Protein AF-A0A9P1AQP6-F1 (afdb_monomer_lite)

Radius of gyration: 39.9 Å; chains: 1; bounding box: 94×83×127 Å

Sequence (1035 aa):
MPPRVSFLLKLSQRRLSVNTASTSTASYIDFSFSNEILKSSSPHIDRYCHEFIESLNAELQNVHFIQKKIDKIRGDLRRCFTNNEIRLVPIGGAANLLLNKKSDLDLVFLPSNSEKQWRIFMKRFNYDFAFRKSYMENVRDQIIAKRVGYCEDPFFTARVPLVRFHSGRRLQVDIQFGNIGPIRSSLFVRTCVEFDERVGLLVHWLTRRFDNAGILNSLAGKFSRYHVNVLVIHFLQAIPYPVLPDIIQLSPWLSTRNDWNNAVKVLSRQGSLYVPHSNDAPNEQSVGALAVQLIDYYSQFDFQKQAVDTRGRIRHRTDNDPGHFEIIDEYFDVSTCRVRDAPLLLTELFVSLKKTPPESVRGMTKLDKEAFSQAVDFPVIEIEARDTGIVNRRVRLEPFLIGHKLKPLKNLIDSEKEGKKYLVFHPDKVKEEETKKKVLEMLARELGTEKTFDWKTLSKELTFDNWDTKSIFKAVLPEGLEYSSYTQTGHIIHCNFADEALPFRFIIAEVLLNKVNNCKTVVQKGNIITNVYRNLDLELLAGVEDYETEVKESGLRFKMDFSKVYWNSRLSHEHDRVSAIFNEQSVVYDACCGIGPFALPSLIKRKPRRVMANDLNPESVKWLKTNVKLNKIKEERVEVFNMDAKLFIKDKVAEDVRRLMKEEGTSGASEEEQTNKKKTEVHVVMNLPAYAVNFLPAFRGVLRQFRKEIEDIPEEKRWKWNVYCYLFAKSHVDVPDTWYEEEARRMCDQKTQWDRSLVVKCHNVRTVSSRKEMFCAQLELPYDFLLAEPLPEEPENVEIEPEETDEPSSKRIKRNERRIAEKLSNKYNEKRVHEIGPDLACLEWLMECGATSVRMSDGQTVTRQREMRDYIPHAMAEKDATADRPALQTGDISYEKQWPNAPYTWIVDVDASDSAIANEGFTYLRDVRRIEKLKLNFCDYFGDEGIKFLAQGRPAQTLTDMEIVLNPCLTDGAVYWLQKLRALRRAHFYFLPYVAHRQGFVRQLKIALPRCNVTFPEVDAIGFGYEEQTKTKRK

Structure (mmCIF, N/CA/C/O backbone):
data_AF-A0A9P1AQP6-F1
#
_entry.id   AF-A0A9P1AQP6-F1
#
loop_
_atom_site.group_PDB
_atom_site.id
_atom_site.type_symbol
_atom_site.label_atom_id
_atom_site.label_alt_id
_atom_site.label_comp_id
_atom_site.label_asym_id
_atom_site.label_entity_id
_atom_site.label_seq_id
_atom_site.pdbx_PDB_ins_code
_atom_site.Cartn_x
_atom_site.Cartn_y
_atom_site.Cartn_z
_atom_site.occupancy
_atom_site.B_iso_or_equiv
_atom_site.auth_seq_id
_atom_site.auth_comp_id
_atom_site.auth_asym_id
_atom_site.auth_atom_id
_atom_site.pdbx_PDB_model_num
ATOM 1 N N . MET A 1 1 ? -6.863 34.461 31.183 1.00 23.62 1 MET A N 1
ATOM 2 C CA . MET A 1 1 ? -6.806 34.758 29.734 1.00 23.62 1 MET A CA 1
ATOM 3 C C . MET A 1 1 ? -7.259 33.510 28.990 1.00 23.62 1 MET A C 1
ATOM 5 O O . MET A 1 1 ? -6.859 32.441 29.432 1.00 23.62 1 MET A O 1
ATOM 9 N N . PRO A 1 2 ? -8.105 33.591 27.948 1.00 28.33 2 PRO A N 1
ATOM 10 C CA . PRO A 1 2 ? -8.434 32.413 27.148 1.00 28.33 2 PRO A CA 1
ATOM 11 C C . PRO A 1 2 ? -7.198 31.968 26.337 1.00 28.33 2 PRO A C 1
ATOM 13 O O . PRO A 1 2 ? -6.394 32.835 25.968 1.00 28.33 2 PRO A O 1
ATOM 16 N N . PRO A 1 3 ? -7.019 30.663 26.052 1.00 33.97 3 PRO A N 1
ATOM 17 C CA . PRO A 1 3 ? -5.972 30.205 25.147 1.00 33.97 3 PRO A CA 1
ATOM 18 C C . PRO A 1 3 ? -6.192 30.862 23.784 1.00 33.97 3 PRO A C 1
ATOM 20 O O . PRO A 1 3 ? -7.315 30.949 23.283 1.00 33.97 3 PRO A O 1
ATOM 23 N N . ARG A 1 4 ? -5.120 31.415 23.218 1.00 34.84 4 ARG A N 1
ATOM 24 C CA . ARG A 1 4 ? -5.147 32.176 21.969 1.00 34.84 4 ARG A CA 1
ATOM 25 C C . ARG A 1 4 ? -5.713 31.307 20.842 1.00 34.84 4 ARG A C 1
ATOM 27 O O . ARG A 1 4 ? -5.062 30.370 20.397 1.00 34.84 4 ARG A O 1
ATOM 34 N N . VAL A 1 5 ? -6.861 31.714 20.304 1.00 35.38 5 VAL A N 1
ATOM 35 C CA . VAL A 1 5 ? -7.473 31.197 19.063 1.00 35.38 5 VAL A CA 1
ATOM 36 C C . VAL A 1 5 ? -6.471 31.160 17.888 1.00 35.38 5 VAL A C 1
ATOM 38 O O . VAL A 1 5 ? -6.605 30.338 16.989 1.00 35.38 5 VAL A O 1
ATOM 41 N N . SER A 1 6 ? -5.403 31.973 17.915 1.00 35.50 6 SER A N 1
ATOM 42 C CA . SER A 1 6 ? -4.345 31.965 16.891 1.00 35.50 6 SER A CA 1
ATOM 43 C C . SER A 1 6 ? -3.269 30.876 17.046 1.00 35.50 6 SER A C 1
ATOM 45 O O . SER A 1 6 ? -2.467 30.698 16.132 1.00 35.50 6 SER A O 1
ATOM 47 N N . PHE A 1 7 ? -3.223 30.141 18.164 1.00 38.00 7 PHE A N 1
ATOM 48 C CA . PHE A 1 7 ? -2.239 29.071 18.396 1.00 38.00 7 PHE A CA 1
ATOM 49 C C . PHE A 1 7 ? -2.723 27.708 17.866 1.00 38.00 7 PHE A C 1
ATOM 51 O O . PHE A 1 7 ? -1.957 26.998 17.222 1.00 38.00 7 PHE A O 1
ATOM 58 N N . LEU A 1 8 ? -4.023 27.414 17.995 1.00 37.34 8 LEU A N 1
ATOM 59 C CA . LEU A 1 8 ? -4.674 26.205 17.459 1.00 37.34 8 LEU A CA 1
ATOM 60 C C . LEU A 1 8 ? -4.628 26.130 15.918 1.00 37.34 8 LEU A C 1
ATOM 62 O O . LEU A 1 8 ? -4.484 25.053 15.346 1.00 37.34 8 LEU A O 1
ATOM 66 N N . LEU A 1 9 ? -4.649 27.282 15.240 1.00 38.47 9 LEU A N 1
ATOM 67 C CA . LEU A 1 9 ? -4.421 27.384 13.792 1.00 38.47 9 LEU A CA 1
ATOM 68 C C . LEU A 1 9 ? -2.973 27.047 13.395 1.00 38.47 9 LEU A C 1
ATOM 70 O O . LEU A 1 9 ? -2.759 26.435 12.351 1.00 38.47 9 LEU A O 1
ATOM 74 N N . LYS A 1 10 ? -1.978 27.371 14.236 1.00 37.06 10 LYS A N 1
ATOM 75 C CA . LYS A 1 10 ? -0.558 27.073 13.965 1.00 37.06 10 LYS A CA 1
ATOM 76 C C . LYS A 1 10 ? -0.221 25.584 14.088 1.00 37.06 10 LYS A C 1
ATOM 78 O O . LYS A 1 10 ? 0.714 25.133 13.435 1.00 37.06 10 LYS A O 1
ATOM 83 N N . LEU A 1 11 ? -0.969 24.823 14.888 1.00 39.84 11 LEU A N 1
ATOM 84 C CA . LEU A 1 11 ? -0.791 23.371 15.036 1.00 39.84 11 LEU A CA 1
ATOM 85 C C . LEU A 1 11 ? -1.348 22.577 13.852 1.00 39.84 11 LEU A C 1
ATOM 87 O O . LEU A 1 11 ? -0.778 21.556 13.490 1.00 39.84 11 LEU A O 1
ATOM 91 N N . SER A 1 12 ? -2.386 23.089 13.183 1.00 40.00 12 SER A N 1
ATOM 92 C CA . SER A 1 12 ? -2.916 22.495 11.943 1.00 40.00 12 SER A CA 1
ATOM 93 C C . SER A 1 12 ? -1.968 22.599 10.733 1.00 40.00 12 SER A C 1
ATOM 95 O O . SER A 1 12 ? -2.259 22.051 9.675 1.00 40.00 12 SER A O 1
ATOM 97 N N . GLN A 1 13 ? -0.845 23.319 10.870 1.00 37.12 13 GLN A N 1
ATOM 98 C CA . GLN A 1 13 ? 0.040 23.709 9.765 1.00 37.12 13 GLN A CA 1
ATOM 99 C C . GLN A 1 13 ? 1.467 23.135 9.854 1.00 37.12 13 GLN A C 1
ATOM 101 O O . GLN A 1 13 ? 2.291 23.443 8.990 1.00 37.12 13 GLN A O 1
ATOM 106 N N . ARG A 1 14 ? 1.803 22.326 10.870 1.00 37.12 14 ARG A N 1
ATOM 107 C CA . ARG A 1 14 ? 3.167 21.784 11.028 1.00 37.12 14 ARG A CA 1
ATOM 108 C C . ARG A 1 14 ? 3.380 20.521 10.191 1.00 37.12 14 ARG A C 1
ATOM 110 O O . ARG A 1 14 ? 2.512 19.657 10.122 1.00 37.12 14 ARG A O 1
ATOM 117 N N . ARG A 1 15 ? 4.531 20.447 9.511 1.00 33.59 15 ARG A N 1
ATOM 118 C CA . ARG A 1 15 ? 4.907 19.333 8.628 1.00 33.59 15 ARG A CA 1
ATOM 119 C C . ARG A 1 15 ? 5.589 18.220 9.417 1.00 33.59 15 ARG A C 1
ATOM 121 O O . ARG A 1 15 ? 6.429 18.489 10.261 1.00 33.59 15 ARG A O 1
ATOM 128 N N . LEU A 1 16 ? 5.242 16.991 9.048 1.00 32.66 16 LEU A N 1
ATOM 129 C CA . LEU A 1 16 ? 5.784 15.734 9.557 1.00 32.66 16 LEU A CA 1
ATOM 130 C C . LEU A 1 16 ? 7.320 15.713 9.509 1.00 32.66 16 LEU A C 1
ATOM 132 O O . LEU A 1 16 ? 7.903 15.857 8.434 1.00 32.66 16 LEU A O 1
ATOM 136 N N . SER A 1 17 ? 7.958 15.436 10.644 1.00 33.97 17 SER A N 1
ATOM 137 C CA . SER A 1 17 ? 9.300 14.856 10.677 1.00 33.97 17 SER A CA 1
ATOM 138 C C . SER A 1 17 ? 9.280 13.610 11.562 1.00 33.97 17 SER A C 1
ATOM 140 O O . SER A 1 17 ? 8.626 13.579 12.603 1.00 33.97 17 SER A O 1
ATOM 142 N N . VAL A 1 18 ? 9.921 12.547 11.084 1.00 32.25 18 VAL A N 1
ATOM 143 C CA . VAL A 1 18 ? 10.036 11.253 11.764 1.00 32.25 18 VAL A CA 1
ATOM 144 C C . VAL A 1 18 ? 11.485 11.145 12.206 1.00 32.25 18 VAL A C 1
ATOM 146 O O . VAL A 1 18 ? 12.352 11.256 11.347 1.00 32.25 18 VAL A O 1
ATOM 149 N N . ASN A 1 19 ? 11.759 10.939 13.496 1.00 35.91 19 ASN A N 1
ATOM 150 C CA . ASN A 1 19 ? 13.092 10.557 13.963 1.00 35.91 19 ASN A CA 1
ATOM 151 C C . ASN A 1 19 ? 13.046 9.665 15.214 1.00 35.91 19 ASN A C 1
ATOM 153 O O . ASN A 1 19 ? 12.097 9.706 15.986 1.00 35.91 19 ASN A O 1
ATOM 157 N N . THR A 1 20 ? 14.094 8.842 15.297 1.00 32.94 20 THR A N 1
ATOM 158 C CA . THR A 1 20 ? 14.432 7.633 16.084 1.00 32.94 20 THR A CA 1
ATOM 159 C C . THR A 1 20 ? 13.632 7.252 17.341 1.00 32.94 20 THR A C 1
ATOM 161 O O . THR A 1 20 ? 13.375 8.065 18.220 1.00 32.94 20 THR A O 1
ATOM 164 N N . ALA A 1 21 ? 13.304 5.953 17.417 1.00 35.22 21 ALA A N 1
ATOM 165 C CA . ALA A 1 21 ? 12.447 5.296 18.407 1.00 35.22 21 ALA A CA 1
ATOM 166 C C . ALA A 1 21 ? 13.033 5.252 19.831 1.00 35.22 21 ALA A C 1
ATOM 168 O O . ALA A 1 21 ? 14.213 4.950 20.010 1.00 35.22 21 ALA A O 1
ATOM 169 N N . SER A 1 22 ? 12.178 5.464 20.838 1.00 42.66 22 SER A N 1
ATOM 170 C CA . SER A 1 22 ? 12.464 5.109 22.232 1.00 42.66 22 SER A CA 1
ATOM 171 C C . SER A 1 22 ? 11.893 3.722 22.565 1.00 42.66 22 SER A C 1
ATOM 173 O O . SER A 1 22 ? 11.041 3.182 21.855 1.00 42.66 22 SER A O 1
ATOM 175 N N . THR A 1 23 ? 12.399 3.109 23.636 1.00 46.03 23 THR A N 1
ATOM 176 C CA . THR A 1 23 ? 12.020 1.777 24.134 1.00 46.03 23 THR A CA 1
ATOM 177 C C . THR A 1 23 ? 10.576 1.754 24.658 1.00 46.03 23 THR A C 1
ATOM 179 O O . THR A 1 23 ? 10.342 1.831 25.865 1.00 46.03 23 THR A O 1
ATOM 182 N N . SER A 1 24 ? 9.597 1.672 23.755 1.00 54.69 24 SER A N 1
ATOM 183 C CA . SER A 1 24 ? 8.179 1.497 24.091 1.00 54.69 24 SER A CA 1
ATOM 184 C C . SER A 1 24 ? 7.902 0.079 24.608 1.00 54.69 24 SER A C 1
ATOM 186 O O . SER A 1 24 ? 8.339 -0.910 24.023 1.00 54.69 24 SER A O 1
ATOM 188 N N . THR A 1 25 ? 7.125 -0.026 25.693 1.00 55.41 25 THR A N 1
ATOM 189 C CA . THR A 1 25 ? 6.633 -1.312 26.238 1.00 55.41 25 THR A CA 1
ATOM 190 C C . THR A 1 25 ? 5.486 -1.922 25.420 1.00 55.41 25 THR A C 1
ATOM 192 O O . THR A 1 25 ? 5.030 -3.021 25.723 1.00 55.41 25 THR A O 1
ATOM 195 N N . ALA A 1 26 ? 5.041 -1.232 24.366 1.00 57.91 26 ALA A N 1
ATOM 196 C CA . ALA A 1 26 ? 3.993 -1.651 23.442 1.00 57.91 26 ALA A CA 1
ATOM 197 C C . ALA A 1 26 ? 4.554 -2.003 22.052 1.00 57.91 26 ALA A C 1
ATOM 199 O O . ALA A 1 26 ? 3.886 -1.810 21.041 1.00 57.91 26 ALA A O 1
ATOM 200 N N . SER A 1 27 ? 5.790 -2.509 21.987 1.00 58.16 27 SER A N 1
ATOM 201 C CA . SER A 1 27 ? 6.488 -2.823 20.730 1.00 58.16 27 SER A CA 1
ATOM 202 C C . SER A 1 27 ? 5.781 -3.859 19.844 1.00 58.16 27 SER A C 1
ATOM 204 O O . SER A 1 27 ? 6.091 -3.941 18.660 1.00 58.16 27 SER A O 1
ATOM 206 N N . TYR A 1 28 ? 4.841 -4.631 20.400 1.00 67.12 28 TYR A N 1
ATOM 207 C CA . TYR A 1 28 ? 4.033 -5.612 19.671 1.00 67.12 28 TYR A CA 1
ATOM 208 C C . TYR A 1 28 ? 2.798 -5.008 18.978 1.00 67.12 28 TYR A C 1
ATOM 210 O O . TYR A 1 28 ? 2.161 -5.695 18.187 1.00 67.12 28 TYR A O 1
ATOM 218 N N . ILE A 1 29 ? 2.432 -3.758 19.284 1.00 71.69 29 ILE A N 1
ATOM 219 C CA . ILE A 1 29 ? 1.275 -3.096 18.674 1.00 71.69 29 ILE A CA 1
ATOM 220 C C . ILE A 1 29 ? 1.640 -2.658 17.257 1.00 71.69 29 ILE A C 1
ATOM 222 O O . ILE A 1 29 ? 2.538 -1.833 17.064 1.00 71.69 29 ILE A O 1
ATOM 226 N N . ASP A 1 30 ? 0.903 -3.163 16.268 1.00 67.94 30 ASP A N 1
ATOM 227 C CA . ASP A 1 30 ? 1.081 -2.768 14.878 1.00 67.94 30 ASP A CA 1
ATOM 228 C C . ASP A 1 30 ? 0.264 -1.506 14.554 1.00 67.94 30 ASP A C 1
ATOM 230 O O . ASP A 1 30 ? -0.967 -1.487 14.615 1.00 67.94 30 ASP A O 1
ATOM 234 N N . PHE A 1 31 ? 0.961 -0.433 14.179 1.00 69.88 31 PHE A N 1
ATOM 235 C CA . PHE A 1 31 ? 0.359 0.831 13.745 1.00 69.88 31 PHE A CA 1
ATOM 236 C C . PHE A 1 31 ? 0.230 0.941 12.214 1.00 69.88 31 PHE A C 1
ATOM 238 O O . PHE A 1 31 ? -0.020 2.029 11.695 1.00 69.88 31 PHE A O 1
ATOM 245 N N . SER A 1 32 ? 0.421 -0.141 11.453 1.00 55.44 32 SER A N 1
ATOM 246 C CA . SER A 1 32 ? 0.319 -0.161 9.984 1.00 55.44 32 SER A CA 1
ATOM 247 C C . SER A 1 32 ? -0.996 0.442 9.472 1.00 55.44 32 SER A C 1
ATOM 249 O O . SER A 1 32 ? -0.980 1.320 8.604 1.00 55.44 32 SER A O 1
ATOM 251 N N . PHE A 1 33 ? -2.128 0.059 10.070 1.00 58.97 33 PHE A N 1
ATOM 252 C CA . PHE A 1 33 ? -3.463 0.525 9.695 1.00 58.97 33 PHE A CA 1
ATOM 253 C C . PHE A 1 33 ? -3.612 2.044 9.842 1.00 58.97 33 PHE A C 1
ATOM 255 O O . PHE A 1 33 ? -3.989 2.732 8.888 1.00 58.97 33 PHE A O 1
ATOM 262 N N . SER A 1 34 ? -3.293 2.583 11.016 1.00 61.94 34 SER A N 1
ATOM 263 C CA . SER A 1 34 ? -3.324 4.018 11.292 1.00 61.94 34 SER A CA 1
ATOM 264 C C . SER A 1 34 ? -2.321 4.768 10.424 1.00 61.94 34 SER A C 1
ATOM 266 O O . SER A 1 34 ? -2.687 5.781 9.833 1.00 61.94 34 SER A O 1
ATOM 268 N N . ASN A 1 35 ? -1.103 4.256 10.246 1.00 63.34 35 ASN A N 1
ATOM 269 C CA . ASN A 1 35 ? -0.095 4.864 9.376 1.00 63.34 35 ASN A CA 1
ATOM 270 C C . ASN A 1 35 ? -0.576 4.976 7.921 1.00 63.34 35 ASN A C 1
ATOM 272 O O . ASN A 1 35 ? -0.353 5.996 7.267 1.00 63.34 35 ASN A O 1
ATOM 276 N N . GLU A 1 36 ? -1.268 3.967 7.402 1.00 50.19 36 GLU A N 1
ATOM 277 C CA . GLU A 1 36 ? -1.778 3.972 6.033 1.00 50.19 36 GLU A CA 1
ATOM 278 C C . GLU A 1 36 ? -3.011 4.875 5.857 1.00 50.19 36 GLU A C 1
ATOM 280 O O . GLU A 1 36 ? -3.143 5.598 4.861 1.00 50.19 36 GLU A O 1
ATOM 285 N N . ILE A 1 37 ? -3.902 4.897 6.850 1.00 54.62 37 ILE A N 1
ATOM 286 C CA . ILE A 1 37 ? -5.019 5.846 6.904 1.00 54.62 37 ILE A CA 1
ATOM 287 C C . ILE A 1 37 ? -4.498 7.282 6.955 1.00 54.62 37 ILE A C 1
ATOM 289 O O . ILE A 1 37 ? -5.018 8.151 6.256 1.00 54.62 37 ILE A O 1
ATOM 293 N N . LEU A 1 38 ? -3.442 7.538 7.725 1.00 58.00 38 LEU A N 1
ATOM 294 C CA . LEU A 1 38 ? -2.838 8.862 7.814 1.00 58.00 38 LEU A CA 1
ATOM 295 C C . LEU A 1 38 ? -2.156 9.260 6.505 1.00 58.00 38 LEU A C 1
ATOM 297 O O . LEU A 1 38 ? -2.356 10.384 6.049 1.00 58.00 38 LEU A O 1
ATOM 301 N N . LYS A 1 39 ? -1.461 8.336 5.831 1.00 52.72 39 LYS A N 1
ATOM 302 C CA . LYS A 1 39 ? -0.887 8.583 4.495 1.00 52.72 39 LYS A CA 1
ATOM 303 C C . LYS A 1 39 ? -1.950 8.922 3.446 1.00 52.72 39 LYS A C 1
ATOM 305 O O . LYS A 1 39 ? -1.749 9.826 2.643 1.00 52.72 39 LYS A O 1
ATOM 310 N N . SER A 1 40 ? -3.076 8.208 3.443 1.00 44.34 40 SER A N 1
ATOM 311 C CA . SER A 1 40 ? -4.113 8.338 2.405 1.00 44.34 40 SER A CA 1
ATOM 312 C C . SER A 1 40 ? -5.166 9.414 2.694 1.00 44.34 40 SER A C 1
ATOM 314 O O . SER A 1 40 ? -5.781 9.941 1.769 1.00 44.34 40 SER A O 1
ATOM 316 N N . SER A 1 41 ? -5.402 9.738 3.968 1.00 51.25 41 SER A N 1
ATOM 317 C CA . SER A 1 41 ? -6.560 10.524 4.411 1.00 51.25 41 SER A CA 1
ATOM 318 C C . SER A 1 41 ? -6.226 11.651 5.394 1.00 51.25 41 SER A C 1
ATOM 320 O O . SER A 1 41 ? -7.162 12.268 5.906 1.00 51.25 41 SER A O 1
ATOM 322 N N . SER A 1 42 ? -4.945 11.974 5.638 1.00 49.81 42 SER A N 1
ATOM 323 C CA . SER A 1 42 ? -4.535 13.054 6.563 1.00 49.81 42 SER A CA 1
ATOM 324 C C . SER A 1 42 ? -5.314 14.363 6.361 1.00 49.81 42 SER A C 1
ATOM 326 O O . SER A 1 42 ? -5.920 14.810 7.331 1.00 49.81 42 SER A O 1
ATOM 328 N N . PRO A 1 43 ? -5.488 14.913 5.138 1.00 49.59 43 PRO A N 1
ATOM 329 C CA . PRO A 1 43 ? -6.238 16.162 4.958 1.00 49.59 43 PRO A CA 1
ATOM 330 C C . PRO A 1 43 ? -7.701 16.099 5.425 1.00 49.59 43 PRO A C 1
ATOM 332 O O . PRO A 1 43 ? -8.276 17.102 5.846 1.00 49.59 43 PRO A O 1
ATOM 335 N N . HIS A 1 44 ? -8.329 14.923 5.341 1.00 48.69 44 HIS A N 1
ATOM 336 C CA . HIS A 1 44 ? -9.704 14.711 5.794 1.00 48.69 44 HIS A CA 1
ATOM 337 C C . HIS A 1 44 ? -9.774 14.507 7.309 1.00 48.69 44 HIS A C 1
ATOM 339 O O . HIS A 1 44 ? -10.709 14.985 7.948 1.00 48.69 44 HIS A O 1
ATOM 345 N N . ILE A 1 45 ? -8.782 13.820 7.876 1.00 53.56 45 ILE A N 1
ATOM 346 C CA . ILE A 1 45 ? -8.645 13.601 9.319 1.00 53.56 45 ILE A CA 1
ATOM 347 C C . ILE A 1 45 ? -8.391 14.931 10.022 1.00 53.56 45 ILE A C 1
ATOM 349 O O . ILE A 1 45 ? -9.084 15.257 10.981 1.00 53.56 45 ILE A O 1
ATOM 353 N N . ASP A 1 46 ? -7.481 15.743 9.491 1.00 55.22 46 ASP A N 1
ATOM 354 C CA . ASP A 1 46 ? -7.168 17.057 10.039 1.00 55.22 46 ASP A CA 1
ATOM 355 C C . ASP A 1 46 ? -8.369 18.008 9.917 1.00 55.22 46 ASP A C 1
ATOM 357 O O . ASP A 1 46 ? -8.657 18.750 10.855 1.00 55.22 46 ASP A O 1
ATOM 361 N N . ARG A 1 47 ? -9.156 17.917 8.832 1.00 61.62 47 ARG A N 1
ATOM 362 C CA . ARG A 1 47 ? -10.435 18.641 8.709 1.00 61.62 47 ARG A CA 1
ATOM 363 C C . ARG A 1 47 ? -11.448 18.211 9.771 1.00 61.62 47 ARG A C 1
ATOM 365 O O . ARG A 1 47 ? -12.015 19.069 10.437 1.00 61.62 47 ARG A O 1
ATOM 372 N N . TYR A 1 48 ? -11.654 16.908 9.965 1.00 57.09 48 TYR A N 1
ATOM 373 C CA . TYR A 1 48 ? -12.555 16.400 11.005 1.00 57.09 48 TYR A CA 1
ATOM 374 C C . TYR A 1 48 ? -12.106 16.842 12.402 1.00 57.09 48 TYR A C 1
ATOM 376 O O . TYR A 1 48 ? -12.923 17.224 13.238 1.00 57.09 48 TYR A O 1
ATOM 384 N N . CYS A 1 49 ? -10.800 16.825 12.663 1.00 58.34 49 CYS A N 1
ATOM 385 C CA . CYS A 1 49 ? -10.245 17.316 13.916 1.00 58.34 49 CYS A CA 1
ATOM 386 C C . CYS A 1 49 ? -10.439 18.811 14.087 1.00 58.34 49 CYS A C 1
ATOM 388 O O . CYS A 1 49 ? -10.758 19.247 15.190 1.00 58.34 49 CYS A O 1
ATOM 390 N N . HIS A 1 50 ? -10.315 19.585 13.014 1.00 59.44 50 HIS A N 1
ATOM 391 C CA . HIS A 1 50 ? -10.618 21.002 13.056 1.00 59.44 50 HIS A CA 1
ATOM 392 C C . HIS A 1 50 ? -12.092 21.247 13.408 1.00 59.44 50 HIS A C 1
ATOM 394 O O . HIS A 1 50 ? -12.362 22.004 14.337 1.00 59.44 50 HIS A O 1
ATOM 400 N N . GLU A 1 51 ? -13.025 20.541 12.765 1.00 63.03 51 GLU A N 1
ATOM 401 C CA . GLU A 1 51 ? -14.464 20.612 13.060 1.00 63.03 51 GLU A CA 1
ATOM 402 C C . GLU A 1 51 ? -14.788 20.156 14.494 1.00 63.03 51 GLU A C 1
ATOM 404 O O . GLU A 1 51 ? -15.611 20.765 15.180 1.00 63.03 51 GLU A O 1
ATOM 409 N N . PHE A 1 52 ? -14.122 19.105 14.984 1.00 65.19 52 PHE A N 1
ATOM 410 C CA . PHE A 1 52 ? -14.239 18.658 16.371 1.00 65.19 52 PHE A CA 1
ATOM 411 C C . PHE A 1 52 ? -13.762 19.737 17.345 1.00 65.19 52 PHE A C 1
ATOM 413 O O . PHE A 1 52 ? -14.464 20.024 18.312 1.00 65.19 52 PHE A O 1
ATOM 420 N N . ILE A 1 53 ? -12.610 20.360 17.082 1.00 63.41 53 ILE A N 1
ATOM 421 C CA . ILE A 1 53 ? -12.069 21.450 17.901 1.00 63.41 53 ILE A CA 1
ATOM 422 C C . ILE A 1 53 ? -13.007 22.658 17.866 1.00 63.41 53 ILE A C 1
ATOM 424 O O . ILE A 1 53 ? -13.250 23.257 18.906 1.00 63.41 53 ILE A O 1
ATOM 428 N N . GLU A 1 54 ? -13.583 23.009 16.716 1.00 65.88 54 GLU A N 1
ATOM 429 C CA . GLU A 1 54 ? -14.580 24.081 16.616 1.00 65.88 54 GLU A CA 1
ATOM 430 C C . GLU A 1 54 ? -15.848 23.765 17.416 1.00 65.88 54 GLU A C 1
ATOM 432 O O . GLU A 1 54 ? -16.327 24.608 18.177 1.00 65.88 54 GLU A O 1
ATOM 437 N N . SER A 1 55 ? -16.364 22.538 17.304 1.00 65.44 55 SER A N 1
ATOM 438 C CA . SER A 1 55 ? -17.518 22.075 18.081 1.00 65.44 55 SER A CA 1
ATOM 439 C C . SER A 1 55 ? -17.224 22.084 19.577 1.00 65.44 55 SER A C 1
ATOM 441 O O . SER A 1 55 ? -18.058 22.524 20.367 1.00 65.44 55 SER A O 1
ATOM 443 N N . LEU A 1 56 ? -16.042 21.613 19.974 1.00 67.44 56 LEU A N 1
ATOM 444 C CA . LEU A 1 56 ? -15.605 21.614 21.360 1.00 67.44 56 LEU A CA 1
ATOM 445 C C . LEU A 1 56 ? -15.448 23.051 21.859 1.00 67.44 56 LEU A C 1
ATOM 447 O O . LEU A 1 56 ? -15.955 23.376 22.922 1.00 67.44 56 LEU A O 1
ATOM 451 N N . ASN A 1 57 ? -14.845 23.943 21.075 1.00 64.81 57 ASN A N 1
ATOM 452 C CA . ASN A 1 57 ? -14.734 25.360 21.411 1.00 64.81 57 ASN A CA 1
ATOM 453 C C . ASN A 1 57 ? -16.111 25.997 21.621 1.00 64.81 57 ASN A C 1
ATOM 455 O O . ASN A 1 57 ? -16.288 26.729 22.591 1.00 64.81 57 ASN A O 1
ATOM 459 N N . ALA A 1 58 ? -17.101 25.686 20.779 1.00 67.19 58 ALA A N 1
ATOM 460 C CA . ALA A 1 58 ? -18.475 26.147 20.966 1.00 67.19 58 ALA A CA 1
ATOM 461 C C . ALA A 1 58 ? -19.102 25.610 22.269 1.00 67.19 58 ALA A C 1
ATOM 463 O O . ALA A 1 58 ? -19.769 26.353 22.988 1.00 67.19 58 ALA A O 1
ATOM 464 N N . GLU A 1 59 ? -18.848 24.350 22.633 1.00 62.94 59 GLU A N 1
ATOM 465 C CA . GLU A 1 59 ? -19.276 23.794 23.925 1.00 62.94 59 GLU A CA 1
ATOM 466 C C . GLU A 1 59 ? -18.540 24.432 25.117 1.00 62.94 59 GLU A C 1
ATOM 468 O O . GLU A 1 59 ? -19.143 24.671 26.169 1.00 62.94 59 GLU A O 1
ATOM 473 N N . LEU A 1 60 ? -17.256 24.754 24.943 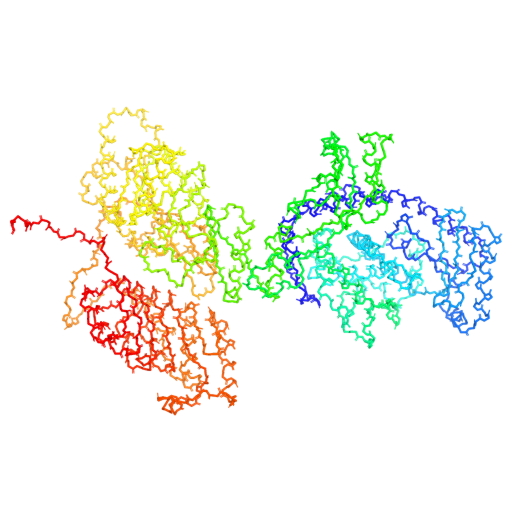1.00 64.62 60 LEU A N 1
ATOM 474 C CA . LEU A 1 60 ? -16.385 25.338 25.959 1.00 64.62 60 LEU A CA 1
ATOM 475 C C . LEU A 1 60 ? -16.594 26.853 26.142 1.00 64.62 60 LEU A C 1
ATOM 477 O O . LEU A 1 60 ? -16.182 27.390 27.171 1.00 64.62 60 LEU A O 1
ATOM 481 N N . GLN A 1 61 ? -17.295 27.552 25.236 1.00 64.94 61 GLN A N 1
ATOM 482 C CA . GLN A 1 61 ? -17.628 28.983 25.386 1.00 64.94 61 GLN A CA 1
ATOM 483 C C . GLN A 1 61 ? -18.368 29.292 26.705 1.00 64.94 61 GLN A C 1
ATOM 485 O O . GLN A 1 61 ? -18.261 30.397 27.238 1.00 64.94 61 GLN A O 1
ATOM 490 N N . ASN A 1 62 ? -19.050 28.301 27.291 1.00 65.62 62 ASN A N 1
ATOM 491 C CA . ASN A 1 62 ? -19.750 28.425 28.573 1.00 65.62 62 ASN A CA 1
ATOM 492 C C . ASN A 1 62 ? -18.900 28.067 29.809 1.00 65.62 62 ASN A C 1
ATOM 494 O O . ASN A 1 62 ? -19.352 28.279 30.938 1.00 65.62 62 ASN A O 1
ATOM 498 N N . VAL A 1 63 ? -17.670 27.566 29.647 1.00 72.69 63 VAL A N 1
ATOM 499 C CA . VAL A 1 63 ? -16.814 27.119 30.766 1.00 72.69 63 VAL A CA 1
ATOM 500 C C . VAL A 1 63 ? -16.487 28.257 31.723 1.00 72.69 63 VAL A C 1
ATOM 502 O O . VAL A 1 63 ? -16.526 28.057 32.933 1.00 72.69 63 VAL A O 1
ATOM 505 N N . HIS A 1 64 ? -16.280 29.480 31.223 1.00 71.06 64 HIS A N 1
ATOM 506 C CA . HIS A 1 64 ? -16.058 30.655 32.079 1.00 71.06 64 HIS A CA 1
ATOM 507 C C . HIS A 1 64 ? -17.238 30.930 33.020 1.00 71.06 64 HIS A C 1
ATOM 509 O O . HIS A 1 64 ? -17.062 31.329 34.172 1.00 71.06 64 HIS A O 1
ATOM 515 N N . PHE A 1 65 ? -18.464 30.695 32.552 1.00 76.50 65 PHE A N 1
ATOM 516 C CA . PHE A 1 65 ? -19.661 30.870 33.368 1.00 76.50 65 PHE A CA 1
ATOM 517 C C . PHE A 1 65 ? -19.784 29.772 34.428 1.00 76.50 65 PHE A C 1
ATOM 519 O O . PHE A 1 65 ? -20.108 30.066 35.580 1.00 76.50 65 PHE A O 1
ATOM 526 N N . ILE A 1 66 ? -19.472 28.524 34.068 1.00 79.69 66 ILE A N 1
ATOM 527 C CA . ILE A 1 66 ? -19.459 27.394 35.008 1.00 79.69 66 ILE A CA 1
ATOM 528 C C . ILE A 1 66 ? -18.364 27.598 36.057 1.00 79.69 66 ILE A C 1
ATOM 530 O O . ILE A 1 66 ? -18.630 27.451 37.246 1.00 79.69 66 ILE A O 1
ATOM 534 N N . GLN A 1 67 ? -17.181 28.056 35.655 1.00 80.31 67 GLN A N 1
ATOM 535 C CA . GLN A 1 67 ? -16.088 28.353 36.572 1.00 80.31 67 GLN A CA 1
ATOM 536 C C . GLN A 1 67 ? -16.475 29.440 37.585 1.00 80.31 67 GLN A C 1
ATOM 538 O O . GLN A 1 67 ? -16.333 29.246 38.792 1.00 80.31 67 GLN A O 1
ATOM 543 N N . LYS A 1 68 ? -17.102 30.532 37.123 1.00 82.81 68 LYS A N 1
ATOM 544 C CA . LYS A 1 68 ? -17.665 31.562 38.013 1.00 82.81 68 LYS A CA 1
ATOM 545 C C . LYS A 1 68 ? -18.724 31.008 38.968 1.00 82.81 68 LYS A C 1
ATOM 547 O O . LYS A 1 68 ? -18.827 31.481 40.101 1.00 82.81 68 LYS A O 1
ATOM 552 N N . LYS A 1 69 ? -19.551 30.052 38.529 1.00 86.06 69 LYS A N 1
ATOM 553 C CA . LYS A 1 69 ? -20.510 29.377 39.418 1.00 86.06 69 LYS A CA 1
ATOM 554 C C . LYS A 1 69 ? -19.787 28.552 40.475 1.00 86.06 69 LYS A C 1
ATOM 556 O O . LYS A 1 69 ? -20.139 28.686 41.642 1.00 86.06 69 LYS A O 1
ATOM 561 N N . ILE A 1 70 ? -18.785 27.764 40.086 1.00 87.25 70 ILE A N 1
ATOM 562 C CA . ILE A 1 70 ? -17.970 26.944 40.992 1.00 87.25 70 ILE A CA 1
ATOM 563 C C . ILE A 1 70 ? -17.327 27.820 42.068 1.00 87.25 70 ILE A C 1
ATOM 565 O O . ILE A 1 70 ? -17.457 27.518 43.252 1.00 87.25 70 ILE A O 1
ATOM 569 N N . ASP A 1 71 ? -16.712 28.943 41.695 1.00 84.50 71 ASP A N 1
ATOM 570 C CA . ASP A 1 71 ? -16.058 29.834 42.660 1.00 84.50 71 ASP A CA 1
ATOM 571 C C . ASP A 1 71 ? -17.055 30.435 43.659 1.00 84.50 71 ASP A C 1
ATOM 573 O O . ASP A 1 71 ? -16.788 30.484 44.862 1.00 84.50 71 ASP A O 1
ATOM 577 N N . LYS A 1 72 ? -18.250 30.813 43.186 1.00 87.62 72 LYS A N 1
ATOM 578 C CA . LYS A 1 72 ? -19.340 31.279 44.055 1.00 87.62 72 LYS A CA 1
ATOM 579 C C . LYS A 1 72 ? -19.852 30.173 44.985 1.00 87.62 72 LYS A C 1
ATOM 581 O O . LYS A 1 72 ? -20.048 30.436 46.166 1.00 87.62 72 LYS A O 1
ATOM 586 N N . ILE A 1 73 ? -20.037 28.947 44.488 1.00 89.19 73 ILE A N 1
ATOM 587 C CA . ILE A 1 73 ? -20.471 27.793 45.299 1.00 89.19 73 ILE A CA 1
ATOM 588 C C . ILE A 1 73 ? -19.431 27.478 46.378 1.00 89.19 73 ILE A C 1
ATOM 590 O O . ILE A 1 73 ? -19.787 27.286 47.536 1.00 89.19 73 ILE A O 1
ATOM 594 N N . ARG A 1 74 ? -18.138 27.493 46.034 1.00 87.06 74 ARG A N 1
ATOM 595 C CA . ARG A 1 74 ? -17.047 27.305 47.002 1.00 87.06 74 ARG A CA 1
ATOM 596 C C . ARG A 1 74 ? -17.039 28.404 48.066 1.00 87.06 74 ARG A C 1
ATOM 598 O O . ARG A 1 74 ? -16.809 28.106 49.236 1.00 87.06 74 ARG A O 1
ATOM 605 N N . GLY A 1 75 ? -17.311 29.653 47.684 1.00 86.25 75 GLY A N 1
ATOM 606 C CA . GLY A 1 75 ? -17.486 30.764 48.624 1.00 86.25 75 GLY A CA 1
ATOM 607 C C . GLY A 1 75 ? -18.672 30.566 49.575 1.00 86.25 75 GLY A C 1
ATOM 608 O O . GLY A 1 75 ? -18.544 30.805 50.773 1.00 86.25 75 GLY A O 1
ATOM 609 N N . ASP A 1 76 ? -19.802 30.075 49.068 1.00 88.44 76 ASP A N 1
ATOM 610 C CA . ASP A 1 76 ? -20.996 29.783 49.869 1.00 88.44 76 ASP A CA 1
ATOM 611 C C . ASP A 1 76 ? -20.761 28.626 50.846 1.00 88.44 76 ASP A C 1
ATOM 613 O O . ASP A 1 76 ? -21.071 28.744 52.031 1.00 88.44 76 ASP A O 1
ATOM 617 N N . LEU A 1 77 ? -20.127 27.547 50.386 1.00 88.94 77 LEU A N 1
ATOM 618 C CA . LEU A 1 77 ? -19.800 26.400 51.228 1.00 88.94 77 LEU A CA 1
ATOM 619 C C . LEU A 1 77 ? -18.806 26.750 52.339 1.00 88.94 77 LEU A C 1
ATOM 621 O O . LEU A 1 77 ? -18.964 26.286 53.462 1.00 88.94 77 LEU A O 1
ATOM 625 N N . ARG A 1 78 ? -17.825 27.625 52.080 1.00 84.81 78 ARG A N 1
ATOM 626 C CA . ARG A 1 78 ? -16.914 28.113 53.132 1.00 84.81 78 ARG A CA 1
ATOM 627 C C . ARG A 1 78 ? -17.648 28.812 54.278 1.00 84.81 78 ARG A C 1
ATOM 629 O O . ARG A 1 78 ? -17.163 28.777 55.397 1.00 84.81 78 ARG A O 1
ATOM 636 N N . ARG A 1 79 ? -18.816 29.413 54.023 1.00 86.44 79 ARG A N 1
ATOM 637 C CA . ARG A 1 79 ? -19.645 30.069 55.052 1.00 86.44 79 ARG A CA 1
ATOM 638 C C . ARG A 1 79 ? -20.507 29.092 55.861 1.00 86.44 79 ARG A C 1
ATOM 640 O O . ARG A 1 79 ? -21.132 29.515 56.833 1.00 86.44 79 ARG A O 1
ATOM 647 N N . CYS A 1 80 ? -20.571 27.820 55.461 1.00 87.75 80 CYS A N 1
ATOM 648 C CA . CYS A 1 80 ? -21.286 26.779 56.204 1.00 87.75 80 CYS A CA 1
ATOM 649 C C . CYS A 1 80 ? -20.518 26.333 57.442 1.00 87.75 80 CYS A C 1
ATOM 651 O O . CYS A 1 80 ? -21.134 26.049 58.463 1.00 87.75 80 CYS A O 1
ATOM 653 N N . PHE A 1 81 ? -19.190 26.340 57.366 1.00 85.75 81 PHE A N 1
ATOM 654 C CA . PHE A 1 81 ? -18.325 25.766 58.383 1.00 85.75 81 PHE A CA 1
ATOM 655 C C . PHE A 1 81 ? -17.614 26.871 59.171 1.00 85.75 81 PHE A C 1
ATOM 657 O O . PHE A 1 81 ? -16.970 27.738 58.589 1.00 85.75 81 PHE A O 1
ATOM 664 N N . THR A 1 82 ? -17.723 26.846 60.500 1.00 74.56 82 THR A N 1
ATOM 665 C CA . THR A 1 82 ? -17.060 27.814 61.397 1.00 74.56 82 THR A CA 1
ATOM 666 C C . THR A 1 82 ? -15.612 27.442 61.717 1.00 74.56 82 THR A C 1
ATOM 668 O O . THR A 1 82 ? -14.840 28.292 62.156 1.00 74.56 82 THR A O 1
ATOM 671 N N . ASN A 1 83 ? -15.225 26.182 61.494 1.00 80.25 83 ASN A N 1
ATOM 672 C CA . ASN A 1 83 ? -13.859 25.718 61.700 1.00 80.25 83 ASN A CA 1
ATOM 673 C C . ASN A 1 83 ? -12.974 26.078 60.492 1.00 80.25 83 ASN A C 1
ATOM 675 O O . ASN A 1 83 ? -13.120 25.515 59.406 1.00 80.25 83 ASN A O 1
ATOM 679 N N . ASN A 1 84 ? -12.013 26.974 60.719 1.00 73.75 84 ASN A N 1
ATOM 680 C CA . ASN A 1 84 ? -11.060 27.455 59.714 1.00 73.75 84 ASN A CA 1
ATOM 681 C C . ASN A 1 84 ? -10.039 26.396 59.254 1.00 73.75 84 ASN A C 1
ATOM 683 O O . ASN A 1 84 ? -9.323 26.620 58.277 1.00 73.75 84 ASN A O 1
ATOM 687 N N . GLU A 1 85 ? -9.951 25.249 59.931 1.00 81.12 85 GLU A N 1
ATOM 688 C CA . GLU A 1 85 ? -9.118 24.126 59.492 1.00 81.12 85 GLU A CA 1
ATOM 689 C C . GLU A 1 85 ? -9.759 23.308 58.366 1.00 81.12 85 GLU A C 1
ATOM 691 O O . GLU A 1 85 ? -9.049 22.580 57.670 1.00 81.12 85 GLU A O 1
ATOM 696 N N . ILE A 1 86 ? -11.072 23.451 58.146 1.00 86.62 86 ILE A N 1
ATOM 697 C CA . ILE A 1 86 ? -11.784 22.719 57.100 1.00 86.62 86 ILE A CA 1
ATOM 698 C C . ILE A 1 86 ? -11.379 23.240 55.720 1.00 86.62 86 ILE A C 1
ATOM 700 O O . ILE A 1 86 ? -11.460 24.437 55.427 1.00 86.62 86 ILE A O 1
ATOM 704 N N . ARG A 1 87 ? -11.007 22.324 54.820 1.00 88.25 87 ARG A N 1
ATOM 705 C CA . ARG A 1 87 ? -10.742 22.634 53.410 1.00 88.25 87 ARG A CA 1
ATOM 706 C C . ARG A 1 87 ? -11.686 21.876 52.490 1.00 88.25 87 ARG A C 1
ATOM 708 O O . ARG A 1 87 ? -11.882 20.677 52.630 1.00 88.25 87 ARG A O 1
ATOM 715 N N . LEU A 1 88 ? -12.211 22.597 51.503 1.00 89.81 88 LEU A N 1
ATOM 716 C CA . LEU A 1 88 ? -12.996 22.055 50.397 1.00 89.81 88 LEU A CA 1
ATOM 717 C C . LEU A 1 88 ? -12.155 22.127 49.126 1.00 89.81 88 LEU A C 1
ATOM 719 O O . LEU A 1 88 ? -11.959 23.208 48.550 1.00 89.81 88 LEU A O 1
ATOM 723 N N . VAL A 1 89 ? -11.617 20.979 48.735 1.00 91.06 89 VAL A N 1
ATOM 724 C CA . VAL A 1 89 ? -10.645 20.866 47.646 1.00 91.06 89 VAL A CA 1
ATOM 725 C C . VAL A 1 89 ? -11.367 20.395 46.390 1.00 91.06 89 VAL A C 1
ATOM 727 O O . VAL A 1 89 ? -11.952 19.316 46.434 1.00 91.06 89 VAL A O 1
ATOM 730 N N . PRO A 1 90 ? -11.361 21.167 45.288 1.00 91.44 90 PRO A N 1
ATOM 731 C CA . PRO A 1 90 ? -11.930 20.693 44.036 1.00 91.44 90 PRO A CA 1
ATOM 732 C C . PRO A 1 90 ? -11.104 19.534 43.484 1.00 91.44 90 PRO A C 1
ATOM 734 O O . PRO A 1 90 ? -9.873 19.566 43.528 1.00 91.44 90 PRO A O 1
ATOM 737 N N . ILE A 1 91 ? -11.798 18.533 42.952 1.00 91.50 91 ILE A N 1
ATOM 738 C CA . ILE A 1 91 ? -11.227 17.383 42.245 1.00 91.50 91 ILE A CA 1
ATOM 739 C C . ILE A 1 91 ? -11.957 17.196 40.903 1.00 91.50 91 ILE A C 1
ATOM 741 O O . ILE A 1 91 ? -12.897 17.928 40.586 1.00 91.50 91 ILE A O 1
ATOM 745 N N . GLY A 1 92 ? -11.496 16.259 40.074 1.00 87.56 92 GLY A N 1
ATOM 746 C CA . GLY A 1 92 ? -12.131 15.965 38.787 1.00 87.56 92 GLY A CA 1
ATOM 747 C C . GLY A 1 92 ? -12.057 17.131 37.794 1.00 87.56 92 GLY A C 1
ATOM 748 O O . GLY A 1 92 ? -11.087 17.892 37.787 1.00 87.56 92 GLY A O 1
ATOM 749 N N . GLY A 1 93 ? -13.090 17.277 36.953 1.00 84.06 93 GLY A N 1
ATOM 750 C CA . GLY A 1 93 ? -13.134 18.243 35.840 1.00 84.06 93 GLY A CA 1
ATOM 751 C C . GLY A 1 93 ? -12.861 19.697 36.245 1.00 84.06 93 GLY A C 1
ATOM 752 O O . GLY A 1 93 ? -12.222 20.446 35.509 1.00 84.06 93 GLY A O 1
ATOM 753 N N . ALA A 1 94 ? -13.305 20.088 37.443 1.00 82.75 94 ALA A N 1
ATOM 754 C CA . ALA A 1 94 ? -13.101 21.428 37.998 1.00 82.75 94 ALA A CA 1
ATOM 755 C C . ALA A 1 94 ? -11.657 21.699 38.449 1.00 82.75 94 ALA A C 1
ATOM 757 O O . ALA A 1 94 ? -11.273 22.855 38.630 1.00 82.75 94 ALA A O 1
ATOM 758 N N . ALA A 1 95 ? -10.867 20.646 38.653 1.00 85.00 95 ALA A N 1
ATOM 759 C CA . ALA A 1 95 ? -9.502 20.722 39.151 1.00 85.00 95 ALA A CA 1
ATOM 760 C C . ALA A 1 95 ? -8.453 20.436 38.073 1.00 85.00 95 ALA A C 1
ATOM 762 O O . ALA A 1 95 ? -7.334 20.923 38.191 1.00 85.00 95 ALA A O 1
ATOM 763 N N . ASN A 1 96 ? -8.799 19.669 37.037 1.00 84.69 96 ASN A N 1
ATOM 764 C CA . ASN A 1 96 ? -7.852 19.157 36.044 1.00 84.69 96 ASN A CA 1
ATOM 765 C C . ASN A 1 96 ? -7.968 19.785 34.645 1.00 84.69 96 ASN A C 1
ATOM 767 O O . ASN A 1 96 ? -7.387 19.259 33.703 1.00 84.69 96 ASN A O 1
ATOM 771 N N . LEU A 1 97 ? -8.686 20.908 34.520 1.00 81.88 97 LEU A N 1
ATOM 772 C CA . LEU A 1 97 ? -8.884 21.670 33.275 1.00 81.88 97 LEU A CA 1
ATOM 773 C C . LEU A 1 97 ? -9.724 20.962 32.194 1.00 81.88 97 LEU A C 1
ATOM 775 O O . LEU A 1 97 ? -9.757 21.410 31.051 1.00 81.88 97 LEU A O 1
ATOM 779 N N . LEU A 1 98 ? -10.460 19.905 32.550 1.00 84.94 98 LEU A N 1
ATOM 780 C CA . LEU A 1 98 ? -11.320 19.140 31.633 1.00 84.94 98 LEU A CA 1
ATOM 781 C C . LEU A 1 98 ? -12.818 19.412 31.873 1.00 84.94 98 LEU A C 1
ATOM 783 O O . LEU A 1 98 ? -13.667 18.524 31.760 1.00 84.94 98 LEU A O 1
ATOM 787 N N . LEU A 1 99 ? -13.152 20.637 32.286 1.00 80.81 99 LEU A N 1
ATOM 788 C CA . LEU A 1 99 ? -14.523 21.048 32.584 1.00 80.81 99 LEU A CA 1
ATOM 789 C C . LEU A 1 99 ? -15.345 21.221 31.295 1.00 80.81 99 LEU A C 1
ATOM 791 O O . LEU A 1 99 ? -14.889 21.852 30.347 1.00 80.81 99 LEU A O 1
ATOM 795 N N . ASN A 1 100 ? -16.594 20.750 31.294 1.00 76.00 100 ASN A N 1
ATOM 796 C CA . ASN A 1 100 ? -17.548 20.966 30.207 1.00 76.00 100 ASN A CA 1
ATOM 797 C C . ASN A 1 100 ? -18.953 21.304 30.744 1.00 76.00 100 ASN A C 1
ATOM 799 O O . ASN A 1 100 ? -19.179 21.363 31.954 1.00 76.00 100 ASN A O 1
ATOM 803 N N . LYS A 1 101 ? -19.918 21.530 29.840 1.00 71.31 101 LYS A N 1
ATOM 804 C CA . LYS A 1 101 ? -21.295 21.937 30.186 1.00 71.31 101 LYS A CA 1
ATOM 805 C C . LYS A 1 101 ? -22.084 20.930 31.033 1.00 71.31 101 LYS A C 1
ATOM 807 O O . LYS A 1 101 ? -23.024 21.335 31.707 1.00 71.31 101 LYS A O 1
ATOM 812 N N . LYS A 1 102 ? -21.712 19.647 30.989 1.00 72.75 102 LYS A N 1
ATOM 813 C CA . LYS A 1 102 ? -22.317 18.539 31.745 1.00 72.75 102 LYS A CA 1
ATOM 814 C C . LYS A 1 102 ? -21.439 18.119 32.938 1.00 72.75 102 LYS A C 1
ATOM 816 O O . LYS A 1 102 ? -21.504 16.968 33.363 1.00 72.75 102 LYS A O 1
ATOM 821 N N . SER A 1 103 ? -20.502 18.957 33.383 1.00 77.62 103 SER A N 1
ATOM 822 C CA . SER A 1 103 ? -19.635 18.623 34.516 1.00 77.62 103 SER A CA 1
ATOM 823 C C . SER A 1 103 ? -20.280 19.005 35.840 1.00 77.62 103 SER A C 1
ATOM 825 O O . SER A 1 103 ? -20.701 20.148 36.014 1.00 77.62 103 SER A O 1
ATOM 827 N N . ASP A 1 104 ? -20.260 18.062 36.774 1.00 86.38 104 ASP A N 1
ATOM 828 C CA . ASP A 1 104 ? -20.592 18.293 38.177 1.00 86.38 104 ASP A CA 1
ATOM 829 C C . ASP A 1 104 ? -19.386 18.904 38.912 1.00 86.38 104 ASP A C 1
ATOM 831 O O . ASP A 1 104 ? -18.270 18.971 38.379 1.00 86.38 104 ASP A O 1
ATOM 835 N N . LEU A 1 105 ? -19.612 19.397 40.132 1.00 90.19 105 LEU A N 1
ATOM 836 C CA . LEU A 1 105 ? -18.545 19.869 41.011 1.00 90.19 105 LEU A CA 1
ATOM 837 C C . LEU A 1 105 ? -18.234 18.823 42.081 1.00 90.19 105 LEU A C 1
ATOM 839 O O . LEU A 1 105 ? -18.937 18.719 43.082 1.00 90.19 105 LEU A O 1
ATOM 843 N N . ASP A 1 106 ? -17.121 18.126 41.905 1.00 91.19 106 ASP A N 1
ATOM 844 C CA . ASP A 1 106 ? -16.598 17.201 42.902 1.00 91.19 106 ASP A CA 1
ATOM 845 C C . ASP A 1 106 ? -15.668 17.921 43.891 1.00 91.19 106 ASP A C 1
ATOM 847 O O . ASP A 1 106 ? -14.746 18.653 43.507 1.00 91.19 106 ASP A O 1
ATOM 851 N N . LEU A 1 107 ? -15.893 17.699 45.185 1.00 93.62 107 LEU A N 1
ATOM 852 C CA . LEU A 1 107 ? -15.109 18.264 46.277 1.00 93.62 107 LEU A CA 1
ATOM 853 C C . LEU A 1 107 ? -14.654 17.170 47.243 1.00 93.62 107 LEU A C 1
ATOM 855 O O . LEU A 1 107 ? -15.382 16.224 47.533 1.00 93.62 107 LEU A O 1
ATOM 859 N N . VAL A 1 108 ? -13.477 17.361 47.834 1.00 93.50 108 VAL A N 1
ATOM 860 C CA . VAL A 1 108 ? -13.054 16.630 49.031 1.00 93.50 108 VAL A CA 1
ATOM 861 C C . VAL A 1 108 ? -13.109 17.562 50.232 1.00 93.50 108 VAL A C 1
ATOM 863 O O . VAL A 1 108 ? -12.461 18.612 50.253 1.00 93.50 108 VAL A O 1
ATOM 866 N N . PHE A 1 109 ? -13.880 17.158 51.235 1.00 92.94 109 PHE A N 1
ATOM 867 C CA . PHE A 1 109 ? -13.935 17.752 52.559 1.00 92.94 109 PHE A CA 1
ATOM 868 C C . PHE A 1 109 ? -12.794 17.206 53.412 1.00 92.94 109 PHE A C 1
ATOM 870 O O . PHE A 1 109 ? -12.748 16.018 53.737 1.00 92.94 109 PHE A O 1
ATOM 877 N N . LEU A 1 110 ? -11.873 18.083 53.794 1.00 91.38 110 LEU A N 1
ATOM 878 C CA . LEU A 1 110 ? -10.777 17.775 54.701 1.00 91.38 110 LEU A CA 1
ATOM 879 C C . LEU A 1 110 ? -11.047 18.457 56.044 1.00 91.38 110 LEU A C 1
ATOM 881 O O . LEU A 1 110 ? -11.109 19.684 56.071 1.00 91.38 110 LEU A O 1
ATOM 885 N N . PRO A 1 111 ? -11.208 17.701 57.145 1.00 87.06 111 PRO A N 1
ATOM 886 C CA . PRO A 1 111 ? -11.590 18.265 58.441 1.00 87.06 111 PRO A CA 1
ATOM 887 C C . PRO A 1 111 ? -10.441 18.971 59.171 1.00 87.06 111 PRO A C 1
ATOM 889 O O . PRO A 1 111 ? -10.699 19.730 60.099 1.00 87.06 111 PRO A O 1
ATOM 892 N N . SER A 1 112 ? -9.191 18.695 58.789 1.00 84.75 112 SER A N 1
ATOM 893 C CA . SER A 1 112 ? -7.992 19.295 59.373 1.00 84.75 112 SER A CA 1
ATOM 894 C C . SER A 1 112 ? -6.846 19.328 58.359 1.00 84.75 112 SER A C 1
ATOM 896 O O . SER A 1 112 ? -6.788 18.514 57.434 1.00 84.75 112 SER A O 1
ATOM 898 N N . ASN A 1 113 ? -5.911 20.254 58.574 1.00 81.00 113 ASN A N 1
ATOM 899 C CA . ASN A 1 113 ? -4.658 20.381 57.825 1.00 81.00 113 ASN A CA 1
ATOM 900 C C . ASN A 1 113 ? -3.526 19.512 58.399 1.00 81.00 113 ASN A C 1
ATOM 902 O O . ASN A 1 113 ? -2.490 19.349 57.755 1.00 81.00 113 ASN A O 1
ATOM 906 N N . SER A 1 114 ? -3.706 18.976 59.611 1.00 85.88 114 SER A N 1
ATOM 907 C CA . SER A 1 114 ? -2.742 18.098 60.269 1.00 85.88 114 SER A CA 1
ATOM 908 C C . SER A 1 114 ? -2.939 16.661 59.803 1.00 85.88 114 SER A C 1
ATOM 910 O O . SER A 1 114 ? -3.996 16.070 60.022 1.00 85.88 114 SER A O 1
ATOM 912 N N . GLU A 1 115 ? -1.900 16.056 59.228 1.00 84.56 115 GLU A N 1
ATOM 913 C CA . GLU A 1 115 ? -1.929 14.651 58.808 1.00 84.56 115 GLU A CA 1
ATOM 914 C C . GLU A 1 115 ? -2.277 13.705 59.969 1.00 84.56 115 GLU A C 1
ATOM 916 O O . GLU A 1 115 ? -3.060 12.769 59.804 1.00 84.56 115 GLU A O 1
ATOM 921 N N . LYS A 1 116 ? -1.767 13.985 61.176 1.00 87.19 116 LYS A N 1
ATOM 922 C CA . LYS A 1 116 ? -2.084 13.212 62.385 1.00 87.19 116 LYS A CA 1
ATOM 923 C C . LYS A 1 116 ? -3.581 13.258 62.699 1.00 87.19 116 LYS A C 1
ATOM 925 O O . LYS A 1 116 ? -4.186 12.215 62.937 1.00 87.19 116 LYS A O 1
ATOM 930 N N . GLN A 1 117 ? -4.182 14.448 62.687 1.00 88.25 117 GLN A N 1
ATOM 931 C CA . GLN A 1 117 ? -5.613 14.608 62.964 1.00 88.25 117 GLN A CA 1
ATOM 932 C C . GLN A 1 117 ? -6.477 14.035 61.838 1.00 88.25 117 GLN A C 1
ATOM 934 O O . GLN A 1 117 ? -7.476 13.378 62.121 1.00 88.25 117 GLN A O 1
ATOM 939 N N . TRP A 1 118 ? -6.067 14.203 60.579 1.00 90.12 118 TRP A N 1
ATOM 940 C CA . TRP A 1 118 ? -6.724 13.583 59.430 1.00 90.12 118 TRP A CA 1
ATOM 941 C C . TRP A 1 118 ? -6.727 12.051 59.537 1.00 90.12 118 TRP A C 1
ATOM 943 O O . TRP A 1 118 ? -7.779 11.441 59.372 1.00 90.12 118 TRP A O 1
ATOM 953 N N . ARG A 1 119 ? -5.604 11.415 59.905 1.00 89.25 119 ARG A N 1
ATOM 954 C CA . ARG A 1 119 ? -5.539 9.954 60.115 1.00 89.25 119 ARG A CA 1
ATOM 955 C C . ARG A 1 119 ? -6.469 9.486 61.231 1.00 89.25 119 ARG A C 1
ATOM 957 O O . ARG A 1 119 ? -7.140 8.468 61.076 1.00 89.25 119 ARG A O 1
ATOM 964 N N . ILE A 1 120 ? -6.517 10.219 62.347 1.00 91.62 120 ILE A N 1
ATOM 965 C CA . ILE A 1 120 ? -7.427 9.921 63.464 1.00 91.62 120 ILE A CA 1
ATOM 966 C C . ILE A 1 120 ? -8.881 10.027 62.996 1.00 91.62 120 ILE A C 1
ATOM 968 O O . ILE A 1 120 ? -9.669 9.112 63.239 1.00 91.62 120 ILE A O 1
ATOM 972 N N . PHE A 1 121 ? -9.216 11.105 62.282 1.00 92.44 121 PHE A N 1
ATOM 973 C CA . PHE A 1 121 ? -10.537 11.295 61.700 1.00 92.44 121 PHE A CA 1
ATOM 974 C C . PHE A 1 121 ? -10.888 10.157 60.747 1.00 92.44 121 PHE A C 1
ATOM 976 O O . PHE A 1 121 ? -11.925 9.540 60.937 1.00 92.44 121 PHE A O 1
ATOM 983 N N . MET A 1 122 ? -10.031 9.828 59.778 1.00 92.62 122 MET A N 1
ATOM 984 C CA . MET A 1 122 ? -10.320 8.797 58.778 1.00 92.62 122 MET A CA 1
ATOM 985 C C . MET A 1 122 ? -10.432 7.406 59.385 1.00 92.62 122 MET A C 1
ATOM 987 O O . MET A 1 122 ? -11.298 6.637 58.977 1.00 92.62 122 MET A O 1
ATOM 991 N N . LYS A 1 123 ? -9.623 7.087 60.403 1.00 92.19 123 LYS A N 1
ATOM 992 C CA . LYS A 1 123 ? -9.780 5.839 61.157 1.00 92.19 123 LYS A CA 1
ATOM 993 C C . LYS A 1 123 ? -11.168 5.780 61.795 1.00 92.19 123 LYS A C 1
ATOM 995 O O . LYS A 1 123 ? -11.869 4.788 61.638 1.00 92.19 123 LYS A O 1
ATOM 1000 N N . ARG A 1 124 ? -11.600 6.848 62.466 1.00 94.06 124 ARG A N 1
ATOM 1001 C CA . ARG A 1 124 ? -12.938 6.886 63.063 1.00 94.06 124 ARG A CA 1
ATOM 1002 C C . ARG A 1 124 ? -14.037 6.874 61.994 1.00 94.06 124 ARG A C 1
ATOM 1004 O O . ARG A 1 124 ? -14.942 6.066 62.071 1.00 94.06 124 ARG A O 1
ATOM 1011 N N . PHE A 1 125 ? -13.930 7.694 60.958 1.00 93.19 125 PHE A N 1
ATOM 1012 C CA . PHE A 1 125 ? -14.918 7.826 59.886 1.00 93.19 125 PHE A CA 1
ATOM 1013 C C . PHE A 1 125 ? -15.122 6.524 59.092 1.00 93.19 125 PHE A C 1
ATOM 1015 O O . PHE A 1 125 ? -16.246 6.180 58.726 1.00 93.19 125 PHE A O 1
ATOM 1022 N N . ASN A 1 126 ? -14.058 5.756 58.852 1.00 90.00 126 ASN A N 1
ATOM 1023 C CA . ASN A 1 126 ? -14.162 4.496 58.118 1.00 90.00 126 ASN A CA 1
ATOM 1024 C C . ASN A 1 126 ? -14.734 3.358 58.980 1.00 90.00 126 ASN A C 1
ATOM 1026 O O . ASN A 1 126 ? -15.545 2.580 58.476 1.00 90.00 126 ASN A O 1
ATOM 1030 N N . TYR A 1 127 ? -14.356 3.277 60.263 1.00 90.94 127 TYR A N 1
ATOM 1031 C CA . TYR A 1 127 ? -14.664 2.123 61.123 1.00 90.94 127 TYR A CA 1
ATOM 1032 C C . TYR A 1 127 ? -15.812 2.339 62.131 1.00 90.94 127 TYR A C 1
ATOM 1034 O O . TYR A 1 127 ? -16.375 1.361 62.610 1.00 90.94 127 TYR A O 1
ATOM 1042 N N . ASP A 1 128 ? -16.199 3.579 62.438 1.00 94.19 128 ASP A N 1
ATOM 1043 C CA . ASP A 1 128 ? -17.318 3.919 63.331 1.00 94.19 128 ASP A CA 1
ATOM 1044 C C . ASP A 1 128 ? -18.511 4.428 62.501 1.00 94.19 128 ASP A C 1
ATOM 1046 O O . ASP A 1 128 ? -18.557 5.581 62.060 1.00 94.19 128 ASP A O 1
ATOM 1050 N N . PHE A 1 129 ? -19.479 3.537 62.257 1.00 92.12 129 PHE A N 1
ATOM 1051 C CA . PHE A 1 129 ? -20.668 3.827 61.448 1.00 92.12 129 PHE A CA 1
ATOM 1052 C C . PHE A 1 129 ? -21.532 4.943 62.048 1.00 92.12 129 PHE A C 1
ATOM 1054 O O . PHE A 1 129 ? -22.012 5.807 61.311 1.00 92.12 129 PHE A O 1
ATOM 1061 N N . ALA A 1 130 ? -21.720 4.942 63.372 1.00 92.38 130 ALA A N 1
ATOM 1062 C CA . ALA A 1 130 ? -22.544 5.934 64.056 1.00 92.38 130 ALA A CA 1
ATOM 1063 C C . ALA A 1 130 ? -21.917 7.327 63.942 1.00 92.38 130 ALA A C 1
ATOM 1065 O O . ALA A 1 130 ? -22.603 8.290 63.593 1.00 92.38 130 ALA A O 1
ATOM 1066 N N . PHE A 1 131 ? -20.597 7.418 64.144 1.00 94.81 131 PHE A N 1
ATOM 1067 C CA . PHE A 1 131 ? -19.855 8.653 63.917 1.00 94.81 131 PHE A CA 1
ATOM 1068 C C . PHE A 1 131 ? -19.940 9.106 62.459 1.00 94.81 131 PHE A C 1
ATOM 1070 O O . PHE A 1 131 ? -20.253 10.268 62.216 1.00 94.81 131 PHE A O 1
ATOM 1077 N N . ARG A 1 132 ? -19.708 8.212 61.487 1.00 94.38 132 ARG A N 1
ATOM 1078 C CA . ARG A 1 132 ? -19.790 8.548 60.057 1.00 94.38 132 ARG A CA 1
ATOM 1079 C C . ARG A 1 132 ? -21.151 9.126 59.687 1.00 94.38 132 ARG A C 1
ATOM 1081 O O . ARG A 1 132 ? -21.209 10.204 59.098 1.00 94.38 132 ARG A O 1
ATOM 1088 N N . LYS A 1 133 ? -22.228 8.424 60.051 1.00 93.44 133 LYS A N 1
ATOM 1089 C CA . LYS A 1 133 ? -23.605 8.842 59.773 1.00 93.44 133 LYS A CA 1
ATOM 1090 C C . LYS A 1 133 ? -23.887 10.219 60.377 1.00 93.44 133 LYS A C 1
ATOM 1092 O O . LYS A 1 133 ? -24.212 11.143 59.639 1.00 93.44 133 LYS A O 1
ATOM 1097 N N . SER A 1 134 ? -23.659 10.374 61.683 1.00 94.31 134 SER A N 1
ATOM 1098 C CA . SER A 1 134 ? -23.911 11.635 62.389 1.00 94.31 134 SER A CA 1
ATOM 1099 C C . SER A 1 134 ? -23.073 12.795 61.837 1.00 94.31 134 SER A C 1
ATOM 1101 O O . SER A 1 134 ? -23.572 13.910 61.686 1.00 94.31 134 SER A O 1
ATOM 1103 N N . TYR A 1 135 ? -21.810 12.547 61.478 1.00 93.50 135 TYR A N 1
ATOM 1104 C CA . TYR A 1 135 ? -20.931 13.571 60.914 1.00 93.50 135 TYR A CA 1
ATOM 1105 C C . TYR A 1 135 ? -21.409 14.044 59.535 1.00 93.50 135 TYR A C 1
ATOM 1107 O O . TYR A 1 135 ? -21.445 15.246 59.272 1.00 93.50 135 TYR A O 1
ATOM 1115 N N . MET A 1 136 ? -21.802 13.115 58.658 1.00 94.19 136 MET A N 1
ATOM 1116 C CA . MET A 1 136 ? -22.320 13.440 57.324 1.00 94.19 136 MET A CA 1
ATOM 1117 C C . MET A 1 136 ? -23.676 14.158 57.390 1.00 94.19 136 MET A C 1
ATOM 1119 O O . MET A 1 136 ? -23.881 15.123 56.655 1.00 94.19 136 MET A O 1
ATOM 1123 N N . GLU A 1 137 ? -24.571 13.738 58.290 1.00 94.62 137 GLU A N 1
ATOM 1124 C CA . GLU A 1 137 ? -25.850 14.416 58.551 1.00 94.62 137 GLU A CA 1
ATOM 1125 C C . GLU A 1 137 ? -25.626 15.846 59.056 1.00 94.62 137 GLU A C 1
ATOM 1127 O O . GLU A 1 137 ? -26.220 16.780 58.528 1.00 94.62 137 GLU A O 1
ATOM 1132 N N . ASN A 1 138 ? -24.682 16.055 59.979 1.00 92.62 138 ASN A N 1
ATOM 1133 C CA . ASN A 1 138 ? -24.336 17.394 60.458 1.00 92.62 138 ASN A CA 1
ATOM 1134 C C . ASN A 1 138 ? -23.823 18.298 59.318 1.00 92.62 138 ASN A C 1
ATOM 1136 O O . ASN A 1 138 ? -24.236 19.450 59.188 1.00 92.62 138 ASN A O 1
ATOM 1140 N N . VAL A 1 139 ? -22.965 17.775 58.435 1.00 91.50 139 VAL A N 1
ATOM 1141 C CA . VAL A 1 139 ? -22.499 18.532 57.261 1.00 91.50 139 VAL A CA 1
ATOM 1142 C C . VAL A 1 139 ? -23.654 18.878 56.318 1.00 91.50 139 VAL A C 1
ATOM 1144 O O . VAL A 1 139 ? -23.739 20.022 55.868 1.00 91.50 139 VAL A O 1
ATOM 1147 N N . ARG A 1 140 ? -24.576 17.941 56.059 1.00 93.50 140 ARG A N 1
ATOM 1148 C CA . ARG A 1 140 ? -25.804 18.201 55.289 1.00 93.50 140 ARG A CA 1
ATOM 1149 C C . ARG A 1 140 ? -26.627 19.321 55.930 1.00 93.50 140 ARG A C 1
ATOM 1151 O O . ARG A 1 140 ? -27.006 20.268 55.241 1.00 93.50 140 ARG A O 1
ATOM 1158 N N . ASP A 1 141 ? -26.868 19.235 57.232 1.00 92.69 141 ASP A N 1
ATOM 1159 C CA . ASP A 1 141 ? -27.720 20.172 57.964 1.00 92.69 141 ASP A CA 1
ATOM 1160 C C . ASP A 1 141 ? -27.122 21.586 57.977 1.00 92.69 141 ASP A C 1
ATOM 1162 O O . ASP A 1 141 ? -27.848 22.565 57.802 1.00 92.69 141 ASP A O 1
ATOM 1166 N N . GLN A 1 142 ? -25.793 21.716 58.067 1.00 91.44 142 GLN A N 1
ATOM 1167 C CA . GLN A 1 142 ? -25.105 23.006 57.934 1.00 91.44 142 GLN A CA 1
ATOM 1168 C C . GLN A 1 142 ? -25.281 23.629 56.539 1.00 91.44 142 GLN A C 1
ATOM 1170 O O . GLN A 1 142 ? -25.506 24.839 56.424 1.00 91.44 142 GLN A O 1
ATOM 1175 N N . ILE A 1 143 ? -25.218 22.819 55.476 1.00 91.12 143 ILE A N 1
ATOM 1176 C CA . ILE A 1 143 ? -25.429 23.274 54.090 1.00 91.12 143 ILE A CA 1
ATOM 1177 C C . ILE A 1 143 ? -26.880 23.749 53.894 1.00 91.12 143 ILE A C 1
ATOM 1179 O O . ILE A 1 143 ? -27.106 24.815 53.305 1.00 91.12 143 ILE A O 1
ATOM 1183 N N . ILE A 1 144 ? -27.854 23.006 54.437 1.00 89.50 144 ILE A N 1
ATOM 1184 C CA . ILE A 1 144 ? -29.284 23.361 54.414 1.00 89.50 144 ILE A CA 1
ATOM 1185 C C . ILE A 1 144 ? -29.528 24.656 55.198 1.00 89.50 144 ILE A C 1
ATOM 1187 O O . ILE A 1 144 ? -30.159 25.582 54.682 1.00 89.50 144 ILE A O 1
ATOM 1191 N N . ALA A 1 145 ? -28.977 24.772 56.410 1.00 90.44 145 ALA A N 1
ATOM 1192 C CA . ALA A 1 145 ? -29.156 25.935 57.281 1.00 90.44 145 ALA A CA 1
ATOM 1193 C C . ALA A 1 145 ? -28.663 27.242 56.635 1.00 90.44 145 ALA A C 1
ATOM 1195 O O . ALA A 1 145 ? -29.259 28.303 56.829 1.00 90.44 145 ALA A O 1
ATOM 1196 N N . LYS A 1 146 ? -27.597 27.180 55.825 1.00 89.19 146 LYS A N 1
ATOM 1197 C CA . LYS A 1 146 ? -27.080 28.330 55.062 1.00 89.19 146 LYS A CA 1
ATOM 1198 C C . LYS A 1 146 ? -27.723 28.517 53.685 1.00 89.19 146 LYS A C 1
ATOM 1200 O O . LYS A 1 146 ? -27.319 29.426 52.962 1.00 89.19 146 LYS A O 1
ATOM 1205 N N . ARG A 1 147 ? -28.731 27.710 53.332 1.00 87.19 147 ARG A N 1
ATOM 1206 C CA . ARG A 1 147 ? -29.491 27.790 52.071 1.00 87.19 147 ARG A CA 1
ATOM 1207 C C . ARG A 1 147 ? -28.601 27.728 50.820 1.00 87.19 147 ARG A C 1
ATOM 1209 O O . ARG A 1 147 ? -28.857 28.420 49.836 1.00 87.19 147 ARG A O 1
ATOM 1216 N N . VAL A 1 148 ? -27.540 26.916 50.847 1.00 86.62 148 VAL A N 1
ATOM 1217 C CA . VAL A 1 148 ? -26.602 26.796 49.710 1.00 86.62 148 VAL A CA 1
ATOM 1218 C C . VAL A 1 148 ? -27.206 25.993 48.550 1.00 86.62 148 VAL A C 1
ATOM 1220 O O . VAL A 1 148 ? -26.893 26.247 47.381 1.00 86.62 148 VAL A O 1
ATOM 1223 N N . GLY A 1 149 ? -28.103 25.052 48.848 1.00 86.94 149 GLY A N 1
ATOM 1224 C CA . GLY A 1 149 ? -28.790 24.231 47.856 1.00 86.94 149 GLY A CA 1
ATOM 1225 C C . GLY A 1 149 ? -29.740 23.210 48.477 1.00 86.94 149 GLY A C 1
ATOM 1226 O O . GLY A 1 149 ? -29.908 23.173 49.695 1.00 86.94 149 GLY A O 1
ATOM 1227 N N . TYR A 1 150 ? -30.352 22.396 47.619 1.00 89.62 150 TYR A N 1
ATOM 1228 C CA . TYR A 1 150 ? -31.175 21.253 48.010 1.00 89.62 150 TYR A CA 1
ATOM 1229 C C . TYR A 1 150 ? -30.287 20.015 48.166 1.00 89.62 150 TYR A C 1
ATOM 1231 O O . TYR A 1 150 ? -29.708 19.557 47.179 1.00 89.62 150 TYR A O 1
ATOM 1239 N N . CYS A 1 151 ? -30.152 19.512 49.394 1.00 90.56 151 CYS A N 1
ATOM 1240 C CA . CYS A 1 151 ? -29.360 18.321 49.698 1.00 90.56 151 CYS A CA 1
ATOM 1241 C C . CYS A 1 151 ? -30.187 17.042 49.588 1.00 90.56 151 CYS A C 1
ATOM 1243 O O . CYS A 1 151 ? -31.312 16.989 50.077 1.00 90.56 151 CYS A O 1
ATOM 1245 N N . GLU A 1 152 ? -29.577 16.012 49.010 1.00 90.50 152 GLU A N 1
ATOM 1246 C CA . GLU A 1 152 ? -30.046 14.632 49.115 1.00 90.50 152 GLU A CA 1
ATOM 1247 C C . GLU A 1 152 ? -29.641 14.042 50.476 1.00 90.50 152 GLU A C 1
ATOM 1249 O O . GLU A 1 152 ? -28.825 14.617 51.211 1.00 90.50 152 GLU A O 1
ATOM 1254 N N . ASP A 1 153 ? -30.195 12.877 50.814 1.00 89.00 153 ASP A N 1
ATOM 1255 C CA . ASP A 1 153 ? -29.735 12.142 51.986 1.00 89.00 153 ASP A CA 1
ATOM 1256 C C . ASP A 1 153 ? -28.288 11.655 51.797 1.00 89.00 153 ASP A C 1
ATOM 1258 O O . ASP A 1 153 ? -27.912 11.230 50.700 1.00 89.00 153 ASP A O 1
ATOM 1262 N N . PRO A 1 154 ? -27.435 11.712 52.841 1.00 90.25 154 PRO A N 1
ATOM 1263 C CA . PRO A 1 154 ? -26.033 11.353 52.689 1.00 90.25 154 PRO A CA 1
ATOM 1264 C C . PRO A 1 154 ? -25.859 9.867 52.350 1.00 90.25 154 PRO A C 1
ATOM 1266 O O . PRO A 1 154 ? -26.448 8.996 52.988 1.00 90.25 154 PRO A O 1
ATOM 1269 N N . PHE A 1 155 ? -24.966 9.550 51.414 1.00 88.88 155 PHE A N 1
ATOM 1270 C CA . PHE A 1 155 ? -24.686 8.173 50.996 1.00 88.88 155 PHE A CA 1
ATOM 1271 C C . PHE A 1 155 ? -23.673 7.506 51.945 1.00 88.88 155 PHE A C 1
ATOM 1273 O O . PHE A 1 155 ? -22.528 7.245 51.580 1.00 88.88 155 PHE A O 1
ATOM 1280 N N . PHE A 1 156 ? -24.061 7.248 53.197 1.00 86.38 156 PHE A N 1
ATOM 1281 C CA . PHE A 1 156 ? -23.150 6.786 54.263 1.00 86.38 156 PHE A CA 1
ATOM 1282 C C . PHE A 1 156 ? -22.724 5.303 54.178 1.00 86.38 156 PHE A C 1
ATOM 1284 O O . PHE A 1 156 ? -21.779 4.903 54.868 1.00 86.38 156 PHE A O 1
ATOM 1291 N N . THR A 1 157 ? -23.393 4.480 53.363 1.00 81.44 157 THR A N 1
ATOM 1292 C CA . THR A 1 157 ? -23.025 3.071 53.089 1.00 81.44 157 THR A CA 1
ATOM 1293 C C . THR A 1 157 ? -22.276 2.881 51.771 1.00 81.44 157 THR A C 1
ATOM 1295 O O . THR A 1 157 ? -21.813 1.776 51.491 1.00 81.44 157 THR A O 1
ATOM 1298 N N . ALA A 1 158 ? -22.139 3.931 50.957 1.00 77.50 158 ALA A N 1
ATOM 1299 C CA . ALA A 1 158 ? -21.413 3.845 49.698 1.00 77.50 158 ALA A CA 1
ATOM 1300 C C . ALA A 1 158 ? -19.924 3.552 49.936 1.00 77.50 158 ALA A C 1
ATOM 1302 O O . ALA A 1 158 ? -19.346 3.953 50.947 1.00 77.50 158 ALA A O 1
ATOM 1303 N N . ARG A 1 159 ? -19.277 2.901 48.959 1.00 73.81 159 ARG A N 1
ATOM 1304 C CA . ARG A 1 159 ? -17.830 2.617 48.993 1.00 73.81 159 ARG A CA 1
ATOM 1305 C C . ARG A 1 159 ? -16.995 3.881 49.213 1.00 73.81 159 ARG A C 1
ATOM 1307 O O . ARG A 1 159 ? -15.974 3.832 49.891 1.00 73.81 159 ARG A O 1
ATOM 1314 N N . VAL A 1 160 ? -17.430 4.994 48.628 1.00 83.69 160 VAL A N 1
ATOM 1315 C CA . VAL A 1 160 ? -16.914 6.331 48.920 1.00 83.69 160 VAL A CA 1
ATOM 1316 C C . VAL A 1 160 ? -18.079 7.134 49.493 1.00 83.69 160 VAL A C 1
ATOM 1318 O O . VAL A 1 160 ? -18.930 7.578 48.721 1.00 83.69 160 VAL A O 1
ATOM 1321 N N . PRO A 1 161 ? -18.162 7.285 50.827 1.00 89.44 161 PRO A N 1
ATOM 1322 C CA . PRO A 1 161 ? -19.233 8.050 51.445 1.00 89.44 161 PRO A CA 1
ATOM 1323 C C . PRO A 1 161 ? -19.202 9.506 50.975 1.00 89.44 161 PRO A C 1
ATOM 1325 O O . PRO A 1 161 ? -18.152 10.156 51.033 1.00 89.44 161 PRO A O 1
ATOM 1328 N N . LEU A 1 162 ? -20.347 10.016 50.516 1.00 93.38 162 LEU A N 1
ATOM 1329 C CA . LEU A 1 162 ? -20.463 11.379 50.000 1.00 93.38 162 LEU A CA 1
ATOM 1330 C C . LEU A 1 162 ? -21.787 12.050 50.374 1.00 93.38 162 LEU A C 1
ATOM 1332 O O . LEU A 1 162 ? -22.793 11.388 50.632 1.00 93.38 162 LEU A O 1
ATOM 1336 N N . VAL A 1 163 ? -21.768 13.381 50.386 1.00 93.75 163 VAL A N 1
ATOM 1337 C CA . VAL A 1 163 ? -22.959 14.238 50.453 1.00 93.75 163 VAL A CA 1
ATOM 1338 C C . VAL A 1 163 ? -23.168 14.862 49.079 1.00 93.75 163 VAL A C 1
ATOM 1340 O O . VAL A 1 163 ? -22.270 15.539 48.577 1.00 93.75 163 VAL A O 1
ATOM 1343 N N . ARG A 1 164 ? -24.349 14.652 48.491 1.00 93.25 164 ARG A N 1
ATOM 1344 C CA . ARG A 1 164 ? -24.745 15.238 47.208 1.00 93.25 164 ARG A CA 1
ATOM 1345 C C . ARG A 1 164 ? -25.791 16.320 47.412 1.00 93.25 164 ARG A C 1
ATOM 1347 O O . ARG A 1 164 ? -26.721 16.157 48.202 1.00 93.25 164 ARG A O 1
ATOM 1354 N N . PHE A 1 165 ? -25.660 17.419 46.679 1.00 93.38 165 PHE A N 1
ATOM 1355 C CA . PHE A 1 165 ? -26.691 18.447 46.650 1.00 93.38 165 PHE A CA 1
ATOM 1356 C C . PHE A 1 165 ? -26.720 19.220 45.333 1.00 93.38 165 PHE A C 1
ATOM 1358 O O . PHE A 1 165 ? -25.713 19.382 44.643 1.00 93.38 165 PHE A O 1
ATOM 1365 N N . HIS A 1 166 ? -27.889 19.765 45.015 1.00 91.12 166 HIS A N 1
ATOM 1366 C CA . HIS A 1 166 ? -28.083 20.683 43.903 1.00 91.12 166 HIS A CA 1
ATOM 1367 C C . HIS A 1 166 ? -27.974 22.116 44.419 1.00 91.12 166 HIS A C 1
ATOM 1369 O O . HIS A 1 166 ? -28.837 22.603 45.153 1.00 91.12 166 HIS A O 1
ATOM 1375 N N . SER A 1 167 ? -26.895 22.810 44.055 1.00 90.31 167 SER A N 1
ATOM 1376 C CA . SER A 1 167 ? -26.677 24.194 44.489 1.00 90.31 167 SER A CA 1
ATOM 1377 C C . SER A 1 167 ? -27.774 25.133 43.976 1.00 90.31 167 SER A C 1
ATOM 1379 O O . SER A 1 167 ? -28.314 24.944 42.883 1.00 90.31 167 SER A O 1
ATOM 1381 N N . GLY A 1 168 ? -28.012 26.247 44.679 1.00 80.06 168 GLY A N 1
ATOM 1382 C CA . GLY A 1 168 ? -28.910 27.320 44.216 1.00 80.06 168 GLY A CA 1
ATOM 1383 C C . GLY A 1 168 ? -28.515 27.948 42.864 1.00 80.06 168 GLY A C 1
ATOM 1384 O O . GLY A 1 168 ? -29.240 28.773 42.316 1.00 80.06 168 GLY A O 1
ATOM 1385 N N . ARG A 1 169 ? -27.365 27.553 42.294 1.00 83.69 169 ARG A N 1
ATOM 1386 C CA . ARG A 1 169 ? -26.864 27.949 40.965 1.00 83.69 169 ARG A CA 1
ATOM 1387 C C . ARG A 1 169 ? -27.033 26.859 39.895 1.00 83.69 169 ARG A C 1
ATOM 1389 O O . ARG A 1 169 ? -26.473 27.003 38.800 1.00 83.69 169 ARG A O 1
ATOM 1396 N N . ARG A 1 170 ? -27.835 25.827 40.192 1.00 82.75 170 ARG A N 1
ATOM 1397 C CA . ARG A 1 170 ? -28.179 24.693 39.315 1.00 82.75 170 ARG A CA 1
ATOM 1398 C C . ARG A 1 170 ? -26.951 23.907 38.847 1.00 82.75 170 ARG A C 1
ATOM 1400 O O . ARG A 1 170 ? -26.794 23.644 37.661 1.00 82.75 170 ARG A O 1
ATOM 1407 N N . LEU A 1 171 ? -26.054 23.617 39.783 1.00 87.25 171 LEU A N 1
ATOM 1408 C CA . LEU A 1 171 ? -24.909 22.727 39.589 1.00 87.25 171 LEU A CA 1
ATOM 1409 C C . LEU A 1 171 ? -24.980 21.640 40.661 1.00 87.25 171 LEU A C 1
ATOM 1411 O O . LEU A 1 171 ? -25.157 21.996 41.834 1.00 87.25 171 LEU A O 1
ATOM 1415 N N . GLN A 1 172 ? -24.864 20.375 40.261 1.00 90.62 172 GLN A N 1
ATOM 1416 C CA . GLN A 1 172 ? -24.726 19.253 41.187 1.00 90.62 172 GLN A CA 1
ATOM 1417 C C . GLN A 1 172 ? -23.345 19.316 41.845 1.00 90.62 172 GLN A C 1
ATOM 1419 O O . GLN A 1 172 ? -22.346 19.636 41.191 1.00 90.62 172 GLN A O 1
ATOM 1424 N N . VAL A 1 173 ? -23.303 19.074 43.151 1.00 92.50 173 VAL A N 1
ATOM 1425 C CA . VAL A 1 173 ? -22.084 19.102 43.954 1.00 92.50 173 VAL A CA 1
ATOM 1426 C C . VAL A 1 173 ? -22.000 17.824 44.772 1.00 92.50 173 VAL A C 1
ATOM 1428 O O . VAL A 1 173 ? -22.898 17.549 45.570 1.00 92.50 173 VAL A O 1
ATOM 1431 N N . ASP A 1 174 ? -20.891 17.106 44.619 1.00 92.06 174 ASP A N 1
ATOM 1432 C CA . ASP A 1 174 ? -20.603 15.864 45.332 1.00 92.06 174 ASP A CA 1
ATOM 1433 C C . ASP A 1 174 ? -19.425 16.100 46.286 1.00 92.06 174 ASP A C 1
ATOM 1435 O O . ASP A 1 174 ? -18.324 16.459 45.867 1.00 92.06 174 ASP A O 1
ATOM 1439 N N . ILE A 1 175 ? -19.647 15.927 47.591 1.00 93.62 175 ILE A N 1
ATOM 1440 C CA . ILE A 1 175 ? -18.635 16.134 48.634 1.00 93.62 175 ILE A CA 1
ATOM 1441 C C . ILE A 1 175 ? -18.218 14.787 49.225 1.00 93.62 175 ILE A C 1
ATOM 1443 O O . ILE A 1 175 ? -18.982 14.170 49.966 1.00 93.62 175 ILE A O 1
ATOM 1447 N N . GLN A 1 176 ? -16.986 14.364 48.949 1.00 93.88 176 GLN A N 1
ATOM 1448 C CA . GLN A 1 176 ? -16.339 13.199 49.560 1.00 93.88 176 GLN A CA 1
ATOM 1449 C C . GLN A 1 176 ? -15.601 13.592 50.845 1.00 93.88 176 GLN A C 1
ATOM 1451 O O . GLN A 1 176 ? -15.137 14.722 50.974 1.00 93.88 176 GLN A O 1
ATOM 1456 N N . PHE A 1 177 ? -15.414 12.660 51.780 1.00 92.06 177 PHE A N 1
ATOM 1457 C CA . PHE A 1 177 ? -14.792 12.950 53.079 1.00 92.06 177 PHE A CA 1
ATOM 1458 C C . PHE A 1 177 ? -13.387 12.358 53.190 1.00 92.06 177 PHE A C 1
ATOM 1460 O O . PHE A 1 177 ? -13.201 11.146 53.139 1.00 92.06 177 PHE A O 1
ATOM 1467 N N . GLY A 1 178 ? -12.388 13.232 53.346 1.00 87.06 178 GLY A N 1
ATOM 1468 C CA . GLY A 1 178 ? -11.016 12.868 53.700 1.00 87.06 178 GLY A CA 1
ATOM 1469 C C . GLY A 1 178 ? -10.227 12.054 52.668 1.00 87.06 178 GLY A C 1
ATOM 1470 O O . GLY A 1 178 ? -9.131 11.600 52.984 1.00 87.06 178 GLY A O 1
ATOM 1471 N N . ASN A 1 179 ? -10.734 11.867 51.449 1.00 88.56 179 ASN A N 1
ATOM 1472 C CA . ASN A 1 179 ? -10.102 11.017 50.442 1.00 88.56 179 ASN A CA 1
ATOM 1473 C C . ASN A 1 179 ? -8.944 11.731 49.711 1.00 88.56 179 ASN A C 1
ATOM 1475 O O . ASN A 1 179 ? -9.170 12.594 48.863 1.00 88.56 179 ASN A O 1
ATOM 1479 N N . ILE A 1 180 ? -7.696 11.366 50.028 1.00 90.12 180 ILE A N 1
ATOM 1480 C CA . ILE A 1 180 ? -6.489 12.000 49.461 1.00 90.12 180 ILE A CA 1
ATOM 1481 C C . ILE A 1 180 ? -6.156 11.493 48.045 1.00 90.12 180 ILE A C 1
ATOM 1483 O O . ILE A 1 180 ? -5.593 12.247 47.248 1.00 90.12 180 ILE A O 1
ATOM 1487 N N . GLY A 1 181 ? -6.538 10.260 47.693 1.00 90.56 181 GLY A N 1
ATOM 1488 C CA . GLY A 1 181 ? -6.282 9.673 46.367 1.00 90.56 181 GLY A CA 1
ATOM 1489 C C . GLY A 1 181 ? -6.821 10.529 45.207 1.00 90.56 181 GLY A C 1
ATOM 1490 O O . GLY A 1 181 ? -6.044 10.922 44.333 1.00 90.56 181 GLY A O 1
ATOM 1491 N N . PRO A 1 182 ? -8.110 10.928 45.214 1.00 91.50 182 PRO A N 1
ATOM 1492 C CA . PRO A 1 182 ? -8.709 11.830 44.227 1.00 91.50 182 PRO A CA 1
ATOM 1493 C C . PRO A 1 182 ? -8.030 13.198 44.109 1.00 91.50 182 PRO A C 1
ATOM 1495 O O . PRO A 1 182 ? -8.011 13.784 43.029 1.00 91.50 182 PRO A O 1
ATOM 1498 N N . ILE A 1 183 ? -7.457 13.717 45.200 1.00 92.19 183 ILE A N 1
ATOM 1499 C CA . ILE A 1 183 ? -6.716 14.987 45.189 1.00 92.19 183 ILE A CA 1
ATOM 1500 C C . ILE A 1 183 ? -5.421 14.816 44.390 1.00 92.19 183 ILE A C 1
ATOM 1502 O O . ILE A 1 183 ? -5.126 15.622 43.509 1.00 92.19 183 ILE A O 1
ATOM 1506 N N . ARG A 1 184 ? -4.654 13.755 44.667 1.00 92.19 184 ARG A N 1
ATOM 1507 C CA . ARG A 1 184 ? -3.382 13.493 43.977 1.00 92.19 184 ARG A CA 1
ATOM 1508 C C . ARG A 1 184 ? -3.583 13.122 42.508 1.00 92.19 184 ARG A C 1
ATOM 1510 O O . ARG A 1 184 ? -2.957 13.731 41.647 1.00 92.19 184 ARG A O 1
ATOM 1517 N N . SER A 1 185 ? -4.518 12.225 42.213 1.00 93.25 185 SER A N 1
ATOM 1518 C CA . SER A 1 185 ? -4.867 11.852 40.835 1.00 93.25 185 SER A CA 1
ATOM 1519 C C . SER A 1 185 ? -5.398 13.029 40.010 1.00 93.25 185 SER A C 1
ATOM 1521 O O . SER A 1 185 ? -5.023 13.187 38.849 1.00 93.25 185 SER A O 1
ATOM 1523 N N . SER A 1 186 ? -6.208 13.919 40.598 1.00 92.75 186 SER A N 1
ATOM 1524 C CA . SER A 1 186 ? -6.658 15.135 39.901 1.00 92.75 186 SER A CA 1
ATOM 1525 C C . SER A 1 186 ? -5.497 16.075 39.579 1.00 92.75 186 SER A C 1
ATOM 1527 O O . SER A 1 186 ? -5.472 16.657 38.496 1.00 92.75 186 SER A O 1
ATOM 1529 N N . LEU A 1 187 ? -4.522 16.207 40.487 1.00 91.88 187 LEU A N 1
ATOM 1530 C CA . LEU A 1 187 ? -3.309 16.987 40.236 1.00 91.88 187 LEU A CA 1
ATOM 1531 C C . LEU A 1 187 ? -2.432 16.351 39.150 1.00 91.88 187 LEU A C 1
ATOM 1533 O O . LEU A 1 187 ? -1.899 17.070 38.308 1.00 91.88 187 LEU A O 1
ATOM 1537 N N . PHE A 1 188 ? -2.304 15.025 39.137 1.00 93.19 188 PHE A N 1
ATOM 1538 C CA . PHE A 1 188 ? -1.597 14.296 38.084 1.00 93.19 188 PHE A CA 1
ATOM 1539 C C . PHE A 1 188 ? -2.221 14.536 36.703 1.00 93.19 188 PHE A C 1
ATOM 1541 O O . PHE A 1 188 ? -1.528 14.996 35.796 1.00 93.19 188 PHE A O 1
ATOM 1548 N N . VAL A 1 189 ? -3.538 14.337 36.555 1.00 93.31 189 VAL A N 1
ATOM 1549 C CA . VAL A 1 189 ? -4.240 14.601 35.285 1.00 93.31 189 VAL A CA 1
ATOM 1550 C C . VAL A 1 189 ? -4.079 16.063 34.870 1.00 93.31 189 VAL A C 1
ATOM 1552 O O . VAL A 1 189 ? -3.784 16.339 33.711 1.00 93.31 189 VAL A O 1
ATOM 1555 N N . ARG A 1 190 ? -4.205 17.005 35.817 1.00 90.81 190 ARG A N 1
ATOM 1556 C CA . ARG A 1 190 ? -3.970 18.430 35.556 1.00 90.81 190 ARG A CA 1
ATOM 1557 C C . ARG A 1 190 ? -2.570 18.682 34.995 1.00 90.81 190 ARG A C 1
ATOM 1559 O O . ARG A 1 190 ? -2.422 19.451 34.055 1.00 90.81 190 ARG A O 1
ATOM 1566 N N . THR A 1 191 ? -1.562 18.032 35.572 1.00 90.75 191 THR A N 1
ATOM 1567 C CA . THR A 1 191 ? -0.159 18.196 35.172 1.00 90.75 191 THR A CA 1
ATOM 1568 C C . THR A 1 191 ? 0.054 17.657 33.755 1.00 90.75 191 THR A C 1
ATOM 1570 O O . THR A 1 191 ? 0.724 18.308 32.965 1.00 90.75 191 THR A O 1
ATOM 1573 N N . CYS A 1 192 ? -0.593 16.543 33.387 1.00 92.31 192 CYS A N 1
ATOM 1574 C CA . CYS A 1 192 ? -0.570 16.014 32.017 1.00 92.31 192 CYS A CA 1
ATOM 1575 C C . CYS A 1 192 ? -1.219 16.978 31.008 1.00 92.31 192 CYS A C 1
ATOM 1577 O O . CYS A 1 192 ? -0.663 17.213 29.941 1.00 92.31 192 CYS A O 1
ATOM 1579 N N . VAL A 1 193 ? -2.376 17.560 31.348 1.00 89.31 193 VAL A N 1
ATOM 1580 C CA . VAL A 1 193 ? -3.086 18.520 30.479 1.00 89.31 193 VAL A CA 1
ATOM 1581 C C . VAL A 1 193 ? -2.314 19.833 30.320 1.00 89.31 193 VAL A C 1
ATOM 1583 O O . VAL A 1 193 ? -2.331 20.419 29.241 1.00 89.31 193 VAL A O 1
ATOM 1586 N N . GLU A 1 194 ? -1.646 20.309 31.374 1.00 87.06 194 GLU A N 1
ATOM 1587 C CA . GLU A 1 194 ? -0.801 21.509 31.298 1.00 87.06 194 GLU A CA 1
ATOM 1588 C C . GLU A 1 194 ? 0.537 21.246 30.582 1.00 87.06 194 GLU A C 1
ATOM 1590 O O . GLU A 1 194 ? 1.087 22.177 29.997 1.00 87.06 194 GLU A O 1
ATOM 1595 N N . PHE A 1 195 ? 1.040 20.003 30.583 1.00 87.19 195 PHE A N 1
ATOM 1596 C CA . PHE A 1 195 ? 2.228 19.621 29.813 1.00 87.19 195 PHE A CA 1
ATOM 1597 C C . PHE A 1 195 ? 1.955 19.624 28.303 1.00 87.19 195 PHE A C 1
ATOM 1599 O O . PHE A 1 195 ? 2.731 20.207 27.550 1.00 87.19 195 PHE A O 1
ATOM 1606 N N . ASP A 1 196 ? 0.854 19.001 27.860 1.00 86.44 196 ASP A N 1
ATOM 1607 C CA . ASP A 1 196 ? 0.454 18.988 26.449 1.00 86.44 196 ASP A CA 1
ATOM 1608 C C . ASP A 1 196 ? -1.073 19.082 26.285 1.00 86.44 196 ASP A C 1
ATOM 1610 O O . ASP A 1 196 ? -1.848 18.254 26.774 1.00 86.44 196 ASP A O 1
ATOM 1614 N N . GLU A 1 197 ? -1.526 20.089 25.538 1.00 77.81 197 GLU A N 1
ATOM 1615 C CA . GLU A 1 197 ? -2.951 20.372 25.345 1.00 77.81 197 GLU A CA 1
ATOM 1616 C C . GLU A 1 197 ? -3.699 19.282 24.553 1.00 77.81 197 GLU A C 1
ATOM 1618 O O . GLU A 1 197 ? -4.923 19.145 24.683 1.00 77.81 197 GLU A O 1
ATOM 1623 N N . ARG A 1 198 ? -2.986 18.452 23.772 1.00 86.12 198 ARG A N 1
ATOM 1624 C CA . ARG A 1 198 ? -3.575 17.332 23.018 1.00 86.12 198 ARG A CA 1
ATOM 1625 C C . ARG A 1 198 ? -4.171 16.277 23.944 1.00 86.12 198 ARG A C 1
ATOM 1627 O O . ARG A 1 198 ? -5.141 15.627 23.552 1.00 86.12 198 ARG A O 1
ATOM 1634 N N . VAL A 1 199 ? -3.670 16.160 25.179 1.00 91.06 199 VAL A N 1
ATOM 1635 C CA . VAL A 1 199 ? -4.252 15.303 26.227 1.00 91.06 199 VAL A CA 1
ATOM 1636 C C . VAL A 1 199 ? -5.711 15.673 26.445 1.00 91.06 199 VAL A C 1
ATOM 1638 O O . VAL A 1 199 ? -6.592 14.816 26.382 1.00 91.06 199 VAL A O 1
ATOM 1641 N N . GLY A 1 200 ? -5.987 16.965 26.638 1.00 86.69 200 GLY A N 1
ATOM 1642 C CA . GLY A 1 200 ? -7.344 17.444 26.862 1.00 86.69 200 GLY A CA 1
ATOM 1643 C C . GLY A 1 200 ? -8.254 17.163 25.672 1.00 86.69 200 GLY A C 1
ATOM 1644 O O . GLY A 1 200 ? -9.365 16.665 25.856 1.00 86.69 200 GLY A O 1
ATOM 1645 N N . LEU A 1 201 ? -7.779 17.411 24.451 1.00 84.06 201 LEU A N 1
ATOM 1646 C CA . LEU A 1 201 ? -8.558 17.188 23.231 1.00 84.06 201 LEU A CA 1
ATOM 1647 C C . LEU A 1 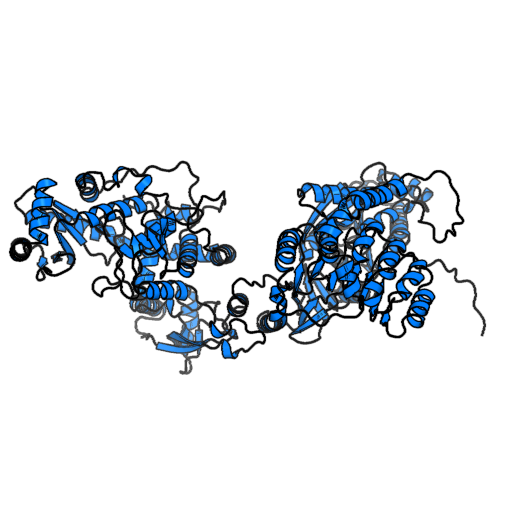201 ? -8.902 15.703 23.020 1.00 84.06 201 LEU A C 1
ATOM 1649 O O . LEU A 1 201 ? -10.058 15.378 22.739 1.00 84.06 201 LEU A O 1
ATOM 1653 N N . LEU A 1 202 ? -7.938 14.800 23.219 1.00 87.56 202 LEU A N 1
ATOM 1654 C CA . LEU A 1 202 ? -8.152 13.353 23.103 1.00 87.56 202 LEU A CA 1
ATOM 1655 C C . LEU A 1 202 ? -9.050 12.802 24.209 1.00 87.56 202 LEU A C 1
ATOM 1657 O O . LEU A 1 202 ? -9.909 11.970 23.926 1.00 87.56 202 LEU A O 1
ATOM 1661 N N . VAL A 1 203 ? -8.918 13.298 25.444 1.00 91.88 203 VAL A N 1
ATOM 1662 C CA . VAL A 1 203 ? -9.828 12.938 26.541 1.00 91.88 203 VAL A CA 1
ATOM 1663 C C . VAL A 1 203 ? -11.264 13.310 26.198 1.00 91.88 203 VAL A C 1
ATOM 1665 O O . VAL A 1 203 ? -12.156 12.477 26.351 1.00 91.88 203 VAL A O 1
ATOM 1668 N N . HIS A 1 204 ? -11.512 14.524 25.701 1.00 85.31 204 HIS A N 1
ATOM 1669 C CA . HIS A 1 204 ? -12.863 14.935 25.310 1.00 85.31 204 HIS A CA 1
ATOM 1670 C C . HIS A 1 204 ? -13.400 14.077 24.162 1.00 85.31 204 HIS A C 1
ATOM 1672 O O . HIS A 1 204 ? -14.556 13.648 24.197 1.00 85.31 204 HIS A O 1
ATOM 1678 N N . TRP A 1 205 ? -12.554 13.782 23.173 1.00 87.25 205 TRP A N 1
ATOM 1679 C CA . TRP A 1 205 ? -12.916 12.927 22.049 1.00 87.25 205 TRP A CA 1
ATOM 1680 C C . TRP A 1 205 ? -13.286 11.507 22.504 1.00 87.25 205 TRP A C 1
ATOM 1682 O O . TRP A 1 205 ? -14.371 11.026 22.173 1.00 87.25 205 TRP A O 1
ATOM 1692 N N . LEU A 1 206 ? -12.444 10.855 23.314 1.00 90.38 206 LEU A N 1
ATOM 1693 C CA . LEU A 1 206 ? -12.681 9.487 23.780 1.00 90.38 206 LEU A CA 1
ATOM 1694 C C . LEU A 1 206 ? -13.851 9.423 24.768 1.00 90.38 206 LEU A C 1
ATOM 1696 O O . LEU A 1 206 ? -14.673 8.513 24.686 1.00 90.38 206 LEU A O 1
ATOM 1700 N N . THR A 1 207 ? -13.999 10.430 25.635 1.00 90.25 207 THR A N 1
ATOM 1701 C CA . THR A 1 207 ? -15.150 10.550 26.548 1.00 90.25 207 THR A CA 1
ATOM 1702 C C . THR A 1 207 ? -16.454 10.554 25.760 1.00 90.25 207 THR A C 1
ATOM 1704 O O . THR A 1 207 ? -17.390 9.844 26.120 1.00 90.25 207 THR A O 1
ATOM 1707 N N . ARG A 1 208 ? -16.505 11.286 24.638 1.00 83.06 208 ARG A N 1
ATOM 1708 C CA . ARG A 1 208 ? -17.674 11.292 23.754 1.00 83.06 208 ARG A CA 1
ATOM 1709 C C . ARG A 1 208 ? -17.931 9.919 23.127 1.00 83.06 208 ARG A C 1
ATOM 1711 O O . ARG A 1 208 ? -19.089 9.568 22.938 1.00 83.06 208 ARG A O 1
ATOM 1718 N N . ARG A 1 209 ? -16.903 9.116 22.830 1.00 84.19 209 ARG A N 1
ATOM 1719 C CA . ARG A 1 209 ? -17.080 7.735 22.331 1.00 84.19 209 ARG A CA 1
ATOM 1720 C C . ARG A 1 209 ? -17.631 6.795 23.400 1.00 84.19 209 ARG A C 1
ATOM 1722 O O . ARG A 1 209 ? -18.559 6.049 23.106 1.00 84.19 209 ARG A O 1
ATOM 1729 N N . PHE A 1 210 ? -17.141 6.893 24.633 1.00 90.94 210 PHE A N 1
ATOM 1730 C CA . PHE A 1 210 ? -17.674 6.132 25.768 1.00 90.94 210 PHE A CA 1
ATOM 1731 C C . PHE A 1 210 ? -19.137 6.505 26.069 1.00 90.94 210 PHE A C 1
ATOM 1733 O O . PHE A 1 210 ? -19.951 5.621 26.336 1.00 90.94 210 PHE A O 1
ATOM 1740 N N . ASP A 1 211 ? -19.484 7.795 25.989 1.00 84.00 211 ASP A N 1
ATOM 1741 C CA . ASP A 1 211 ? -20.866 8.282 26.137 1.00 84.00 211 ASP A CA 1
ATOM 1742 C C . ASP A 1 211 ? -21.767 7.707 25.025 1.00 84.00 211 ASP A C 1
ATOM 1744 O O . ASP A 1 211 ? -22.790 7.085 25.300 1.00 84.00 211 ASP A O 1
ATOM 1748 N N . ASN A 1 212 ? -21.319 7.774 23.765 1.00 76.81 212 ASN A N 1
ATOM 1749 C CA . ASN A 1 212 ? -22.023 7.222 22.595 1.00 76.81 212 ASN A CA 1
ATOM 1750 C C . ASN A 1 212 ? -22.234 5.699 22.624 1.00 76.81 212 ASN A C 1
ATOM 1752 O O . ASN A 1 212 ? -23.224 5.178 22.091 1.00 76.81 212 ASN A O 1
ATOM 1756 N N . ALA A 1 213 ? -21.288 4.969 23.208 1.00 78.50 213 ALA A N 1
ATOM 1757 C CA . ALA A 1 213 ? -21.401 3.533 23.430 1.00 78.50 213 ALA A CA 1
ATOM 1758 C C . ALA A 1 213 ? -22.283 3.195 24.645 1.00 78.50 213 ALA A C 1
ATOM 1760 O O . ALA A 1 213 ? -22.601 2.032 24.869 1.00 78.50 213 ALA A O 1
ATOM 1761 N N . GLY A 1 214 ? -22.712 4.193 25.424 1.00 87.06 214 GLY A N 1
ATOM 1762 C CA . GLY A 1 214 ? -23.524 3.993 26.619 1.00 87.06 214 GLY A CA 1
ATOM 1763 C C . GLY A 1 214 ? -22.751 3.341 27.765 1.00 87.06 214 GLY A C 1
ATOM 1764 O O . GLY A 1 214 ? -23.369 2.767 28.664 1.00 87.06 214 GLY A O 1
ATOM 176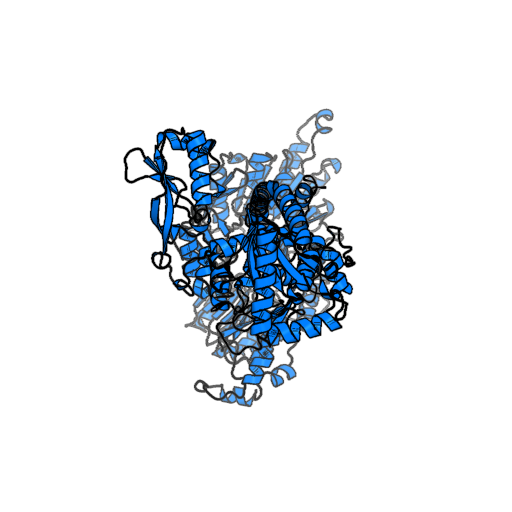5 N N . ILE A 1 215 ? -21.417 3.415 27.750 1.00 91.88 215 ILE A N 1
ATOM 1766 C CA . ILE A 1 215 ? -20.537 2.806 28.759 1.00 91.88 215 ILE A CA 1
ATOM 1767 C C . ILE A 1 215 ? -19.968 3.832 29.756 1.00 91.88 215 ILE A C 1
ATOM 1769 O O . ILE A 1 215 ? -19.215 3.460 30.651 1.00 91.88 215 ILE A O 1
ATOM 1773 N N . LEU A 1 216 ? -20.340 5.113 29.643 1.00 90.12 216 LEU A N 1
ATOM 1774 C CA . LEU A 1 216 ? -19.917 6.192 30.544 1.00 90.12 216 LEU A CA 1
ATOM 1775 C C . LEU A 1 216 ? -20.995 6.526 31.590 1.00 90.12 216 LEU A C 1
ATOM 1777 O O . LEU A 1 216 ? -21.801 7.430 31.391 1.00 90.12 216 LEU A O 1
ATOM 1781 N N . ASN A 1 217 ? -21.023 5.812 32.717 1.00 84.06 217 ASN A N 1
ATOM 1782 C CA . ASN A 1 217 ? -21.906 6.137 33.845 1.00 84.06 217 ASN A CA 1
ATOM 1783 C C . ASN A 1 217 ? -21.453 5.432 35.135 1.00 84.06 217 ASN A C 1
ATOM 1785 O O . ASN A 1 217 ? -21.839 4.292 35.403 1.00 84.06 217 ASN A O 1
ATOM 1789 N N . SER A 1 218 ? -20.671 6.118 35.969 1.00 80.50 218 SER A N 1
ATOM 1790 C CA . SER A 1 218 ? -20.142 5.532 37.208 1.00 80.50 218 SER A CA 1
ATOM 1791 C C . SER A 1 218 ? -21.219 5.165 38.232 1.00 80.50 218 SER A C 1
ATOM 1793 O O . SER A 1 218 ? -21.016 4.231 39.002 1.00 80.50 218 SER A O 1
ATOM 1795 N N . LEU A 1 219 ? -22.372 5.848 38.237 1.00 71.75 219 LEU A N 1
ATOM 1796 C CA . LEU A 1 219 ? -23.483 5.528 39.146 1.00 71.75 219 LEU A CA 1
ATOM 1797 C C . LEU A 1 219 ? -24.159 4.202 38.784 1.00 71.75 219 LEU A C 1
ATOM 1799 O O . LEU A 1 219 ? -24.637 3.498 39.665 1.00 71.75 219 LEU A O 1
ATOM 1803 N N . ALA A 1 220 ? -24.145 3.841 37.501 1.00 76.31 220 ALA A N 1
ATOM 1804 C CA . ALA A 1 220 ? -24.646 2.564 37.004 1.00 76.31 220 ALA A CA 1
ATOM 1805 C C . ALA A 1 220 ? -23.574 1.453 37.000 1.00 76.31 220 ALA A C 1
ATOM 1807 O O . ALA A 1 220 ? -23.752 0.438 36.332 1.00 76.31 220 ALA A O 1
ATOM 1808 N N . GLY A 1 221 ? -22.437 1.651 37.683 1.00 81.19 221 GLY A N 1
ATOM 1809 C CA . GLY A 1 221 ? -21.328 0.689 37.706 1.00 81.19 221 GLY A CA 1
ATOM 1810 C C . GLY A 1 221 ? -20.516 0.609 36.406 1.00 81.19 221 GLY A C 1
ATOM 1811 O O . GLY A 1 221 ? -19.742 -0.330 36.237 1.00 81.19 221 GLY A O 1
ATOM 1812 N N . LYS A 1 222 ? -20.679 1.577 35.494 1.00 89.81 222 LYS A N 1
ATOM 1813 C CA . LYS A 1 222 ? -19.951 1.667 34.218 1.00 89.81 222 LYS A CA 1
ATOM 1814 C C . LYS A 1 222 ? -18.721 2.581 34.339 1.00 89.81 222 LYS A C 1
ATOM 1816 O O . LYS A 1 222 ? -18.365 3.027 35.432 1.00 89.81 222 LYS A O 1
ATOM 1821 N N . PHE A 1 223 ? -18.039 2.873 33.229 1.00 93.19 223 PHE A N 1
ATOM 1822 C CA . PHE A 1 223 ? -16.808 3.663 33.261 1.00 93.19 223 PHE A CA 1
ATOM 1823 C C . PHE A 1 223 ? -17.048 5.099 33.742 1.00 93.19 223 PHE A C 1
ATOM 1825 O O . PHE A 1 223 ? -18.059 5.732 33.434 1.00 93.19 223 PHE A O 1
ATOM 1832 N N . SER A 1 224 ? -16.082 5.618 34.501 1.00 90.38 224 SER A N 1
ATOM 1833 C CA . SER A 1 224 ? -16.013 7.014 34.915 1.00 90.38 224 SER A CA 1
ATOM 1834 C C . SER A 1 224 ? -15.160 7.813 33.928 1.00 90.38 224 SER A C 1
ATOM 1836 O O . SER A 1 224 ? -14.340 7.255 33.195 1.00 90.38 224 SER A O 1
ATOM 1838 N N . ARG A 1 225 ? -15.281 9.145 33.960 1.00 89.31 225 ARG A N 1
ATOM 1839 C CA . ARG A 1 225 ? -14.375 10.028 33.203 1.00 89.31 225 ARG A CA 1
ATOM 1840 C C . ARG A 1 225 ? -12.916 9.844 33.618 1.00 89.31 225 ARG A C 1
ATOM 1842 O O . ARG A 1 225 ? -12.024 10.019 32.800 1.00 89.31 225 ARG A O 1
ATOM 1849 N N . TYR A 1 226 ? -12.671 9.453 34.869 1.00 91.56 226 TYR A N 1
ATOM 1850 C CA . TYR A 1 226 ? -11.319 9.183 35.335 1.00 91.56 226 TYR A CA 1
ATOM 1851 C C . TYR A 1 226 ? -10.680 8.002 34.593 1.00 91.56 226 TYR A C 1
ATOM 1853 O O . TYR A 1 226 ? -9.532 8.113 34.176 1.00 91.56 226 TYR A O 1
ATOM 1861 N N . HIS A 1 227 ? -11.431 6.923 34.333 1.00 94.69 227 HIS A N 1
ATOM 1862 C CA . HIS A 1 227 ? -10.918 5.797 33.541 1.00 94.69 227 HIS A CA 1
ATOM 1863 C C . HIS A 1 227 ? -10.519 6.238 32.125 1.00 94.69 227 HIS A C 1
ATOM 1865 O O . HIS A 1 227 ? -9.460 5.853 31.640 1.00 94.69 227 HIS A O 1
ATOM 1871 N N . VAL A 1 228 ? -11.320 7.103 31.490 1.00 95.06 228 VAL A N 1
ATOM 1872 C CA . VAL A 1 228 ? -11.006 7.663 30.164 1.00 95.06 228 VAL A CA 1
ATOM 1873 C C . VAL A 1 228 ? -9.729 8.507 30.204 1.00 95.06 228 VAL A C 1
ATOM 1875 O O . VAL A 1 228 ? -8.882 8.366 29.324 1.00 95.06 228 VAL A O 1
ATOM 1878 N N . ASN A 1 229 ? -9.555 9.340 31.238 1.00 95.31 229 ASN A N 1
ATOM 1879 C CA . ASN A 1 229 ? -8.332 10.126 31.420 1.00 95.31 229 ASN A CA 1
ATOM 1880 C C . ASN A 1 229 ? -7.098 9.222 31.476 1.00 95.31 229 ASN A C 1
ATOM 1882 O O . ASN A 1 229 ? -6.120 9.489 30.782 1.00 95.31 229 ASN A O 1
ATOM 1886 N N . VAL A 1 230 ? -7.153 8.151 32.276 1.00 95.44 230 VAL A N 1
ATOM 1887 C CA . VAL A 1 230 ? -6.020 7.231 32.431 1.00 95.44 230 VAL A CA 1
ATOM 1888 C C . VAL A 1 230 ? -5.733 6.483 31.132 1.00 95.44 230 VAL A C 1
ATOM 1890 O O . VAL A 1 230 ? -4.573 6.408 30.755 1.00 95.44 230 VAL A O 1
ATOM 1893 N N . LEU A 1 231 ? -6.749 6.015 30.398 1.00 96.50 231 LEU A N 1
ATOM 1894 C CA . LEU A 1 231 ? -6.544 5.367 29.095 1.00 96.50 231 LEU A CA 1
ATOM 1895 C C . LEU A 1 231 ? -5.848 6.295 28.085 1.00 96.50 231 LEU A C 1
ATOM 1897 O O . LEU A 1 231 ? -4.935 5.868 27.379 1.00 96.50 231 LEU A O 1
ATOM 1901 N N . VAL A 1 232 ? -6.235 7.572 28.020 1.00 96.62 232 VAL A N 1
ATOM 1902 C CA . VAL A 1 232 ? -5.583 8.534 27.116 1.00 96.62 232 VAL A CA 1
ATOM 1903 C C . VAL A 1 232 ? -4.158 8.844 27.567 1.00 96.62 232 VAL A C 1
ATOM 1905 O O . VAL A 1 232 ? -3.243 8.798 26.750 1.00 96.62 232 VAL A O 1
ATOM 1908 N N . ILE A 1 233 ? -3.951 9.139 28.853 1.00 95.88 233 ILE A N 1
ATOM 1909 C CA . ILE A 1 233 ? -2.622 9.465 29.390 1.00 95.88 233 ILE A CA 1
ATOM 1910 C C . ILE A 1 233 ? -1.675 8.272 29.236 1.00 95.88 233 ILE A C 1
ATOM 1912 O O . ILE A 1 233 ? -0.549 8.446 28.781 1.00 95.88 233 ILE A O 1
ATOM 1916 N N . HIS A 1 234 ? -2.144 7.062 29.542 1.00 95.25 234 HIS A N 1
ATOM 1917 C CA . HIS A 1 234 ? -1.394 5.829 29.339 1.00 95.25 234 HIS A CA 1
ATOM 1918 C C . HIS A 1 234 ? -0.947 5.690 27.884 1.00 95.25 234 HIS A C 1
ATOM 1920 O O . HIS A 1 234 ? 0.247 5.569 27.629 1.00 95.25 234 HIS A O 1
ATOM 1926 N N . PHE A 1 235 ? -1.885 5.782 26.937 1.00 95.06 235 PHE A N 1
ATOM 1927 C CA . PHE A 1 235 ? -1.593 5.695 25.507 1.00 95.06 235 PHE A CA 1
ATOM 1928 C C . PHE A 1 235 ? -0.533 6.721 25.078 1.00 95.06 235 PHE A C 1
ATOM 1930 O O . PHE A 1 235 ? 0.462 6.357 24.458 1.00 95.06 235 PHE A O 1
ATOM 1937 N N . LEU A 1 236 ? -0.691 7.989 25.467 1.00 93.12 236 LEU A N 1
ATOM 1938 C CA . LEU A 1 236 ? 0.231 9.064 25.084 1.00 93.12 236 LEU A CA 1
ATOM 1939 C C . LEU A 1 236 ? 1.638 8.923 25.682 1.00 93.12 236 LEU A C 1
ATOM 1941 O O . LEU A 1 236 ? 2.569 9.517 25.137 1.00 93.12 236 LEU A O 1
ATOM 1945 N N . GLN A 1 237 ? 1.786 8.152 26.762 1.00 91.69 237 GLN A N 1
ATOM 1946 C CA . GLN A 1 237 ? 3.077 7.775 27.347 1.00 91.69 237 GLN A CA 1
ATOM 1947 C C . GLN A 1 237 ? 3.633 6.461 26.767 1.00 91.69 237 GLN A C 1
ATOM 1949 O O . GLN A 1 237 ? 4.842 6.249 26.799 1.00 91.69 237 GLN A O 1
ATOM 1954 N N . ALA A 1 238 ? 2.774 5.573 26.254 1.00 88.62 238 ALA A N 1
ATOM 1955 C CA . ALA A 1 238 ? 3.144 4.221 25.831 1.00 88.62 238 ALA A CA 1
ATOM 1956 C C . ALA A 1 238 ? 3.526 4.103 24.346 1.00 88.62 238 ALA A C 1
ATOM 1958 O O . ALA A 1 238 ? 4.250 3.174 23.982 1.00 88.62 238 ALA A O 1
ATOM 1959 N N . ILE A 1 239 ? 3.035 4.992 23.475 1.00 83.69 239 ILE A N 1
ATOM 1960 C CA . ILE A 1 239 ? 3.314 4.928 22.029 1.00 83.69 239 ILE A CA 1
ATOM 1961 C C . ILE A 1 239 ? 4.819 5.042 21.708 1.00 83.69 239 ILE A C 1
ATOM 1963 O O . ILE A 1 239 ? 5.553 5.668 22.470 1.00 83.69 239 ILE A O 1
ATOM 1967 N N . PRO A 1 240 ? 5.289 4.496 20.563 1.00 72.25 240 PRO A N 1
ATOM 1968 C CA . PRO A 1 240 ? 6.709 4.512 20.174 1.00 72.25 240 PRO A CA 1
ATOM 1969 C C . PRO A 1 240 ? 7.369 5.897 20.182 1.00 72.25 240 PRO A C 1
ATOM 1971 O O . PRO A 1 240 ? 8.562 6.021 20.449 1.00 72.25 240 PRO A O 1
ATOM 1974 N N . TYR A 1 241 ? 6.576 6.933 19.900 1.00 75.62 241 TYR A N 1
ATOM 1975 C CA . TYR A 1 241 ? 6.971 8.335 19.972 1.00 75.62 241 TYR A CA 1
ATOM 1976 C C . TYR A 1 241 ? 6.068 9.035 20.988 1.00 75.62 241 TYR A C 1
ATOM 1978 O O . TYR A 1 241 ? 5.041 9.589 20.592 1.00 75.62 241 TYR A O 1
ATOM 1986 N N . PRO A 1 242 ? 6.368 8.962 22.292 1.00 84.12 242 PRO A N 1
ATOM 1987 C CA . PRO A 1 242 ? 5.464 9.457 23.320 1.00 84.12 242 PRO A CA 1
ATOM 1988 C C . PRO A 1 242 ? 5.214 10.962 23.186 1.00 84.12 242 PRO A C 1
ATOM 1990 O O . PRO A 1 242 ? 6.121 11.753 22.934 1.00 84.12 242 PRO A O 1
ATOM 1993 N N . VAL A 1 243 ? 3.952 11.355 23.359 1.00 87.12 243 VAL A N 1
ATOM 1994 C CA . VAL A 1 243 ? 3.545 12.763 23.500 1.00 87.12 243 VAL A CA 1
ATOM 1995 C C . VAL A 1 243 ? 3.793 13.233 24.929 1.00 87.12 243 VAL A C 1
ATOM 1997 O O . VAL A 1 243 ? 4.191 14.373 25.151 1.00 87.12 243 VAL A O 1
ATOM 2000 N N . LEU A 1 244 ? 3.566 12.342 25.894 1.00 87.81 244 LEU A N 1
ATOM 2001 C CA . LEU A 1 244 ? 3.835 12.580 27.301 1.00 87.81 244 LEU A CA 1
ATOM 2002 C C . LEU A 1 244 ? 5.026 11.721 27.743 1.00 87.81 244 LEU A C 1
ATOM 2004 O O . LEU A 1 244 ? 5.000 10.514 27.517 1.00 87.81 244 LEU A O 1
ATOM 2008 N N . PRO A 1 245 ? 6.043 12.281 28.414 1.00 87.88 245 PRO A N 1
ATOM 2009 C CA . PRO A 1 245 ? 6.997 11.466 29.158 1.00 87.88 245 PRO A CA 1
ATOM 2010 C C . PRO A 1 245 ? 6.302 10.831 30.375 1.00 87.88 245 PRO A C 1
ATOM 2012 O O . PRO A 1 245 ? 5.149 11.136 30.664 1.00 87.88 245 PRO A O 1
ATOM 2015 N N . ASP A 1 246 ? 7.006 9.996 31.142 1.00 88.75 246 ASP A N 1
ATOM 2016 C CA . ASP A 1 246 ? 6.532 9.565 32.465 1.00 88.75 246 ASP A CA 1
ATOM 2017 C C . ASP A 1 246 ? 6.402 10.790 33.394 1.00 88.75 246 ASP A C 1
ATOM 2019 O O . ASP A 1 246 ? 7.369 11.236 34.021 1.00 88.75 246 ASP A O 1
ATOM 2023 N N . ILE A 1 247 ? 5.197 11.367 33.453 1.00 88.12 247 ILE A N 1
ATOM 2024 C CA . ILE A 1 247 ? 4.935 12.633 34.150 1.00 88.12 247 ILE A CA 1
ATOM 2025 C C . ILE A 1 247 ? 5.176 12.499 35.657 1.00 88.12 247 ILE A C 1
ATOM 2027 O O . ILE A 1 247 ? 5.651 13.448 36.285 1.00 88.12 247 ILE A O 1
ATOM 2031 N N . ILE A 1 248 ? 4.891 11.330 36.242 1.00 88.56 248 ILE A N 1
ATOM 2032 C CA . ILE A 1 248 ? 5.111 11.073 37.672 1.00 88.56 248 ILE A CA 1
ATOM 2033 C C . ILE A 1 248 ? 6.610 11.056 37.978 1.00 88.56 248 ILE A C 1
ATOM 2035 O O . ILE A 1 248 ? 7.037 11.650 38.970 1.00 88.56 248 ILE A O 1
ATOM 2039 N N . GLN A 1 249 ? 7.418 10.425 37.123 1.00 86.56 249 GLN A N 1
ATOM 2040 C CA . GLN A 1 249 ? 8.874 10.423 37.268 1.00 86.56 249 GLN A CA 1
ATOM 2041 C C . GLN A 1 249 ? 9.479 11.814 37.054 1.00 86.56 249 GLN A C 1
ATOM 2043 O O . GLN A 1 249 ? 10.369 12.218 37.803 1.00 86.56 249 GLN A O 1
ATOM 2048 N N . LEU A 1 250 ? 8.995 12.547 36.050 1.00 85.81 250 LEU A N 1
ATOM 2049 C CA . LEU A 1 250 ? 9.515 13.864 35.681 1.00 85.81 250 LEU A CA 1
ATOM 2050 C C . LEU A 1 250 ? 9.157 14.960 36.694 1.00 85.81 250 LEU A C 1
ATOM 2052 O O . LEU A 1 250 ? 9.856 15.968 36.789 1.00 85.81 250 LEU A O 1
ATOM 2056 N N . SER A 1 251 ? 8.080 14.767 37.457 1.00 85.25 251 SER A N 1
ATOM 2057 C CA . SER A 1 251 ? 7.525 15.766 38.370 1.00 85.25 251 SER A CA 1
ATOM 2058 C C . SER A 1 251 ? 7.618 15.294 39.825 1.00 85.25 251 SER A C 1
ATOM 2060 O O . SER A 1 251 ? 6.639 14.767 40.360 1.00 85.25 251 SER A O 1
ATOM 2062 N N . PRO A 1 252 ? 8.747 15.522 40.530 1.00 81.75 252 PRO A N 1
ATOM 2063 C CA . PRO A 1 252 ? 8.953 15.018 41.887 1.00 81.75 252 PRO A CA 1
ATOM 2064 C C . PRO A 1 252 ? 7.835 15.361 42.872 1.00 81.75 252 PRO A C 1
ATOM 2066 O O . PRO A 1 252 ? 7.578 14.574 43.778 1.00 81.75 252 PRO A O 1
ATOM 2069 N N . TRP A 1 253 ? 7.138 16.494 42.699 1.00 81.75 253 TRP A N 1
ATOM 2070 C CA . TRP A 1 253 ? 6.023 16.913 43.561 1.00 81.75 253 TRP A CA 1
ATOM 2071 C C . TRP A 1 253 ? 4.776 16.020 43.453 1.00 81.75 253 TRP A C 1
ATOM 2073 O O . TRP A 1 253 ? 3.941 16.044 44.357 1.00 81.75 253 TRP A O 1
ATOM 2083 N N . LEU A 1 254 ? 4.653 15.214 42.394 1.00 87.12 254 LEU A N 1
ATOM 2084 C CA . LEU A 1 254 ? 3.589 14.221 42.227 1.00 87.12 254 LEU A CA 1
ATOM 2085 C C . LEU A 1 254 ? 3.841 12.933 43.021 1.00 87.12 254 LEU A C 1
ATOM 2087 O O . LEU A 1 254 ? 2.935 12.108 43.129 1.00 87.12 254 LEU A O 1
ATOM 2091 N N . SER A 1 255 ? 5.028 12.760 43.613 1.00 85.38 255 SER A N 1
ATOM 2092 C CA . SER A 1 255 ? 5.345 11.580 44.418 1.00 85.38 255 SER A CA 1
ATOM 2093 C C . SER A 1 255 ? 4.401 11.423 45.615 1.00 85.38 255 SER A C 1
ATOM 2095 O O . SER A 1 255 ? 4.118 12.377 46.348 1.00 85.38 255 SER A O 1
ATOM 2097 N N . THR A 1 256 ? 3.985 10.182 45.881 1.00 84.50 256 THR A N 1
ATOM 2098 C CA . THR A 1 256 ? 3.210 9.792 47.073 1.00 84.50 256 THR A CA 1
ATOM 2099 C C . THR A 1 256 ? 3.930 10.087 48.390 1.00 84.50 256 THR A C 1
ATOM 2101 O O . THR A 1 256 ? 3.267 10.208 49.423 1.00 84.50 256 THR A O 1
ATOM 2104 N N . ARG A 1 257 ? 5.261 10.255 48.351 1.00 83.44 257 ARG A N 1
ATOM 2105 C CA . ARG A 1 257 ? 6.105 10.610 49.502 1.00 83.44 257 ARG A CA 1
ATOM 2106 C C . ARG A 1 257 ? 5.966 12.071 49.936 1.00 83.44 257 ARG A C 1
ATOM 2108 O O . ARG A 1 257 ? 6.353 12.399 51.052 1.00 83.44 257 ARG A O 1
ATOM 2115 N N . ASN A 1 258 ? 5.422 12.946 49.089 1.00 82.44 258 ASN A N 1
ATOM 2116 C CA . ASN A 1 258 ? 5.241 14.353 49.440 1.00 82.44 258 ASN A CA 1
ATOM 2117 C C . ASN A 1 258 ? 3.977 14.585 50.263 1.00 82.44 258 ASN A C 1
ATOM 2119 O O . ASN A 1 258 ? 2.947 13.937 50.047 1.00 82.44 258 ASN A O 1
ATOM 2123 N N . ASP A 1 259 ? 4.025 15.600 51.128 1.00 83.00 259 ASP A N 1
ATOM 2124 C CA . ASP A 1 259 ? 2.864 16.065 51.886 1.00 83.00 259 ASP A CA 1
ATOM 2125 C C . ASP A 1 259 ? 1.707 16.430 50.936 1.00 83.00 259 ASP A C 1
ATOM 2127 O O . ASP A 1 259 ? 1.831 17.276 50.041 1.00 83.00 259 ASP A O 1
ATOM 2131 N N . TRP A 1 260 ? 0.555 15.790 51.147 1.00 84.44 260 TRP A N 1
ATOM 2132 C CA . TRP A 1 260 ? -0.662 16.015 50.370 1.00 84.44 260 TRP A CA 1
ATOM 2133 C C . TRP A 1 260 ? -1.162 17.463 50.473 1.00 84.44 260 TRP A C 1
ATOM 2135 O O . TRP A 1 260 ? -1.856 17.934 49.567 1.00 84.44 260 TRP A O 1
ATOM 2145 N N . ASN A 1 261 ? -0.767 18.215 51.509 1.00 85.00 261 ASN A N 1
ATOM 2146 C CA . ASN A 1 261 ? -1.054 19.644 51.619 1.00 85.00 261 ASN A CA 1
ATOM 2147 C C . ASN A 1 261 ? -0.521 20.447 50.427 1.00 85.00 261 ASN A C 1
ATOM 2149 O O . ASN A 1 261 ? -1.110 21.474 50.081 1.00 85.00 261 ASN A O 1
ATOM 2153 N N . ASN A 1 262 ? 0.558 20.000 49.780 1.00 82.88 262 ASN A N 1
ATOM 2154 C CA . ASN A 1 262 ? 1.074 20.653 48.578 1.00 82.88 262 ASN A CA 1
ATOM 2155 C C . ASN A 1 262 ? 0.086 20.517 47.418 1.00 82.88 262 ASN A C 1
ATOM 2157 O O . ASN A 1 262 ? -0.279 21.523 46.806 1.00 82.88 262 ASN A O 1
ATOM 2161 N N . ALA A 1 263 ? -0.447 19.313 47.195 1.00 85.81 263 ALA A N 1
ATOM 2162 C CA . ALA A 1 263 ? -1.478 19.088 46.187 1.00 85.81 263 ALA A CA 1
ATOM 2163 C C . ALA A 1 263 ? -2.754 19.890 46.487 1.00 85.81 263 ALA A C 1
ATOM 2165 O O . ALA A 1 263 ? -3.333 20.510 45.595 1.00 85.81 263 ALA A O 1
ATOM 2166 N N . VAL A 1 264 ? -3.139 19.979 47.763 1.00 87.69 264 VAL A N 1
ATOM 2167 C CA . VAL A 1 264 ? -4.282 20.792 48.198 1.00 87.69 264 VAL A CA 1
ATOM 2168 C C . VAL A 1 264 ? -4.072 22.276 47.927 1.00 87.69 264 VAL A C 1
ATOM 2170 O O . VAL A 1 264 ? -4.996 22.931 47.446 1.00 87.69 264 VAL A O 1
ATOM 2173 N N . LYS A 1 265 ? -2.883 22.824 48.205 1.00 83.62 265 LYS A N 1
ATOM 2174 C CA . LYS A 1 265 ? -2.563 24.234 47.920 1.00 83.62 265 LYS A CA 1
ATOM 2175 C C . LYS A 1 265 ? -2.685 24.533 46.427 1.00 83.62 265 LYS A C 1
ATOM 2177 O O . LYS A 1 265 ? -3.272 25.556 46.078 1.00 83.62 265 LYS A O 1
ATOM 2182 N N . VAL A 1 266 ? -2.183 23.633 45.579 1.00 82.62 266 VAL A N 1
ATOM 2183 C CA . VAL A 1 266 ? -2.240 23.769 44.119 1.00 82.62 266 VAL A CA 1
ATOM 2184 C C . VAL A 1 266 ? -3.672 23.669 43.604 1.00 82.62 266 VAL A C 1
ATOM 2186 O O . VAL A 1 266 ? -4.127 24.566 42.909 1.00 82.62 266 VAL A O 1
ATOM 2189 N N . LEU A 1 267 ? -4.432 22.634 43.963 1.00 84.25 267 LEU A N 1
ATOM 2190 C CA . LEU A 1 267 ? -5.807 22.493 43.465 1.00 84.25 267 LEU A CA 1
ATOM 2191 C C . LEU A 1 267 ? -6.757 23.546 44.051 1.00 84.25 267 LEU A C 1
ATOM 2193 O O . LEU A 1 267 ? -7.761 23.908 43.440 1.00 84.25 267 LEU A O 1
ATOM 2197 N N . SER A 1 268 ? -6.428 24.107 45.216 1.00 78.25 268 SER A N 1
ATOM 2198 C CA . SER A 1 268 ? -7.216 25.186 45.812 1.00 78.25 268 SER A CA 1
ATOM 2199 C C . SER A 1 268 ? -6.979 26.553 45.164 1.00 78.25 268 SER A C 1
ATOM 2201 O O . SER A 1 268 ? -7.875 27.398 45.268 1.00 78.25 268 SER A O 1
ATOM 2203 N N . ARG A 1 269 ? -5.818 26.780 44.526 1.00 68.56 269 ARG A N 1
ATOM 2204 C CA . ARG A 1 269 ? -5.402 28.044 43.892 1.00 68.56 269 ARG A CA 1
ATOM 2205 C C . ARG A 1 269 ? -5.291 27.849 42.372 1.00 68.56 269 ARG A C 1
ATOM 2207 O O . ARG A 1 269 ? -4.471 27.076 41.903 1.00 68.56 269 ARG A O 1
ATOM 2214 N N . GLN A 1 270 ? -6.085 28.563 41.578 1.00 60.44 270 GLN A N 1
ATOM 2215 C CA . GLN A 1 270 ? -6.069 28.448 40.109 1.00 60.44 270 GLN A CA 1
ATOM 2216 C C . GLN A 1 270 ? -4.852 29.143 39.464 1.00 60.44 270 GLN A C 1
ATOM 2218 O O . GLN A 1 270 ? -5.003 30.129 38.752 1.00 60.44 270 GLN A O 1
ATOM 2223 N N . GLY A 1 271 ? -3.638 28.669 39.750 1.00 63.66 271 GLY A N 1
ATOM 2224 C CA . GLY A 1 271 ? -2.398 29.126 39.108 1.00 63.66 271 GLY A CA 1
ATOM 2225 C C . GLY A 1 271 ? -1.806 28.055 38.194 1.00 63.66 271 GLY A C 1
ATOM 2226 O O . GLY A 1 271 ? -2.009 26.877 38.469 1.00 63.66 271 GLY A O 1
ATOM 2227 N N . SER A 1 272 ? -1.095 28.458 37.136 1.00 65.44 272 SER A N 1
ATOM 2228 C CA . SER A 1 272 ? -0.347 27.548 36.248 1.00 65.44 272 SER A CA 1
ATOM 2229 C C . SER A 1 272 ? 0.691 26.753 37.037 1.00 65.44 272 SER A C 1
ATOM 2231 O O . SER A 1 272 ? 1.348 27.306 37.922 1.00 65.44 272 SER A O 1
ATOM 2233 N N . LEU A 1 273 ? 0.854 25.478 36.704 1.00 73.31 273 LEU A N 1
ATOM 2234 C CA . LEU A 1 273 ? 1.946 24.644 37.178 1.00 73.31 273 LEU A CA 1
ATOM 2235 C C . LEU A 1 273 ? 3.174 24.874 36.303 1.00 73.31 273 LEU A C 1
ATOM 2237 O O . LEU A 1 273 ? 3.072 25.101 35.099 1.00 73.31 273 LEU A O 1
ATOM 2241 N N . TYR A 1 274 ? 4.346 24.820 36.926 1.00 71.69 274 TYR A N 1
ATOM 2242 C CA . TYR A 1 274 ? 5.582 24.606 36.192 1.00 71.69 274 TYR A CA 1
ATOM 2243 C C . TYR A 1 274 ? 5.709 23.107 35.940 1.00 71.69 274 TYR A C 1
ATOM 2245 O O . TYR A 1 274 ? 5.642 22.336 36.897 1.00 71.69 274 TYR A O 1
ATOM 2253 N N . VAL A 1 275 ? 5.892 22.702 34.685 1.00 70.06 275 VAL A N 1
ATOM 2254 C CA . VAL A 1 275 ? 6.150 21.307 34.321 1.00 70.06 275 VAL A CA 1
ATOM 2255 C C . VAL A 1 275 ? 7.488 21.256 33.572 1.00 70.06 275 VAL A C 1
ATOM 2257 O O . VAL A 1 275 ? 7.607 21.926 32.547 1.00 70.06 275 VAL A O 1
ATOM 2260 N N . PRO A 1 276 ? 8.518 20.551 34.086 1.00 70.44 276 PRO A N 1
ATOM 2261 C CA . PRO A 1 276 ? 9.790 20.381 33.408 1.00 70.44 276 PRO A CA 1
ATOM 2262 C C . PRO A 1 276 ? 9.574 19.841 32.001 1.00 70.44 276 PRO A C 1
ATOM 2264 O O . PRO A 1 276 ? 8.774 18.930 31.811 1.00 70.44 276 PRO A O 1
ATOM 2267 N N . HIS A 1 277 ? 10.305 20.379 31.033 1.00 66.62 277 HIS A N 1
ATOM 2268 C CA . HIS A 1 277 ? 10.361 19.828 29.684 1.00 66.62 277 HIS A CA 1
ATOM 2269 C C . HIS A 1 277 ? 11.544 18.859 29.582 1.00 66.62 277 HIS A C 1
ATOM 2271 O O . HIS A 1 277 ? 12.599 19.112 30.169 1.00 66.62 277 HIS A O 1
ATOM 2277 N N . SER A 1 278 ? 11.377 17.750 28.858 1.00 62.31 278 SER A N 1
ATOM 2278 C CA . SER A 1 278 ? 12.504 16.900 28.465 1.00 62.31 278 SER A CA 1
ATOM 2279 C C . SER A 1 278 ? 13.281 17.555 27.313 1.00 62.31 278 SER A C 1
ATOM 2281 O O . SER A 1 278 ? 12.730 18.357 26.561 1.00 62.31 278 SER A O 1
ATOM 2283 N N . ASN A 1 279 ? 14.569 17.220 27.173 1.00 54.09 279 ASN A N 1
ATOM 2284 C CA . ASN A 1 279 ? 15.422 17.688 26.069 1.00 54.09 279 ASN A CA 1
ATOM 2285 C C . ASN A 1 279 ? 15.165 16.938 24.742 1.00 54.09 279 ASN A C 1
ATOM 2287 O O . ASN A 1 279 ? 15.860 17.189 23.758 1.00 54.09 279 ASN A O 1
ATOM 2291 N N . ASP A 1 280 ? 14.196 16.021 24.710 1.00 57.72 280 ASP A N 1
ATOM 2292 C CA . ASP A 1 280 ? 13.855 15.236 23.525 1.00 57.72 280 ASP A CA 1
ATOM 2293 C C . ASP A 1 280 ? 12.993 16.053 22.554 1.00 57.72 280 ASP A C 1
ATOM 2295 O O . ASP A 1 280 ? 12.173 16.881 22.961 1.00 57.72 280 ASP A O 1
ATOM 2299 N N . ALA A 1 281 ? 13.162 15.816 21.252 1.00 54.19 281 ALA A N 1
ATOM 2300 C CA . ALA A 1 281 ? 12.325 16.452 20.240 1.00 54.19 281 ALA A CA 1
ATOM 2301 C C . ALA A 1 281 ? 10.845 16.054 20.453 1.00 54.19 281 ALA A C 1
ATOM 2303 O O . ALA A 1 281 ? 10.546 14.861 20.548 1.00 54.19 281 ALA A O 1
ATOM 2304 N N . PRO A 1 282 ? 9.907 17.015 20.537 1.00 64.44 282 PRO A N 1
ATOM 2305 C CA . PRO A 1 282 ? 8.516 16.717 20.859 1.00 64.44 282 PRO A CA 1
ATOM 2306 C C . PRO A 1 282 ? 7.826 15.963 19.714 1.00 64.44 282 PRO A C 1
ATOM 2308 O O . PRO A 1 282 ? 8.002 16.306 18.547 1.00 64.44 282 PRO A O 1
ATOM 2311 N N . ASN A 1 283 ? 6.978 14.979 20.039 1.00 79.75 283 ASN A N 1
ATOM 2312 C CA . ASN A 1 283 ? 6.074 14.364 19.062 1.00 79.75 283 ASN A CA 1
ATOM 2313 C C . ASN A 1 283 ? 5.189 15.457 18.427 1.00 79.75 283 ASN A C 1
ATOM 2315 O O . ASN A 1 283 ? 4.442 16.130 19.140 1.00 79.75 283 ASN A O 1
ATOM 2319 N N . GLU A 1 284 ? 5.221 15.606 17.099 1.00 73.62 284 GLU A N 1
ATOM 2320 C CA . GLU A 1 284 ? 4.484 16.653 16.364 1.00 73.62 284 GLU A CA 1
ATOM 2321 C C . GLU A 1 284 ? 3.186 16.168 15.689 1.00 73.62 284 GLU A C 1
ATOM 2323 O O . GLU A 1 284 ? 2.596 16.882 14.877 1.00 73.62 284 GLU A O 1
ATOM 2328 N N . GLN A 1 285 ? 2.713 14.957 15.994 1.00 75.00 285 GLN A N 1
ATOM 2329 C CA . GLN A 1 285 ? 1.500 14.413 15.384 1.00 75.00 285 GLN A CA 1
ATOM 2330 C C . GLN A 1 285 ? 0.250 15.225 15.760 1.00 75.00 285 GLN A C 1
ATOM 2332 O O . GLN A 1 285 ? 0.086 15.671 16.904 1.00 75.00 285 GLN A O 1
ATOM 2337 N N . SER A 1 286 ? -0.669 15.377 14.797 1.00 75.62 286 SER A N 1
ATOM 2338 C CA . SER A 1 286 ? -1.961 16.029 15.028 1.00 75.62 286 SER A CA 1
ATOM 2339 C C . SER A 1 286 ? -2.844 15.198 15.967 1.00 75.62 286 SER A C 1
ATOM 2341 O O . SER A 1 286 ? -2.704 13.980 16.083 1.00 75.62 286 SER A O 1
ATOM 2343 N N . VAL A 1 287 ? -3.815 15.844 16.619 1.00 76.06 287 VAL A N 1
ATOM 2344 C CA . VAL A 1 287 ? -4.806 15.158 17.475 1.00 76.06 287 VAL A CA 1
ATOM 2345 C C . VAL A 1 287 ? -5.564 14.076 16.701 1.00 76.06 287 VAL A C 1
ATOM 2347 O O . VAL A 1 287 ? -5.909 13.044 17.267 1.00 76.06 287 VAL A O 1
ATOM 2350 N N . GLY A 1 288 ? -5.796 14.284 15.403 1.00 68.94 288 GLY A N 1
ATOM 2351 C CA . GLY A 1 288 ? -6.442 13.297 14.540 1.00 68.94 288 GLY A CA 1
ATOM 2352 C C . GLY A 1 288 ? -5.591 12.076 14.290 1.00 68.94 288 GLY A C 1
ATOM 2353 O O . GLY A 1 288 ? -6.091 10.959 14.392 1.00 68.94 288 GLY A O 1
ATOM 2354 N N . ALA A 1 289 ? -4.299 12.285 14.043 1.00 74.19 289 ALA A N 1
ATOM 2355 C CA . ALA A 1 289 ? -3.341 11.196 13.942 1.00 74.19 289 ALA A CA 1
ATOM 2356 C C . ALA A 1 289 ? -3.304 10.357 15.221 1.00 74.19 289 ALA A C 1
ATOM 2358 O O . ALA A 1 289 ? -3.458 9.137 15.163 1.00 74.19 289 ALA A O 1
ATOM 2359 N N . LEU A 1 290 ? -3.207 11.020 16.374 1.00 82.81 290 LEU A N 1
ATOM 2360 C CA . LEU A 1 290 ? -3.186 10.359 17.676 1.00 82.81 290 LEU A CA 1
ATOM 2361 C C . LEU A 1 290 ? -4.502 9.633 17.988 1.00 82.81 290 LEU A C 1
ATOM 2363 O O . LEU A 1 290 ? -4.470 8.548 18.552 1.00 82.81 290 LEU A O 1
ATOM 2367 N N . ALA A 1 291 ? -5.659 10.175 17.591 1.00 82.75 291 ALA A N 1
ATOM 2368 C CA . ALA A 1 291 ? -6.950 9.515 17.789 1.00 82.75 291 ALA A CA 1
ATOM 2369 C C . ALA A 1 291 ? -7.073 8.219 16.971 1.00 82.75 291 ALA A C 1
ATOM 2371 O O . ALA A 1 291 ? -7.585 7.221 17.474 1.00 82.75 291 ALA A O 1
ATOM 2372 N N . VAL A 1 292 ? -6.588 8.216 15.724 1.00 75.94 292 VAL A N 1
ATOM 2373 C CA . VAL A 1 292 ? -6.578 7.012 14.876 1.00 75.94 292 VAL A CA 1
ATOM 2374 C C . VAL A 1 292 ? -5.592 5.976 15.423 1.00 75.94 292 VAL A C 1
ATOM 2376 O O . VAL A 1 292 ? -5.927 4.796 15.488 1.00 75.94 292 VAL A O 1
ATOM 2379 N N . GLN A 1 293 ? -4.415 6.406 15.882 1.00 81.38 293 GLN A N 1
ATOM 2380 C CA . GLN A 1 293 ? -3.445 5.516 16.527 1.00 81.38 293 GLN A CA 1
ATOM 2381 C C . GLN A 1 293 ? -3.946 4.958 17.867 1.00 81.38 293 GLN A C 1
ATOM 2383 O O . GLN A 1 293 ? -3.661 3.809 18.181 1.00 81.38 293 GLN A O 1
ATOM 2388 N N . LEU A 1 294 ? -4.735 5.720 18.631 1.00 89.56 294 LEU A N 1
ATOM 2389 C CA . LEU A 1 294 ? -5.359 5.250 19.872 1.00 89.56 294 LEU A CA 1
ATOM 2390 C C . LEU A 1 294 ? -6.353 4.116 19.605 1.00 89.56 294 LEU A C 1
ATOM 2392 O O . LEU A 1 294 ? -6.401 3.157 20.373 1.00 89.56 294 LEU A O 1
ATOM 2396 N N . ILE A 1 295 ? -7.124 4.210 18.514 1.00 83.88 295 ILE A N 1
ATOM 2397 C CA . ILE A 1 295 ? -8.022 3.127 18.086 1.00 83.88 295 ILE A CA 1
ATOM 2398 C C . ILE A 1 295 ? -7.208 1.872 17.776 1.00 83.88 295 ILE A C 1
ATOM 2400 O O . ILE A 1 295 ? -7.545 0.807 18.279 1.00 83.88 295 ILE A O 1
ATOM 2404 N N . ASP A 1 296 ? -6.127 1.992 17.002 1.00 79.50 296 ASP A N 1
ATOM 2405 C CA . ASP A 1 296 ? -5.267 0.845 16.695 1.00 79.50 296 ASP A CA 1
ATOM 2406 C C . ASP A 1 296 ? -4.677 0.214 17.947 1.00 79.50 296 ASP A C 1
ATOM 2408 O O . ASP A 1 296 ? -4.766 -1.004 18.105 1.00 79.50 296 ASP A O 1
ATOM 2412 N N . TYR A 1 297 ? -4.145 1.053 18.835 1.00 89.00 297 TYR A N 1
ATOM 2413 C CA . TYR A 1 297 ? -3.533 0.635 20.084 1.00 89.00 297 TYR A CA 1
ATOM 2414 C C . TYR A 1 297 ? -4.489 -0.206 20.924 1.00 89.00 297 TYR A C 1
ATOM 2416 O O . TYR A 1 297 ? -4.189 -1.351 21.245 1.00 89.00 297 TYR A O 1
ATOM 2424 N N . TYR A 1 298 ? -5.673 0.326 21.228 1.00 92.50 298 TYR A N 1
ATOM 2425 C CA . TYR A 1 298 ? -6.619 -0.380 22.084 1.00 92.50 298 TYR A CA 1
ATOM 2426 C C . TYR A 1 298 ? -7.433 -1.458 21.360 1.00 92.50 298 TYR A C 1
ATOM 2428 O O . TYR A 1 298 ? -7.958 -2.342 22.024 1.00 92.50 298 TYR A O 1
ATOM 2436 N N . SER A 1 299 ? -7.506 -1.456 20.024 1.00 82.44 299 SER A N 1
ATOM 2437 C CA . SER A 1 299 ? -8.113 -2.571 19.272 1.00 82.44 299 SER A CA 1
ATOM 2438 C C . SER A 1 299 ? -7.276 -3.853 19.308 1.00 82.44 299 SER A C 1
ATOM 2440 O O . SER A 1 299 ? -7.809 -4.927 19.059 1.00 82.44 299 SER A O 1
ATOM 2442 N N . GLN A 1 300 ? -5.979 -3.734 19.607 1.00 83.38 300 GLN A N 1
ATOM 2443 C CA . GLN A 1 300 ? -5.025 -4.844 19.711 1.00 83.38 300 GLN A CA 1
ATOM 2444 C C . GLN A 1 300 ? -4.635 -5.149 21.166 1.00 83.38 300 GLN A C 1
ATOM 2446 O O . GLN A 1 300 ? -3.857 -6.065 21.423 1.00 83.38 300 GLN A O 1
ATOM 2451 N N . PHE A 1 301 ? -5.142 -4.368 22.122 1.00 86.44 301 PHE A N 1
ATOM 2452 C CA . PHE A 1 301 ? -4.809 -4.507 23.533 1.00 86.44 301 PHE A CA 1
ATOM 2453 C C . PHE A 1 301 ? -5.599 -5.667 24.151 1.00 86.44 301 PHE A C 1
ATOM 2455 O O . PHE A 1 301 ? -6.831 -5.666 24.132 1.00 86.44 301 PHE A O 1
ATOM 2462 N N . ASP A 1 302 ? -4.906 -6.644 24.743 1.00 88.25 302 ASP A N 1
ATOM 2463 C CA . ASP A 1 302 ? -5.551 -7.776 25.417 1.00 88.25 302 ASP A CA 1
ATOM 2464 C C . ASP A 1 302 ? -6.029 -7.341 26.810 1.00 88.25 302 ASP A C 1
ATOM 2466 O O . ASP A 1 302 ? -5.371 -7.568 27.829 1.00 88.25 302 ASP A O 1
ATOM 2470 N N . PHE A 1 303 ? -7.204 -6.707 26.862 1.00 90.94 303 PHE A N 1
ATOM 2471 C CA . PHE A 1 303 ? -7.810 -6.226 28.107 1.00 90.94 303 PHE A CA 1
ATOM 2472 C C . PHE A 1 303 ? -8.107 -7.342 29.126 1.00 90.94 303 PHE A C 1
ATOM 2474 O O . PHE A 1 303 ? -8.382 -7.034 30.286 1.00 90.94 303 PHE A O 1
ATOM 2481 N N . GLN A 1 304 ? -8.083 -8.620 28.721 1.00 87.75 304 GLN A N 1
ATOM 2482 C CA . GLN A 1 304 ? -8.292 -9.753 29.624 1.00 87.75 304 GLN A CA 1
ATOM 2483 C C . GLN A 1 304 ? -7.004 -10.192 30.323 1.00 87.75 304 GLN A C 1
ATOM 2485 O O . GLN A 1 304 ? -7.068 -10.702 31.438 1.00 87.75 304 GLN A O 1
ATOM 2490 N N . LYS A 1 305 ? -5.836 -10.033 29.695 1.00 87.00 305 LYS A N 1
ATOM 2491 C CA . LYS A 1 305 ? -4.552 -10.477 30.273 1.00 87.00 305 LYS A CA 1
ATOM 2492 C C . LYS A 1 305 ? -3.673 -9.333 30.756 1.00 87.00 305 LYS A C 1
ATOM 2494 O O . LYS A 1 305 ? -2.765 -9.553 31.565 1.00 87.00 305 LYS A O 1
ATOM 2499 N N . GLN A 1 306 ? -3.914 -8.130 30.252 1.00 90.69 306 GLN A N 1
ATOM 2500 C CA . GLN A 1 306 ? -3.053 -6.978 30.457 1.00 90.69 306 GLN A CA 1
ATOM 2501 C C . GLN A 1 306 ? -3.741 -5.883 31.271 1.00 90.69 306 GLN A C 1
ATOM 2503 O O . GLN A 1 306 ? -4.956 -5.692 31.238 1.00 90.69 306 GLN A O 1
ATOM 2508 N N . ALA A 1 307 ? -2.914 -5.138 31.991 1.00 91.44 307 ALA A N 1
ATOM 2509 C CA . ALA A 1 307 ? -3.270 -3.989 32.800 1.00 91.44 307 ALA A CA 1
ATOM 2510 C C . ALA A 1 307 ? -2.506 -2.755 32.308 1.00 91.44 307 ALA A C 1
ATOM 2512 O O . ALA A 1 307 ? -1.380 -2.860 31.809 1.00 91.44 307 ALA A O 1
ATOM 2513 N N . VAL A 1 308 ? -3.108 -1.581 32.484 1.00 93.69 308 VAL A N 1
ATOM 2514 C CA . VAL A 1 308 ? -2.484 -0.288 32.163 1.00 93.69 308 VAL A CA 1
ATOM 2515 C C . VAL A 1 308 ? -2.152 0.464 33.440 1.00 93.69 308 VAL A C 1
ATOM 2517 O O . VAL A 1 308 ? -2.910 0.407 34.410 1.00 93.69 308 VAL A O 1
ATOM 2520 N N . ASP A 1 309 ? -1.044 1.205 33.443 1.00 92.00 309 ASP A N 1
ATOM 2521 C CA . ASP A 1 309 ? -0.702 2.097 34.550 1.00 92.00 309 ASP A CA 1
ATOM 2522 C C . ASP A 1 309 ? -0.625 3.579 34.155 1.00 92.00 309 ASP A C 1
ATOM 2524 O O . ASP A 1 309 ? -0.549 3.945 32.975 1.00 92.00 309 ASP A O 1
ATOM 2528 N N . THR A 1 310 ? -0.617 4.448 35.168 1.00 91.00 310 THR A N 1
ATOM 2529 C CA . THR A 1 310 ? -0.488 5.907 35.017 1.00 91.00 310 THR A CA 1
ATOM 2530 C C . THR A 1 310 ? 0.881 6.369 34.505 1.00 91.00 310 THR A C 1
ATOM 2532 O O . THR A 1 310 ? 1.085 7.566 34.323 1.00 91.00 310 THR A O 1
ATOM 2535 N N . ARG A 1 311 ? 1.817 5.456 34.225 1.00 89.94 311 ARG A N 1
ATOM 2536 C CA . ARG A 1 311 ? 3.192 5.740 33.776 1.00 89.94 311 ARG A CA 1
ATOM 2537 C C . ARG A 1 311 ? 3.488 5.175 32.384 1.00 89.94 311 ARG A C 1
ATOM 2539 O O . ARG A 1 311 ? 4.641 5.131 31.974 1.00 89.94 311 ARG A O 1
ATOM 2546 N N . GLY A 1 312 ? 2.449 4.760 31.651 1.00 88.31 312 GLY A N 1
ATOM 2547 C CA . GLY A 1 312 ? 2.566 4.302 30.263 1.00 88.31 312 GLY A CA 1
ATOM 2548 C C . GLY A 1 312 ? 3.131 2.890 30.118 1.00 88.31 312 GLY A C 1
ATOM 2549 O O . GLY A 1 312 ? 3.650 2.550 29.058 1.00 88.31 312 GLY A O 1
ATOM 2550 N N . ARG A 1 313 ? 3.072 2.067 31.173 1.00 90.12 313 ARG A N 1
ATOM 2551 C CA . ARG A 1 313 ? 3.602 0.697 31.165 1.00 90.12 313 ARG A CA 1
ATOM 2552 C C . ARG A 1 313 ? 2.472 -0.318 31.126 1.00 90.12 313 ARG A C 1
ATOM 2554 O O . ARG A 1 313 ? 1.526 -0.234 31.911 1.00 90.12 313 ARG A O 1
ATOM 2561 N N . ILE A 1 314 ? 2.611 -1.296 30.240 1.00 89.62 314 ILE A N 1
ATOM 2562 C CA . ILE A 1 314 ? 1.739 -2.471 30.199 1.00 89.62 314 ILE A CA 1
ATOM 2563 C C . ILE A 1 314 ? 2.219 -3.461 31.264 1.00 89.62 314 ILE A C 1
ATOM 2565 O O . ILE A 1 314 ? 3.416 -3.729 31.393 1.00 89.62 314 ILE A O 1
ATOM 2569 N N . ARG A 1 315 ? 1.291 -3.985 32.063 1.00 87.12 315 ARG A N 1
ATOM 2570 C CA . ARG A 1 315 ? 1.557 -4.984 33.107 1.00 87.12 315 ARG A CA 1
ATOM 2571 C C . ARG A 1 315 ? 0.713 -6.229 32.861 1.00 87.12 315 ARG A C 1
ATOM 2573 O O . ARG A 1 315 ? -0.333 -6.149 32.228 1.00 87.12 315 ARG A O 1
ATOM 2580 N N . HIS A 1 316 ? 1.142 -7.371 33.383 1.00 84.94 316 HIS A N 1
ATOM 2581 C CA . HIS A 1 316 ? 0.250 -8.524 33.501 1.00 84.94 316 HIS A CA 1
ATOM 2582 C C . HIS A 1 316 ? -0.752 -8.282 34.626 1.00 84.94 316 HIS A C 1
ATOM 2584 O O . HIS A 1 316 ? -0.385 -7.723 35.663 1.00 84.94 316 HIS A O 1
ATOM 2590 N N . ARG A 1 317 ? -2.003 -8.698 34.410 1.00 83.56 317 ARG A N 1
ATOM 2591 C CA . ARG A 1 317 ? -3.049 -8.590 35.426 1.00 83.56 317 ARG A CA 1
ATOM 2592 C C . ARG A 1 317 ? -2.692 -9.436 36.648 1.00 83.56 317 ARG A C 1
ATOM 2594 O O . ARG A 1 317 ? -2.194 -10.552 36.514 1.00 83.56 317 ARG A O 1
ATOM 2601 N N . THR A 1 318 ? -2.960 -8.894 37.830 1.00 78.56 318 THR A N 1
ATOM 2602 C CA . THR A 1 318 ? -2.778 -9.605 39.108 1.00 78.56 318 THR A CA 1
ATOM 2603 C C . THR A 1 318 ? -4.080 -10.190 39.658 1.00 78.56 318 THR A C 1
ATOM 2605 O O . THR A 1 318 ? -4.051 -11.102 40.481 1.00 78.56 318 THR A O 1
ATOM 2608 N N . ASP A 1 319 ? -5.220 -9.686 39.183 1.00 71.56 319 ASP A N 1
ATOM 2609 C CA . ASP A 1 319 ? -6.560 -10.204 39.461 1.00 71.56 319 ASP A CA 1
ATOM 2610 C C . ASP A 1 319 ? -6.855 -11.481 38.642 1.00 71.56 319 ASP A C 1
ATOM 2612 O O . ASP A 1 319 ? -6.512 -11.579 37.459 1.00 71.56 319 ASP A O 1
ATOM 2616 N N . ASN A 1 320 ? -7.519 -12.454 39.266 1.00 73.00 320 ASN A N 1
ATOM 2617 C CA . ASN A 1 320 ? -7.937 -13.705 38.630 1.00 73.00 320 ASN A CA 1
ATOM 2618 C C . ASN A 1 320 ? -9.325 -13.604 37.971 1.00 73.00 320 ASN A C 1
ATOM 2620 O O . ASN A 1 320 ? -9.715 -14.536 37.271 1.00 73.00 320 ASN A O 1
ATOM 2624 N N . ASP A 1 321 ? -10.072 -12.512 38.171 1.00 78.81 321 ASP A N 1
ATOM 2625 C CA . ASP A 1 321 ? -11.390 -12.319 37.556 1.00 78.81 321 ASP A CA 1
ATOM 2626 C C . ASP A 1 321 ? -11.268 -11.888 36.074 1.00 78.81 321 ASP A C 1
ATOM 2628 O O . ASP A 1 321 ? -10.828 -10.769 35.789 1.00 78.81 321 ASP A O 1
ATOM 2632 N N . PRO A 1 322 ? -11.674 -12.733 35.101 1.00 72.94 322 PRO A N 1
ATOM 2633 C CA . PRO A 1 322 ? -11.598 -12.413 33.677 1.00 72.94 322 PRO A CA 1
ATOM 2634 C C . PRO A 1 322 ? -12.512 -11.253 33.257 1.00 72.94 322 PRO A C 1
ATOM 2636 O O . PRO A 1 322 ? -12.240 -10.633 32.231 1.00 72.94 322 PRO A O 1
ATOM 2639 N N . GLY A 1 323 ? -13.550 -10.930 34.036 1.00 81.25 323 GLY A N 1
ATOM 2640 C CA . GLY A 1 323 ? -14.469 -9.818 33.780 1.00 81.25 323 GLY A CA 1
ATOM 2641 C C . GLY A 1 323 ? -13.930 -8.451 34.214 1.00 81.25 323 GLY A C 1
ATOM 2642 O O . GLY A 1 323 ? -14.578 -7.430 33.971 1.00 81.25 323 GLY A O 1
ATOM 2643 N N . HIS A 1 324 ? -12.753 -8.404 34.843 1.00 86.75 324 HIS A N 1
ATOM 2644 C CA . HIS A 1 324 ? -12.141 -7.182 35.349 1.00 86.75 324 HIS A CA 1
ATOM 2645 C C . HIS A 1 324 ? -10.935 -6.737 34.513 1.00 86.75 324 HIS A C 1
ATOM 2647 O O . HIS A 1 324 ? -10.006 -7.500 34.240 1.00 86.75 324 HIS A O 1
ATOM 2653 N N . PHE A 1 325 ? -10.944 -5.449 34.160 1.00 91.44 325 PHE A N 1
ATOM 2654 C CA . PHE A 1 325 ? -9.806 -4.751 33.569 1.00 91.44 325 PHE A CA 1
ATOM 2655 C C . PHE A 1 325 ? -9.090 -3.930 34.641 1.00 91.44 325 PHE A C 1
ATOM 2657 O O . PHE A 1 325 ? -9.710 -3.090 35.299 1.00 91.44 325 PHE A O 1
ATOM 2664 N N . GLU A 1 326 ? -7.787 -4.151 34.799 1.00 92.06 326 GLU A N 1
ATOM 2665 C CA . GLU A 1 326 ? -6.989 -3.528 35.848 1.00 92.06 326 GLU A CA 1
ATOM 2666 C C . GLU A 1 326 ? -6.349 -2.210 35.368 1.00 92.06 326 GLU A C 1
ATOM 2668 O O . GLU A 1 326 ? -5.511 -2.183 34.468 1.00 92.06 326 GLU A O 1
ATOM 2673 N N . ILE A 1 327 ? -6.737 -1.100 36.011 1.00 93.50 327 ILE A N 1
ATOM 2674 C CA . ILE A 1 327 ? -6.063 0.203 35.906 1.00 93.50 327 ILE A CA 1
ATOM 2675 C C . ILE A 1 327 ? -5.268 0.460 37.190 1.00 93.50 327 ILE A C 1
ATOM 2677 O O . ILE A 1 327 ? -5.862 0.666 38.258 1.00 93.50 327 ILE A O 1
ATOM 2681 N N . ILE A 1 328 ? -3.941 0.469 37.072 1.00 92.56 328 ILE A N 1
ATOM 2682 C CA . ILE A 1 328 ? -2.991 0.647 38.174 1.00 92.56 328 ILE A CA 1
ATOM 2683 C C . ILE A 1 328 ? -2.644 2.131 38.313 1.00 92.56 328 ILE A C 1
ATOM 2685 O O . ILE A 1 328 ? -2.133 2.766 37.392 1.00 92.56 328 ILE A O 1
ATOM 2689 N N . ASP A 1 329 ? -2.897 2.685 39.491 1.00 91.19 329 ASP A N 1
ATOM 2690 C CA . ASP A 1 329 ? -2.631 4.083 39.807 1.00 91.19 329 ASP A CA 1
ATOM 2691 C C . ASP A 1 329 ? -1.879 4.164 41.135 1.00 91.19 329 ASP A C 1
ATOM 2693 O O . ASP A 1 329 ? -2.372 3.687 42.154 1.00 91.19 329 ASP A O 1
ATOM 2697 N N . GLU A 1 330 ? -0.696 4.785 41.127 1.00 86.81 330 GLU A N 1
ATOM 2698 C CA . GLU A 1 330 ? 0.186 4.895 42.298 1.00 86.81 330 GLU A CA 1
ATOM 2699 C C . GLU A 1 330 ? -0.473 5.577 43.516 1.00 86.81 330 GLU A C 1
ATOM 2701 O O . GLU A 1 330 ? 0.042 5.480 44.630 1.00 86.81 330 GLU A O 1
ATOM 2706 N N . TYR A 1 331 ? -1.602 6.271 43.337 1.00 90.44 331 TYR A N 1
ATOM 2707 C CA . TYR A 1 331 ? -2.341 6.924 44.419 1.00 90.44 331 TYR A CA 1
ATOM 2708 C C . TYR A 1 331 ? -3.402 6.048 45.097 1.00 90.44 331 TYR A C 1
ATOM 2710 O O . TYR A 1 331 ? -4.039 6.520 46.046 1.00 90.44 331 TYR A O 1
ATOM 2718 N N . PHE A 1 332 ? -3.608 4.812 44.634 1.00 88.38 332 PHE A N 1
ATOM 2719 C CA . PHE A 1 332 ? -4.604 3.884 45.168 1.00 88.38 332 PHE A CA 1
ATOM 2720 C C . PHE A 1 332 ? -4.000 2.492 45.397 1.00 88.38 332 PHE A C 1
ATOM 2722 O O . PHE A 1 332 ? -3.275 1.972 44.559 1.00 88.38 332 PHE A O 1
ATOM 2729 N N . ASP A 1 333 ? -4.359 1.851 46.512 1.00 81.56 333 ASP A N 1
ATOM 2730 C CA . ASP A 1 333 ? -3.833 0.520 46.877 1.00 81.56 333 ASP A CA 1
ATOM 2731 C C . ASP A 1 333 ? -4.448 -0.635 46.062 1.00 81.56 333 ASP A C 1
ATOM 2733 O O . ASP A 1 333 ? -4.044 -1.787 46.183 1.00 81.56 333 ASP A O 1
ATOM 2737 N N . VAL A 1 334 ? -5.484 -0.347 45.275 1.00 83.56 334 VAL A N 1
ATOM 2738 C CA . VAL A 1 334 ? -6.269 -1.316 44.502 1.00 83.56 334 VAL A CA 1
ATOM 2739 C C . VAL A 1 334 ? -6.618 -0.717 43.151 1.00 83.56 334 VAL A C 1
ATOM 2741 O O . VAL A 1 334 ? -6.689 0.508 43.023 1.00 83.56 334 VAL A O 1
ATOM 2744 N N . SER A 1 335 ? -6.938 -1.573 42.177 1.00 86.81 335 SER A N 1
ATOM 2745 C CA . SER A 1 335 ? -7.369 -1.110 40.861 1.00 86.81 335 SER A CA 1
ATOM 2746 C C . SER A 1 335 ? -8.490 -0.073 40.951 1.00 86.81 335 SER A C 1
ATOM 2748 O O . SER A 1 335 ? -9.479 -0.234 41.689 1.00 86.81 335 SER A O 1
ATOM 2750 N N . THR A 1 336 ? -8.316 1.007 40.191 1.00 85.94 336 THR A N 1
ATOM 2751 C CA . THR A 1 336 ? -9.298 2.095 40.118 1.00 85.94 336 THR A CA 1
ATOM 2752 C C . THR A 1 336 ? -10.514 1.697 39.284 1.00 85.94 336 THR A C 1
ATOM 2754 O O . THR A 1 336 ? -11.620 2.159 39.568 1.00 85.94 336 THR A O 1
ATOM 2757 N N . CYS A 1 337 ? -10.341 0.769 38.338 1.00 88.06 337 CYS A N 1
ATOM 2758 C CA . CYS A 1 337 ? -11.412 0.199 37.534 1.00 88.06 337 CYS A CA 1
ATOM 2759 C C . CYS A 1 337 ? -11.996 -1.048 38.215 1.00 88.06 337 CYS A C 1
ATOM 2761 O O . CYS A 1 337 ? -11.276 -1.969 38.584 1.00 88.06 337 CYS A O 1
ATOM 2763 N N . ARG A 1 338 ? -13.319 -1.067 38.397 1.00 83.44 338 ARG A N 1
ATOM 2764 C CA . ARG A 1 338 ? -14.094 -2.235 38.871 1.00 83.44 338 ARG A CA 1
ATOM 2765 C C . ARG A 1 338 ? -15.389 -2.402 38.079 1.00 83.44 338 ARG A C 1
ATOM 2767 O O . ARG A 1 338 ? -16.431 -2.758 38.626 1.00 83.44 338 ARG A O 1
ATOM 2774 N N . VAL A 1 339 ? -15.344 -1.982 36.819 1.00 88.88 339 VAL A N 1
ATOM 2775 C CA . VAL A 1 339 ? -16.471 -2.115 35.900 1.00 88.88 339 VAL A CA 1
ATOM 2776 C C . VAL A 1 339 ? -16.571 -3.591 35.533 1.00 88.88 339 VAL A C 1
ATOM 2778 O O . VAL A 1 339 ? -15.570 -4.195 35.152 1.00 88.88 339 VAL A O 1
ATOM 2781 N N . ARG A 1 340 ? -17.764 -4.171 35.684 1.00 87.56 340 ARG A N 1
ATOM 2782 C CA . ARG A 1 340 ? -18.018 -5.551 35.257 1.00 87.56 340 ARG A CA 1
ATOM 2783 C C . ARG A 1 340 ? -17.949 -5.638 33.741 1.00 87.56 340 ARG A C 1
ATOM 2785 O O . ARG A 1 340 ? -18.378 -4.706 33.061 1.00 87.56 340 ARG A O 1
ATOM 2792 N N . ASP A 1 341 ? -17.395 -6.736 33.247 1.00 89.88 341 ASP A N 1
ATOM 2793 C CA . ASP A 1 341 ? -17.205 -7.002 31.819 1.00 89.88 341 ASP A CA 1
ATOM 2794 C C . ASP A 1 341 ? -16.399 -5.902 31.111 1.00 89.88 341 ASP A C 1
ATOM 2796 O O . ASP A 1 341 ? -16.518 -5.689 29.905 1.00 89.88 341 ASP A O 1
ATOM 2800 N N . ALA A 1 342 ? -15.549 -5.188 31.860 1.00 91.25 342 ALA A N 1
ATOM 2801 C CA . ALA A 1 342 ? -14.741 -4.099 31.325 1.00 91.25 342 ALA A CA 1
ATOM 2802 C C . ALA A 1 342 ? -13.888 -4.520 30.117 1.00 91.25 342 ALA A C 1
ATOM 2804 O O . ALA A 1 342 ? -13.868 -3.755 29.150 1.00 91.25 342 ALA A O 1
ATOM 2805 N N . PRO A 1 343 ? -13.235 -5.704 30.109 1.00 91.94 343 PRO A N 1
ATOM 2806 C CA . PRO A 1 343 ? -12.487 -6.153 28.940 1.00 91.94 343 PRO A CA 1
ATOM 2807 C C . PRO A 1 343 ? -13.352 -6.288 27.688 1.00 91.94 343 PRO A C 1
ATOM 2809 O O . PRO A 1 343 ? -12.947 -5.836 26.618 1.00 91.94 343 PRO A O 1
ATOM 2812 N N . LEU A 1 344 ? -14.558 -6.846 27.823 1.00 89.06 344 LEU A N 1
ATOM 2813 C CA . LEU A 1 344 ? -15.491 -7.015 26.711 1.00 89.06 344 LEU A CA 1
ATOM 2814 C C . LEU A 1 344 ? -15.961 -5.655 26.184 1.00 89.06 344 LEU A C 1
ATOM 2816 O O . LEU A 1 344 ? -15.811 -5.374 25.001 1.00 89.06 344 LEU A O 1
ATOM 2820 N N . LEU A 1 345 ? -16.435 -4.775 27.072 1.00 91.81 345 LEU A N 1
ATOM 2821 C CA . LEU A 1 345 ? -16.943 -3.449 26.704 1.00 91.81 345 LEU A CA 1
ATOM 2822 C C . LEU A 1 345 ? -15.888 -2.582 25.999 1.00 91.81 345 LEU A C 1
ATOM 2824 O O . LEU A 1 345 ? -16.213 -1.836 25.074 1.00 91.81 345 LEU A O 1
ATOM 2828 N N . LEU A 1 346 ? -14.627 -2.652 26.441 1.00 91.25 346 LEU A N 1
ATOM 2829 C CA . LEU A 1 346 ? -13.524 -1.921 25.812 1.00 91.25 346 LEU A CA 1
ATOM 2830 C C . LEU A 1 346 ? -13.147 -2.533 24.462 1.00 91.25 346 LEU A C 1
ATOM 2832 O O . LEU A 1 346 ? -12.983 -1.789 23.496 1.00 91.25 346 LEU A O 1
ATOM 2836 N N . THR A 1 347 ? -13.079 -3.864 24.373 1.00 86.75 347 THR A N 1
ATOM 2837 C CA . THR A 1 347 ? -12.812 -4.570 23.111 1.00 86.75 347 THR A CA 1
ATOM 2838 C C . THR A 1 347 ? -13.879 -4.228 22.073 1.00 86.75 347 THR A C 1
ATOM 2840 O O . THR A 1 347 ? -13.552 -3.743 20.993 1.00 86.75 347 THR A O 1
ATOM 2843 N N . GLU A 1 348 ? -15.161 -4.362 22.418 1.00 82.81 348 GLU A N 1
ATOM 2844 C CA . GLU A 1 348 ? -16.281 -4.011 21.538 1.00 82.81 348 GLU A CA 1
ATOM 2845 C C . GLU A 1 348 ? -16.247 -2.539 21.114 1.00 82.81 348 GLU A C 1
ATOM 2847 O O . GLU A 1 348 ? -16.470 -2.221 19.943 1.00 82.81 348 GLU A O 1
ATOM 2852 N N . LEU A 1 349 ? -15.931 -1.618 22.032 1.00 85.81 349 LEU A N 1
ATOM 2853 C CA . LEU A 1 349 ? -15.798 -0.203 21.694 1.00 85.81 349 LEU A CA 1
ATOM 2854 C C . LEU A 1 349 ? -14.701 0.015 20.645 1.00 85.81 349 LEU A C 1
ATOM 2856 O O . LEU A 1 349 ? -14.956 0.640 19.618 1.00 85.81 349 LEU A O 1
ATOM 2860 N N . PHE A 1 350 ? -13.482 -0.463 20.886 1.00 83.25 350 PHE A N 1
ATOM 2861 C CA . PHE A 1 350 ? -12.357 -0.165 19.999 1.00 83.25 350 PHE A CA 1
ATOM 2862 C C . PHE A 1 350 ? -12.406 -0.951 18.683 1.00 83.25 350 PHE A C 1
ATOM 2864 O O . PHE A 1 350 ? -12.013 -0.407 17.649 1.00 83.25 350 PHE A O 1
ATOM 2871 N N . VAL A 1 351 ? -12.983 -2.156 18.681 1.00 75.00 351 VAL A N 1
ATOM 2872 C CA . VAL A 1 351 ? -13.281 -2.917 17.457 1.00 75.00 351 VAL A CA 1
ATOM 2873 C C . VAL A 1 351 ? -14.408 -2.258 16.657 1.00 75.00 351 VAL A C 1
ATOM 2875 O O . VAL A 1 351 ? -14.271 -2.080 15.452 1.00 75.00 351 VAL A O 1
ATOM 2878 N N . SER A 1 352 ? -15.499 -1.806 17.285 1.00 66.56 352 SER A N 1
ATOM 2879 C CA . SER A 1 352 ? -16.605 -1.147 16.560 1.00 66.56 352 SER A CA 1
ATOM 2880 C C . SER A 1 352 ? -16.216 0.206 15.957 1.00 66.56 352 SER A C 1
ATOM 2882 O O . SER A 1 352 ? -16.725 0.591 14.902 1.00 66.56 352 SER A O 1
ATOM 2884 N N . LEU A 1 353 ? -15.252 0.910 16.563 1.00 64.81 353 LEU A N 1
ATOM 2885 C CA . LEU A 1 353 ? -14.623 2.093 15.964 1.00 64.81 353 LEU A CA 1
ATOM 2886 C C . LEU A 1 353 ? -13.844 1.762 14.669 1.00 64.81 353 LEU A C 1
ATOM 2888 O O . LEU A 1 353 ? -13.499 2.677 13.917 1.00 64.81 353 LEU A O 1
ATOM 2892 N N . LYS A 1 354 ? -13.640 0.472 14.365 1.00 60.03 354 LYS A N 1
ATOM 2893 C CA . LYS A 1 354 ? -13.004 -0.100 13.172 1.00 60.03 354 LYS A CA 1
ATOM 2894 C C . LYS A 1 354 ? -14.044 -0.877 12.338 1.00 60.03 354 LYS A C 1
ATOM 2896 O O . LYS A 1 354 ? -13.976 -2.096 12.221 1.00 60.03 354 LYS A O 1
ATOM 2901 N N . LYS A 1 355 ? -15.031 -0.187 11.741 1.00 52.34 355 LYS A N 1
ATOM 2902 C CA . LYS A 1 355 ? -16.017 -0.835 10.843 1.00 52.34 355 LYS A CA 1
ATOM 2903 C C . LYS A 1 355 ? -15.316 -1.601 9.719 1.00 52.34 355 LYS A C 1
ATOM 2905 O O . LYS A 1 355 ? -14.611 -0.999 8.910 1.00 52.34 355 LYS A O 1
ATOM 2910 N N . THR A 1 356 ? -15.532 -2.910 9.682 1.00 55.88 356 THR A N 1
ATOM 2911 C CA . THR A 1 356 ? -14.925 -3.863 8.747 1.00 55.88 356 THR A CA 1
ATOM 2912 C C . THR A 1 356 ? -15.998 -4.818 8.210 1.00 55.88 356 THR A C 1
ATOM 2914 O O . THR A 1 356 ? -17.063 -4.921 8.824 1.00 55.88 356 THR A O 1
ATOM 2917 N N . PRO A 1 357 ? -15.771 -5.467 7.051 1.00 62.81 357 PRO A N 1
ATOM 2918 C CA . PRO A 1 357 ? -16.662 -6.521 6.562 1.00 62.81 357 PRO A CA 1
ATOM 2919 C C . PRO A 1 357 ? -16.814 -7.672 7.580 1.00 62.81 357 PRO A C 1
ATOM 2921 O O . PRO A 1 357 ? -15.950 -7.808 8.450 1.00 62.81 357 PRO A O 1
ATOM 2924 N N . PRO A 1 358 ? -17.872 -8.505 7.478 1.00 66.94 358 PRO A N 1
ATOM 2925 C CA . PRO A 1 358 ? -18.133 -9.596 8.421 1.00 66.94 358 PRO A CA 1
ATOM 2926 C C . PRO A 1 358 ? -16.937 -10.541 8.588 1.00 66.94 358 PRO A C 1
ATOM 2928 O O . PRO A 1 358 ? -16.322 -10.939 7.604 1.00 66.94 358 PRO A O 1
ATOM 2931 N N . GLU A 1 359 ? -16.630 -10.951 9.820 1.00 67.88 359 GLU A N 1
ATOM 2932 C CA . GLU A 1 359 ? -15.491 -11.840 10.110 1.00 67.88 359 GLU A CA 1
ATOM 2933 C C . GLU A 1 359 ? -15.632 -13.227 9.460 1.00 67.88 359 GLU A C 1
ATOM 2935 O O . GLU A 1 359 ? -14.637 -13.869 9.132 1.00 67.88 359 GLU A O 1
ATOM 2940 N N . SER A 1 360 ? -16.865 -13.653 9.176 1.00 74.94 360 SER A N 1
ATOM 2941 C CA . SER A 1 360 ? -17.188 -14.916 8.503 1.00 74.94 360 SER A CA 1
ATOM 2942 C C . SER A 1 360 ? -16.581 -15.067 7.106 1.00 74.94 360 SER A C 1
ATOM 2944 O O . SER A 1 360 ? -16.508 -16.185 6.607 1.00 74.94 360 SER A O 1
ATOM 2946 N N . VAL A 1 361 ? -16.145 -13.978 6.461 1.00 83.94 361 VAL A N 1
ATOM 2947 C CA . VAL A 1 361 ? -15.514 -14.041 5.129 1.00 83.94 361 VAL A CA 1
ATOM 2948 C C . VAL A 1 361 ? -14.016 -14.374 5.187 1.00 83.94 361 VAL A C 1
ATOM 2950 O O . VAL A 1 361 ? -13.380 -14.515 4.141 1.00 83.94 361 VAL A O 1
ATOM 2953 N N . ARG A 1 362 ? -13.438 -14.502 6.389 1.00 86.94 362 ARG A N 1
ATOM 2954 C CA . ARG A 1 362 ? -12.019 -14.809 6.602 1.00 86.94 362 ARG A CA 1
ATOM 2955 C C . ARG A 1 362 ? -11.640 -16.175 6.035 1.00 86.94 362 ARG A C 1
ATOM 2957 O O . ARG A 1 362 ? -12.307 -17.173 6.278 1.00 86.94 362 ARG A O 1
ATOM 2964 N N . GLY A 1 363 ? -10.522 -16.225 5.317 1.00 82.56 363 GLY A N 1
ATOM 2965 C CA . GLY A 1 363 ? -9.991 -17.443 4.708 1.00 82.56 363 GLY A CA 1
ATOM 2966 C C . GLY A 1 363 ? -10.748 -17.902 3.458 1.00 82.56 363 GLY A C 1
ATOM 2967 O O . GLY A 1 363 ? -10.445 -18.968 2.929 1.00 82.56 363 GLY A O 1
ATOM 2968 N N . MET A 1 364 ? -11.712 -17.121 2.965 1.00 84.38 364 MET A N 1
ATOM 2969 C CA . MET A 1 364 ? -12.460 -17.440 1.752 1.00 84.38 364 MET A CA 1
ATOM 2970 C C . MET A 1 364 ? -11.516 -17.498 0.539 1.00 84.38 364 MET A C 1
ATOM 2972 O O . MET A 1 364 ? -10.715 -16.595 0.320 1.00 84.38 364 MET A O 1
ATOM 2976 N N . THR A 1 365 ? -11.610 -18.558 -0.267 1.00 85.62 365 THR A N 1
ATOM 2977 C CA . THR A 1 365 ? -10.765 -18.762 -1.465 1.00 85.62 365 THR A CA 1
ATOM 2978 C C . THR A 1 365 ? -11.530 -18.618 -2.781 1.00 85.62 365 THR A C 1
ATOM 2980 O O . THR A 1 365 ? -10.916 -18.452 -3.835 1.00 85.62 365 THR A O 1
ATOM 2983 N N . LYS A 1 366 ? -12.866 -18.628 -2.721 1.00 85.69 366 LYS A N 1
ATOM 2984 C CA . LYS A 1 366 ? -13.789 -18.417 -3.841 1.00 85.69 366 LYS A CA 1
ATOM 2985 C C . LYS A 1 366 ? -14.816 -17.367 -3.442 1.00 85.69 366 LYS A C 1
ATOM 2987 O O . LYS A 1 366 ? -15.381 -17.493 -2.360 1.00 85.69 366 LYS A O 1
ATOM 2992 N N . LEU A 1 367 ? -15.057 -16.356 -4.279 1.00 88.38 367 LEU A N 1
ATOM 2993 C CA . LEU A 1 367 ? -15.916 -15.242 -3.894 1.00 88.38 367 LEU A CA 1
ATOM 2994 C C . LEU A 1 367 ? -17.375 -15.685 -3.724 1.00 88.38 367 LEU A C 1
ATOM 2996 O O . LEU A 1 367 ? -18.069 -15.980 -4.696 1.00 88.38 367 LEU A O 1
ATOM 3000 N N . ASP A 1 368 ? -17.854 -15.638 -2.485 1.00 88.06 368 ASP A N 1
ATOM 3001 C CA . ASP A 1 368 ? -19.275 -15.629 -2.159 1.00 88.06 368 ASP A CA 1
ATOM 3002 C C . ASP A 1 368 ? -19.684 -14.201 -1.789 1.00 88.06 368 ASP A C 1
ATOM 3004 O O . ASP A 1 368 ? -19.299 -13.674 -0.745 1.00 88.06 368 ASP A O 1
ATOM 3008 N N . LYS A 1 369 ? -20.445 -13.549 -2.672 1.00 83.75 369 LYS A N 1
ATOM 3009 C CA . LYS A 1 369 ? -20.905 -12.172 -2.458 1.00 83.75 369 LYS A CA 1
ATOM 3010 C C . LYS A 1 369 ? -21.965 -12.072 -1.363 1.00 83.75 369 LYS A C 1
ATOM 3012 O O . LYS A 1 369 ? -22.059 -11.019 -0.732 1.00 83.75 369 LYS A O 1
ATOM 3017 N N . GLU A 1 370 ? -22.749 -13.126 -1.143 1.00 83.94 370 GLU A N 1
ATOM 3018 C CA . GLU A 1 370 ? -23.833 -13.134 -0.159 1.00 83.94 370 GLU A CA 1
ATOM 3019 C C . GLU A 1 370 ? -23.273 -13.155 1.264 1.00 83.94 370 GLU A C 1
ATOM 3021 O O . GLU A 1 370 ? -23.817 -12.485 2.136 1.00 83.94 370 GLU A O 1
ATOM 3026 N N . ALA A 1 371 ? -22.117 -13.789 1.476 1.00 81.62 371 ALA A N 1
ATOM 3027 C CA . ALA A 1 371 ? -21.406 -13.796 2.756 1.00 81.62 371 ALA A CA 1
ATOM 3028 C C . ALA A 1 371 ? -20.945 -12.401 3.240 1.00 81.62 371 ALA A C 1
ATOM 3030 O O . ALA A 1 371 ? -20.620 -12.233 4.416 1.00 81.62 371 ALA A O 1
ATOM 3031 N N . PHE A 1 372 ? -20.932 -11.387 2.363 1.00 76.75 372 PHE A N 1
ATOM 3032 C CA . PHE A 1 372 ? -20.669 -9.986 2.729 1.00 76.75 372 PHE A CA 1
ATOM 3033 C C . PHE A 1 372 ? -21.925 -9.231 3.174 1.00 76.75 372 PHE A C 1
ATOM 3035 O O . PHE A 1 372 ? -21.829 -8.040 3.494 1.00 76.75 372 PHE A O 1
ATOM 3042 N N . SER A 1 373 ? -23.086 -9.891 3.148 1.00 77.88 373 SER A N 1
ATOM 3043 C CA . SER A 1 373 ? -24.368 -9.275 3.455 1.00 77.88 373 SER A CA 1
ATOM 3044 C C . SER A 1 373 ? -24.521 -9.049 4.952 1.00 77.88 373 SER A C 1
ATOM 3046 O O . SER A 1 373 ? -24.365 -9.956 5.768 1.00 77.88 373 SER A O 1
ATOM 3048 N N . GLN A 1 374 ? -24.824 -7.812 5.322 1.00 69.62 374 GLN A N 1
ATOM 3049 C CA . GLN A 1 374 ? -25.039 -7.402 6.698 1.00 69.62 374 GLN A CA 1
ATOM 3050 C C . GLN A 1 374 ? -26.211 -6.425 6.747 1.00 69.62 374 GLN A C 1
ATOM 3052 O O . GLN A 1 374 ? -26.148 -5.335 6.175 1.00 69.62 374 GLN A O 1
ATOM 3057 N N . ALA A 1 375 ? -27.278 -6.791 7.456 1.00 71.12 375 ALA A N 1
ATOM 3058 C CA . ALA A 1 375 ? -28.378 -5.873 7.724 1.00 71.12 375 ALA A CA 1
ATOM 3059 C C . ALA A 1 375 ? -27.891 -4.725 8.621 1.00 71.12 375 ALA A C 1
ATOM 3061 O O . ALA A 1 375 ? -27.341 -4.951 9.701 1.00 71.12 375 ALA A O 1
ATOM 3062 N N . VAL A 1 376 ? -28.077 -3.489 8.161 1.00 66.56 376 VAL A N 1
ATOM 3063 C CA . VAL A 1 376 ? -27.712 -2.280 8.898 1.00 66.56 376 VAL A CA 1
ATOM 3064 C C . VAL A 1 376 ? -28.880 -1.304 8.886 1.00 66.56 376 VAL A C 1
ATOM 3066 O O . VAL A 1 376 ? -29.417 -0.936 7.841 1.00 66.56 376 VAL A O 1
ATOM 3069 N N . ASP A 1 377 ? -29.235 -0.836 10.074 1.00 75.31 377 ASP A N 1
ATOM 3070 C CA . ASP A 1 377 ? -30.270 0.168 10.260 1.00 75.31 377 ASP A CA 1
ATOM 3071 C C . ASP A 1 377 ? -29.686 1.576 10.120 1.00 75.31 377 ASP A C 1
ATOM 3073 O O . ASP A 1 377 ? -28.849 2.017 10.915 1.00 75.31 377 ASP A O 1
ATOM 3077 N N . PHE A 1 378 ? -30.136 2.301 9.095 1.00 77.69 378 PHE A N 1
ATOM 3078 C CA . PHE A 1 378 ? -29.718 3.671 8.817 1.00 77.69 378 PHE A CA 1
ATOM 3079 C C . PHE A 1 378 ? -30.731 4.681 9.363 1.00 77.69 378 PHE A C 1
ATOM 3081 O O . PHE A 1 378 ? -31.917 4.593 9.037 1.00 77.69 378 PHE A O 1
ATOM 3088 N N . PRO A 1 379 ? -30.295 5.694 10.131 1.00 85.88 379 PRO A N 1
ATOM 3089 C CA . PRO A 1 379 ? -31.130 6.848 10.431 1.00 85.88 379 PRO A CA 1
ATOM 3090 C C . PRO A 1 379 ? -31.388 7.640 9.147 1.00 85.88 379 PRO A C 1
ATOM 3092 O O . PRO A 1 379 ? -30.447 7.973 8.419 1.00 85.88 379 PRO A O 1
ATOM 3095 N N . VAL A 1 380 ? -32.647 7.969 8.868 1.00 90.88 380 VAL A N 1
ATOM 3096 C CA . VAL A 1 380 ? -33.034 8.745 7.686 1.00 90.88 380 VAL A CA 1
ATOM 3097 C C . VAL A 1 380 ? -34.015 9.865 8.013 1.00 90.88 380 VAL A C 1
ATOM 3099 O O . VAL A 1 380 ? -34.797 9.762 8.956 1.00 90.88 380 VAL A O 1
ATOM 3102 N N . ILE A 1 381 ? -34.000 10.922 7.199 1.00 91.94 381 ILE A N 1
ATOM 3103 C CA . ILE A 1 381 ? -35.039 11.964 7.184 1.00 91.94 381 ILE A CA 1
ATOM 3104 C C . ILE A 1 381 ? -35.662 12.007 5.792 1.00 91.94 381 ILE A C 1
ATOM 3106 O O . ILE A 1 381 ? -34.951 12.071 4.792 1.00 91.94 381 ILE A O 1
ATOM 3110 N N . GLU A 1 382 ? -36.989 11.986 5.722 1.00 92.25 382 GLU A N 1
ATOM 3111 C CA . GLU A 1 382 ? -37.739 12.106 4.469 1.00 92.25 382 GLU A CA 1
ATOM 3112 C C . GLU A 1 382 ? -37.947 13.584 4.105 1.00 92.25 382 GLU A C 1
ATOM 3114 O O . GLU A 1 382 ? -38.443 14.360 4.919 1.00 92.25 382 GLU A O 1
ATOM 3119 N N . ILE A 1 383 ? -37.578 13.975 2.886 1.00 91.81 383 ILE A N 1
ATOM 3120 C CA . ILE A 1 383 ? -37.729 15.336 2.352 1.00 91.81 383 ILE A CA 1
ATOM 3121 C C . ILE A 1 383 ? -38.412 15.312 0.980 1.00 91.81 383 ILE A C 1
ATOM 3123 O O . ILE A 1 383 ? -38.401 14.295 0.287 1.00 91.81 383 ILE A O 1
ATOM 3127 N N . GLU A 1 384 ? -38.978 16.441 0.551 1.00 90.19 384 GLU A N 1
ATOM 3128 C CA . GLU A 1 384 ? -39.536 16.571 -0.800 1.00 90.19 384 GLU A CA 1
ATOM 3129 C C . GLU A 1 384 ? -38.418 16.560 -1.854 1.00 90.19 384 GLU A C 1
ATOM 3131 O O . GLU A 1 384 ? -37.376 17.200 -1.687 1.00 90.19 384 GLU A O 1
ATOM 3136 N N . ALA A 1 385 ? -38.632 15.893 -2.990 1.00 88.88 385 ALA A N 1
ATOM 3137 C CA . ALA A 1 385 ? -37.623 15.780 -4.046 1.00 88.88 385 ALA A CA 1
ATOM 3138 C C . ALA A 1 385 ? -37.176 17.155 -4.578 1.00 88.88 385 ALA A C 1
ATOM 3140 O O . ALA A 1 385 ? -35.991 17.353 -4.856 1.00 88.88 385 ALA A O 1
ATOM 3141 N N . ARG A 1 386 ? -38.093 18.131 -4.640 1.00 88.94 386 ARG A N 1
ATOM 3142 C CA . ARG A 1 386 ? -37.804 19.525 -5.031 1.00 88.94 386 ARG A CA 1
ATOM 3143 C C . ARG A 1 386 ? -36.838 20.250 -4.084 1.00 88.94 386 ARG A C 1
ATOM 3145 O O . ARG A 1 386 ? -36.128 21.153 -4.518 1.00 88.94 386 ARG A O 1
ATOM 3152 N N . ASP A 1 387 ? -36.771 19.832 -2.820 1.00 89.19 387 ASP A N 1
ATOM 3153 C CA . ASP A 1 387 ? -35.951 20.473 -1.786 1.00 89.19 387 ASP A CA 1
ATOM 3154 C C . ASP A 1 387 ? -34.499 19.953 -1.784 1.00 89.19 387 ASP A C 1
ATOM 3156 O O . ASP A 1 387 ? -33.597 20.604 -1.252 1.00 89.19 387 ASP A O 1
ATOM 3160 N N . THR A 1 388 ? -34.230 18.815 -2.437 1.00 86.88 388 THR A N 1
ATOM 3161 C CA . THR A 1 388 ? -32.902 18.166 -2.477 1.00 86.88 388 THR A CA 1
ATOM 3162 C C . THR A 1 388 ? -31.785 19.092 -2.965 1.00 86.88 388 THR A C 1
ATOM 3164 O O . THR A 1 388 ? -30.680 19.085 -2.419 1.00 86.88 388 THR A O 1
ATOM 3167 N N . GLY A 1 389 ? -32.065 19.928 -3.970 1.00 83.69 389 GLY A N 1
ATOM 3168 C CA . GLY A 1 389 ? -31.097 20.872 -4.527 1.00 83.69 389 GLY A CA 1
ATOM 3169 C C . GLY A 1 389 ? -30.753 22.032 -3.588 1.00 83.69 389 GLY A C 1
ATOM 3170 O O . GLY A 1 389 ? -29.672 22.609 -3.721 1.00 83.69 389 GLY A O 1
ATOM 3171 N N . ILE A 1 390 ? -31.652 22.380 -2.663 1.00 85.56 390 ILE A N 1
ATOM 3172 C CA . ILE A 1 390 ? -31.409 23.367 -1.602 1.00 85.56 390 ILE A CA 1
ATOM 3173 C C . ILE A 1 390 ? -30.598 22.703 -0.494 1.00 85.56 390 ILE A C 1
ATOM 3175 O O . ILE A 1 390 ? -29.555 23.233 -0.115 1.00 85.56 390 ILE A O 1
ATOM 3179 N N . VAL A 1 391 ? -31.015 21.511 -0.052 1.00 84.81 391 VAL A N 1
ATOM 3180 C CA . VAL A 1 391 ? -30.328 20.746 0.997 1.00 84.81 391 VAL A CA 1
ATOM 3181 C C . VAL A 1 391 ? -28.865 20.508 0.636 1.00 84.81 391 VAL A C 1
ATOM 3183 O O . VAL A 1 391 ? -27.994 20.929 1.385 1.00 84.81 391 VAL A O 1
ATOM 3186 N N . ASN A 1 392 ? -28.578 19.967 -0.552 1.00 81.62 392 ASN A N 1
ATOM 3187 C CA . ASN A 1 392 ? -27.204 19.681 -0.983 1.00 81.62 392 ASN A CA 1
ATOM 3188 C C . ASN A 1 392 ? -26.313 20.925 -1.141 1.00 81.62 392 ASN A C 1
ATOM 3190 O O . ASN A 1 392 ? -25.096 20.792 -1.166 1.00 81.62 392 ASN A O 1
ATOM 3194 N N . ARG A 1 393 ? -26.887 22.121 -1.330 1.00 78.62 393 ARG A N 1
ATOM 3195 C CA . ARG A 1 393 ? -26.108 23.352 -1.564 1.00 78.62 393 ARG A CA 1
ATOM 3196 C C . ARG A 1 393 ? -26.001 24.249 -0.337 1.00 78.62 393 ARG A C 1
ATOM 3198 O O . ARG A 1 393 ? -25.048 25.017 -0.245 1.00 78.62 393 ARG A O 1
ATOM 3205 N N . ARG A 1 394 ? -26.990 24.211 0.558 1.00 79.19 394 ARG A N 1
ATOM 3206 C CA . ARG A 1 394 ? -27.141 25.179 1.656 1.00 79.19 394 ARG A CA 1
ATOM 3207 C C . ARG A 1 394 ? -27.148 24.539 3.040 1.00 79.19 394 ARG A C 1
ATOM 3209 O O . ARG A 1 394 ? -26.732 25.189 3.997 1.00 79.19 394 ARG A O 1
ATOM 3216 N N . VAL A 1 395 ? -27.543 23.270 3.158 1.00 80.44 395 VAL A N 1
ATOM 3217 C CA . VAL A 1 395 ? -27.560 22.549 4.436 1.00 80.44 395 VAL A CA 1
ATOM 3218 C C . VAL A 1 395 ? -26.309 21.670 4.509 1.00 80.44 395 VAL A C 1
ATOM 3220 O O . VAL A 1 395 ? -26.204 20.669 3.811 1.00 80.44 395 VAL A O 1
ATOM 3223 N N . ARG A 1 396 ? -25.344 22.045 5.357 1.00 81.12 396 ARG A N 1
ATOM 3224 C CA . ARG A 1 396 ? -24.053 21.342 5.518 1.00 81.12 396 ARG A CA 1
ATOM 3225 C C . ARG A 1 396 ? -24.203 19.989 6.229 1.00 81.12 396 ARG A C 1
ATOM 3227 O O . ARG A 1 396 ? -23.828 19.851 7.394 1.00 81.12 396 ARG A O 1
ATOM 3234 N N . LEU A 1 397 ? -24.817 19.011 5.567 1.00 81.62 397 LEU A N 1
ATOM 3235 C CA . LEU A 1 397 ? -25.095 17.684 6.126 1.00 81.62 397 LEU A CA 1
ATOM 3236 C C . LEU A 1 397 ? -23.997 16.654 5.846 1.00 81.62 397 LEU A C 1
ATOM 3238 O O . LEU A 1 397 ? -24.027 15.575 6.436 1.00 81.62 397 LEU A O 1
ATOM 3242 N N . GLU A 1 398 ? -23.012 16.967 5.002 1.00 75.12 398 GLU A N 1
ATOM 3243 C CA . GLU A 1 398 ? -21.927 16.059 4.608 1.00 75.12 398 GLU A CA 1
ATOM 3244 C C . GLU A 1 398 ? -21.234 15.357 5.788 1.00 75.12 398 GLU A C 1
ATOM 3246 O O . GLU A 1 398 ? -20.964 14.156 5.667 1.00 75.12 398 GLU A O 1
ATOM 3251 N N . PRO A 1 399 ? -21.000 16.014 6.946 1.00 71.25 399 PRO A N 1
ATOM 3252 C CA . PRO A 1 399 ? -20.408 15.350 8.099 1.00 71.25 399 PRO A CA 1
ATOM 3253 C C . PRO A 1 399 ? -21.258 14.197 8.626 1.00 71.25 399 PRO A C 1
ATOM 3255 O O . PRO A 1 399 ? -20.686 13.211 9.071 1.00 71.25 399 PRO A O 1
ATOM 3258 N N . PHE A 1 400 ? -22.588 14.274 8.544 1.00 78.44 400 PHE A N 1
ATOM 3259 C CA . PHE A 1 400 ? -23.528 13.315 9.139 1.00 78.44 400 PHE A CA 1
ATOM 3260 C C . PHE A 1 400 ? -23.961 12.204 8.173 1.00 78.44 400 PHE A C 1
ATOM 3262 O O . PHE A 1 400 ? -24.365 11.125 8.608 1.00 78.44 400 PHE A O 1
ATOM 3269 N N . LEU A 1 401 ? -23.859 12.450 6.868 1.00 79.56 401 LEU A N 1
ATOM 3270 C CA . LEU A 1 401 ? -24.250 11.506 5.824 1.00 79.56 401 LEU A CA 1
ATOM 3271 C C . LEU A 1 401 ? -23.254 10.330 5.710 1.00 79.56 401 LEU A C 1
ATOM 3273 O O . LEU A 1 401 ? -22.115 10.382 6.201 1.00 79.56 401 LEU A O 1
ATOM 3277 N N . ILE A 1 402 ? -23.694 9.250 5.059 1.00 67.19 402 ILE A N 1
ATOM 3278 C CA . ILE A 1 402 ? -22.905 8.022 4.831 1.00 67.19 402 ILE A CA 1
ATOM 3279 C C . ILE A 1 402 ? -21.644 8.247 3.974 1.00 67.19 402 ILE A C 1
ATOM 3281 O O . ILE A 1 402 ? -20.645 7.547 4.141 1.00 67.19 402 ILE A O 1
ATOM 3285 N N . GLY A 1 403 ? -21.647 9.260 3.102 1.00 66.44 403 GLY A N 1
ATOM 3286 C CA . GLY A 1 403 ? -20.508 9.610 2.254 1.00 66.44 403 GLY A CA 1
ATOM 3287 C C . GLY A 1 403 ? -20.239 8.590 1.141 1.00 66.44 403 GLY A C 1
ATOM 3288 O O . GLY A 1 403 ? -21.112 7.831 0.735 1.00 66.44 403 GLY A O 1
ATOM 3289 N N . HIS A 1 404 ? -19.014 8.580 0.606 1.00 58.09 404 HIS A N 1
ATOM 3290 C CA . HIS A 1 404 ? -18.647 7.729 -0.538 1.00 58.09 404 HIS A CA 1
ATOM 3291 C C . HIS A 1 404 ? -18.186 6.313 -0.171 1.00 58.09 404 HIS A C 1
ATOM 3293 O O . HIS A 1 404 ? -17.950 5.519 -1.077 1.00 58.09 404 HIS A O 1
ATOM 3299 N N . LYS A 1 405 ? -18.037 6.007 1.122 1.00 52.94 405 LYS A N 1
ATOM 3300 C CA . LYS A 1 405 ? -17.426 4.753 1.589 1.00 52.94 405 LYS A CA 1
ATOM 3301 C C . LYS A 1 405 ? -18.337 3.528 1.465 1.00 52.94 405 LYS A C 1
ATOM 3303 O O . LYS A 1 405 ? -17.820 2.428 1.487 1.00 52.94 405 LYS A O 1
ATOM 3308 N N . LEU A 1 406 ? -19.652 3.728 1.328 1.00 63.34 406 LEU A N 1
ATOM 3309 C CA . LEU A 1 406 ? -20.657 2.657 1.248 1.00 63.34 406 LEU A CA 1
ATOM 3310 C C . LEU A 1 406 ? -21.417 2.644 -0.091 1.00 63.34 406 LEU A C 1
ATOM 3312 O O . LEU A 1 406 ? -22.559 2.185 -0.158 1.00 63.34 406 LEU A O 1
ATOM 3316 N N . LYS A 1 407 ? -20.819 3.179 -1.167 1.00 58.19 407 LYS A N 1
ATOM 3317 C CA . LYS A 1 407 ? -21.417 3.142 -2.519 1.00 58.19 407 LYS A CA 1
ATOM 3318 C C . LYS A 1 407 ? -21.771 1.694 -2.894 1.00 58.19 407 LYS A C 1
ATOM 3320 O O . LYS A 1 407 ? -20.950 0.845 -2.614 1.00 58.19 407 LYS A O 1
ATOM 3325 N N . PRO A 1 408 ? -22.916 1.411 -3.541 1.00 60.25 408 PRO A N 1
ATOM 3326 C CA . PRO A 1 408 ? -23.792 2.354 -4.233 1.00 60.25 408 PRO A CA 1
ATOM 3327 C C . PRO A 1 408 ? -24.804 3.071 -3.332 1.00 60.25 408 PRO A C 1
ATOM 3329 O O . PRO A 1 408 ? -25.585 3.868 -3.853 1.00 60.25 408 PRO A O 1
ATOM 3332 N N . LEU A 1 409 ? -24.791 2.852 -2.010 1.00 71.69 409 LEU A N 1
ATOM 3333 C CA . LEU A 1 409 ? -25.669 3.582 -1.098 1.00 71.69 409 LEU A CA 1
ATOM 3334 C C . LEU A 1 409 ? -25.354 5.083 -1.192 1.00 71.69 409 LEU A C 1
ATOM 3336 O O . LEU A 1 409 ? -24.223 5.527 -0.976 1.00 71.69 409 LEU A O 1
ATOM 3340 N N . LYS A 1 410 ? -26.357 5.861 -1.600 1.00 77.25 410 LYS A N 1
ATOM 3341 C CA . LYS A 1 410 ? -26.251 7.308 -1.800 1.00 77.25 410 LYS A CA 1
ATOM 3342 C C . LYS A 1 410 ? -26.752 8.032 -0.561 1.00 77.25 410 LYS A C 1
ATOM 3344 O O . LYS A 1 410 ? -27.673 7.576 0.106 1.00 77.25 410 LYS A O 1
ATOM 3349 N N . ASN A 1 411 ? -26.210 9.223 -0.324 1.00 82.06 411 ASN A N 1
ATOM 3350 C CA . ASN A 1 411 ? -26.717 10.137 0.701 1.00 82.06 411 ASN A CA 1
ATOM 3351 C C . ASN A 1 411 ? -28.205 10.493 0.505 1.00 82.06 411 ASN A C 1
ATOM 3353 O O . ASN A 1 411 ? -28.851 10.927 1.451 1.00 82.06 411 ASN A O 1
ATOM 3357 N N . LEU A 1 412 ? -28.721 10.349 -0.721 1.00 85.25 412 LEU A N 1
ATOM 3358 C CA . LEU A 1 412 ? -30.111 10.576 -1.100 1.00 85.25 412 LEU A CA 1
ATOM 3359 C C . LEU A 1 412 ? -30.637 9.369 -1.876 1.00 85.25 412 LEU A C 1
ATOM 3361 O O . LEU A 1 412 ? -30.053 8.995 -2.896 1.00 85.25 412 LEU A O 1
ATOM 3365 N N . ILE A 1 413 ? -31.755 8.809 -1.430 1.00 86.25 413 ILE A N 1
ATOM 3366 C CA . ILE A 1 413 ? -32.441 7.674 -2.067 1.00 86.25 413 ILE A CA 1
ATOM 3367 C C . ILE A 1 413 ? -33.942 7.954 -2.164 1.00 86.25 413 ILE A C 1
ATOM 3369 O O . ILE A 1 413 ? -34.454 8.816 -1.455 1.00 86.25 413 ILE A O 1
ATOM 3373 N N . ASP A 1 414 ? -34.642 7.265 -3.058 1.00 86.50 414 ASP A N 1
ATOM 3374 C CA . ASP A 1 414 ? -36.097 7.381 -3.178 1.00 86.50 414 ASP A CA 1
ATOM 3375 C C . ASP A 1 414 ? -36.813 6.899 -1.917 1.00 86.50 414 ASP A C 1
ATOM 3377 O O . ASP A 1 414 ? -36.437 5.887 -1.323 1.00 86.50 414 ASP A O 1
ATOM 3381 N N . SER A 1 415 ? -37.806 7.681 -1.489 1.00 87.06 415 SER A N 1
ATOM 3382 C CA . SER A 1 415 ? -38.760 7.258 -0.466 1.00 87.06 415 SER A CA 1
ATOM 3383 C C . SER A 1 415 ? -39.839 6.385 -1.102 1.00 87.06 415 SER A C 1
ATOM 3385 O O . SER A 1 415 ? -40.060 6.437 -2.309 1.00 87.06 415 SER A O 1
ATOM 3387 N N . GLU A 1 416 ? -40.543 5.607 -0.283 1.00 83.38 416 GLU A N 1
ATOM 3388 C CA . GLU A 1 416 ? -41.735 4.862 -0.706 1.00 83.38 416 GLU A CA 1
ATOM 3389 C C . GLU A 1 416 ? -42.870 5.789 -1.176 1.00 83.38 416 GLU A C 1
ATOM 3391 O O . GLU A 1 416 ? -43.777 5.359 -1.884 1.00 83.38 416 GLU A O 1
ATOM 3396 N N . LYS A 1 417 ? -42.826 7.073 -0.797 1.00 83.81 417 LYS A N 1
ATOM 3397 C CA . LYS A 1 417 ? -43.797 8.082 -1.227 1.00 83.81 417 LYS A CA 1
ATOM 3398 C C . LYS A 1 417 ? -43.331 8.786 -2.497 1.00 83.81 417 LYS A C 1
ATOM 3400 O O . LYS A 1 417 ? -42.237 9.354 -2.541 1.00 83.81 417 LYS A O 1
ATOM 3405 N N . GLU A 1 418 ? -44.210 8.820 -3.494 1.00 84.44 418 GLU A N 1
ATOM 3406 C CA . GLU A 1 418 ? -43.962 9.501 -4.763 1.00 84.44 418 GLU A CA 1
ATOM 3407 C C . GLU A 1 418 ? -43.641 10.990 -4.540 1.00 84.44 418 GLU A C 1
ATOM 3409 O O . GLU A 1 418 ? -44.290 11.681 -3.752 1.00 84.44 418 GLU A O 1
ATOM 3414 N N . GLY A 1 419 ? -42.583 11.477 -5.195 1.00 86.75 419 GLY A N 1
ATOM 3415 C CA . GLY A 1 419 ? -42.103 12.853 -5.040 1.00 86.75 419 GLY A CA 1
ATOM 3416 C C . GLY A 1 419 ? -41.235 13.123 -3.801 1.00 86.75 419 GLY A C 1
ATOM 3417 O O . GLY A 1 419 ? -40.842 14.274 -3.605 1.00 86.75 419 GLY A O 1
ATOM 3418 N N . LYS A 1 420 ? -40.873 12.109 -2.996 1.00 90.75 420 LYS A N 1
ATOM 3419 C CA . LYS A 1 420 ? -40.030 12.263 -1.791 1.00 90.75 420 LYS A CA 1
ATOM 3420 C C . LYS A 1 420 ? -38.723 11.469 -1.845 1.00 90.75 420 LYS A C 1
ATOM 3422 O O . LYS A 1 420 ? -38.581 10.489 -2.570 1.00 90.75 420 LYS A O 1
ATOM 3427 N N . LYS A 1 421 ? -37.744 11.897 -1.047 1.00 91.38 421 LYS A N 1
ATOM 3428 C CA . LYS A 1 421 ? -36.411 11.288 -0.928 1.00 91.38 421 LYS A CA 1
ATOM 3429 C C . LYS A 1 421 ? -36.026 11.113 0.541 1.00 91.38 421 LYS A C 1
ATOM 3431 O O . LYS A 1 421 ? -36.339 11.971 1.359 1.00 91.38 421 LYS A O 1
ATOM 3436 N N . TYR A 1 422 ? -35.289 10.057 0.871 1.00 91.19 422 TYR A N 1
ATOM 3437 C CA . TYR A 1 422 ? -34.603 9.925 2.155 1.00 91.19 422 TYR A CA 1
ATOM 3438 C C . TYR A 1 422 ? -33.201 10.525 2.087 1.00 91.19 422 TYR A C 1
ATOM 3440 O O . TYR A 1 422 ? -32.406 10.156 1.224 1.00 91.19 422 TYR A O 1
ATOM 3448 N N . LEU A 1 423 ? -32.882 11.398 3.039 1.00 89.88 423 LEU A N 1
ATOM 3449 C CA . LEU A 1 423 ? -31.517 11.724 3.436 1.00 89.88 423 LEU A CA 1
ATOM 3450 C C . LEU A 1 423 ? -30.988 10.594 4.318 1.00 89.88 423 LEU A C 1
ATOM 3452 O O . LEU A 1 423 ? -31.566 10.330 5.370 1.00 89.88 423 LEU A O 1
ATOM 3456 N N . VAL A 1 424 ? -29.909 9.937 3.895 1.00 84.56 424 VAL A N 1
ATOM 3457 C CA . VAL A 1 424 ? -29.354 8.752 4.562 1.00 84.56 424 VAL A CA 1
ATOM 3458 C C . VAL A 1 424 ? -28.144 9.121 5.404 1.00 84.56 424 VAL A C 1
ATOM 3460 O O . VAL A 1 424 ? -27.096 9.526 4.885 1.00 84.56 424 VAL A O 1
ATOM 3463 N N . PHE A 1 425 ? -28.277 8.954 6.714 1.00 83.44 425 PHE A N 1
ATOM 3464 C CA . PHE A 1 425 ? -27.253 9.316 7.678 1.00 83.44 425 PHE A CA 1
ATOM 3465 C C . PHE A 1 425 ? -26.446 8.103 8.121 1.00 83.44 425 PHE A C 1
ATOM 3467 O O . PHE A 1 425 ? -26.929 6.974 8.149 1.00 83.44 425 PHE A O 1
ATOM 3474 N N . HIS A 1 426 ? -25.183 8.331 8.467 1.00 76.38 426 HIS A N 1
ATOM 3475 C CA . HIS A 1 426 ? -24.345 7.262 8.987 1.00 76.38 426 HIS A CA 1
ATOM 3476 C C . HIS A 1 426 ? -24.790 6.909 10.419 1.00 76.38 426 HIS A C 1
ATOM 3478 O O . HIS A 1 426 ? -24.834 7.821 11.253 1.00 76.38 426 HIS A O 1
ATOM 3484 N N . PRO A 1 427 ? -25.055 5.627 10.748 1.00 68.19 427 PRO A N 1
ATOM 3485 C CA . PRO A 1 427 ? -25.640 5.232 12.036 1.00 68.19 427 PRO A CA 1
ATOM 3486 C C . PRO A 1 427 ? -24.851 5.759 13.239 1.00 68.19 427 PRO A C 1
ATOM 3488 O O . PRO A 1 427 ? -25.408 6.376 14.141 1.00 68.19 427 PRO A O 1
ATOM 3491 N N . ASP A 1 428 ? -23.524 5.644 13.192 1.00 59.78 428 ASP A N 1
ATOM 3492 C CA . ASP A 1 428 ? -22.659 6.079 14.298 1.00 59.78 428 ASP A CA 1
ATOM 3493 C C . ASP A 1 428 ? -22.522 7.603 14.399 1.00 59.78 428 ASP A C 1
ATOM 3495 O O . ASP A 1 428 ? -22.011 8.116 15.393 1.00 59.78 428 ASP A O 1
ATOM 3499 N N . LYS A 1 429 ? -22.911 8.339 13.350 1.00 64.81 429 LYS A N 1
ATOM 3500 C CA . LYS A 1 429 ? -22.806 9.801 13.318 1.00 64.81 429 LYS A CA 1
ATOM 3501 C C . LYS A 1 429 ? -24.089 10.485 13.766 1.00 64.81 429 LYS A C 1
ATOM 3503 O O . LYS A 1 429 ? -24.025 11.649 14.141 1.00 64.81 429 LYS A O 1
ATOM 3508 N N . VAL A 1 430 ? -25.228 9.787 13.729 1.00 72.50 430 VAL A N 1
ATOM 3509 C CA . VAL A 1 430 ? -26.543 10.328 14.111 1.00 72.50 430 VAL A CA 1
ATOM 3510 C C . VAL A 1 430 ? -27.274 9.386 15.073 1.00 72.50 430 VAL A C 1
ATOM 3512 O O . VAL A 1 430 ? -28.444 9.053 14.903 1.00 72.50 430 VAL A O 1
ATOM 3515 N N . LYS A 1 431 ? -26.548 8.944 16.106 1.00 67.38 431 LYS A N 1
ATOM 3516 C CA . LYS A 1 431 ? -27.064 8.058 17.158 1.00 67.38 431 LYS A CA 1
ATOM 3517 C C . LYS A 1 431 ? -27.734 8.829 18.304 1.00 67.38 431 LYS A C 1
ATOM 3519 O O . LYS A 1 431 ? -28.771 8.412 18.804 1.00 67.38 431 LYS A O 1
ATOM 3524 N N . GLU A 1 432 ? -27.150 9.959 18.705 1.00 69.69 432 GLU A N 1
ATOM 3525 C CA . GLU A 1 432 ? -27.619 10.789 19.826 1.00 69.69 432 GLU A CA 1
ATOM 3526 C C . GLU A 1 432 ? -28.807 11.686 19.426 1.00 69.69 432 GLU A C 1
ATOM 3528 O O . GLU A 1 432 ? -28.755 12.358 18.391 1.00 69.69 432 GLU A O 1
ATOM 3533 N N . GLU A 1 433 ? -29.821 11.798 20.294 1.00 74.56 433 GLU A N 1
ATOM 3534 C CA . GLU A 1 433 ? -30.987 12.681 20.089 1.00 74.56 433 GLU A CA 1
ATOM 3535 C C . GLU A 1 433 ? -30.610 14.164 19.907 1.00 74.56 433 GLU A C 1
ATOM 3537 O O . GLU A 1 433 ? -31.250 14.890 19.152 1.00 74.56 433 GLU A O 1
ATOM 3542 N N . GLU A 1 434 ? -29.509 14.616 20.512 1.00 74.56 434 GLU A N 1
ATOM 3543 C CA . GLU A 1 434 ? -29.004 15.984 20.331 1.00 74.56 434 GLU A CA 1
ATOM 3544 C C . GLU A 1 434 ? -28.486 16.222 18.901 1.00 74.56 434 GLU A C 1
ATOM 3546 O O . GLU A 1 434 ? -28.725 17.272 18.302 1.00 74.56 434 GLU A O 1
ATOM 3551 N N . THR A 1 435 ? -27.801 15.231 18.316 1.00 75.50 435 THR A N 1
ATOM 3552 C CA . THR A 1 435 ? -27.316 15.319 16.929 1.00 75.50 435 THR A CA 1
ATOM 3553 C C . THR A 1 435 ? -28.486 15.248 15.954 1.00 75.50 435 THR A C 1
ATOM 3555 O O . THR A 1 435 ? -28.542 16.026 15.000 1.00 75.50 435 THR A O 1
ATOM 3558 N N . LYS A 1 436 ? -29.459 14.376 16.242 1.00 81.19 436 LYS A N 1
ATOM 3559 C CA . LYS A 1 436 ? -30.734 14.315 15.528 1.00 81.19 436 LYS A CA 1
ATOM 3560 C C . LYS A 1 436 ? -31.442 15.669 15.531 1.00 81.19 436 LYS A C 1
ATOM 3562 O O . LYS A 1 436 ? -31.810 16.158 14.466 1.00 81.19 436 LYS A O 1
ATOM 3567 N N . LYS A 1 437 ? -31.555 16.316 16.693 1.00 85.12 437 LYS A N 1
ATOM 3568 C CA . LYS A 1 437 ? -32.168 17.641 16.842 1.00 85.12 437 LYS A CA 1
ATOM 3569 C C . LYS A 1 437 ? -31.418 18.727 16.068 1.00 85.12 437 LYS A C 1
ATOM 3571 O O . LYS A 1 437 ? -32.044 19.490 15.341 1.00 85.12 437 LYS A O 1
ATOM 3576 N N . LYS A 1 438 ? -30.084 18.750 16.138 1.00 86.06 438 LYS A N 1
ATOM 3577 C CA . LYS A 1 438 ? -29.254 19.704 15.384 1.00 86.06 438 LYS A CA 1
ATOM 3578 C C . LYS A 1 438 ? -29.471 19.594 13.872 1.00 86.06 438 LYS A C 1
ATOM 3580 O O . LYS A 1 438 ? -29.594 20.606 13.190 1.00 86.06 438 LYS A O 1
ATOM 3585 N N . VAL A 1 439 ? -29.523 18.374 13.339 1.00 85.12 439 VAL A N 1
ATOM 3586 C CA . VAL A 1 439 ? -29.794 18.140 11.911 1.00 85.12 439 VAL A CA 1
ATOM 3587 C C . VAL A 1 439 ? -31.198 18.628 11.530 1.00 85.12 439 VAL A C 1
ATOM 3589 O O . VAL A 1 439 ? -31.347 19.265 10.488 1.00 85.12 439 VAL A O 1
ATOM 3592 N N . LEU A 1 440 ? -32.207 18.394 12.379 1.00 89.31 440 LEU A N 1
ATOM 3593 C CA . LEU A 1 440 ? -33.567 18.902 12.162 1.00 89.31 440 LEU A CA 1
ATOM 3594 C C . LEU A 1 440 ? -33.616 20.437 12.163 1.00 89.31 440 LEU A C 1
ATOM 3596 O O . LEU A 1 440 ? -34.221 21.023 11.272 1.00 89.31 440 LEU A O 1
ATOM 3600 N N . GLU A 1 441 ? -32.929 21.095 13.100 1.00 87.44 441 GLU A N 1
ATOM 3601 C CA . GLU A 1 441 ? -32.820 22.561 13.154 1.00 87.44 441 GLU A CA 1
ATOM 3602 C C . GLU A 1 441 ? -32.139 23.131 11.899 1.00 87.44 441 GLU A C 1
ATOM 3604 O O . GLU A 1 441 ? -32.583 24.139 11.347 1.00 87.44 441 GLU A O 1
ATOM 3609 N N . MET A 1 442 ? -31.087 22.467 11.404 1.00 87.38 442 MET A N 1
ATOM 3610 C CA . MET A 1 442 ? -30.401 22.854 10.167 1.00 87.38 442 MET A CA 1
ATOM 3611 C C . MET A 1 442 ? -31.308 22.736 8.937 1.00 87.38 442 MET A C 1
ATOM 3613 O O . MET A 1 442 ? -31.266 23.604 8.067 1.00 87.38 442 MET A O 1
ATOM 3617 N N . LEU A 1 443 ? -32.127 21.684 8.865 1.00 88.38 443 LEU A N 1
ATOM 3618 C CA . LEU A 1 443 ? -33.103 21.500 7.791 1.00 88.38 443 LEU A CA 1
ATOM 3619 C C . LEU A 1 443 ? -34.228 22.538 7.871 1.00 88.38 443 LEU A C 1
ATOM 3621 O O . LEU A 1 443 ? -34.517 23.190 6.869 1.00 88.38 443 LEU A O 1
ATOM 3625 N N . ALA A 1 444 ? -34.804 22.749 9.056 1.00 87.06 444 ALA A N 1
ATOM 3626 C CA . ALA A 1 444 ? -35.874 23.720 9.282 1.00 87.06 444 ALA A CA 1
ATOM 3627 C C . ALA A 1 444 ? -35.445 25.155 8.938 1.00 87.06 444 ALA A C 1
ATOM 3629 O O . ALA A 1 444 ? -36.220 25.908 8.350 1.00 87.06 444 ALA A O 1
ATOM 3630 N N . ARG A 1 445 ? -34.191 25.526 9.233 1.00 86.62 445 ARG A N 1
ATOM 3631 C CA . ARG A 1 445 ? -33.656 26.859 8.917 1.00 86.62 445 ARG A CA 1
ATOM 3632 C C . ARG A 1 445 ? -33.656 27.170 7.419 1.00 86.62 445 ARG A C 1
ATOM 3634 O O . ARG A 1 445 ? -33.915 28.306 7.042 1.00 86.62 445 ARG A O 1
ATOM 3641 N N . GLU A 1 446 ? -33.333 26.192 6.576 1.00 86.19 446 GLU A N 1
ATOM 3642 C CA . GLU A 1 446 ? -33.189 26.410 5.128 1.00 86.19 446 GLU A CA 1
ATOM 3643 C C . GLU A 1 446 ? -34.453 26.050 4.333 1.00 86.19 446 GLU A C 1
ATOM 3645 O O . GLU A 1 446 ? -34.639 26.556 3.227 1.00 86.19 446 GLU A O 1
ATOM 3650 N N . LEU A 1 447 ? -35.312 25.171 4.864 1.00 84.25 447 LEU A N 1
ATOM 3651 C CA . LEU A 1 447 ? -36.502 24.668 4.167 1.00 84.25 447 LEU A CA 1
ATOM 3652 C C . LEU A 1 447 ? -37.834 25.254 4.666 1.00 84.25 447 LEU A C 1
ATOM 3654 O O . LEU A 1 447 ? -38.856 24.983 4.030 1.00 84.25 447 LEU A O 1
ATOM 3658 N N . GLY A 1 448 ? -37.812 26.047 5.744 1.00 77.25 448 GLY A N 1
ATOM 3659 C CA . GLY A 1 448 ? -38.980 26.681 6.370 1.00 77.25 448 GLY A CA 1
ATOM 3660 C C . GLY A 1 448 ? -39.366 26.016 7.694 1.00 77.25 448 GLY A C 1
ATOM 3661 O O . GLY A 1 448 ? -39.394 24.788 7.795 1.00 77.25 448 GLY A O 1
ATOM 3662 N N . THR A 1 449 ? -39.679 26.819 8.717 1.00 71.62 449 THR A N 1
ATOM 3663 C CA . THR A 1 449 ? -40.033 26.337 10.070 1.00 71.62 449 THR A CA 1
ATOM 3664 C C . THR A 1 449 ? -41.399 25.654 10.136 1.00 71.62 449 THR A C 1
ATOM 3666 O O . THR A 1 449 ? -41.667 24.893 11.058 1.00 71.62 449 THR A O 1
ATOM 3669 N N . GLU A 1 450 ? -42.258 25.917 9.154 1.00 72.69 450 GLU A N 1
ATOM 3670 C CA . GLU A 1 450 ? -43.569 25.295 8.976 1.00 72.69 450 GLU A CA 1
ATOM 3671 C C . GLU A 1 450 ? -43.509 23.843 8.467 1.00 72.69 450 GLU A C 1
ATOM 3673 O O . GLU A 1 450 ? -44.505 23.127 8.562 1.00 72.69 450 GLU A O 1
ATOM 3678 N N . LYS A 1 451 ? -42.361 23.377 7.949 1.00 76.94 451 LYS A N 1
ATOM 3679 C CA . LYS A 1 451 ? -42.177 21.977 7.539 1.00 76.94 451 LYS A CA 1
ATOM 3680 C C . LYS A 1 451 ? -41.717 21.123 8.720 1.00 76.94 451 LYS A C 1
ATOM 3682 O O . LYS A 1 451 ? -40.719 21.426 9.369 1.00 76.94 451 LYS A O 1
ATOM 3687 N N . THR A 1 452 ? -42.410 20.012 8.956 1.00 76.31 452 THR A N 1
ATOM 3688 C CA . THR A 1 452 ? -42.040 19.025 9.977 1.00 76.31 452 THR A CA 1
ATOM 3689 C C . THR A 1 452 ? -41.141 17.947 9.379 1.00 76.31 452 THR A C 1
ATOM 3691 O O . THR A 1 452 ? -41.451 17.373 8.333 1.00 76.31 452 THR A O 1
ATOM 3694 N N . PHE A 1 453 ? -40.029 17.664 10.053 1.00 85.56 453 PHE A N 1
ATOM 3695 C CA . PHE A 1 453 ? -39.078 16.624 9.677 1.00 85.56 453 PHE A CA 1
ATOM 3696 C C . PHE A 1 453 ? -38.996 15.613 10.814 1.00 85.56 453 PHE A C 1
ATOM 3698 O O . PHE A 1 453 ? -38.748 15.994 11.956 1.00 85.56 453 PHE A O 1
ATOM 3705 N N . ASP A 1 454 ? -39.160 14.336 10.489 1.00 83.62 454 ASP A N 1
ATOM 3706 C CA . ASP A 1 454 ? -39.114 13.254 11.466 1.00 83.62 454 ASP A CA 1
ATOM 3707 C C . ASP A 1 454 ? -38.009 12.266 11.112 1.00 83.62 454 ASP A C 1
ATOM 3709 O O . ASP A 1 454 ? -37.759 11.964 9.938 1.00 83.62 454 ASP A O 1
ATOM 3713 N N . TRP A 1 455 ? -37.362 11.740 12.150 1.00 87.25 455 TRP A N 1
ATOM 3714 C CA . TRP A 1 455 ? -36.414 10.646 12.011 1.00 87.25 455 TRP A CA 1
ATOM 3715 C C . TRP A 1 455 ? -37.150 9.340 11.769 1.00 87.25 455 TRP A C 1
ATOM 3717 O O . TRP A 1 455 ? -38.063 8.975 12.507 1.00 87.25 455 TRP A O 1
ATOM 3727 N N . LYS A 1 456 ? -36.694 8.606 10.762 1.00 88.00 456 LYS A N 1
ATOM 3728 C CA . LYS A 1 456 ? -37.106 7.232 10.500 1.00 88.00 456 LYS A CA 1
ATOM 3729 C C . LYS A 1 456 ? -35.880 6.331 10.503 1.00 88.00 456 LYS A C 1
ATOM 3731 O O . LYS A 1 456 ? -34.750 6.798 10.348 1.00 88.00 456 LYS A O 1
ATOM 3736 N N . THR A 1 457 ? -36.118 5.039 10.650 1.00 84.06 457 THR A N 1
ATOM 3737 C CA . THR A 1 457 ? -35.096 4.015 10.450 1.00 84.06 457 THR A CA 1
ATOM 3738 C C . THR A 1 457 ? -35.342 3.358 9.108 1.00 84.06 457 THR A C 1
ATOM 3740 O O . THR A 1 457 ? -36.459 2.940 8.813 1.00 84.06 457 THR A O 1
ATOM 3743 N N . LEU A 1 458 ? -34.295 3.272 8.300 1.00 81.12 458 LEU A N 1
ATOM 3744 C CA . LEU A 1 458 ? -34.296 2.522 7.063 1.00 81.12 458 LEU A CA 1
ATOM 3745 C C . LEU A 1 458 ? -33.333 1.351 7.207 1.00 81.12 458 LEU A C 1
ATOM 3747 O O . LEU A 1 458 ? -32.117 1.540 7.182 1.00 81.12 458 LEU A O 1
ATOM 3751 N N . SER A 1 459 ? -33.883 0.148 7.326 1.00 76.56 459 SER A N 1
ATOM 3752 C CA . SER A 1 459 ? -33.073 -1.062 7.281 1.00 76.56 459 SER A CA 1
ATOM 3753 C C . SER A 1 459 ? -32.611 -1.300 5.845 1.00 76.56 459 SER A C 1
ATOM 3755 O O . SER A 1 459 ? -33.423 -1.338 4.912 1.00 76.56 459 SER A O 1
ATOM 3757 N N . LYS A 1 460 ? -31.296 -1.388 5.644 1.00 74.00 460 LYS A N 1
ATOM 3758 C CA . LYS A 1 460 ? -30.694 -1.767 4.366 1.00 74.00 460 LYS A CA 1
ATOM 3759 C C . LYS A 1 460 ? -29.658 -2.842 4.592 1.00 74.00 460 LYS A C 1
ATOM 3761 O O . LYS A 1 460 ? -28.845 -2.773 5.506 1.00 74.00 460 LYS A O 1
ATOM 3766 N N . GLU A 1 461 ? -29.662 -3.801 3.691 1.00 74.69 461 GLU A N 1
ATOM 3767 C CA . GLU A 1 461 ? -28.609 -4.789 3.601 1.00 74.69 461 GLU A CA 1
ATOM 3768 C C . GLU A 1 461 ? -27.393 -4.153 2.923 1.00 74.69 461 GLU A C 1
ATOM 3770 O O . GLU A 1 461 ? -27.464 -3.696 1.778 1.00 74.69 461 GLU A O 1
ATOM 3775 N N . LEU A 1 462 ? -26.287 -4.054 3.660 1.00 68.56 462 LEU A N 1
ATOM 3776 C CA . LEU A 1 462 ? -24.982 -3.809 3.065 1.00 68.56 462 LEU A CA 1
ATOM 3777 C C . LEU A 1 462 ? -24.525 -5.109 2.430 1.00 68.56 462 LEU A C 1
ATOM 3779 O O . LEU A 1 462 ? -24.432 -6.108 3.120 1.00 68.56 462 LEU A O 1
ATOM 3783 N N . THR A 1 463 ? -24.231 -5.087 1.141 1.00 79.69 463 THR A N 1
ATOM 3784 C CA . THR A 1 463 ? -23.800 -6.248 0.357 1.00 79.69 463 THR A CA 1
ATOM 3785 C C . THR A 1 463 ? -22.333 -6.104 -0.035 1.00 79.69 463 THR A C 1
ATOM 3787 O O . THR A 1 463 ? -21.704 -5.073 0.232 1.00 79.69 463 THR A O 1
ATOM 3790 N N . PHE A 1 464 ? -21.787 -7.098 -0.743 1.00 80.00 464 PHE A N 1
ATOM 3791 C CA . PHE A 1 464 ? -20.463 -7.024 -1.363 1.00 80.00 464 PHE A CA 1
ATOM 3792 C C . PHE A 1 464 ? -20.198 -5.671 -2.035 1.00 80.00 464 PHE A C 1
ATOM 3794 O O . PHE A 1 464 ? -19.125 -5.098 -1.850 1.00 80.00 464 PHE A O 1
ATOM 3801 N N . ASP A 1 465 ? -21.177 -5.115 -2.758 1.00 78.56 465 ASP A N 1
ATOM 3802 C CA . ASP A 1 465 ? -21.029 -3.873 -3.518 1.00 78.56 465 ASP A CA 1
ATOM 3803 C C . ASP A 1 465 ? -20.737 -2.649 -2.649 1.00 78.56 465 ASP A C 1
ATOM 3805 O O . ASP A 1 465 ? -20.032 -1.754 -3.111 1.00 78.56 465 ASP A O 1
ATOM 3809 N N . ASN A 1 466 ? -21.165 -2.663 -1.384 1.00 74.50 466 ASN A N 1
ATOM 3810 C CA . ASN A 1 466 ? -20.984 -1.568 -0.437 1.00 74.50 466 ASN A CA 1
ATOM 3811 C C . ASN A 1 466 ? -19.558 -1.425 0.107 1.00 74.50 466 ASN A C 1
ATOM 3813 O O . ASN A 1 466 ? -19.217 -0.359 0.616 1.00 74.50 466 ASN A O 1
ATOM 3817 N N . TRP A 1 467 ? -18.726 -2.461 -0.005 1.00 73.75 467 TRP A N 1
ATOM 3818 C CA . TRP A 1 467 ? -17.368 -2.477 0.542 1.00 73.75 467 TRP A CA 1
ATOM 3819 C C . TRP A 1 467 ? -16.319 -2.115 -0.517 1.00 73.75 467 TRP A C 1
ATOM 3821 O O . TRP A 1 467 ? -16.435 -2.496 -1.684 1.00 73.75 467 TRP A O 1
ATOM 3831 N N . ASP A 1 468 ? -15.270 -1.385 -0.136 1.00 72.94 468 ASP A N 1
ATOM 3832 C CA . ASP A 1 468 ? -14.133 -1.136 -1.027 1.00 72.94 468 ASP A CA 1
ATOM 3833 C C . ASP A 1 468 ? -13.191 -2.354 -1.108 1.00 72.94 468 ASP A C 1
ATOM 3835 O O . ASP A 1 468 ? -13.168 -3.208 -0.219 1.00 72.94 468 ASP A O 1
ATOM 3839 N N . THR A 1 469 ? -12.391 -2.425 -2.175 1.00 80.06 469 THR A N 1
ATOM 3840 C CA . THR A 1 469 ? -11.479 -3.545 -2.460 1.00 80.06 469 THR A CA 1
ATOM 3841 C C . THR A 1 469 ? -10.528 -3.845 -1.301 1.00 80.06 469 THR A C 1
ATOM 3843 O O . THR A 1 469 ? -10.269 -5.005 -0.994 1.00 80.06 469 THR A O 1
ATOM 3846 N N . LYS A 1 470 ? -10.015 -2.807 -0.634 1.00 77.25 470 LYS A N 1
ATOM 3847 C CA . LYS A 1 470 ? -9.025 -2.958 0.432 1.00 77.25 470 LYS A CA 1
ATOM 3848 C C . LYS A 1 470 ? -9.665 -3.520 1.698 1.00 77.25 470 LYS A C 1
ATOM 3850 O O . LYS A 1 470 ? -9.100 -4.418 2.319 1.00 77.25 470 LYS A O 1
ATOM 3855 N N . SER A 1 471 ? -10.850 -3.027 2.052 1.00 75.62 471 SER A N 1
ATOM 3856 C CA . SER A 1 471 ? -11.652 -3.572 3.150 1.00 75.62 471 SER A CA 1
ATOM 3857 C C . SER A 1 471 ? -11.985 -5.048 2.914 1.00 75.62 471 SER A C 1
ATOM 3859 O O . SER A 1 471 ? -11.853 -5.851 3.833 1.00 75.62 471 SER A O 1
ATOM 3861 N N . ILE A 1 472 ? -12.335 -5.417 1.675 1.00 84.06 472 ILE A N 1
ATOM 3862 C CA . ILE A 1 472 ? -12.609 -6.809 1.289 1.00 84.06 472 ILE A CA 1
ATOM 3863 C C . ILE A 1 472 ? -11.360 -7.683 1.429 1.00 84.06 472 ILE A C 1
ATOM 3865 O O . ILE A 1 472 ? -11.427 -8.703 2.106 1.00 84.06 472 ILE A O 1
ATOM 3869 N N . PHE A 1 473 ? -10.214 -7.290 0.862 1.00 87.25 473 PHE A N 1
ATOM 3870 C CA . PHE A 1 473 ? -8.973 -8.068 0.994 1.00 87.25 473 PHE A CA 1
ATOM 3871 C C . PHE A 1 473 ? -8.571 -8.262 2.450 1.00 87.25 473 PHE A C 1
ATOM 3873 O O . PHE A 1 473 ? -8.261 -9.377 2.855 1.00 87.25 473 PHE A O 1
ATOM 3880 N N . LYS A 1 474 ? -8.649 -7.200 3.257 1.00 81.75 474 LYS A N 1
ATOM 3881 C CA . LYS A 1 474 ? -8.332 -7.277 4.681 1.00 81.75 474 LYS A CA 1
ATOM 3882 C C . LYS A 1 474 ? -9.275 -8.197 5.450 1.00 81.75 474 LYS A C 1
ATOM 3884 O O . LYS A 1 474 ? -8.858 -8.710 6.477 1.00 81.75 474 LYS A O 1
ATOM 3889 N N . ALA A 1 475 ? -10.523 -8.369 5.023 1.00 81.44 475 ALA A N 1
ATOM 3890 C CA . ALA A 1 475 ? -11.461 -9.280 5.675 1.00 81.44 475 ALA A CA 1
ATOM 3891 C C . ALA A 1 475 ? -11.292 -10.728 5.196 1.00 81.44 475 ALA A C 1
ATOM 3893 O O . ALA A 1 475 ? -11.388 -11.647 5.999 1.00 81.44 475 ALA A O 1
ATOM 3894 N N . VAL A 1 476 ? -11.010 -10.918 3.905 1.00 86.88 476 VAL A N 1
ATOM 3895 C CA . VAL A 1 476 ? -10.903 -12.231 3.258 1.00 86.88 476 VAL A CA 1
ATOM 3896 C C . VAL A 1 476 ? -9.582 -12.931 3.563 1.00 86.88 476 VAL A C 1
ATOM 3898 O O . VAL A 1 476 ? -9.575 -14.128 3.828 1.00 86.88 476 VAL A O 1
ATOM 3901 N N . LEU A 1 477 ? -8.455 -12.224 3.521 1.00 85.88 477 LEU A N 1
ATOM 3902 C CA . LEU A 1 477 ? -7.137 -12.846 3.680 1.00 85.88 477 LEU A CA 1
ATOM 3903 C C . LEU A 1 477 ? -6.870 -13.228 5.146 1.00 85.88 477 LEU A C 1
ATOM 3905 O O . LEU A 1 477 ? -7.369 -12.541 6.031 1.00 85.88 477 LEU A O 1
ATOM 3909 N N . PRO A 1 478 ? -6.105 -14.292 5.447 1.00 83.88 478 PRO A N 1
ATOM 3910 C CA . PRO A 1 478 ? -5.666 -14.610 6.807 1.00 83.88 478 PRO A CA 1
ATOM 3911 C C . PRO A 1 478 ? -4.983 -13.428 7.507 1.00 83.88 478 PRO A C 1
ATOM 3913 O O . PRO A 1 478 ? -4.420 -12.547 6.856 1.00 83.88 478 PRO A O 1
ATOM 3916 N N . GLU A 1 479 ? -5.020 -13.403 8.840 1.00 74.81 479 GLU A N 1
ATOM 3917 C CA . GLU A 1 479 ? -4.311 -12.371 9.603 1.00 74.81 479 GLU A CA 1
ATOM 3918 C C . GLU A 1 479 ? -2.808 -12.384 9.289 1.00 74.81 479 GLU A C 1
ATOM 3920 O O . GLU A 1 479 ? -2.185 -13.440 9.202 1.00 74.81 479 GLU A O 1
ATOM 3925 N N . GLY A 1 480 ? -2.234 -11.197 9.080 1.00 70.81 480 GLY A N 1
ATOM 3926 C CA . GLY A 1 480 ? -0.831 -11.027 8.690 1.00 70.81 480 GLY A CA 1
ATOM 3927 C C . GLY A 1 480 ? -0.545 -11.186 7.191 1.00 70.81 480 GLY A C 1
ATOM 3928 O O . GLY A 1 480 ? 0.544 -10.814 6.759 1.00 70.81 480 GLY A O 1
ATOM 3929 N N . LEU A 1 481 ? -1.500 -11.667 6.383 1.00 73.56 481 LEU A N 1
ATOM 3930 C CA . LEU A 1 481 ? -1.344 -11.763 4.932 1.00 73.56 481 LEU A CA 1
ATOM 3931 C C . LEU A 1 481 ? -1.911 -10.524 4.229 1.00 73.56 481 LEU A C 1
ATOM 3933 O O . LEU A 1 481 ? -3.099 -10.215 4.336 1.00 73.56 481 LEU A O 1
ATOM 3937 N N . GLU A 1 482 ? -1.075 -9.842 3.446 1.00 77.31 482 GLU A N 1
ATOM 3938 C CA . GLU A 1 482 ? -1.474 -8.652 2.693 1.00 77.31 482 GLU A CA 1
ATOM 3939 C C . GLU A 1 482 ? -1.287 -8.824 1.184 1.00 77.31 482 GLU A C 1
ATOM 3941 O O . GLU A 1 482 ? -0.289 -9.361 0.706 1.00 77.31 482 GLU A O 1
ATOM 3946 N N . TYR A 1 483 ? -2.233 -8.279 0.417 1.00 78.00 483 TYR A N 1
ATOM 3947 C CA . TYR A 1 483 ? -2.101 -8.103 -1.025 1.00 78.00 483 TYR A CA 1
ATOM 3948 C C . TYR A 1 483 ? -2.005 -6.611 -1.350 1.00 78.00 483 TYR A C 1
ATOM 3950 O O . TYR A 1 483 ? -2.985 -5.870 -1.250 1.00 78.00 483 TYR A O 1
ATOM 3958 N N . SER A 1 484 ? -0.802 -6.160 -1.703 1.00 63.88 484 SER A N 1
ATOM 3959 C CA . SER A 1 484 ? -0.455 -4.736 -1.660 1.00 63.88 484 SER A CA 1
ATOM 3960 C C . SER A 1 484 ? -0.583 -3.995 -2.992 1.00 63.88 484 SER A C 1
ATOM 3962 O O . SER A 1 484 ? -0.753 -2.775 -2.984 1.00 63.88 484 SER A O 1
ATOM 3964 N N . SER A 1 485 ? -0.506 -4.666 -4.151 1.00 75.88 485 SER A N 1
ATOM 3965 C CA . SER A 1 485 ? -0.582 -3.947 -5.431 1.00 75.88 485 SER A CA 1
ATOM 3966 C C . SER A 1 485 ? -0.949 -4.792 -6.652 1.00 75.88 485 SER A C 1
ATOM 3968 O O . SER A 1 485 ? -0.573 -5.953 -6.783 1.00 75.88 485 SER A O 1
ATOM 3970 N N . TYR A 1 486 ? -1.612 -4.135 -7.603 1.00 87.88 486 TYR A N 1
ATOM 3971 C CA . TYR A 1 486 ? -1.847 -4.599 -8.969 1.00 87.88 486 TYR A CA 1
ATOM 3972 C C . TYR A 1 486 ? -1.494 -3.480 -9.961 1.00 87.88 486 TYR A C 1
ATOM 3974 O O . TYR A 1 486 ? -1.290 -2.327 -9.577 1.00 87.88 486 TYR A O 1
ATOM 3982 N N . THR A 1 487 ? -1.385 -3.805 -11.249 1.00 86.88 487 THR A N 1
ATOM 3983 C CA . THR A 1 487 ? -1.216 -2.813 -12.330 1.00 86.88 487 THR A CA 1
ATOM 3984 C C . THR A 1 487 ? -2.391 -2.920 -13.286 1.00 86.88 487 THR A C 1
ATOM 3986 O O . THR A 1 487 ? -2.703 -4.022 -13.718 1.00 86.88 487 THR A O 1
ATOM 3989 N N . GLN A 1 488 ? -3.018 -1.802 -13.648 1.00 90.94 488 GLN A N 1
ATOM 3990 C CA . GLN A 1 488 ? -4.068 -1.783 -14.665 1.00 90.94 488 GLN A CA 1
ATOM 3991 C C . GLN A 1 488 ? -3.536 -1.224 -15.991 1.00 90.94 488 GLN A C 1
ATOM 3993 O O . GLN A 1 488 ? -2.893 -0.172 -16.031 1.00 90.94 488 GLN A O 1
ATOM 3998 N N . THR A 1 489 ? -3.847 -1.925 -17.076 1.00 91.38 489 THR A N 1
ATOM 3999 C CA . THR A 1 489 ? -3.520 -1.573 -18.457 1.00 91.38 489 THR A CA 1
ATOM 4000 C C . THR A 1 489 ? -4.807 -1.631 -19.285 1.00 91.38 489 THR A C 1
ATOM 4002 O O . THR A 1 489 ? -5.212 -2.678 -19.792 1.00 91.38 489 THR A O 1
ATOM 4005 N N . GLY A 1 490 ? -5.493 -0.490 -19.372 1.00 92.00 490 GLY A N 1
ATOM 4006 C CA . GLY A 1 490 ? -6.823 -0.386 -19.974 1.00 92.00 490 GLY A CA 1
ATOM 4007 C C . GLY A 1 490 ? -7.819 -1.233 -19.187 1.00 92.00 490 GLY A C 1
ATOM 4008 O O . GLY A 1 490 ? -8.002 -0.983 -17.994 1.00 92.00 490 GLY A O 1
ATOM 4009 N N . HIS A 1 491 ? -8.443 -2.238 -19.808 1.00 94.12 491 HIS A N 1
ATOM 4010 C CA . HIS A 1 491 ? -9.364 -3.136 -19.094 1.00 94.12 491 HIS A CA 1
ATOM 4011 C C . HIS A 1 491 ? -8.712 -4.342 -18.415 1.00 94.12 491 HIS A C 1
ATOM 4013 O O . HIS A 1 491 ? -9.409 -5.120 -17.762 1.00 94.12 491 HIS A O 1
ATOM 4019 N N . ILE A 1 492 ? -7.399 -4.506 -18.570 1.00 94.88 492 ILE A N 1
ATOM 4020 C CA . ILE A 1 492 ? -6.664 -5.665 -18.067 1.00 94.88 492 ILE A CA 1
ATOM 4021 C C . ILE A 1 492 ? -5.979 -5.295 -16.756 1.00 94.88 492 ILE A C 1
ATOM 4023 O O . ILE A 1 492 ? -5.256 -4.299 -16.688 1.00 94.88 492 ILE A O 1
ATOM 4027 N N . ILE A 1 493 ? -6.170 -6.105 -15.721 1.00 93.81 493 ILE A N 1
ATOM 4028 C CA . ILE A 1 493 ? -5.435 -6.008 -14.463 1.00 93.81 493 ILE A CA 1
ATOM 4029 C C . ILE A 1 493 ? -4.413 -7.128 -14.394 1.00 93.81 493 ILE A C 1
ATOM 4031 O O . ILE A 1 493 ? -4.738 -8.296 -14.555 1.00 93.81 493 ILE A O 1
ATOM 4035 N N . HIS A 1 494 ? -3.178 -6.754 -14.104 1.00 89.00 494 HIS A N 1
ATOM 4036 C CA . HIS A 1 494 ? -2.074 -7.664 -13.888 1.00 89.00 494 HIS A CA 1
ATOM 4037 C C . HIS A 1 494 ? -1.683 -7.677 -12.403 1.00 89.00 494 HIS A C 1
ATOM 4039 O O . HIS A 1 494 ? -1.310 -6.645 -11.826 1.00 89.00 494 HIS A O 1
ATOM 4045 N N . CYS A 1 495 ? -1.761 -8.865 -11.810 1.00 87.69 495 CYS A N 1
ATOM 4046 C CA . CYS A 1 495 ? -1.480 -9.165 -10.414 1.00 87.69 495 CYS A CA 1
ATOM 4047 C C . CYS A 1 495 ? -0.135 -9.893 -10.268 1.00 87.69 495 CYS A C 1
ATOM 4049 O O . CYS A 1 495 ? 0.205 -10.740 -11.088 1.00 87.69 495 CYS A O 1
ATOM 4051 N N . ASN A 1 496 ? 0.606 -9.595 -9.195 1.00 77.56 496 ASN A N 1
ATOM 4052 C CA . ASN A 1 496 ? 1.728 -10.422 -8.740 1.00 77.56 496 ASN A CA 1
ATOM 4053 C C . ASN A 1 496 ? 1.418 -10.892 -7.319 1.00 77.56 496 ASN A C 1
ATOM 4055 O O . ASN A 1 496 ? 1.009 -10.070 -6.498 1.00 77.56 496 ASN A O 1
ATOM 4059 N N . PHE A 1 497 ? 1.621 -12.173 -7.038 1.00 76.00 497 PHE A N 1
ATOM 4060 C CA . PHE A 1 497 ? 1.366 -12.766 -5.728 1.00 76.00 497 PHE A CA 1
ATOM 4061 C C . PHE A 1 497 ? 2.678 -13.252 -5.120 1.00 76.00 497 PHE A C 1
ATOM 4063 O O . PHE A 1 497 ? 3.539 -13.753 -5.839 1.00 76.00 497 PHE A O 1
ATOM 4070 N N . ALA A 1 498 ? 2.822 -13.072 -3.808 1.00 69.69 498 ALA A N 1
ATOM 4071 C CA . ALA A 1 498 ? 3.785 -13.833 -3.022 1.00 69.69 498 ALA A CA 1
ATOM 4072 C C . ALA A 1 498 ? 3.235 -15.249 -2.786 1.00 69.69 498 ALA A C 1
ATOM 4074 O O . ALA A 1 498 ? 2.020 -15.455 -2.905 1.00 69.69 498 ALA A O 1
ATOM 4075 N N . ASP A 1 499 ? 4.099 -16.203 -2.448 1.00 69.94 499 ASP A N 1
ATOM 4076 C CA . ASP A 1 499 ? 3.724 -17.616 -2.324 1.00 69.94 499 ASP A CA 1
ATOM 4077 C C . ASP A 1 499 ? 2.606 -17.828 -1.295 1.00 69.94 499 ASP A C 1
ATOM 4079 O O . ASP A 1 499 ? 1.658 -18.576 -1.537 1.00 69.94 499 ASP A O 1
ATOM 4083 N N . GLU A 1 500 ? 2.636 -17.076 -0.197 1.00 76.19 500 GLU A N 1
ATOM 4084 C CA . GLU A 1 500 ? 1.635 -17.124 0.869 1.00 76.19 500 GLU A CA 1
ATOM 4085 C C . GLU A 1 500 ? 0.260 -16.613 0.401 1.00 76.19 500 GLU A C 1
ATOM 4087 O O . GLU A 1 500 ? -0.778 -17.014 0.930 1.00 76.19 500 GLU A O 1
ATOM 4092 N N . ALA A 1 501 ? 0.234 -15.746 -0.618 1.00 78.75 501 ALA A N 1
ATOM 4093 C CA . ALA A 1 501 ? -0.979 -15.180 -1.209 1.00 78.75 501 ALA A CA 1
ATOM 4094 C C . ALA A 1 501 ? -1.517 -15.983 -2.404 1.00 78.75 501 ALA A C 1
ATOM 4096 O O . ALA A 1 501 ? -2.670 -15.779 -2.799 1.00 78.75 501 ALA A O 1
ATOM 4097 N N . LEU A 1 502 ? -0.735 -16.916 -2.964 1.00 82.12 502 LEU A N 1
ATOM 4098 C CA . LEU A 1 502 ? -1.151 -17.749 -4.098 1.00 82.12 502 LEU A CA 1
ATOM 4099 C C . LEU A 1 502 ? -2.454 -18.529 -3.860 1.00 82.12 502 LEU A C 1
ATOM 4101 O O . LEU A 1 502 ? -3.253 -18.592 -4.803 1.00 82.12 502 LEU A O 1
ATOM 4105 N N . PRO A 1 503 ? -2.743 -19.090 -2.665 1.00 86.25 503 PRO A N 1
ATOM 4106 C CA . PRO A 1 503 ? -4.018 -19.766 -2.408 1.00 86.25 503 PRO A CA 1
ATOM 4107 C C . PRO A 1 503 ? -5.244 -18.856 -2.581 1.00 86.25 503 PRO A C 1
ATOM 4109 O O . PRO A 1 503 ? -6.330 -19.337 -2.893 1.00 86.25 503 PRO A O 1
ATOM 4112 N N . PHE A 1 504 ? -5.065 -17.539 -2.440 1.00 88.88 504 PHE A N 1
ATOM 4113 C CA . PHE A 1 504 ? -6.127 -16.531 -2.506 1.00 88.88 504 PHE A CA 1
ATOM 4114 C C . PHE A 1 504 ? -6.168 -15.782 -3.847 1.00 88.88 504 PHE A C 1
ATOM 4116 O O . PHE A 1 504 ? -6.978 -14.870 -4.024 1.00 88.88 504 PHE A O 1
ATOM 4123 N N . ARG A 1 505 ? -5.322 -16.146 -4.821 1.00 89.88 505 ARG A N 1
ATOM 4124 C CA . ARG A 1 505 ? -5.193 -15.414 -6.095 1.00 89.88 505 ARG A CA 1
ATOM 4125 C C . ARG A 1 505 ? -6.503 -15.291 -6.877 1.00 89.88 505 ARG A C 1
ATOM 4127 O O . ARG A 1 505 ? -6.762 -14.238 -7.455 1.00 89.88 505 ARG A O 1
ATOM 4134 N N . PHE A 1 506 ? -7.344 -16.329 -6.854 1.00 91.44 506 PHE A N 1
ATOM 4135 C CA . PHE A 1 506 ? -8.622 -16.340 -7.571 1.00 91.44 506 PHE A CA 1
ATOM 4136 C C . PHE A 1 506 ? -9.646 -15.406 -6.931 1.00 91.44 506 PHE A C 1
ATOM 4138 O O . PHE A 1 506 ? -10.200 -14.563 -7.629 1.00 91.44 506 PHE A O 1
ATOM 4145 N N . ILE A 1 507 ? -9.836 -15.459 -5.607 1.00 92.50 507 ILE A N 1
ATOM 4146 C CA . ILE A 1 507 ? -10.735 -14.514 -4.934 1.00 92.50 507 ILE A CA 1
ATOM 4147 C C . ILE A 1 507 ? -10.235 -13.073 -5.054 1.00 92.50 507 ILE A C 1
ATOM 4149 O O . ILE A 1 507 ? -11.031 -12.169 -5.300 1.00 92.50 507 ILE A O 1
ATOM 4153 N N . ILE A 1 508 ? -8.920 -12.841 -4.958 1.00 93.00 508 ILE A N 1
ATOM 4154 C CA . ILE A 1 508 ? -8.346 -11.510 -5.179 1.00 93.00 508 ILE A CA 1
ATOM 4155 C C . ILE A 1 508 ? -8.692 -11.025 -6.591 1.00 93.00 508 ILE A C 1
ATOM 4157 O O . ILE A 1 508 ? -9.166 -9.900 -6.757 1.00 93.00 508 ILE A O 1
ATOM 4161 N N . ALA A 1 509 ? -8.516 -11.879 -7.601 1.00 93.19 509 ALA A N 1
ATOM 4162 C CA . ALA A 1 509 ? -8.838 -11.554 -8.982 1.00 93.19 509 ALA A CA 1
ATOM 4163 C C . ALA A 1 509 ? -10.336 -11.294 -9.203 1.00 93.19 509 ALA A C 1
ATOM 4165 O O . ALA A 1 509 ? -10.689 -10.300 -9.836 1.00 93.19 509 ALA A O 1
ATOM 4166 N N . GLU A 1 510 ? -11.225 -12.115 -8.641 1.00 93.50 510 GLU A N 1
ATOM 4167 C CA . GLU A 1 510 ? -12.675 -11.913 -8.722 1.00 93.50 510 GLU A CA 1
ATOM 4168 C C . GLU A 1 510 ? -13.098 -10.597 -8.059 1.00 93.50 510 GLU A C 1
ATOM 4170 O O . GLU A 1 510 ? -13.895 -9.840 -8.618 1.00 93.50 510 GLU A O 1
ATOM 4175 N N . VAL A 1 511 ? -12.534 -10.263 -6.897 1.00 92.56 511 VAL A N 1
ATOM 4176 C CA . VAL A 1 511 ? -12.799 -8.984 -6.230 1.00 92.56 511 VAL A CA 1
ATOM 4177 C C . VAL A 1 511 ? -12.328 -7.814 -7.098 1.00 92.56 511 VAL A C 1
ATOM 4179 O O . VAL A 1 511 ? -13.080 -6.854 -7.271 1.00 92.56 511 VAL A O 1
ATOM 4182 N N . LEU A 1 512 ? -11.132 -7.887 -7.696 1.00 93.56 512 LEU A N 1
ATOM 4183 C CA . LEU A 1 512 ? -10.625 -6.847 -8.603 1.00 93.56 512 LEU A CA 1
ATOM 4184 C C . LEU A 1 512 ? -11.504 -6.688 -9.843 1.00 93.56 512 LEU A C 1
ATOM 4186 O O . LEU A 1 512 ? -11.830 -5.558 -10.204 1.00 93.56 512 LEU A O 1
ATOM 4190 N N . LEU A 1 513 ? -11.928 -7.796 -10.454 1.00 94.44 513 LEU A N 1
ATOM 4191 C CA . LEU A 1 513 ? -12.830 -7.806 -11.604 1.00 94.44 513 LEU A CA 1
ATOM 4192 C C . LEU A 1 513 ? -14.142 -7.071 -11.302 1.00 94.44 513 LEU A C 1
ATOM 4194 O O . LEU A 1 513 ? -14.622 -6.302 -12.128 1.00 94.44 513 LEU A O 1
ATOM 4198 N N . ASN A 1 514 ? -14.707 -7.274 -10.108 1.00 90.06 514 ASN A N 1
ATOM 4199 C CA . ASN A 1 514 ? -15.974 -6.653 -9.725 1.00 90.06 514 ASN A CA 1
ATOM 4200 C C . ASN A 1 514 ? -15.828 -5.202 -9.232 1.00 90.06 514 ASN A C 1
ATOM 4202 O O . ASN A 1 514 ? -16.768 -4.419 -9.356 1.00 90.06 514 ASN A O 1
ATOM 4206 N N . LYS A 1 515 ? -14.690 -4.840 -8.624 1.00 86.38 515 LYS A N 1
ATOM 4207 C CA . LYS A 1 515 ? -14.524 -3.555 -7.918 1.00 86.38 515 LYS A CA 1
ATOM 4208 C C . LYS A 1 515 ? -13.744 -2.498 -8.679 1.00 86.38 515 LYS A C 1
ATOM 4210 O O . LYS A 1 515 ? -13.918 -1.310 -8.405 1.00 86.38 515 LYS A O 1
ATOM 4215 N N . VAL A 1 516 ? -12.867 -2.894 -9.594 1.00 87.31 516 VAL A N 1
ATOM 4216 C CA . VAL A 1 516 ? -12.044 -1.947 -10.345 1.00 87.31 516 VAL A CA 1
ATOM 4217 C C . VAL A 1 516 ? -12.765 -1.548 -11.625 1.00 87.31 516 VAL A C 1
ATOM 4219 O O . VAL A 1 516 ? -13.126 -2.377 -12.456 1.00 87.31 516 VAL A O 1
ATOM 4222 N N . ASN A 1 517 ? -12.964 -0.242 -11.795 1.00 82.94 517 ASN A N 1
ATOM 4223 C CA . ASN A 1 517 ? -13.667 0.294 -12.953 1.00 82.94 517 ASN A CA 1
ATOM 4224 C C . ASN A 1 517 ? -12.981 -0.099 -14.264 1.00 82.94 517 ASN A C 1
ATOM 4226 O O . ASN A 1 517 ? -11.755 -0.054 -14.387 1.00 82.94 517 ASN A O 1
ATOM 4230 N N . ASN A 1 518 ? -13.808 -0.399 -15.265 1.00 86.88 518 ASN A N 1
ATOM 4231 C CA . ASN A 1 518 ? -13.391 -0.828 -16.597 1.00 86.88 518 ASN A CA 1
ATOM 4232 C C . ASN A 1 518 ? -12.551 -2.114 -16.613 1.00 86.88 518 ASN A C 1
ATOM 4234 O O . ASN A 1 518 ? -11.986 -2.408 -17.656 1.00 86.88 518 ASN A O 1
ATOM 4238 N N . CYS A 1 519 ? -12.463 -2.878 -15.520 1.00 94.12 519 CYS A N 1
ATOM 4239 C CA . CYS A 1 519 ? -11.810 -4.182 -15.530 1.00 94.12 519 CYS A CA 1
ATOM 4240 C C . CYS A 1 519 ? -12.697 -5.219 -16.233 1.00 94.12 519 CYS A C 1
ATOM 4242 O O . CYS A 1 519 ? -13.890 -5.312 -15.950 1.00 94.12 519 CYS A O 1
ATOM 4244 N N . LYS A 1 520 ? -12.115 -6.000 -17.143 1.00 95.38 520 LYS A N 1
ATOM 4245 C CA . LYS A 1 520 ? -12.775 -7.163 -17.766 1.00 95.38 520 LYS A CA 1
ATOM 4246 C C . LYS A 1 520 ? -11.950 -8.442 -17.670 1.00 95.38 520 LYS A C 1
ATOM 4248 O O . LYS A 1 520 ? -12.513 -9.526 -17.785 1.00 95.38 520 LYS A O 1
ATOM 4253 N N . THR A 1 521 ? -10.646 -8.301 -17.456 1.00 95.56 521 THR A N 1
ATOM 4254 C CA . THR A 1 521 ? -9.673 -9.388 -17.545 1.00 95.56 521 THR A CA 1
ATOM 4255 C C . THR A 1 521 ? -8.660 -9.208 -16.424 1.00 95.56 521 THR A C 1
ATOM 4257 O O . THR A 1 521 ? -8.018 -8.160 -16.341 1.00 95.56 521 THR A O 1
ATOM 4260 N N . VAL A 1 522 ? -8.502 -10.206 -15.557 1.00 95.00 522 VAL A N 1
ATOM 4261 C CA . VAL A 1 522 ? -7.488 -10.210 -14.496 1.00 95.00 522 VAL A CA 1
ATOM 4262 C C . VAL A 1 522 ? -6.536 -11.369 -14.728 1.00 95.00 522 VAL A C 1
ATOM 4264 O O . VAL A 1 522 ? -6.969 -12.508 -14.883 1.00 95.00 522 VAL A O 1
ATOM 4267 N N . VAL A 1 523 ? -5.242 -11.073 -14.750 1.00 91.38 523 VAL A N 1
ATOM 4268 C CA . VAL A 1 523 ? -4.181 -12.021 -15.089 1.00 91.38 523 VAL A CA 1
ATOM 4269 C C . VAL A 1 523 ? -3.048 -11.976 -14.076 1.00 91.38 523 VAL A C 1
ATOM 4271 O O . VAL A 1 523 ? -2.809 -10.948 -13.437 1.00 91.38 523 VAL A O 1
ATOM 4274 N N . GLN A 1 524 ? -2.291 -13.061 -13.990 1.00 83.19 524 GLN A N 1
ATOM 4275 C CA . GLN A 1 524 ? -0.942 -13.059 -13.425 1.00 83.19 524 GLN A CA 1
ATOM 4276 C C . GLN A 1 524 ? 0.075 -13.485 -14.476 1.00 83.19 524 GLN A C 1
ATOM 4278 O O . GLN A 1 524 ? -0.287 -14.085 -15.489 1.00 83.19 524 GLN A O 1
ATOM 4283 N N . LYS A 1 525 ? 1.353 -13.182 -14.238 1.00 68.44 525 LYS A N 1
ATOM 4284 C CA . LYS A 1 525 ? 2.416 -13.799 -15.035 1.00 68.44 525 LYS A CA 1
ATOM 4285 C C . LYS A 1 525 ? 2.459 -15.288 -14.725 1.00 68.44 525 LYS A C 1
ATOM 4287 O O . LYS A 1 525 ? 2.549 -15.657 -13.558 1.00 68.44 525 LYS A O 1
ATOM 4292 N N . GLY A 1 526 ? 2.444 -16.115 -15.760 1.00 54.38 526 GLY A N 1
ATOM 4293 C CA . GLY A 1 526 ? 2.885 -17.496 -15.672 1.00 54.38 526 GLY A CA 1
ATOM 4294 C C . GLY A 1 526 ? 4.357 -17.565 -15.254 1.00 54.38 526 GLY A C 1
ATOM 4295 O O . GLY A 1 526 ? 5.103 -16.584 -15.336 1.00 54.38 526 GLY A O 1
ATOM 4296 N N . ASN A 1 527 ? 4.793 -18.745 -14.815 1.00 39.53 527 ASN A N 1
ATOM 4297 C CA . ASN A 1 527 ? 6.134 -18.980 -14.261 1.00 39.53 527 ASN A CA 1
ATOM 4298 C C . ASN A 1 527 ? 7.289 -18.829 -15.276 1.00 39.53 527 ASN A C 1
ATOM 4300 O O . ASN A 1 527 ? 8.448 -19.118 -14.952 1.00 39.53 527 ASN A O 1
ATOM 4304 N N . ILE A 1 528 ? 7.008 -18.384 -16.507 1.00 39.09 528 ILE A N 1
ATOM 4305 C CA . ILE A 1 528 ? 7.947 -18.458 -17.617 1.00 39.09 528 ILE A CA 1
ATOM 4306 C C . ILE A 1 528 ? 7.847 -17.227 -18.534 1.00 39.09 528 ILE A C 1
ATOM 4308 O O . ILE A 1 528 ? 6.816 -16.958 -19.139 1.00 39.09 528 ILE A O 1
ATOM 4312 N N . ILE A 1 529 ? 8.945 -16.476 -18.675 1.00 39.91 529 ILE A N 1
ATOM 4313 C CA . ILE A 1 529 ? 9.131 -15.530 -19.788 1.00 39.91 529 ILE A CA 1
ATOM 4314 C C . ILE A 1 529 ? 9.874 -16.319 -20.873 1.00 39.91 529 ILE A C 1
ATOM 4316 O O . ILE A 1 529 ? 11.099 -16.389 -20.852 1.00 39.91 529 ILE A O 1
ATOM 4320 N N . THR A 1 530 ? 9.137 -16.986 -21.763 1.00 35.91 530 THR A N 1
ATOM 4321 C CA . THR A 1 530 ? 9.677 -17.989 -22.705 1.00 35.91 530 THR A CA 1
ATOM 4322 C C . THR A 1 530 ? 10.203 -17.444 -24.037 1.00 35.91 530 THR A C 1
ATOM 4324 O O . THR A 1 530 ? 10.704 -18.241 -24.826 1.00 35.91 530 THR A O 1
ATOM 4327 N N . ASN A 1 531 ? 10.100 -16.144 -24.365 1.00 44.16 531 ASN A N 1
ATOM 4328 C CA . ASN A 1 531 ? 10.462 -15.684 -25.720 1.00 44.16 531 ASN A CA 1
ATOM 4329 C C . ASN A 1 531 ? 11.246 -14.352 -25.824 1.00 44.16 531 ASN A C 1
ATOM 4331 O O . ASN A 1 531 ? 11.191 -13.488 -24.949 1.00 44.16 531 ASN A O 1
ATOM 4335 N N . VAL A 1 532 ? 11.979 -14.189 -26.939 1.00 40.62 532 VAL A N 1
ATOM 4336 C CA . VAL A 1 532 ? 12.822 -13.028 -27.322 1.00 40.62 532 VAL A CA 1
ATOM 4337 C C . VAL A 1 532 ? 11.983 -11.747 -27.385 1.00 40.62 532 VAL A C 1
ATOM 4339 O O . VAL A 1 532 ? 12.497 -10.657 -27.147 1.00 40.62 532 VAL A O 1
ATOM 4342 N N . TYR A 1 533 ? 10.678 -11.877 -27.636 1.00 43.28 533 TYR A N 1
ATOM 4343 C CA . TYR A 1 533 ? 9.727 -10.770 -27.748 1.00 43.28 533 TYR A CA 1
ATOM 4344 C C . TYR A 1 533 ? 9.231 -10.224 -26.396 1.00 43.28 533 TYR A C 1
ATOM 4346 O O . TYR A 1 533 ? 8.540 -9.205 -26.375 1.00 43.28 533 TYR A O 1
ATOM 4354 N N . ARG A 1 534 ? 9.617 -10.853 -25.270 1.00 52.34 534 ARG A N 1
ATOM 4355 C CA . ARG A 1 534 ? 9.175 -10.513 -23.901 1.00 52.34 534 ARG A CA 1
ATOM 4356 C C . ARG A 1 534 ? 7.657 -10.537 -23.711 1.00 52.34 534 ARG A C 1
ATOM 4358 O O . ARG A 1 534 ? 7.121 -9.761 -22.914 1.00 52.34 534 ARG A O 1
ATOM 4365 N N . ASN A 1 535 ? 6.974 -11.432 -24.413 1.00 55.22 535 ASN A N 1
ATOM 4366 C CA . ASN A 1 535 ? 5.549 -11.646 -24.204 1.00 55.22 535 ASN A CA 1
ATOM 4367 C C . ASN A 1 535 ? 5.332 -12.190 -22.790 1.00 55.22 535 ASN A C 1
ATOM 4369 O O . ASN A 1 535 ? 6.102 -13.026 -22.310 1.00 55.22 535 ASN A O 1
ATOM 4373 N N . LEU A 1 536 ? 4.316 -11.673 -22.104 1.00 55.91 536 LEU A N 1
ATOM 4374 C CA . LEU A 1 536 ? 3.924 -12.208 -20.810 1.00 55.91 536 LEU A CA 1
ATOM 4375 C C . LEU A 1 536 ? 3.165 -13.508 -21.080 1.00 55.91 536 LEU A C 1
ATOM 4377 O O . LEU A 1 536 ? 2.152 -13.481 -21.771 1.00 55.91 536 LEU A O 1
ATOM 4381 N N . ASP A 1 537 ? 3.647 -14.632 -20.554 1.00 64.75 537 ASP A N 1
ATOM 4382 C CA . ASP A 1 537 ? 2.776 -15.788 -20.363 1.00 64.75 537 ASP A CA 1
ATOM 4383 C C . ASP A 1 537 ? 1.737 -15.365 -19.321 1.00 64.75 537 ASP A C 1
ATOM 4385 O O . ASP A 1 537 ? 2.108 -14.927 -18.228 1.00 64.75 537 ASP A O 1
ATOM 4389 N N . LEU A 1 538 ? 0.461 -15.336 -19.695 1.00 75.69 538 LEU A N 1
ATOM 4390 C CA . LEU A 1 538 ? -0.608 -14.785 -18.867 1.00 75.69 538 LEU A CA 1
ATOM 4391 C C . LEU A 1 538 ? -1.537 -15.915 -18.447 1.00 75.69 538 LEU A C 1
ATOM 4393 O O . LEU A 1 538 ? -2.259 -16.470 -19.268 1.00 75.69 538 LEU A O 1
ATOM 4397 N N . GLU A 1 539 ? -1.576 -16.204 -17.151 1.00 84.12 539 GLU A N 1
ATOM 4398 C CA . GLU A 1 539 ? -2.637 -17.032 -16.588 1.00 84.12 539 GLU A CA 1
ATOM 4399 C C . GLU A 1 539 ? -3.857 -16.141 -16.342 1.00 84.12 539 GLU A C 1
ATOM 4401 O O . GLU A 1 539 ? -3.777 -15.155 -15.600 1.00 84.12 539 GLU A O 1
ATOM 4406 N N . LEU A 1 540 ? -4.985 -16.478 -16.971 1.00 89.56 540 LEU A N 1
ATOM 4407 C CA . LEU A 1 540 ? -6.269 -15.839 -16.699 1.00 89.56 540 LEU A CA 1
ATOM 4408 C C . LEU A 1 540 ? -6.764 -16.263 -15.312 1.00 89.56 540 LEU A C 1
ATOM 4410 O O . LEU A 1 540 ? -7.043 -17.435 -15.076 1.00 89.56 540 LEU A O 1
ATOM 4414 N N . LEU A 1 541 ? -6.902 -15.298 -14.405 1.00 91.56 541 LEU A N 1
ATOM 4415 C CA . LEU A 1 541 ? -7.391 -15.534 -13.047 1.00 91.56 541 LEU A CA 1
ATOM 4416 C C . LEU A 1 541 ? -8.889 -15.266 -12.911 1.00 91.56 541 LEU A C 1
ATOM 4418 O O . LEU A 1 541 ? -9.571 -15.974 -12.178 1.00 91.56 541 LEU A O 1
ATOM 4422 N N . ALA A 1 542 ? -9.403 -14.235 -13.585 1.00 92.62 542 ALA A N 1
ATOM 4423 C CA . ALA A 1 542 ? -10.824 -13.902 -13.569 1.00 92.62 542 ALA A CA 1
ATOM 4424 C C . ALA A 1 542 ? -11.224 -13.083 -14.804 1.00 92.62 542 ALA A C 1
ATOM 4426 O O . ALA A 1 542 ? -10.437 -12.285 -15.318 1.00 92.62 542 ALA A O 1
ATOM 4427 N N . GLY A 1 543 ? -12.482 -13.221 -15.229 1.00 93.75 543 GLY A N 1
ATOM 4428 C CA . GLY A 1 543 ? -13.067 -12.428 -16.309 1.00 93.75 543 GLY A CA 1
ATOM 4429 C C . GLY A 1 543 ? -13.040 -13.131 -17.662 1.00 93.75 543 GLY A C 1
ATOM 4430 O O . GLY A 1 543 ? -13.202 -14.347 -17.732 1.00 93.75 543 GLY A O 1
ATOM 4431 N N . VAL A 1 544 ? -12.896 -12.354 -18.736 1.00 92.88 544 VAL A N 1
ATOM 4432 C CA . VAL A 1 544 ? -12.895 -12.859 -20.118 1.00 92.88 544 VAL A CA 1
ATOM 4433 C C . VAL A 1 544 ? -11.479 -12.958 -20.675 1.00 92.88 544 VAL A C 1
ATOM 4435 O O . VAL A 1 544 ? -10.612 -12.158 -20.334 1.00 92.88 544 VAL A O 1
ATOM 4438 N N . GLU A 1 545 ? -11.252 -13.909 -21.576 1.00 92.19 545 GLU A N 1
ATOM 4439 C CA . GLU A 1 545 ? -9.988 -14.072 -22.302 1.00 92.19 545 GLU A CA 1
ATOM 4440 C C . GLU A 1 545 ? -9.857 -13.022 -23.429 1.00 92.19 545 GLU A C 1
ATOM 4442 O O . GLU A 1 545 ? -9.833 -13.334 -24.616 1.00 92.19 545 GLU A O 1
ATOM 4447 N N . ASP A 1 546 ? -9.846 -11.741 -23.050 1.00 92.75 546 ASP A N 1
ATOM 4448 C CA . ASP A 1 546 ? -9.668 -10.593 -23.947 1.00 92.75 546 ASP A CA 1
ATOM 4449 C C . ASP A 1 546 ? -8.416 -9.805 -23.547 1.00 92.75 546 ASP A C 1
ATOM 4451 O O . ASP A 1 546 ? -8.412 -9.082 -22.539 1.00 92.75 546 ASP A O 1
ATOM 4455 N N . TYR A 1 547 ? -7.361 -9.958 -24.351 1.00 92.69 547 TYR A N 1
ATOM 4456 C CA . TYR A 1 547 ? -6.058 -9.323 -24.150 1.00 92.69 547 TYR A CA 1
ATOM 4457 C C . TYR A 1 547 ? -5.836 -8.080 -25.032 1.00 92.69 547 TYR A C 1
ATOM 4459 O O . TYR A 1 547 ? -4.820 -7.397 -24.874 1.00 92.69 547 TYR A O 1
ATOM 4467 N N . GLU A 1 548 ? -6.773 -7.740 -25.927 1.00 95.56 548 GLU A N 1
ATOM 4468 C CA . GLU A 1 548 ? -6.691 -6.533 -26.756 1.00 95.56 548 GLU A CA 1
ATOM 4469 C C . GLU A 1 548 ? -7.204 -5.306 -26.002 1.00 95.56 548 GLU A C 1
ATOM 4471 O O . GLU A 1 548 ? -8.400 -5.057 -25.913 1.00 95.56 548 GLU A O 1
ATOM 4476 N N . THR A 1 549 ? -6.299 -4.468 -25.515 1.00 94.94 549 THR A N 1
ATOM 4477 C CA . THR A 1 549 ? -6.638 -3.322 -24.667 1.00 94.94 549 THR A 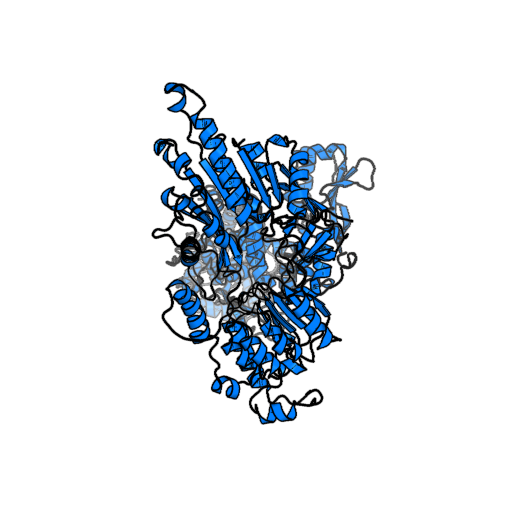CA 1
ATOM 4478 C C . THR A 1 549 ? -6.230 -1.992 -25.302 1.00 94.94 549 THR A C 1
ATOM 4480 O O . THR A 1 549 ? -5.384 -1.929 -26.198 1.00 94.94 549 THR A O 1
ATOM 4483 N N . GLU A 1 550 ? -6.831 -0.903 -24.825 1.00 95.75 550 GLU A N 1
ATOM 4484 C CA . GLU A 1 550 ? -6.448 0.467 -25.169 1.00 95.75 550 GLU A CA 1
ATOM 4485 C C . GLU A 1 550 ? -6.091 1.239 -23.896 1.00 95.75 550 GLU A C 1
ATOM 4487 O O . GLU A 1 550 ? -6.850 1.259 -22.924 1.00 95.75 550 GLU A O 1
ATOM 4492 N N . VAL A 1 551 ? -4.948 1.924 -23.915 1.00 94.56 551 VAL A N 1
ATOM 4493 C CA . VAL A 1 551 ? -4.527 2.842 -22.852 1.00 94.56 551 VAL A CA 1
ATOM 4494 C C . VAL A 1 551 ? -4.424 4.266 -23.363 1.00 94.56 551 VAL A C 1
ATOM 4496 O O . VAL A 1 551 ? -4.074 4.513 -24.517 1.00 94.56 551 VAL A O 1
ATOM 4499 N N . LYS A 1 552 ? -4.713 5.222 -22.478 1.00 92.88 552 LYS A N 1
ATOM 4500 C CA . LYS A 1 552 ? -4.472 6.642 -22.721 1.00 92.88 552 LYS A CA 1
ATOM 4501 C C . LYS A 1 552 ? -3.268 7.091 -21.917 1.00 92.88 552 LYS A C 1
ATOM 4503 O O . LYS A 1 552 ? -3.312 7.069 -20.692 1.00 92.88 552 LYS A O 1
ATOM 4508 N N . GLU A 1 553 ? -2.231 7.540 -22.605 1.00 90.75 553 GLU A N 1
ATOM 4509 C CA . GLU A 1 553 ? -1.017 8.064 -21.992 1.00 90.75 553 GLU A CA 1
ATOM 4510 C C . GLU A 1 553 ? -0.607 9.342 -22.717 1.00 90.75 553 GLU A C 1
ATOM 4512 O O . GLU A 1 553 ? -0.649 9.410 -23.946 1.00 90.75 553 GLU A O 1
ATOM 4517 N N . SER A 1 554 ? -0.255 10.388 -21.968 1.00 83.00 554 SER A N 1
ATOM 4518 C CA . SER A 1 554 ? 0.283 11.624 -22.550 1.00 83.00 554 SER A CA 1
ATOM 4519 C C . SER A 1 554 ? -0.628 12.309 -23.584 1.00 83.00 554 SER A C 1
ATOM 4521 O O . SER A 1 554 ? -0.148 13.051 -24.442 1.00 83.00 554 SER A O 1
ATOM 4523 N N . GLY A 1 555 ? -1.946 12.091 -23.479 1.00 87.75 555 GLY A N 1
ATOM 4524 C CA . GLY A 1 555 ? -2.962 12.597 -24.411 1.00 87.75 555 GLY A CA 1
ATOM 4525 C C . GLY A 1 555 ? -3.141 11.759 -25.684 1.00 87.75 555 GLY A C 1
ATOM 4526 O O . GLY A 1 555 ? -3.972 12.108 -26.518 1.00 87.75 555 GLY A O 1
ATOM 4527 N N . LEU A 1 556 ? -2.399 10.659 -25.828 1.00 93.56 556 LEU A N 1
ATOM 4528 C CA . LEU A 1 556 ? -2.467 9.723 -26.948 1.00 93.56 556 LEU A CA 1
ATOM 4529 C C . LEU A 1 556 ? -3.147 8.421 -26.537 1.00 93.56 556 LEU A C 1
ATOM 4531 O O . LEU A 1 556 ? -3.229 8.092 -25.354 1.00 93.56 556 LEU A O 1
ATOM 4535 N N . ARG A 1 557 ? -3.645 7.686 -27.530 1.00 96.00 557 ARG A N 1
ATOM 4536 C CA . ARG A 1 557 ? -4.233 6.354 -27.361 1.00 96.00 557 ARG A CA 1
ATOM 4537 C C . ARG A 1 557 ? -3.289 5.297 -27.908 1.00 96.00 557 ARG A C 1
ATOM 4539 O O . ARG A 1 557 ? -2.820 5.430 -29.035 1.00 96.00 557 ARG A O 1
ATOM 4546 N N . PHE A 1 558 ? -3.065 4.238 -27.150 1.00 97.00 558 PHE A N 1
ATOM 4547 C CA . PHE A 1 558 ? -2.265 3.097 -27.569 1.00 97.00 558 PHE A CA 1
ATOM 4548 C C . PHE A 1 558 ? -3.123 1.847 -27.469 1.00 97.00 558 PHE A C 1
ATOM 4550 O O . PHE A 1 558 ? -3.508 1.445 -26.372 1.00 97.00 558 PHE A O 1
ATOM 4557 N N . LYS A 1 559 ? -3.440 1.258 -28.619 1.00 97.44 559 LYS A N 1
ATOM 4558 C CA . LYS A 1 559 ? -4.074 -0.049 -28.725 1.00 97.44 559 LYS A CA 1
ATOM 4559 C C . LYS A 1 559 ? -2.995 -1.124 -28.860 1.00 97.44 559 LYS A C 1
ATOM 4561 O O . LYS A 1 559 ? -1.986 -0.906 -29.538 1.00 97.44 559 LYS A O 1
ATOM 4566 N N . MET A 1 560 ? -3.200 -2.255 -28.195 1.00 95.25 560 MET A N 1
ATOM 4567 C CA . MET A 1 560 ? -2.271 -3.384 -28.189 1.00 95.25 560 MET A CA 1
ATOM 4568 C C . MET A 1 560 ? -2.949 -4.689 -27.786 1.00 95.25 560 MET A C 1
ATOM 4570 O O . MET A 1 560 ? -3.944 -4.673 -27.070 1.00 95.25 560 MET A O 1
ATOM 4574 N N . ASP A 1 561 ? -2.342 -5.809 -28.165 1.00 93.00 561 ASP A N 1
ATOM 4575 C CA . ASP A 1 561 ? -2.581 -7.111 -27.544 1.00 93.00 561 ASP A CA 1
ATOM 4576 C C . ASP A 1 561 ? -1.551 -7.311 -26.424 1.00 93.00 561 ASP A C 1
ATOM 4578 O O . ASP A 1 561 ? -0.368 -7.534 -26.688 1.00 93.00 561 ASP A O 1
ATOM 4582 N N . PHE A 1 562 ? -1.995 -7.203 -25.171 1.00 89.25 562 PHE A N 1
ATOM 4583 C CA . PHE A 1 562 ? -1.141 -7.244 -23.981 1.00 89.25 562 PHE A CA 1
ATOM 4584 C C . PHE A 1 562 ? -0.417 -8.588 -23.795 1.00 89.25 562 PHE A C 1
ATOM 4586 O O . PHE A 1 562 ? 0.603 -8.640 -23.111 1.00 89.25 562 PHE A O 1
ATOM 4593 N N . SER A 1 563 ? -0.907 -9.662 -24.423 1.00 84.81 563 SER A N 1
ATOM 4594 C CA . SER A 1 563 ? -0.241 -10.971 -24.414 1.00 84.81 563 SER A CA 1
ATOM 4595 C C . SER A 1 563 ? 0.910 -11.062 -25.425 1.00 84.81 563 SER A C 1
ATOM 4597 O O . SER A 1 563 ? 1.784 -11.914 -25.292 1.00 84.81 563 SER A O 1
ATOM 4599 N N . LYS A 1 564 ? 0.948 -10.178 -26.434 1.00 85.31 564 LYS A N 1
ATOM 4600 C CA . LYS A 1 564 ? 1.887 -10.256 -27.570 1.00 85.31 564 LYS A CA 1
ATOM 4601 C C . LYS A 1 564 ? 2.901 -9.125 -27.648 1.00 85.31 564 LYS A C 1
ATOM 4603 O O . LYS A 1 564 ? 3.767 -9.164 -28.520 1.00 85.31 564 LYS A O 1
ATOM 4608 N N . VAL A 1 565 ? 2.782 -8.104 -26.801 1.00 86.19 565 VAL A N 1
ATOM 4609 C CA . VAL A 1 565 ? 3.727 -6.982 -26.756 1.00 86.19 565 VAL A CA 1
ATOM 4610 C C . VAL A 1 565 ? 4.079 -6.620 -25.321 1.00 86.19 565 VAL A C 1
ATOM 4612 O O . VAL A 1 565 ? 3.270 -6.754 -24.405 1.00 86.19 565 VAL A O 1
ATOM 4615 N N . TYR A 1 566 ? 5.284 -6.091 -25.124 1.00 83.94 566 TYR A N 1
ATOM 4616 C CA . TYR A 1 566 ? 5.677 -5.540 -23.835 1.00 83.94 566 TYR A CA 1
ATOM 4617 C C . TYR A 1 566 ? 5.092 -4.134 -23.642 1.00 83.94 566 TYR A C 1
ATOM 4619 O O . TYR A 1 566 ? 5.343 -3.225 -24.435 1.00 83.94 566 TYR A O 1
ATOM 4627 N N . TRP A 1 567 ? 4.374 -3.933 -22.536 1.00 87.12 567 TRP A N 1
ATOM 4628 C CA . TRP A 1 567 ? 3.905 -2.620 -22.099 1.00 87.12 567 TRP A CA 1
ATOM 4629 C C . TRP A 1 567 ? 4.025 -2.456 -20.584 1.00 87.12 567 TRP A C 1
ATOM 4631 O O . TRP A 1 567 ? 3.784 -3.389 -19.815 1.00 87.12 567 TRP A O 1
ATOM 4641 N N . ASN A 1 568 ? 4.367 -1.246 -20.137 1.00 84.94 568 ASN A N 1
ATOM 4642 C CA . ASN A 1 568 ? 4.409 -0.910 -18.719 1.00 84.94 568 ASN A CA 1
ATOM 4643 C C . ASN A 1 568 ? 3.960 0.535 -18.474 1.00 84.94 568 ASN A C 1
ATOM 4645 O O . ASN A 1 568 ? 4.745 1.470 -18.622 1.00 84.94 568 ASN A O 1
ATOM 4649 N N . SER A 1 569 ? 2.725 0.701 -17.997 1.00 84.38 569 SER A N 1
ATOM 4650 C CA . SER A 1 569 ? 2.118 2.009 -17.701 1.00 84.38 569 SER A CA 1
ATOM 4651 C C . SER A 1 569 ? 2.876 2.829 -16.639 1.00 84.38 569 SER A C 1
ATOM 4653 O O . SER A 1 569 ? 2.663 4.035 -16.518 1.00 84.38 569 SER A O 1
ATOM 4655 N N . ARG A 1 570 ? 3.783 2.210 -15.862 1.00 83.81 570 ARG A N 1
ATOM 4656 C CA . ARG A 1 570 ? 4.624 2.919 -14.877 1.00 83.81 570 ARG A CA 1
ATOM 4657 C C . ARG A 1 570 ? 5.753 3.734 -15.516 1.00 83.81 570 ARG A C 1
ATOM 4659 O O . ARG A 1 570 ? 6.369 4.530 -14.821 1.00 83.81 570 ARG A O 1
ATOM 4666 N N . LEU A 1 571 ? 6.034 3.540 -16.807 1.00 89.06 571 LEU A N 1
ATOM 4667 C CA . LEU A 1 571 ? 7.070 4.284 -17.533 1.00 89.06 571 LEU A CA 1
ATOM 4668 C C . LEU A 1 571 ? 6.561 5.591 -18.159 1.00 89.06 571 LEU A C 1
ATOM 4670 O O . LEU A 1 571 ? 7.346 6.300 -18.776 1.00 89.06 571 LEU A O 1
ATOM 4674 N N . SER A 1 572 ? 5.294 5.961 -17.957 1.00 89.94 572 SER A N 1
ATOM 4675 C CA . SER A 1 572 ? 4.695 7.170 -18.546 1.00 89.94 572 SER A CA 1
ATOM 4676 C C . SER A 1 572 ? 5.485 8.459 -18.280 1.00 89.94 572 SER A C 1
ATOM 4678 O O . SER A 1 572 ? 5.732 9.242 -19.196 1.00 89.94 572 SER A O 1
ATOM 4680 N N . HIS A 1 573 ? 5.959 8.663 -17.047 1.00 90.56 573 HIS A N 1
ATOM 4681 C CA . HIS A 1 573 ? 6.807 9.813 -16.714 1.00 90.56 573 HIS A CA 1
ATOM 4682 C C . HIS A 1 573 ? 8.139 9.806 -17.469 1.00 90.56 573 HIS A C 1
ATOM 4684 O O . HIS A 1 573 ? 8.624 10.861 -17.874 1.00 90.56 573 HIS A O 1
ATOM 4690 N N . GLU A 1 574 ? 8.713 8.626 -17.688 1.00 94.00 574 GLU A N 1
ATOM 4691 C CA . GLU A 1 574 ? 9.962 8.474 -18.425 1.00 94.00 574 GLU A CA 1
ATOM 4692 C C . GLU A 1 574 ? 9.761 8.710 -19.928 1.00 94.00 574 GLU A C 1
ATOM 4694 O O . GLU A 1 574 ? 10.566 9.401 -20.560 1.00 94.00 574 GLU A O 1
ATOM 4699 N N . HIS A 1 575 ? 8.647 8.223 -20.483 1.00 93.81 575 HIS A N 1
ATOM 4700 C CA . HIS A 1 575 ? 8.237 8.504 -21.857 1.00 93.81 575 HIS A CA 1
ATOM 4701 C C . HIS A 1 575 ? 8.100 10.013 -22.097 1.00 93.81 575 HIS A C 1
ATOM 4703 O O . HIS A 1 575 ? 8.660 10.540 -23.063 1.00 93.81 575 HIS A O 1
ATOM 4709 N N . ASP A 1 576 ? 7.427 10.734 -21.192 1.00 91.06 576 ASP A N 1
ATOM 4710 C CA . ASP A 1 576 ? 7.301 12.192 -21.265 1.00 91.06 576 ASP A CA 1
ATOM 4711 C C . ASP A 1 576 ? 8.651 12.906 -21.089 1.00 91.06 576 ASP A C 1
ATOM 4713 O O . ASP A 1 576 ? 8.923 13.863 -21.820 1.00 91.06 576 ASP A O 1
ATOM 4717 N N . ARG A 1 577 ? 9.513 12.448 -20.168 1.00 94.31 577 ARG A N 1
ATOM 4718 C CA . ARG A 1 577 ? 10.829 13.056 -19.906 1.00 94.31 577 ARG A CA 1
ATOM 4719 C C . ARG A 1 577 ? 11.730 13.001 -21.134 1.00 94.31 577 ARG A C 1
ATOM 4721 O O . ARG A 1 577 ? 12.271 14.032 -21.526 1.00 94.31 577 ARG A O 1
ATOM 4728 N N . VAL A 1 578 ? 11.899 11.826 -21.743 1.00 92.75 578 VAL A N 1
ATOM 4729 C CA . VAL A 1 578 ? 12.761 11.674 -22.927 1.00 92.75 578 VAL A CA 1
ATOM 4730 C C . VAL A 1 578 ? 12.141 12.360 -24.137 1.00 92.75 578 VAL A C 1
ATOM 4732 O O . VAL A 1 578 ? 12.822 13.125 -24.817 1.00 92.75 578 VAL A O 1
ATOM 4735 N N . SER A 1 579 ? 10.828 12.210 -24.342 1.00 91.31 579 SER A N 1
ATOM 4736 C CA . SER A 1 579 ? 10.122 12.922 -25.415 1.00 91.31 579 SER A CA 1
AT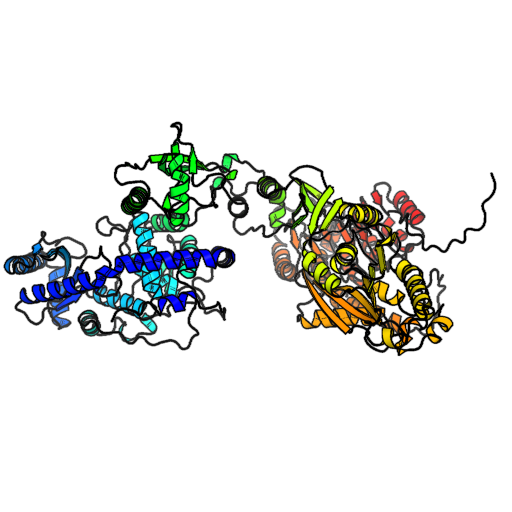OM 4737 C C . SER A 1 579 ? 10.180 14.444 -25.258 1.00 91.31 579 SER A C 1
ATOM 4739 O O . SER A 1 579 ? 9.959 15.163 -26.226 1.00 91.31 579 SER A O 1
ATOM 4741 N N . ALA A 1 580 ? 10.446 14.976 -24.060 1.00 91.69 580 ALA A N 1
ATOM 4742 C CA . ALA A 1 580 ? 10.616 16.409 -23.836 1.00 91.69 580 ALA A CA 1
ATOM 4743 C C . ALA A 1 580 ? 11.973 16.970 -24.275 1.00 91.69 580 ALA A C 1
ATOM 4745 O O . ALA A 1 580 ? 12.080 18.184 -24.433 1.00 91.69 580 ALA A O 1
ATOM 4746 N N . ILE A 1 581 ? 12.972 16.113 -24.494 1.00 93.00 581 ILE A N 1
ATOM 4747 C CA . ILE A 1 581 ? 14.303 16.522 -24.960 1.00 93.00 581 ILE A CA 1
ATOM 4748 C C . ILE A 1 581 ? 14.256 16.918 -26.442 1.00 93.00 581 ILE A C 1
ATOM 4750 O O . ILE A 1 581 ? 14.959 17.831 -26.874 1.00 93.00 581 ILE A O 1
ATOM 4754 N N . PHE A 1 582 ? 13.402 16.251 -27.219 1.00 94.56 582 PHE A N 1
ATOM 4755 C CA . PHE A 1 582 ? 13.329 16.436 -28.663 1.00 94.56 582 PHE A CA 1
ATOM 4756 C C . PHE A 1 582 ? 12.689 17.770 -29.055 1.00 94.56 582 PHE A C 1
ATOM 4758 O O . PHE A 1 582 ? 11.805 18.297 -28.374 1.00 94.56 582 PHE A O 1
ATOM 4765 N N . ASN A 1 583 ? 13.105 18.295 -30.202 1.00 93.44 583 ASN A N 1
ATOM 4766 C CA . ASN A 1 583 ? 12.595 19.529 -30.788 1.00 93.44 583 ASN A CA 1
ATOM 4767 C C . ASN A 1 583 ? 12.524 19.418 -32.322 1.00 93.44 583 ASN A C 1
ATOM 4769 O O . ASN A 1 583 ? 12.818 18.367 -32.884 1.00 93.44 583 ASN A O 1
ATOM 4773 N N . GLU A 1 584 ? 12.140 20.494 -33.008 1.00 92.94 584 GLU A N 1
ATOM 4774 C CA . GLU A 1 584 ? 11.955 20.510 -34.468 1.00 92.94 584 GLU A CA 1
ATOM 4775 C C . GLU A 1 584 ? 13.237 20.215 -35.270 1.00 92.94 584 GLU A C 1
ATOM 4777 O O . GLU A 1 584 ? 13.146 19.801 -36.421 1.00 92.94 584 GLU A O 1
ATOM 4782 N N . GLN A 1 585 ? 14.421 20.375 -34.667 1.00 92.06 585 GLN A N 1
ATOM 4783 C CA . GLN A 1 585 ? 15.725 20.038 -35.256 1.00 92.06 585 GLN A CA 1
ATOM 4784 C C . GLN A 1 585 ? 16.236 18.655 -34.822 1.00 92.06 585 GLN A C 1
ATOM 4786 O O . GLN A 1 585 ? 17.314 18.236 -35.226 1.00 92.06 585 GLN A O 1
ATOM 4791 N N . SER A 1 586 ? 15.483 17.913 -34.009 1.00 95.75 586 SER A N 1
ATOM 4792 C CA . SER A 1 586 ? 15.860 16.552 -33.630 1.00 95.75 586 SER A CA 1
ATOM 4793 C C . SER A 1 586 ? 15.605 15.567 -34.773 1.00 95.75 586 SER A C 1
ATOM 4795 O O . SER A 1 586 ? 14.553 15.590 -35.420 1.00 95.75 586 SER A O 1
ATOM 4797 N N . VAL A 1 587 ? 16.549 14.650 -34.957 1.00 97.38 587 VAL A N 1
ATOM 4798 C CA . VAL A 1 587 ? 16.414 13.426 -35.749 1.00 97.38 587 VAL A CA 1
ATOM 4799 C C . VAL A 1 587 ? 16.364 12.263 -34.760 1.00 97.38 587 VAL A C 1
ATOM 4801 O O . VAL A 1 587 ? 17.328 12.027 -34.035 1.00 97.38 587 VAL A O 1
ATOM 4804 N N . VAL A 1 588 ? 15.222 11.579 -34.675 1.00 98.25 588 VAL A N 1
ATOM 4805 C CA . VAL A 1 588 ? 14.940 10.598 -33.614 1.00 98.25 588 VAL A CA 1
ATOM 4806 C C . VAL A 1 588 ? 14.862 9.184 -34.189 1.00 98.25 588 VAL A C 1
ATOM 4808 O O . VAL A 1 588 ? 14.057 8.909 -35.075 1.00 98.25 588 VAL A O 1
ATOM 4811 N N . TYR A 1 589 ? 15.656 8.274 -33.636 1.00 98.50 589 TYR A N 1
ATOM 4812 C CA . TYR A 1 589 ? 15.671 6.854 -33.965 1.00 98.50 589 TYR A CA 1
ATOM 4813 C C . TYR A 1 589 ? 15.309 6.047 -32.717 1.00 98.50 589 TYR A C 1
ATOM 4815 O O . TYR A 1 589 ? 16.069 6.001 -31.754 1.00 98.50 589 TYR A O 1
ATOM 4823 N N . ASP A 1 590 ? 14.143 5.413 -32.705 1.00 98.12 590 ASP A N 1
ATOM 4824 C CA . ASP A 1 590 ? 13.730 4.526 -31.616 1.00 98.12 590 ASP A CA 1
ATOM 4825 C C . ASP A 1 590 ? 14.043 3.079 -32.013 1.00 98.12 590 ASP A C 1
ATOM 4827 O O . ASP A 1 590 ? 13.327 2.492 -32.818 1.00 98.12 590 ASP A O 1
ATOM 4831 N N . ALA A 1 591 ? 15.157 2.530 -31.524 1.00 96.69 591 ALA A N 1
ATOM 4832 C CA . ALA A 1 591 ? 15.695 1.245 -31.979 1.00 96.69 591 ALA A CA 1
ATOM 4833 C C . ALA A 1 591 ? 14.986 0.023 -31.362 1.00 96.69 591 ALA A C 1
ATOM 4835 O O . ALA A 1 591 ? 15.130 -1.089 -31.876 1.00 96.69 591 ALA A O 1
ATOM 4836 N N . CYS A 1 592 ? 14.257 0.223 -30.257 1.00 93.62 592 CYS A N 1
ATOM 4837 C CA . CYS A 1 592 ? 13.464 -0.796 -29.558 1.00 93.62 592 CYS A CA 1
ATOM 4838 C C . CYS A 1 592 ? 12.111 -0.188 -29.162 1.00 93.62 592 CYS A C 1
ATOM 4840 O O . CYS A 1 592 ? 11.840 0.057 -27.982 1.00 93.62 592 CYS A O 1
ATOM 4842 N N . CYS A 1 593 ? 11.312 0.144 -30.172 1.00 94.75 593 CYS A N 1
ATOM 4843 C CA . CYS A 1 593 ? 10.211 1.087 -30.042 1.00 94.75 593 CYS A CA 1
ATOM 4844 C C . CYS A 1 593 ? 8.923 0.493 -29.471 1.00 94.75 593 CYS A C 1
ATOM 4846 O O . CYS A 1 593 ? 8.021 1.248 -29.105 1.00 94.75 593 CYS A O 1
ATOM 4848 N N . GLY A 1 594 ? 8.790 -0.833 -29.384 1.00 94.62 594 GLY A N 1
ATOM 4849 C CA . GLY A 1 594 ? 7.540 -1.487 -29.013 1.00 94.62 594 GLY A CA 1
ATOM 4850 C C . GLY A 1 594 ? 6.365 -0.940 -29.832 1.00 94.62 594 GLY A C 1
ATOM 4851 O O . GLY A 1 594 ? 6.404 -0.883 -31.059 1.00 94.62 594 GLY A O 1
ATOM 4852 N N . ILE A 1 595 ? 5.318 -0.475 -29.146 1.00 96.06 595 ILE A N 1
ATOM 4853 C CA . ILE A 1 595 ? 4.141 0.139 -29.788 1.00 96.06 595 ILE A CA 1
ATOM 4854 C C . ILE A 1 595 ? 4.232 1.672 -29.938 1.00 96.06 595 ILE A C 1
ATOM 4856 O O . ILE A 1 595 ? 3.227 2.326 -30.230 1.00 96.06 595 ILE A O 1
ATOM 4860 N N . GLY A 1 596 ? 5.423 2.246 -29.733 1.00 95.50 596 GLY A N 1
ATOM 4861 C CA . GLY A 1 596 ? 5.763 3.660 -29.927 1.00 95.50 596 GLY A CA 1
ATOM 4862 C C . GLY A 1 596 ? 5.558 4.623 -28.751 1.00 95.50 596 GLY A C 1
ATOM 4863 O O . GLY A 1 596 ? 5.172 5.767 -29.015 1.00 95.50 596 GLY A O 1
ATOM 4864 N N . PRO A 1 597 ? 5.807 4.251 -27.479 1.00 95.00 597 PRO A N 1
ATOM 4865 C CA . PRO A 1 597 ? 5.621 5.164 -26.356 1.00 95.00 597 PRO A CA 1
ATOM 4866 C C . PRO A 1 597 ? 6.589 6.362 -26.354 1.00 95.00 597 PRO A C 1
ATOM 4868 O O . PRO A 1 597 ? 6.266 7.369 -25.741 1.00 95.00 597 PRO A O 1
ATOM 4871 N N . PHE A 1 598 ? 7.730 6.318 -27.058 1.00 94.88 598 PHE A N 1
ATOM 4872 C CA . PHE A 1 598 ? 8.589 7.500 -27.268 1.00 94.88 598 PHE A CA 1
ATOM 4873 C C . PHE A 1 598 ? 8.337 8.160 -28.630 1.00 94.88 598 PHE A C 1
ATOM 4875 O O . PHE A 1 598 ? 8.177 9.381 -28.725 1.00 94.88 598 PHE A O 1
ATOM 4882 N N . ALA A 1 599 ? 8.244 7.353 -29.692 1.00 94.88 599 ALA A N 1
ATOM 4883 C CA . ALA A 1 599 ? 8.054 7.846 -31.053 1.00 94.88 599 ALA A CA 1
ATOM 4884 C C . ALA A 1 599 ? 6.766 8.678 -31.218 1.00 94.88 599 ALA A C 1
ATOM 4886 O O . ALA A 1 599 ? 6.825 9.808 -31.709 1.00 94.88 599 ALA A O 1
ATOM 4887 N N . LEU A 1 600 ? 5.602 8.185 -30.774 1.00 95.81 600 LEU A N 1
ATOM 4888 C CA . LEU A 1 600 ? 4.325 8.872 -31.025 1.00 95.81 600 LEU A CA 1
ATOM 4889 C C . LEU A 1 600 ? 4.177 10.189 -30.241 1.00 95.81 600 LEU A C 1
ATOM 4891 O O . LEU A 1 600 ? 3.807 11.195 -30.862 1.00 95.81 600 LEU A O 1
ATOM 4895 N N . PRO A 1 601 ? 4.498 10.266 -28.928 1.00 93.69 601 PRO A N 1
ATOM 4896 C CA . PRO A 1 601 ? 4.486 11.544 -28.219 1.00 93.69 601 PRO A CA 1
ATOM 4897 C C . PRO A 1 601 ? 5.443 12.570 -28.822 1.00 93.69 601 PRO A C 1
ATOM 4899 O O . PRO A 1 601 ? 5.079 13.747 -28.901 1.00 93.69 601 PRO A O 1
ATOM 4902 N N . SER A 1 602 ? 6.624 12.148 -29.295 1.00 93.50 602 SER A N 1
ATOM 4903 C CA . SER A 1 602 ? 7.573 13.058 -29.947 1.00 93.50 602 SER A CA 1
ATOM 4904 C C . SER A 1 602 ? 6.976 13.711 -31.201 1.00 93.50 602 SER A C 1
ATOM 4906 O O . SER A 1 602 ? 7.045 14.931 -31.361 1.00 93.50 602 SER A O 1
ATOM 4908 N N . LEU A 1 603 ? 6.289 12.936 -32.046 1.00 93.62 603 LEU A N 1
ATOM 4909 C CA . LEU A 1 603 ? 5.692 13.408 -33.298 1.00 93.62 603 LEU A CA 1
ATOM 4910 C C . LEU A 1 603 ? 4.601 14.454 -33.081 1.00 93.62 603 LEU A C 1
ATOM 4912 O O . LEU A 1 603 ? 4.556 15.451 -33.801 1.00 93.62 603 LEU A O 1
ATOM 4916 N N . ILE A 1 604 ? 3.745 14.246 -32.081 1.00 91.38 604 ILE A N 1
ATOM 4917 C CA . ILE A 1 604 ? 2.615 15.138 -31.799 1.00 91.38 604 ILE A CA 1
ATOM 4918 C C . ILE A 1 604 ? 3.052 16.372 -31.009 1.00 91.38 604 ILE A C 1
ATOM 4920 O O . ILE A 1 604 ? 2.660 17.489 -31.350 1.00 91.38 604 ILE A O 1
ATOM 4924 N N . LYS A 1 605 ? 3.859 16.187 -29.958 1.00 89.38 605 LYS A N 1
ATOM 4925 C CA . LYS A 1 605 ? 4.199 17.265 -29.019 1.00 89.38 605 LYS A CA 1
ATOM 4926 C C . LYS A 1 605 ? 5.412 18.089 -29.457 1.00 89.38 605 LYS A C 1
ATOM 4928 O O . LYS A 1 605 ? 5.485 19.261 -29.100 1.00 89.38 605 LYS A O 1
ATOM 4933 N N . ARG A 1 606 ? 6.373 17.489 -30.173 1.00 92.06 606 ARG A N 1
ATOM 4934 C CA . ARG A 1 606 ? 7.674 18.114 -30.501 1.00 92.06 606 ARG A CA 1
ATOM 4935 C C . ARG A 1 606 ? 7.938 18.304 -31.985 1.00 92.06 606 ARG A C 1
ATOM 4937 O O . ARG A 1 606 ? 8.746 19.156 -32.327 1.00 92.06 606 ARG A O 1
ATOM 4944 N N . LYS A 1 607 ? 7.256 17.537 -32.842 1.00 92.75 607 LYS A N 1
ATOM 4945 C CA . LYS A 1 607 ? 7.355 17.613 -34.308 1.00 92.75 607 LYS A CA 1
ATOM 4946 C C . LYS A 1 607 ? 8.811 17.578 -34.822 1.00 92.75 607 LYS A C 1
ATOM 4948 O O . LYS A 1 607 ? 9.184 18.449 -35.605 1.00 92.75 607 LYS A O 1
ATOM 4953 N N . PRO A 1 608 ? 9.620 16.576 -34.425 1.00 95.12 608 PRO A N 1
ATOM 4954 C CA . PRO A 1 608 ? 10.995 16.434 -34.902 1.00 95.12 608 PRO A CA 1
ATOM 4955 C C . PRO A 1 608 ? 11.084 16.403 -36.431 1.00 95.12 608 PRO A C 1
ATOM 4957 O O . PRO A 1 608 ? 10.117 16.039 -37.116 1.00 95.12 608 PRO A O 1
ATOM 4960 N N . ARG A 1 609 ? 12.260 16.770 -36.951 1.00 93.75 609 ARG A N 1
ATOM 4961 C CA . ARG A 1 609 ? 12.570 16.784 -38.388 1.00 93.75 609 ARG A CA 1
ATOM 4962 C C . ARG A 1 609 ? 12.342 15.412 -39.014 1.00 93.75 609 ARG A C 1
ATOM 4964 O O . ARG A 1 609 ? 11.804 15.322 -40.114 1.00 93.75 609 ARG A O 1
ATOM 4971 N N . ARG A 1 610 ? 12.735 14.354 -38.302 1.00 95.38 610 ARG A N 1
ATOM 4972 C CA . ARG A 1 610 ? 12.683 12.967 -38.768 1.00 95.38 610 ARG A CA 1
ATOM 4973 C C . ARG A 1 610 ? 12.478 12.015 -37.594 1.00 95.38 610 ARG A C 1
ATOM 4975 O O . ARG A 1 610 ? 13.072 12.220 -36.537 1.00 95.38 610 ARG A O 1
ATOM 4982 N N . VAL A 1 611 ? 11.661 10.980 -37.800 1.00 98.06 611 VAL A N 1
ATOM 4983 C CA . VAL A 1 611 ? 11.499 9.864 -36.858 1.00 98.06 611 VAL A CA 1
ATOM 4984 C C . VAL A 1 611 ? 11.555 8.541 -37.607 1.00 98.06 611 VAL A C 1
ATOM 4986 O O . VAL A 1 611 ? 10.810 8.347 -38.570 1.00 98.06 611 VAL A O 1
ATOM 4989 N N . MET A 1 612 ? 12.393 7.627 -37.130 1.00 98.38 612 MET A N 1
ATOM 4990 C CA . MET A 1 612 ? 12.312 6.208 -37.464 1.00 98.38 612 MET A CA 1
ATOM 4991 C C . MET A 1 612 ? 12.076 5.395 -36.196 1.00 98.38 612 MET A C 1
ATOM 4993 O O . MET A 1 612 ? 12.639 5.697 -35.144 1.00 98.38 612 MET A O 1
ATOM 4997 N N . ALA A 1 613 ? 11.260 4.357 -36.303 1.00 98.00 613 ALA A N 1
ATOM 4998 C CA . ALA A 1 613 ? 10.931 3.472 -35.199 1.00 98.00 613 ALA A CA 1
ATOM 4999 C C . ALA A 1 613 ? 11.137 2.017 -35.625 1.00 98.00 613 ALA A C 1
ATOM 5001 O O . ALA A 1 613 ? 10.609 1.583 -36.645 1.00 98.00 613 ALA A O 1
ATOM 5002 N N . ASN A 1 614 ? 11.885 1.262 -34.834 1.00 97.69 614 ASN A N 1
ATOM 5003 C CA . ASN A 1 614 ? 12.242 -0.122 -35.091 1.00 97.69 614 ASN A CA 1
ATOM 5004 C C . ASN A 1 614 ? 11.922 -0.990 -33.878 1.00 97.69 614 ASN A C 1
ATOM 5006 O O . ASN A 1 614 ? 12.232 -0.618 -32.749 1.00 97.69 614 ASN A O 1
ATOM 5010 N N . ASP A 1 615 ? 11.363 -2.169 -34.115 1.00 94.06 615 ASP A N 1
ATOM 5011 C CA . ASP A 1 615 ? 11.259 -3.203 -33.090 1.00 94.06 615 ASP A CA 1
ATOM 5012 C C . ASP A 1 615 ? 11.446 -4.583 -33.714 1.00 94.06 615 ASP A C 1
ATOM 5014 O O . ASP A 1 615 ? 11.057 -4.809 -34.859 1.00 94.06 615 ASP A O 1
ATOM 5018 N N . LEU A 1 616 ? 12.022 -5.516 -32.962 1.00 88.44 616 LEU A N 1
ATOM 5019 C CA . LEU A 1 616 ? 12.221 -6.889 -33.422 1.00 88.44 616 LEU A CA 1
ATOM 5020 C C . LEU A 1 616 ? 10.905 -7.684 -33.435 1.00 88.44 616 LEU A C 1
ATOM 5022 O O . LEU A 1 616 ? 10.742 -8.597 -34.242 1.00 88.44 616 LEU A O 1
ATOM 5026 N N . ASN A 1 617 ? 9.950 -7.342 -32.565 1.00 82.88 617 ASN A N 1
ATOM 5027 C CA . ASN A 1 617 ? 8.667 -8.026 -32.479 1.00 82.88 617 ASN A CA 1
ATOM 5028 C C . ASN A 1 617 ? 7.706 -7.536 -33.587 1.00 82.88 617 ASN A C 1
ATOM 5030 O O . ASN A 1 617 ? 7.292 -6.369 -33.573 1.00 82.88 617 ASN A O 1
ATOM 5034 N N . PRO A 1 618 ? 7.270 -8.410 -34.514 1.00 88.75 618 PRO A N 1
ATOM 5035 C CA . PRO A 1 618 ? 6.339 -8.024 -35.574 1.00 88.75 618 PRO A CA 1
ATOM 5036 C C . PRO A 1 618 ? 4.973 -7.558 -35.039 1.00 88.75 618 PRO A C 1
ATOM 5038 O O . PRO A 1 618 ? 4.353 -6.672 -35.635 1.00 88.75 618 PRO A O 1
ATOM 5041 N N . GLU A 1 619 ? 4.506 -8.082 -33.899 1.00 91.06 619 GLU A N 1
ATOM 5042 C CA . GLU A 1 619 ? 3.251 -7.629 -33.283 1.00 91.06 619 GLU A CA 1
ATOM 5043 C C . GLU A 1 619 ? 3.385 -6.206 -32.722 1.00 91.06 619 GLU A C 1
ATOM 5045 O O . GLU A 1 619 ? 2.478 -5.395 -32.915 1.00 91.06 619 GLU A O 1
ATOM 5050 N N . SER A 1 620 ? 4.530 -5.849 -32.128 1.00 92.50 620 SER A N 1
ATOM 5051 C CA . SER A 1 620 ? 4.825 -4.466 -31.717 1.00 92.50 620 SER A CA 1
ATOM 5052 C C . SER A 1 620 ? 4.726 -3.503 -32.901 1.00 92.50 620 SER A C 1
ATOM 5054 O O . SER A 1 620 ? 4.029 -2.490 -32.827 1.00 92.50 620 SER A O 1
ATOM 5056 N N . VAL A 1 621 ? 5.339 -3.862 -34.033 1.00 94.44 621 VAL A N 1
ATOM 5057 C CA . VAL A 1 621 ? 5.331 -3.061 -35.268 1.00 94.44 621 VAL A CA 1
ATOM 5058 C C . VAL A 1 621 ? 3.923 -2.915 -35.853 1.00 94.44 621 VAL A C 1
ATOM 5060 O O . VAL A 1 621 ? 3.521 -1.822 -36.267 1.00 94.44 621 VAL A O 1
ATOM 5063 N N . LYS A 1 622 ? 3.139 -3.996 -35.867 1.00 97.00 622 LYS A N 1
ATOM 5064 C CA . LYS A 1 622 ? 1.727 -3.982 -36.279 1.00 97.00 622 LYS A CA 1
ATOM 5065 C C . LYS A 1 622 ? 0.895 -3.033 -35.410 1.00 97.00 622 LYS A C 1
ATOM 5067 O O . LYS A 1 622 ? 0.131 -2.217 -35.942 1.00 97.00 622 LYS A O 1
ATOM 5072 N N . TRP A 1 623 ? 1.053 -3.099 -34.089 1.00 97.56 623 TRP A N 1
ATOM 5073 C CA . TRP A 1 623 ? 0.347 -2.216 -33.161 1.00 97.56 623 TRP A CA 1
ATOM 5074 C C . TRP A 1 623 ? 0.829 -0.767 -33.257 1.00 97.56 623 TRP A C 1
ATOM 5076 O O . TRP A 1 623 ? -0.003 0.135 -33.261 1.00 97.56 623 TRP A O 1
ATOM 5086 N N . LEU A 1 624 ? 2.125 -0.518 -33.462 1.00 97.38 624 LEU A N 1
ATOM 5087 C CA . LEU A 1 624 ? 2.658 0.818 -33.736 1.00 97.38 624 LEU A CA 1
ATOM 5088 C C . LEU A 1 624 ? 1.996 1.448 -34.969 1.00 97.38 624 LEU A C 1
ATOM 5090 O O . LEU A 1 624 ? 1.470 2.556 -34.879 1.00 97.38 624 LEU A O 1
ATOM 5094 N N . LYS A 1 625 ? 1.941 0.737 -36.103 1.00 97.12 625 LYS A N 1
ATOM 5095 C CA . LYS A 1 625 ? 1.266 1.227 -37.324 1.00 97.12 625 LYS A CA 1
ATOM 5096 C C . LYS A 1 625 ? -0.219 1.516 -37.080 1.00 97.12 625 LYS A C 1
ATOM 5098 O O . LYS A 1 625 ? -0.751 2.515 -37.564 1.00 97.12 625 LYS A O 1
ATOM 5103 N N . THR A 1 626 ? -0.881 0.677 -36.287 1.00 97.50 626 THR A N 1
ATOM 5104 C CA . THR A 1 626 ? -2.268 0.907 -35.853 1.00 97.50 626 THR A CA 1
ATOM 5105 C C . THR A 1 626 ? -2.381 2.176 -35.004 1.00 97.50 626 THR A C 1
ATOM 5107 O O . THR A 1 626 ? -3.273 2.995 -35.227 1.00 97.50 626 THR A O 1
ATOM 5110 N N . ASN A 1 627 ? -1.441 2.396 -34.085 1.00 97.56 627 ASN A N 1
ATOM 5111 C CA . ASN A 1 627 ? -1.422 3.542 -33.180 1.00 97.56 627 ASN A CA 1
ATOM 5112 C C . ASN A 1 627 ? -1.075 4.860 -33.886 1.00 97.56 627 ASN A C 1
ATOM 5114 O O . ASN A 1 627 ? -1.624 5.901 -33.522 1.00 97.56 627 ASN A O 1
ATOM 5118 N N . VAL A 1 628 ? -0.249 4.837 -34.937 1.00 97.31 628 VAL A N 1
ATOM 5119 C CA . VAL A 1 628 ? -0.020 5.989 -35.831 1.00 97.31 628 VAL A CA 1
ATOM 5120 C C . VAL A 1 628 ? -1.353 6.473 -36.413 1.00 97.31 628 VAL A C 1
ATOM 5122 O O . VAL A 1 628 ? -1.716 7.643 -36.251 1.00 97.31 628 VAL A O 1
ATOM 5125 N N . LYS A 1 629 ? -2.143 5.553 -36.985 1.00 96.62 629 LYS A N 1
ATOM 5126 C CA . LYS A 1 629 ? -3.480 5.848 -37.532 1.00 96.62 629 LYS A CA 1
ATOM 5127 C C . LYS A 1 629 ? -4.457 6.303 -36.448 1.00 96.62 629 LYS A C 1
ATOM 5129 O O . LYS A 1 629 ? -5.146 7.308 -36.619 1.00 96.62 629 LYS A O 1
ATOM 5134 N N . LEU A 1 630 ? -4.487 5.604 -35.310 1.00 96.75 630 LEU A N 1
ATOM 5135 C CA . LEU A 1 630 ? -5.388 5.879 -34.182 1.00 96.75 630 LEU A CA 1
ATOM 5136 C C . LEU A 1 630 ? -5.234 7.303 -33.625 1.00 96.75 630 LEU A C 1
ATOM 5138 O O . LEU A 1 630 ? -6.218 7.911 -33.183 1.00 96.75 630 LEU A O 1
ATOM 5142 N N . ASN A 1 631 ? -4.007 7.827 -33.660 1.00 96.50 631 ASN A N 1
ATOM 5143 C CA . ASN A 1 631 ? -3.654 9.169 -33.200 1.00 96.50 631 ASN A CA 1
ATOM 5144 C C . ASN A 1 631 ? -3.599 10.209 -34.329 1.00 96.50 631 ASN A C 1
ATOM 5146 O O . ASN A 1 631 ? -3.161 11.333 -34.091 1.00 96.50 631 ASN A O 1
ATOM 5150 N N . LYS A 1 632 ? -4.079 9.873 -35.536 1.00 95.44 632 LYS A N 1
ATOM 5151 C CA . LYS A 1 632 ? -4.136 10.777 -36.698 1.00 95.44 632 LYS A CA 1
ATOM 5152 C C . LYS A 1 632 ? -2.765 11.347 -37.094 1.00 95.44 632 LYS A C 1
ATOM 5154 O O . LYS A 1 632 ? -2.679 12.469 -37.594 1.00 95.44 632 LYS A O 1
ATOM 5159 N N . ILE A 1 633 ? -1.695 10.587 -36.867 1.00 95.19 633 ILE A N 1
ATOM 5160 C CA . ILE A 1 633 ? -0.362 10.920 -37.369 1.00 95.19 633 ILE A CA 1
ATOM 5161 C C . ILE A 1 633 ? -0.306 10.480 -38.834 1.00 95.19 633 ILE A C 1
ATOM 5163 O O . ILE A 1 633 ? -0.692 9.358 -39.159 1.00 95.19 633 ILE A O 1
ATOM 5167 N N . LYS A 1 634 ? 0.152 11.367 -39.723 1.00 92.56 634 LYS A N 1
ATOM 5168 C CA . LYS A 1 634 ? 0.333 11.020 -41.137 1.00 92.56 634 LYS A CA 1
ATOM 5169 C C . LYS A 1 634 ? 1.471 10.003 -41.281 1.00 92.56 634 LYS A C 1
ATOM 5171 O O . LYS A 1 634 ? 2.506 10.181 -40.640 1.00 92.56 634 LYS A O 1
ATOM 5176 N N . GLU A 1 635 ? 1.287 8.959 -42.088 1.00 88.31 635 GLU A N 1
ATOM 5177 C CA . GLU A 1 635 ? 2.236 7.837 -42.183 1.00 88.31 635 GLU A CA 1
ATOM 5178 C C . GLU A 1 635 ? 3.639 8.293 -42.612 1.00 88.31 635 GLU A C 1
ATOM 5180 O O . GLU A 1 635 ? 4.626 7.808 -42.075 1.00 88.31 635 GLU A O 1
ATOM 5185 N N . GLU A 1 636 ? 3.753 9.311 -43.467 1.00 91.25 636 GLU A N 1
ATOM 5186 C CA . GLU A 1 636 ? 5.038 9.857 -43.919 1.00 91.25 636 GLU A CA 1
ATOM 5187 C C . GLU A 1 636 ? 5.864 10.536 -42.811 1.00 91.25 636 GLU A C 1
ATOM 5189 O O . GLU A 1 636 ? 7.046 10.824 -42.995 1.00 91.25 636 GLU A O 1
ATOM 5194 N N . ARG A 1 637 ? 5.261 10.819 -41.647 1.00 94.31 637 ARG A N 1
ATOM 5195 C CA . ARG A 1 637 ? 5.957 11.444 -40.513 1.00 94.31 637 ARG A CA 1
ATOM 5196 C C . ARG A 1 637 ? 6.813 10.458 -39.719 1.00 94.31 637 ARG A C 1
ATOM 5198 O O . ARG A 1 637 ? 7.636 10.919 -38.931 1.00 94.31 637 ARG A O 1
ATOM 5205 N N . VAL A 1 638 ? 6.623 9.150 -39.894 1.00 96.12 638 VAL A N 1
ATOM 5206 C CA . VAL A 1 638 ? 7.376 8.111 -39.183 1.00 96.12 638 VAL A CA 1
ATOM 5207 C C . VAL A 1 638 ? 7.619 6.905 -40.073 1.00 96.12 638 VAL A C 1
ATOM 5209 O O . VAL A 1 638 ? 6.689 6.303 -40.598 1.00 96.12 638 VAL A O 1
ATOM 5212 N N . GLU A 1 639 ? 8.879 6.511 -40.200 1.00 97.31 639 GLU A N 1
ATOM 5213 C CA . GLU A 1 639 ? 9.235 5.288 -40.913 1.00 97.31 639 GLU A CA 1
ATOM 5214 C C . GLU A 1 639 ? 9.393 4.135 -39.923 1.00 97.31 639 GLU A C 1
ATOM 5216 O O . GLU A 1 639 ? 10.065 4.277 -38.901 1.00 97.31 639 GLU A O 1
ATOM 5221 N N . VAL A 1 640 ? 8.729 3.010 -40.194 1.00 97.06 640 VAL A N 1
ATOM 5222 C CA . VAL A 1 640 ? 8.634 1.890 -39.251 1.00 97.06 640 VAL A CA 1
ATOM 5223 C C . VAL A 1 640 ? 9.323 0.650 -39.809 1.00 97.06 640 VAL A C 1
ATOM 5225 O O . VAL A 1 640 ? 8.957 0.176 -40.886 1.00 97.06 640 VAL A O 1
ATOM 5228 N N . PHE A 1 641 ? 10.247 0.087 -39.034 1.00 96.31 641 PHE A N 1
ATOM 5229 C CA . PHE A 1 641 ? 11.051 -1.085 -39.375 1.00 96.31 641 PHE A CA 1
ATOM 5230 C C . PHE A 1 641 ? 10.769 -2.258 -38.431 1.00 96.31 641 PHE A C 1
ATOM 5232 O O . PHE A 1 641 ? 10.381 -2.067 -37.278 1.00 96.31 641 PHE A O 1
ATOM 5239 N N . ASN A 1 642 ? 10.968 -3.475 -38.937 1.00 94.94 642 ASN A N 1
ATOM 5240 C CA . ASN A 1 642 ? 10.967 -4.701 -38.147 1.00 94.94 642 ASN A CA 1
ATOM 5241 C C . ASN A 1 642 ? 12.306 -5.418 -38.349 1.00 94.94 642 ASN A C 1
ATOM 5243 O O . ASN A 1 642 ? 12.426 -6.275 -39.220 1.00 94.94 642 ASN A O 1
ATOM 5247 N N . MET A 1 643 ? 13.335 -4.975 -37.628 1.00 91.06 643 MET A N 1
ATOM 5248 C CA . MET A 1 643 ? 14.714 -5.444 -37.775 1.00 91.06 643 MET A CA 1
ATOM 5249 C C . MET A 1 643 ? 15.370 -5.636 -36.407 1.00 91.06 643 MET A C 1
ATOM 5251 O O . MET A 1 643 ? 14.955 -5.047 -35.404 1.00 91.06 643 MET A O 1
ATOM 5255 N N . ASP A 1 644 ? 16.449 -6.416 -36.376 1.00 89.06 644 ASP A N 1
ATOM 5256 C CA . ASP A 1 644 ? 17.361 -6.408 -35.238 1.00 89.06 644 ASP A CA 1
ATOM 5257 C C . ASP A 1 644 ? 17.932 -4.995 -35.019 1.00 89.06 644 ASP A C 1
ATOM 5259 O O . ASP A 1 644 ? 18.315 -4.306 -35.969 1.00 89.06 644 ASP A O 1
ATOM 5263 N N . ALA A 1 645 ? 17.980 -4.551 -33.761 1.00 88.75 645 ALA A N 1
ATOM 5264 C CA . ALA A 1 645 ? 18.380 -3.189 -33.423 1.00 88.75 645 ALA A CA 1
ATOM 5265 C C . ALA A 1 645 ? 19.839 -2.886 -33.812 1.00 88.75 645 ALA A C 1
ATOM 5267 O O . ALA A 1 645 ? 20.128 -1.763 -34.224 1.00 88.75 645 ALA A O 1
ATOM 5268 N N . LYS A 1 646 ? 20.752 -3.869 -33.743 1.00 90.38 646 LYS A N 1
ATOM 5269 C CA . LYS A 1 646 ? 22.156 -3.712 -34.162 1.00 90.38 646 LYS A CA 1
ATOM 5270 C C . LYS A 1 646 ? 22.235 -3.424 -35.660 1.00 90.38 646 LYS A C 1
ATOM 5272 O O . LYS A 1 646 ? 22.945 -2.501 -36.053 1.00 90.38 646 LYS A O 1
ATOM 5277 N N . LEU A 1 647 ? 21.495 -4.179 -36.477 1.00 91.00 647 LEU A N 1
ATOM 5278 C CA . LEU A 1 647 ? 21.434 -3.980 -37.932 1.00 91.00 647 LEU A CA 1
ATOM 5279 C C . LEU A 1 647 ? 20.747 -2.661 -38.289 1.00 91.00 647 LEU A C 1
ATOM 5281 O O . LEU A 1 647 ? 21.251 -1.892 -39.101 1.00 91.00 647 LEU A O 1
ATOM 5285 N N . PHE A 1 648 ? 19.638 -2.344 -37.619 1.00 95.31 648 PHE A N 1
ATOM 5286 C CA . PHE A 1 648 ? 18.956 -1.064 -37.785 1.00 95.31 648 PHE A CA 1
ATOM 5287 C C . PHE A 1 648 ? 19.898 0.128 -37.532 1.00 95.31 648 PHE A C 1
ATOM 5289 O O . PHE A 1 648 ? 19.913 1.074 -38.321 1.00 95.31 648 PHE A O 1
ATOM 5296 N N . ILE A 1 649 ? 20.721 0.067 -36.478 1.00 95.38 649 ILE A N 1
ATOM 5297 C CA . ILE A 1 649 ? 21.720 1.098 -36.156 1.00 95.38 649 ILE A CA 1
ATOM 5298 C C . ILE A 1 649 ? 22.830 1.161 -37.217 1.00 95.38 649 ILE A C 1
ATOM 5300 O O . ILE A 1 649 ? 23.139 2.250 -37.701 1.00 95.38 649 ILE A O 1
ATOM 5304 N N . LYS A 1 650 ? 23.431 0.018 -37.576 1.00 91.69 650 LYS A N 1
ATOM 5305 C CA . LYS A 1 650 ? 24.554 -0.035 -38.528 1.00 91.69 650 LYS A CA 1
ATOM 5306 C C . LYS A 1 650 ? 24.164 0.419 -39.936 1.00 91.69 650 LYS A C 1
ATOM 5308 O O . LYS A 1 650 ? 24.942 1.123 -40.574 1.00 91.69 650 LYS A O 1
ATOM 5313 N N . ASP A 1 651 ? 22.963 0.061 -40.379 1.00 91.12 651 ASP A N 1
ATOM 5314 C CA . ASP A 1 651 ? 22.551 0.259 -41.766 1.00 91.12 651 ASP A CA 1
ATOM 5315 C C . ASP A 1 651 ? 21.643 1.485 -41.895 1.00 91.12 651 ASP A C 1
ATOM 5317 O O . ASP A 1 651 ? 22.017 2.496 -42.490 1.00 91.12 651 ASP A O 1
ATOM 5321 N N . LYS A 1 652 ? 20.445 1.429 -41.297 1.00 95.75 652 LYS A N 1
ATOM 5322 C CA . LYS A 1 652 ? 19.383 2.420 -41.534 1.00 95.75 652 LYS A CA 1
ATOM 5323 C C . LYS A 1 652 ? 19.674 3.764 -40.887 1.00 95.75 652 LYS A C 1
ATOM 5325 O O . LYS A 1 652 ? 19.530 4.793 -41.543 1.00 95.75 652 LYS A O 1
ATOM 5330 N N . VAL A 1 653 ? 20.111 3.767 -39.627 1.00 96.25 653 VAL A N 1
ATOM 5331 C CA . VAL A 1 653 ? 20.450 5.012 -38.919 1.00 96.25 653 VAL A CA 1
ATOM 5332 C C . VAL A 1 653 ? 21.655 5.690 -39.575 1.00 96.25 653 VAL A C 1
ATOM 5334 O O . VAL A 1 653 ? 21.609 6.891 -39.841 1.00 96.25 653 VAL A O 1
ATOM 5337 N N . ALA A 1 654 ? 22.716 4.935 -39.877 1.00 92.31 654 ALA A N 1
ATOM 5338 C CA . ALA A 1 654 ? 23.918 5.473 -40.511 1.00 92.31 654 ALA A CA 1
ATOM 5339 C C . ALA A 1 654 ? 23.623 6.098 -41.885 1.00 92.31 654 ALA A C 1
ATOM 5341 O O . ALA A 1 654 ? 24.043 7.225 -42.161 1.00 92.31 654 ALA A O 1
ATOM 5342 N N . GLU A 1 655 ? 22.875 5.387 -42.733 1.00 93.88 655 GLU A N 1
ATOM 5343 C CA . GLU A 1 655 ? 22.522 5.840 -44.077 1.00 93.88 655 GLU A CA 1
ATOM 5344 C C . GLU A 1 655 ? 21.616 7.083 -44.055 1.00 93.88 655 GLU A C 1
ATOM 5346 O O . GLU A 1 655 ? 21.869 8.032 -44.807 1.00 93.88 655 GLU A O 1
ATOM 5351 N N . ASP A 1 656 ? 20.601 7.118 -43.180 1.00 95.31 656 ASP A N 1
ATOM 5352 C CA . ASP A 1 656 ? 19.664 8.247 -43.085 1.00 95.31 656 ASP A CA 1
ATOM 5353 C C . ASP A 1 656 ? 20.351 9.505 -42.540 1.00 95.31 656 ASP A C 1
ATOM 5355 O O . ASP A 1 656 ? 20.184 10.580 -43.119 1.00 95.31 656 ASP A O 1
ATOM 5359 N N . VAL A 1 657 ? 21.195 9.386 -41.502 1.00 93.12 657 VAL A N 1
ATOM 5360 C CA . VAL A 1 657 ? 21.974 10.533 -40.998 1.00 93.12 657 VAL A CA 1
ATOM 5361 C C . VAL A 1 657 ? 22.896 11.076 -42.086 1.00 93.12 657 VAL A C 1
ATOM 5363 O O . VAL A 1 657 ? 22.872 12.275 -42.360 1.00 93.12 657 VAL A O 1
ATOM 5366 N N . ARG A 1 658 ? 23.657 10.206 -42.763 1.00 89.75 658 ARG A N 1
ATOM 5367 C CA . ARG A 1 658 ? 24.539 10.603 -43.872 1.00 89.75 658 ARG A CA 1
ATOM 5368 C C . ARG A 1 658 ? 23.767 11.340 -44.969 1.00 89.75 658 ARG A C 1
ATOM 5370 O O . ARG A 1 658 ? 24.200 12.399 -45.426 1.00 89.75 658 ARG A O 1
ATOM 5377 N N . ARG A 1 659 ? 22.624 10.794 -45.396 1.00 91.12 659 ARG A N 1
ATOM 5378 C CA . ARG A 1 659 ? 21.770 11.393 -46.431 1.00 91.12 659 ARG A CA 1
ATOM 5379 C C . ARG A 1 659 ? 21.290 12.785 -46.015 1.00 91.12 659 ARG A C 1
ATOM 5381 O O . ARG A 1 659 ? 21.467 13.736 -46.772 1.00 91.12 659 ARG A O 1
ATOM 5388 N N . LEU A 1 660 ? 20.732 12.919 -44.812 1.00 90.75 660 LEU A N 1
ATOM 5389 C CA . LEU A 1 660 ? 20.174 14.186 -44.340 1.00 90.75 660 LEU A CA 1
ATOM 5390 C C . LEU A 1 660 ? 21.253 15.257 -44.081 1.00 90.75 660 LEU A C 1
ATOM 5392 O O . LEU A 1 660 ? 20.988 16.441 -44.299 1.00 90.75 660 LEU A O 1
ATOM 5396 N N . MET A 1 661 ? 22.459 14.862 -43.650 1.00 86.44 661 MET A N 1
ATOM 5397 C CA . MET A 1 661 ? 23.604 15.773 -43.508 1.00 86.44 661 MET A CA 1
ATOM 5398 C C . MET A 1 661 ? 24.061 16.325 -44.864 1.00 86.44 661 MET A C 1
ATOM 5400 O O . MET A 1 661 ? 24.319 17.523 -44.979 1.00 86.44 661 MET A O 1
ATOM 5404 N N . LYS A 1 662 ? 24.108 15.486 -45.911 1.00 82.19 662 LYS A N 1
ATOM 5405 C CA . LYS A 1 662 ? 24.415 15.939 -47.279 1.00 82.19 662 LYS A CA 1
ATOM 5406 C C . LYS A 1 662 ? 23.368 16.908 -47.818 1.00 82.19 662 LYS A C 1
ATOM 5408 O O . LYS A 1 662 ? 23.735 17.950 -48.350 1.00 82.19 662 LYS A O 1
ATOM 5413 N N . GLU A 1 663 ? 22.085 16.579 -47.656 1.00 82.38 663 GLU A N 1
ATOM 5414 C CA . GLU A 1 663 ? 20.975 17.440 -48.087 1.00 82.38 663 GLU A CA 1
ATOM 5415 C C . GLU A 1 663 ? 21.075 18.834 -47.449 1.00 82.38 663 GLU A C 1
ATOM 5417 O O . GLU A 1 663 ? 20.956 19.838 -48.151 1.00 82.38 663 GLU A O 1
ATOM 5422 N N . GLU A 1 664 ? 21.385 18.898 -46.148 1.00 78.62 664 GLU A N 1
ATOM 5423 C CA . GLU A 1 664 ? 21.570 20.162 -45.424 1.00 78.62 664 GLU A CA 1
ATOM 5424 C C . GLU A 1 664 ? 22.810 20.947 -45.893 1.00 78.62 664 GLU A C 1
ATOM 5426 O O . GLU A 1 664 ? 22.757 22.173 -45.987 1.00 78.62 664 GLU A O 1
ATOM 5431 N N . GLY A 1 665 ? 23.897 20.258 -46.261 1.00 67.62 665 GLY A N 1
ATOM 5432 C CA . GLY A 1 665 ? 25.100 20.876 -46.830 1.00 67.62 665 GLY A CA 1
ATOM 5433 C C . GLY A 1 665 ? 24.915 21.451 -48.241 1.00 67.62 665 GLY A C 1
ATOM 5434 O O . GLY A 1 665 ? 25.621 22.385 -48.613 1.00 67.62 665 GLY A O 1
ATOM 5435 N N . THR A 1 666 ? 23.959 20.929 -49.019 1.00 60.81 666 THR A N 1
ATOM 5436 C CA . THR A 1 666 ? 23.652 21.391 -50.390 1.00 60.81 666 THR A CA 1
ATOM 5437 C C . THR A 1 666 ? 22.574 22.474 -50.473 1.00 60.81 666 THR A C 1
ATOM 5439 O O . THR A 1 666 ? 22.446 23.139 -51.502 1.00 60.81 666 THR A O 1
ATOM 5442 N N . SER A 1 667 ? 21.788 22.677 -49.413 1.00 58.34 667 SER A N 1
ATOM 5443 C CA . SER A 1 667 ? 20.814 23.768 -49.343 1.00 58.34 667 SER A CA 1
ATOM 5444 C C . SER A 1 667 ? 21.528 25.111 -49.156 1.00 58.34 667 SER A C 1
ATOM 5446 O O . SER A 1 667 ? 21.991 25.417 -48.061 1.00 58.34 667 SER A O 1
ATOM 5448 N N . GLY A 1 668 ? 21.612 25.911 -50.225 1.00 51.75 668 GLY A N 1
ATOM 5449 C CA . GLY A 1 668 ? 22.236 27.245 -50.273 1.00 51.75 668 GLY A CA 1
ATOM 5450 C C . GLY A 1 668 ? 21.515 28.333 -49.464 1.00 51.75 668 GLY A C 1
ATOM 5451 O O . GLY A 1 668 ? 21.204 29.391 -50.004 1.00 51.75 668 GLY A O 1
ATOM 5452 N N . ALA A 1 669 ? 21.212 28.067 -48.192 1.00 54.78 669 ALA A N 1
ATOM 5453 C CA . ALA A 1 669 ? 20.692 29.060 -47.256 1.00 54.78 669 ALA A CA 1
ATOM 5454 C C . ALA A 1 669 ? 21.782 30.092 -46.914 1.00 54.78 669 ALA A C 1
ATOM 5456 O O . ALA A 1 669 ? 22.955 29.735 -46.778 1.00 54.78 669 ALA A O 1
ATOM 5457 N N . SER A 1 670 ? 21.392 31.363 -46.805 1.00 53.66 670 SER A N 1
ATOM 5458 C CA . SER A 1 670 ? 22.300 32.485 -46.551 1.00 53.66 670 SER A CA 1
ATOM 5459 C C . SER A 1 670 ? 22.958 32.384 -45.167 1.00 53.66 670 SER A C 1
ATOM 5461 O O . SER A 1 670 ? 22.373 31.855 -44.219 1.00 53.66 670 SER A O 1
ATOM 5463 N N . GLU A 1 671 ? 24.180 32.912 -45.028 1.00 53.28 671 GLU A N 1
ATOM 5464 C CA . GLU A 1 671 ? 24.943 32.899 -43.764 1.00 53.28 671 GLU A CA 1
ATOM 5465 C C . GLU A 1 671 ? 24.180 33.573 -42.599 1.00 53.28 671 GLU A C 1
ATOM 5467 O O . GLU A 1 671 ? 24.319 33.167 -41.444 1.00 53.28 671 GLU A O 1
ATOM 5472 N N . GLU A 1 672 ? 23.297 34.536 -42.891 1.00 48.62 672 GLU A N 1
ATOM 5473 C CA . GLU A 1 672 ? 22.448 35.214 -41.899 1.00 48.62 672 GLU A CA 1
ATOM 5474 C C . GLU A 1 672 ? 21.288 34.340 -41.372 1.00 48.62 672 GLU A C 1
ATOM 5476 O O . GLU A 1 672 ? 20.915 34.471 -40.207 1.00 48.62 672 GLU A O 1
ATOM 5481 N N . GLU A 1 673 ? 20.757 33.388 -42.156 1.00 53.84 673 GLU A N 1
ATOM 5482 C CA . GLU A 1 673 ? 19.709 32.449 -41.704 1.00 53.84 673 GLU A CA 1
ATOM 5483 C C . GLU A 1 673 ? 20.262 31.309 -40.822 1.00 53.84 673 GLU A C 1
ATOM 5485 O O . GLU A 1 673 ? 19.518 30.683 -40.059 1.00 53.84 673 GLU A O 1
ATOM 5490 N N . GLN A 1 674 ? 21.570 31.036 -40.891 1.00 53.56 674 GLN A N 1
ATOM 5491 C CA . GLN A 1 674 ? 22.229 29.928 -40.183 1.00 53.56 674 GLN A CA 1
ATOM 5492 C C . GLN A 1 674 ? 22.695 30.276 -38.762 1.00 53.56 674 GLN A C 1
ATOM 5494 O O . GLN A 1 674 ? 22.791 29.381 -37.924 1.00 53.56 674 GLN A O 1
ATOM 5499 N N . THR A 1 675 ? 22.919 31.554 -38.443 1.00 52.12 675 THR A N 1
ATOM 5500 C CA . THR A 1 675 ? 23.419 31.983 -37.119 1.00 52.12 675 THR A CA 1
ATOM 5501 C C . THR A 1 675 ? 22.383 31.872 -35.989 1.00 52.12 675 THR A C 1
ATOM 5503 O O . THR A 1 675 ? 22.764 31.718 -34.831 1.00 52.12 675 THR A O 1
ATOM 5506 N N . ASN A 1 676 ? 21.081 31.873 -36.307 1.00 54.03 676 ASN A N 1
ATOM 5507 C CA . ASN A 1 676 ? 19.979 31.789 -35.331 1.00 54.03 676 ASN A CA 1
ATOM 5508 C C . ASN A 1 676 ? 19.272 30.418 -35.270 1.00 54.03 676 ASN A C 1
ATOM 5510 O O . ASN A 1 676 ? 18.360 30.224 -34.459 1.00 54.03 676 ASN A O 1
ATOM 5514 N N . LYS A 1 677 ? 19.655 29.451 -36.112 1.00 64.31 677 LYS A N 1
ATOM 5515 C CA . LYS A 1 677 ? 18.998 28.138 -36.184 1.00 64.31 677 LYS A CA 1
ATOM 5516 C C . LYS A 1 677 ? 19.659 27.160 -35.208 1.00 64.31 677 LYS A C 1
ATOM 5518 O O . LYS A 1 677 ? 20.874 26.984 -35.217 1.00 64.31 677 LYS A O 1
ATOM 5523 N N . LYS A 1 678 ? 18.866 26.510 -34.345 1.00 69.25 678 LYS A N 1
ATOM 5524 C CA . LYS A 1 678 ? 19.374 25.443 -33.461 1.00 69.25 678 LYS A CA 1
ATOM 5525 C C . LYS A 1 678 ? 20.000 24.331 -34.309 1.00 69.25 678 LYS A C 1
ATOM 5527 O O . LYS A 1 678 ? 19.418 23.945 -35.319 1.00 69.25 678 LYS A O 1
ATOM 5532 N N . LYS A 1 679 ? 21.163 23.820 -33.894 1.00 83.00 679 LYS A N 1
ATOM 5533 C CA . LYS A 1 679 ? 21.846 22.727 -34.599 1.00 83.00 679 LYS A CA 1
ATOM 5534 C C . LYS A 1 679 ? 21.005 21.448 -34.562 1.00 83.00 679 LYS A C 1
ATOM 5536 O O . LYS A 1 679 ? 20.378 21.150 -33.545 1.00 83.00 679 LYS A O 1
ATOM 5541 N N . THR A 1 680 ? 21.019 20.707 -35.667 1.00 91.31 680 THR A N 1
ATOM 5542 C CA . THR A 1 680 ? 20.408 19.378 -35.760 1.00 91.31 680 THR A CA 1
ATOM 5543 C C . THR A 1 680 ? 21.132 18.403 -34.827 1.00 91.31 680 THR A C 1
ATOM 5545 O O . THR A 1 680 ? 22.364 18.371 -34.776 1.00 91.31 680 THR A O 1
ATOM 5548 N N . GLU A 1 681 ? 20.365 17.598 -34.092 1.00 95.19 681 GLU A N 1
ATOM 5549 C CA . GLU A 1 681 ? 20.890 16.575 -33.182 1.00 95.19 681 GLU A CA 1
ATOM 5550 C C . GLU A 1 681 ? 20.295 15.202 -33.501 1.00 95.19 681 GLU A C 1
ATOM 5552 O O . GLU A 1 681 ? 19.092 15.065 -33.745 1.00 95.19 681 GLU A O 1
ATOM 5557 N N . VAL A 1 682 ? 21.145 14.178 -33.464 1.00 97.88 682 VAL A N 1
ATOM 5558 C CA . VAL A 1 682 ? 20.759 12.773 -33.580 1.00 97.88 682 VAL A CA 1
ATOM 5559 C C . VAL A 1 682 ? 20.446 12.235 -32.191 1.00 97.88 682 VAL A C 1
ATOM 5561 O O . VAL A 1 682 ? 21.252 12.360 -31.271 1.00 97.88 682 VAL A O 1
ATOM 5564 N N . HIS A 1 683 ? 19.285 11.607 -32.041 1.00 98.31 683 HIS A N 1
ATOM 5565 C CA . HIS A 1 683 ? 18.853 10.965 -30.808 1.00 98.31 683 HIS A CA 1
ATOM 5566 C C . HIS A 1 683 ? 18.499 9.508 -31.086 1.00 98.31 683 HIS A C 1
ATOM 5568 O O . HIS A 1 683 ? 17.581 9.247 -31.859 1.00 98.31 683 HIS A O 1
ATOM 5574 N N . VAL A 1 684 ? 19.180 8.565 -30.435 1.00 98.50 684 VAL A N 1
ATOM 5575 C CA . VAL A 1 684 ? 18.872 7.132 -30.545 1.00 98.50 684 VAL A CA 1
ATOM 5576 C C . VAL A 1 684 ? 18.390 6.598 -29.203 1.00 98.50 684 VAL A C 1
ATOM 5578 O O . VAL A 1 684 ? 19.105 6.692 -28.210 1.00 98.50 684 VAL A O 1
ATOM 5581 N N . VAL A 1 685 ? 17.179 6.048 -29.150 1.00 98.25 685 VAL A N 1
ATOM 5582 C CA . VAL A 1 685 ? 16.577 5.480 -27.934 1.00 98.25 685 VAL A CA 1
ATOM 5583 C C . VAL A 1 685 ? 16.625 3.957 -28.010 1.00 98.25 685 VAL A C 1
ATOM 5585 O O . VAL A 1 685 ? 16.218 3.371 -29.008 1.00 98.25 685 VAL A O 1
ATOM 5588 N N . MET A 1 686 ? 17.119 3.305 -26.954 1.00 96.69 686 MET A N 1
ATOM 5589 C CA . MET A 1 686 ? 17.208 1.844 -26.859 1.00 96.69 686 MET A CA 1
ATOM 5590 C C . MET A 1 686 ? 16.555 1.360 -25.558 1.00 96.69 686 MET A C 1
ATOM 5592 O O . MET A 1 686 ? 17.233 1.074 -24.566 1.00 96.69 686 MET A O 1
ATOM 5596 N N . ASN A 1 687 ? 15.219 1.291 -25.534 1.00 93.56 687 ASN A N 1
ATOM 5597 C CA . ASN A 1 687 ? 14.457 0.874 -24.352 1.00 93.56 687 ASN A CA 1
ATOM 5598 C C . ASN A 1 687 ? 14.327 -0.654 -24.229 1.00 93.56 687 ASN A C 1
ATOM 5600 O O . ASN A 1 687 ? 13.235 -1.219 -24.235 1.00 93.56 687 ASN A O 1
ATOM 5604 N N . LEU A 1 688 ? 15.464 -1.334 -24.064 1.00 88.31 688 LEU A N 1
ATOM 5605 C CA . LEU A 1 688 ? 15.511 -2.774 -23.808 1.00 88.31 688 LEU A CA 1
ATOM 5606 C C . LEU A 1 688 ? 16.399 -3.082 -22.588 1.00 88.31 688 LEU A C 1
ATOM 5608 O O . LEU A 1 688 ? 17.467 -3.660 -22.750 1.00 88.31 688 LEU A O 1
ATOM 5612 N N . PRO A 1 689 ? 15.973 -2.785 -21.344 1.00 84.19 689 PRO A N 1
ATOM 5613 C CA . PRO A 1 689 ? 16.896 -2.667 -20.204 1.00 84.19 689 PRO A CA 1
ATOM 5614 C C . PRO A 1 689 ? 17.739 -3.908 -19.865 1.00 84.19 689 PRO A C 1
ATOM 5616 O O . PRO A 1 689 ? 18.857 -3.795 -19.381 1.00 84.19 689 PRO A O 1
ATOM 5619 N N . ALA A 1 690 ? 17.246 -5.119 -20.124 1.00 76.44 690 ALA A N 1
ATOM 5620 C CA . ALA A 1 690 ? 18.059 -6.318 -19.900 1.00 76.44 690 ALA A CA 1
ATOM 5621 C C . ALA A 1 690 ? 19.168 -6.540 -20.951 1.00 76.44 690 ALA A C 1
ATOM 5623 O O . ALA A 1 690 ? 19.995 -7.417 -20.749 1.00 76.44 690 ALA A O 1
ATOM 5624 N N . TYR A 1 691 ? 19.174 -5.811 -22.076 1.00 83.69 691 TYR A N 1
ATOM 5625 C CA . TYR A 1 691 ? 20.056 -6.118 -23.210 1.00 83.69 691 TYR A CA 1
ATOM 5626 C C . TYR A 1 691 ? 20.611 -4.903 -23.973 1.00 83.69 691 TYR A C 1
ATOM 5628 O O . TYR A 1 691 ? 21.623 -5.045 -24.647 1.00 83.69 691 TYR A O 1
ATOM 5636 N N . ALA A 1 692 ? 20.016 -3.709 -23.872 1.00 88.44 692 ALA A N 1
ATOM 5637 C CA . ALA A 1 692 ? 20.348 -2.570 -24.738 1.00 88.44 692 ALA A CA 1
ATOM 5638 C C . ALA A 1 692 ? 21.829 -2.160 -24.702 1.00 88.44 692 ALA A C 1
ATOM 5640 O O . ALA A 1 692 ? 22.369 -1.724 -25.715 1.00 88.44 692 ALA A O 1
ATOM 5641 N N . VAL A 1 693 ? 22.508 -2.367 -23.570 1.00 91.69 693 VAL A N 1
ATOM 5642 C CA . VAL A 1 693 ? 23.949 -2.111 -23.424 1.00 91.69 693 VAL A CA 1
ATOM 5643 C C . VAL A 1 693 ? 24.794 -2.899 -24.442 1.00 91.69 693 VAL A C 1
ATOM 5645 O O . VAL A 1 693 ? 25.855 -2.444 -24.858 1.00 91.69 693 VAL A O 1
ATOM 5648 N N . ASN A 1 694 ? 24.303 -4.050 -24.914 1.00 88.69 694 ASN A N 1
ATOM 5649 C CA . ASN A 1 694 ? 24.959 -4.876 -25.930 1.00 88.69 694 ASN A CA 1
ATOM 5650 C C . ASN A 1 694 ? 24.844 -4.310 -27.354 1.00 88.69 694 ASN A C 1
ATOM 5652 O O . ASN A 1 694 ? 25.557 -4.779 -28.237 1.00 88.69 694 ASN A O 1
ATOM 5656 N N . PHE A 1 695 ? 23.997 -3.303 -27.587 1.00 92.44 695 PHE A N 1
ATOM 5657 C CA . PHE A 1 695 ? 23.925 -2.595 -28.868 1.00 92.44 695 PHE A CA 1
ATOM 5658 C C . PHE A 1 695 ? 24.920 -1.431 -28.959 1.00 92.44 695 PHE A C 1
ATOM 5660 O O . PHE A 1 695 ? 25.207 -0.967 -30.057 1.00 92.44 695 PHE A O 1
ATOM 5667 N N . LEU A 1 696 ? 25.512 -0.989 -27.840 1.00 95.62 696 LEU A N 1
ATOM 5668 C CA . LEU A 1 696 ? 26.512 0.088 -27.828 1.00 95.62 696 LEU A CA 1
ATOM 5669 C C . LEU A 1 696 ? 27.722 -0.148 -28.761 1.00 95.62 696 LEU A C 1
ATOM 5671 O O . LEU A 1 696 ? 28.116 0.802 -29.441 1.00 95.62 696 LEU A O 1
ATOM 5675 N N . PRO A 1 697 ? 28.277 -1.374 -28.889 1.00 94.00 697 PRO A N 1
ATOM 5676 C CA . PRO A 1 697 ? 29.309 -1.677 -29.882 1.00 94.00 697 PRO A CA 1
ATOM 5677 C C . PRO A 1 697 ? 28.929 -1.322 -31.326 1.00 94.00 697 PRO A C 1
ATOM 5679 O O . PRO A 1 697 ? 29.810 -1.011 -32.122 1.00 94.00 697 PRO A O 1
ATOM 5682 N N . ALA A 1 698 ? 27.638 -1.361 -31.680 1.00 93.62 698 ALA A N 1
ATOM 5683 C CA . ALA A 1 698 ? 27.158 -1.135 -33.046 1.00 93.62 698 ALA A CA 1
ATOM 5684 C C . ALA A 1 698 ? 27.418 0.290 -33.551 1.00 93.62 698 ALA A C 1
ATOM 5686 O O . ALA A 1 698 ? 27.481 0.510 -34.757 1.00 93.62 698 ALA A O 1
ATOM 5687 N N . PHE A 1 699 ? 27.579 1.248 -32.635 1.00 96.81 699 PHE A N 1
ATOM 5688 C CA . PHE A 1 699 ? 27.851 2.641 -32.972 1.00 96.81 699 PHE A CA 1
ATOM 5689 C C . PHE A 1 699 ? 29.327 2.909 -33.288 1.00 96.81 699 PHE A C 1
ATOM 5691 O O . PHE A 1 699 ? 29.644 3.908 -33.936 1.00 96.81 699 PHE A O 1
ATOM 5698 N N . ARG A 1 700 ? 30.249 2.044 -32.846 1.00 95.06 700 ARG A N 1
ATOM 5699 C CA . ARG A 1 700 ? 31.679 2.243 -33.095 1.00 95.06 700 ARG A CA 1
ATOM 5700 C C . ARG A 1 700 ? 31.993 1.972 -34.562 1.00 95.06 700 ARG A C 1
ATOM 5702 O O . ARG A 1 700 ? 31.778 0.867 -35.054 1.00 95.06 700 ARG A O 1
ATOM 5709 N N . GLY A 1 701 ? 32.510 2.981 -35.255 1.00 93.88 701 GLY A N 1
ATOM 5710 C CA . GLY A 1 701 ? 32.774 2.893 -36.691 1.00 93.88 701 GLY A CA 1
ATOM 5711 C C . GLY A 1 701 ? 31.520 2.916 -37.576 1.00 93.88 701 GLY A C 1
ATOM 5712 O O . GLY A 1 701 ? 31.630 2.638 -38.768 1.00 93.88 701 GLY A O 1
ATOM 5713 N N . VAL A 1 702 ? 30.341 3.262 -37.040 1.00 94.62 702 VAL A N 1
ATOM 5714 C CA . VAL A 1 702 ? 29.064 3.242 -37.784 1.00 94.62 702 VAL A CA 1
ATOM 5715 C C . VAL A 1 702 ? 29.044 4.180 -38.998 1.00 94.62 702 VAL A C 1
ATOM 5717 O O . VAL A 1 702 ? 28.372 3.909 -39.988 1.00 94.62 702 VAL A O 1
ATOM 5720 N N . LEU A 1 703 ? 29.834 5.258 -38.970 1.00 94.50 703 LEU A N 1
ATOM 5721 C CA . LEU A 1 703 ? 29.994 6.187 -40.092 1.00 94.50 703 LEU A CA 1
ATOM 5722 C C . LEU A 1 703 ? 31.277 5.939 -40.899 1.00 94.50 703 LEU A C 1
ATOM 5724 O O . LEU A 1 703 ? 31.527 6.648 -41.872 1.00 94.50 703 LEU A O 1
ATOM 5728 N N . ARG A 1 704 ? 32.106 4.950 -40.531 1.00 91.94 704 ARG A N 1
ATOM 5729 C CA . ARG A 1 704 ? 33.436 4.737 -41.133 1.00 91.94 704 ARG A CA 1
ATOM 5730 C C . ARG A 1 704 ? 33.367 4.500 -42.640 1.00 91.94 704 ARG A C 1
ATOM 5732 O O . ARG A 1 704 ? 34.201 5.025 -43.371 1.00 91.94 704 ARG A O 1
ATOM 5739 N N . GLN A 1 705 ? 32.367 3.757 -43.112 1.00 88.56 705 GLN A N 1
ATOM 5740 C CA . GLN A 1 705 ? 32.159 3.519 -44.547 1.00 88.56 705 GLN A CA 1
ATOM 5741 C C . GLN A 1 705 ? 31.917 4.813 -45.344 1.00 88.56 705 GLN A C 1
ATOM 5743 O O . GLN A 1 705 ? 32.203 4.874 -46.536 1.00 88.56 705 GLN A O 1
ATOM 5748 N N . PHE A 1 706 ? 31.466 5.874 -44.673 1.00 89.50 706 PHE A N 1
ATOM 5749 C CA . PHE A 1 706 ? 31.239 7.197 -45.246 1.00 89.50 706 PHE A CA 1
ATOM 5750 C C . PHE A 1 706 ? 32.327 8.202 -44.849 1.00 89.50 706 PHE A C 1
ATOM 5752 O O . PHE A 1 706 ? 32.121 9.401 -45.014 1.00 89.50 706 PHE A O 1
ATOM 5759 N N . ARG A 1 707 ? 33.485 7.747 -44.336 1.00 88.00 707 ARG A N 1
ATOM 5760 C CA . ARG A 1 707 ? 34.527 8.609 -43.750 1.00 88.00 707 ARG A CA 1
ATOM 5761 C C . ARG A 1 707 ? 34.861 9.819 -44.621 1.00 88.00 707 ARG A C 1
ATOM 5763 O O . ARG A 1 707 ? 34.809 10.924 -44.106 1.00 88.00 707 ARG A O 1
ATOM 5770 N N . LYS A 1 708 ? 35.131 9.620 -45.916 1.00 86.06 708 LYS A N 1
ATOM 5771 C CA . LYS A 1 708 ? 35.462 10.723 -46.839 1.00 86.06 708 LYS A CA 1
ATOM 5772 C C . LYS A 1 708 ? 34.359 11.786 -46.867 1.00 86.06 708 LYS A C 1
ATOM 5774 O O . LYS A 1 708 ? 34.625 12.959 -46.669 1.00 86.06 708 LYS A O 1
ATOM 5779 N N . GLU A 1 709 ? 33.110 11.346 -47.011 1.00 85.06 709 GLU A N 1
ATOM 5780 C CA . GLU A 1 709 ? 31.945 12.234 -47.088 1.00 85.06 709 GLU A CA 1
ATOM 5781 C C . GLU A 1 709 ? 31.688 12.990 -45.776 1.00 85.06 709 GLU A C 1
ATOM 5783 O O . GLU A 1 709 ? 31.168 14.099 -45.801 1.00 85.06 709 GLU A O 1
ATOM 5788 N N . ILE A 1 710 ? 32.011 12.381 -44.631 1.00 86.00 710 ILE A N 1
ATOM 5789 C CA . ILE A 1 710 ? 31.846 12.986 -43.303 1.00 86.00 710 ILE A CA 1
ATOM 5790 C C . ILE A 1 710 ? 33.012 13.925 -42.967 1.00 86.00 710 ILE A C 1
ATOM 5792 O O . ILE A 1 710 ? 32.806 14.961 -42.333 1.00 86.00 710 ILE A O 1
ATOM 5796 N N . GLU A 1 711 ? 34.229 13.581 -43.389 1.00 84.94 711 GLU A N 1
ATOM 5797 C CA . GLU A 1 711 ? 35.421 14.412 -43.218 1.00 84.94 711 GLU A CA 1
ATOM 5798 C C . GLU A 1 711 ? 35.327 15.713 -44.026 1.00 84.94 711 GLU A C 1
ATOM 5800 O O . GLU A 1 711 ? 35.737 16.751 -43.509 1.00 84.94 711 GLU A O 1
ATOM 5805 N N . ASP A 1 712 ? 34.681 15.685 -45.199 1.00 83.94 712 ASP A N 1
ATOM 5806 C CA . ASP A 1 712 ? 34.387 16.866 -46.026 1.00 83.94 712 ASP A CA 1
ATOM 5807 C C . ASP A 1 712 ? 33.418 17.866 -45.353 1.00 83.94 712 ASP A C 1
ATOM 5809 O O . ASP A 1 712 ? 33.310 19.019 -45.777 1.00 83.94 712 ASP A O 1
ATOM 5813 N N . ILE A 1 713 ? 32.705 17.455 -44.296 1.00 81.62 713 ILE A N 1
ATOM 5814 C CA . ILE A 1 713 ? 31.794 18.324 -43.540 1.00 81.62 713 ILE A CA 1
ATOM 5815 C C . ILE A 1 713 ? 32.583 19.040 -42.431 1.00 81.62 713 ILE A C 1
ATOM 5817 O O . ILE A 1 713 ? 33.143 18.354 -41.561 1.00 81.62 713 ILE A O 1
ATOM 5821 N N . PRO A 1 714 ? 32.579 20.392 -42.392 1.00 82.19 714 PRO A N 1
ATOM 5822 C CA . PRO A 1 714 ? 33.230 21.163 -41.335 1.00 82.19 714 PRO A CA 1
ATOM 5823 C C . PRO A 1 714 ? 32.757 20.754 -39.938 1.00 82.19 714 PRO A C 1
ATOM 5825 O O . PRO A 1 714 ? 31.571 20.479 -39.732 1.00 82.19 714 PRO A O 1
ATOM 5828 N N . GLU A 1 715 ? 33.672 20.711 -38.969 1.00 79.94 715 GLU A N 1
ATOM 5829 C CA . GLU A 1 715 ? 33.410 20.182 -37.625 1.00 79.94 715 GLU A CA 1
ATOM 5830 C C . GLU A 1 715 ? 32.269 20.925 -36.914 1.00 79.94 715 GLU A C 1
ATOM 5832 O O . GLU A 1 715 ? 31.420 20.312 -36.271 1.00 79.94 715 GLU A O 1
ATOM 5837 N N . GLU A 1 716 ? 32.158 22.236 -37.119 1.00 79.94 716 GLU A N 1
ATOM 5838 C CA . GLU A 1 716 ? 31.096 23.071 -36.570 1.00 79.94 716 GLU A CA 1
ATOM 5839 C C . GLU A 1 716 ? 29.704 22.773 -37.150 1.00 79.94 716 GLU A C 1
ATOM 5841 O O . GLU A 1 716 ? 28.699 23.109 -36.509 1.00 79.94 716 GLU A O 1
ATOM 5846 N N . LYS A 1 717 ? 29.636 22.128 -38.322 1.00 80.81 717 LYS A N 1
ATOM 5847 C CA . LYS A 1 717 ? 28.397 21.704 -38.997 1.00 80.81 717 LYS A CA 1
ATOM 5848 C C . LYS A 1 717 ? 28.036 20.243 -38.721 1.00 80.81 717 LYS A C 1
ATOM 5850 O O . LYS A 1 717 ? 26.938 19.809 -39.072 1.00 80.81 717 LYS A O 1
ATOM 5855 N N . ARG A 1 718 ? 28.919 19.479 -38.075 1.00 86.56 718 ARG A N 1
ATOM 5856 C CA . ARG A 1 718 ? 28.657 18.085 -37.711 1.00 86.56 718 ARG A CA 1
ATOM 5857 C C . ARG A 1 718 ? 27.614 17.998 -36.598 1.00 86.56 718 ARG A C 1
ATOM 5859 O O . ARG A 1 718 ? 27.659 18.731 -35.612 1.00 86.56 718 ARG A O 1
ATOM 5866 N N . TRP A 1 719 ? 26.654 17.092 -36.759 1.00 92.62 719 TRP A N 1
ATOM 5867 C CA . TRP A 1 719 ? 25.555 16.935 -35.808 1.00 92.62 719 TRP A CA 1
ATOM 5868 C C . TRP A 1 719 ? 26.001 16.184 -34.563 1.00 92.62 719 TRP A C 1
ATOM 5870 O O . TRP A 1 719 ? 26.782 15.234 -34.655 1.00 92.62 719 TRP A O 1
ATOM 5880 N N . LYS A 1 720 ? 25.457 16.575 -33.412 1.00 94.44 720 LYS A N 1
ATOM 5881 C CA . LYS A 1 720 ? 25.687 15.902 -32.132 1.00 94.44 720 LYS A CA 1
ATOM 5882 C C . LYS A 1 720 ? 24.914 14.583 -32.071 1.00 94.44 720 LYS A C 1
ATOM 5884 O O . LYS A 1 720 ? 23.746 14.546 -32.452 1.00 94.44 720 LYS A O 1
ATOM 5889 N N . TRP A 1 721 ? 25.544 13.525 -31.556 1.00 97.38 721 TRP A N 1
ATOM 5890 C CA . TRP A 1 721 ? 24.936 12.202 -31.388 1.00 97.38 721 TRP A CA 1
ATOM 5891 C C . TRP A 1 721 ? 24.669 11.899 -29.918 1.00 97.38 721 TRP A C 1
ATOM 5893 O O . TRP A 1 721 ? 25.598 11.740 -29.131 1.00 97.38 721 TRP A O 1
ATOM 5903 N N . ASN A 1 722 ? 23.393 11.781 -29.564 1.00 98.00 722 ASN A N 1
ATOM 5904 C CA . ASN A 1 722 ? 22.926 11.411 -28.237 1.00 98.00 722 ASN A CA 1
ATOM 5905 C C . ASN A 1 722 ? 22.302 10.009 -28.278 1.00 98.00 722 ASN A C 1
ATOM 5907 O O . ASN A 1 722 ? 21.382 9.759 -29.057 1.00 98.00 722 ASN A O 1
ATOM 5911 N N . VAL A 1 723 ? 22.742 9.107 -27.403 1.00 98.38 723 VAL A N 1
ATOM 5912 C CA . VAL A 1 723 ? 22.168 7.761 -27.257 1.00 98.38 723 VAL A CA 1
ATOM 5913 C C . VAL A 1 723 ? 21.588 7.597 -25.858 1.00 98.38 723 VAL A C 1
ATOM 5915 O O . VAL A 1 723 ? 22.263 7.865 -24.872 1.00 98.38 723 VAL A O 1
ATOM 5918 N N . TYR A 1 724 ? 20.344 7.137 -25.762 1.00 98.31 724 TYR A N 1
ATOM 5919 C CA . TYR A 1 724 ? 19.642 6.852 -24.512 1.00 98.31 724 TYR A CA 1
ATOM 5920 C C . TYR A 1 724 ? 19.544 5.335 -24.338 1.00 98.31 724 TYR A C 1
ATOM 5922 O O . TYR A 1 724 ? 18.648 4.681 -24.878 1.00 98.31 724 TYR A O 1
ATOM 5930 N N . CYS A 1 725 ? 20.507 4.773 -23.613 1.00 97.94 725 CYS A N 1
ATOM 5931 C CA . CYS A 1 725 ? 20.607 3.347 -23.340 1.00 97.94 725 CYS A CA 1
ATOM 5932 C C . CYS A 1 725 ? 19.932 3.028 -22.007 1.00 97.94 725 CYS A C 1
ATOM 5934 O O . CYS A 1 725 ? 20.403 3.450 -20.951 1.00 97.94 725 CYS A O 1
ATOM 5936 N N . TYR A 1 726 ? 18.846 2.258 -22.036 1.00 96.94 726 TYR A N 1
ATOM 5937 C CA . TYR A 1 726 ? 18.248 1.760 -20.802 1.00 96.94 726 TYR A CA 1
ATOM 5938 C C . TYR A 1 726 ? 18.945 0.485 -20.344 1.00 96.94 726 TYR A C 1
ATOM 5940 O O . TYR A 1 726 ? 19.190 -0.402 -21.157 1.00 96.94 726 TYR A O 1
ATOM 5948 N N . LEU A 1 727 ? 19.220 0.353 -19.048 1.00 92.56 727 LEU A N 1
ATOM 5949 C CA . LEU A 1 727 ? 19.811 -0.860 -18.488 1.00 92.56 727 LEU A CA 1
ATOM 5950 C C . LEU A 1 727 ? 19.369 -1.151 -17.051 1.00 92.56 727 LEU A C 1
ATOM 5952 O O . LEU A 1 727 ? 18.828 -0.282 -16.366 1.00 92.56 727 LEU A O 1
ATOM 5956 N N . PHE A 1 728 ? 19.585 -2.388 -16.605 1.00 89.12 728 PHE A N 1
ATOM 5957 C CA . PHE A 1 728 ? 19.449 -2.764 -15.201 1.00 89.12 728 PHE A CA 1
ATOM 5958 C C . PHE A 1 728 ? 20.817 -2.836 -14.524 1.00 89.12 728 PHE A C 1
ATOM 5960 O O . PHE A 1 728 ? 21.659 -3.616 -14.958 1.00 89.12 728 PHE A O 1
ATOM 5967 N N . ALA A 1 729 ? 20.986 -2.098 -13.428 1.00 84.44 729 ALA A N 1
ATOM 5968 C CA . ALA A 1 729 ? 22.081 -2.295 -12.486 1.00 84.44 729 ALA A CA 1
ATOM 5969 C C . ALA A 1 729 ? 21.592 -3.223 -11.365 1.00 84.44 729 ALA A C 1
ATOM 5971 O O . ALA A 1 729 ? 20.521 -3.003 -10.793 1.00 84.44 729 ALA A O 1
ATOM 5972 N N . LYS A 1 730 ? 22.338 -4.294 -11.085 1.00 79.44 730 LYS A N 1
ATOM 5973 C CA . LYS A 1 730 ? 21.957 -5.356 -10.141 1.00 79.44 730 LYS A CA 1
ATOM 5974 C C . LYS A 1 730 ? 23.089 -5.592 -9.148 1.00 79.44 730 LYS A C 1
ATOM 5976 O O . LYS A 1 730 ? 24.239 -5.644 -9.565 1.00 79.44 730 LYS A O 1
ATOM 5981 N N . SER A 1 731 ? 22.755 -5.804 -7.877 1.00 66.75 731 SER A N 1
ATOM 5982 C CA . SER A 1 731 ? 23.719 -6.212 -6.852 1.00 66.75 731 SER A CA 1
ATOM 5983 C C . SER A 1 731 ? 23.302 -7.521 -6.180 1.00 66.75 731 SER A C 1
ATOM 5985 O O . SER A 1 731 ? 22.119 -7.768 -5.943 1.00 66.75 731 SER A O 1
ATOM 5987 N N . HIS A 1 732 ? 24.285 -8.353 -5.838 1.00 59.34 732 HIS A N 1
ATOM 5988 C CA . HIS A 1 732 ? 24.082 -9.587 -5.068 1.00 59.34 732 HIS A CA 1
ATOM 5989 C C . HIS A 1 732 ? 24.180 -9.362 -3.551 1.00 59.34 732 HIS A C 1
ATOM 5991 O O . HIS A 1 732 ? 23.764 -10.212 -2.767 1.00 59.34 732 HIS A O 1
ATOM 5997 N N . VAL A 1 733 ? 24.684 -8.198 -3.137 1.00 57.91 733 VAL A N 1
ATOM 5998 C CA . VAL A 1 733 ? 24.809 -7.770 -1.738 1.00 57.91 733 VAL A CA 1
ATOM 5999 C C . VAL A 1 733 ? 24.146 -6.409 -1.545 1.00 57.91 733 VAL A C 1
ATOM 6001 O O . VAL A 1 733 ? 23.850 -5.708 -2.515 1.00 57.91 733 VAL A O 1
ATOM 6004 N N . ASP A 1 734 ? 23.889 -6.016 -0.304 1.00 64.06 734 ASP A N 1
ATOM 6005 C CA . ASP A 1 734 ? 23.364 -4.677 -0.041 1.00 64.06 734 ASP A CA 1
ATOM 6006 C C . ASP A 1 734 ? 24.469 -3.642 -0.304 1.00 64.06 734 ASP A C 1
ATOM 6008 O O . ASP A 1 734 ? 25.567 -3.730 0.248 1.00 64.06 734 ASP A O 1
ATOM 6012 N N . VAL A 1 735 ? 24.187 -2.692 -1.195 1.00 74.69 735 VAL A N 1
ATOM 6013 C CA . VAL A 1 735 ? 25.124 -1.656 -1.652 1.00 74.69 735 VAL A CA 1
ATOM 6014 C C . VAL A 1 735 ? 24.457 -0.280 -1.595 1.00 74.69 735 VAL A C 1
ATOM 6016 O O . VAL A 1 735 ? 23.231 -0.206 -1.707 1.00 74.69 735 VAL A O 1
ATOM 6019 N N . PRO A 1 736 ? 25.225 0.812 -1.428 1.00 81.00 736 PRO A N 1
ATOM 6020 C CA . PRO A 1 736 ? 24.684 2.170 -1.493 1.00 81.00 736 PRO A CA 1
ATOM 6021 C C . PRO A 1 736 ? 24.091 2.502 -2.870 1.00 81.00 736 PRO A C 1
ATOM 6023 O O . PRO A 1 736 ? 24.574 2.007 -3.885 1.00 81.00 736 PRO A O 1
ATOM 6026 N N . ASP A 1 737 ? 23.121 3.419 -2.927 1.00 79.19 737 ASP A N 1
ATOM 6027 C CA . ASP A 1 737 ? 22.461 3.826 -4.182 1.00 79.19 737 ASP A CA 1
ATOM 6028 C C . ASP A 1 737 ? 23.440 4.342 -5.251 1.00 79.19 737 ASP A C 1
ATOM 6030 O O . ASP A 1 737 ? 23.261 4.088 -6.444 1.00 79.19 737 ASP A O 1
ATOM 6034 N N . THR A 1 738 ? 24.516 5.015 -4.825 1.00 87.94 738 THR A N 1
ATOM 6035 C CA . THR A 1 738 ? 25.573 5.529 -5.712 1.00 87.94 738 THR A CA 1
ATOM 6036 C C . THR A 1 738 ? 26.275 4.416 -6.488 1.00 87.94 738 THR A C 1
ATOM 6038 O O . THR A 1 738 ? 26.677 4.629 -7.630 1.00 87.94 738 THR A O 1
ATOM 6041 N N . TRP A 1 739 ? 26.363 3.212 -5.913 1.00 92.88 739 TRP A N 1
ATOM 6042 C CA . TRP A 1 739 ? 26.980 2.060 -6.564 1.00 92.88 739 TRP A CA 1
ATOM 6043 C C . TRP A 1 739 ? 26.220 1.651 -7.826 1.00 92.88 739 TRP A C 1
ATOM 6045 O O . TRP A 1 739 ? 26.837 1.339 -8.838 1.00 92.88 739 TRP A O 1
ATOM 6055 N N . TYR A 1 740 ? 24.882 1.686 -7.809 1.00 87.88 740 TYR A N 1
ATOM 6056 C CA . TYR A 1 740 ? 24.096 1.283 -8.978 1.00 87.88 740 TYR A CA 1
ATOM 6057 C C . TYR A 1 740 ? 24.281 2.240 -10.159 1.00 87.88 740 TYR A C 1
ATOM 6059 O O . TYR A 1 740 ? 24.261 1.807 -11.312 1.00 87.88 740 TYR A O 1
ATOM 6067 N N . GLU A 1 741 ? 24.472 3.532 -9.885 1.00 93.25 741 GLU A N 1
ATOM 6068 C CA . GLU A 1 741 ? 24.767 4.518 -10.924 1.00 93.25 741 GLU A CA 1
ATOM 6069 C C . GLU A 1 741 ? 26.160 4.294 -11.534 1.00 93.25 741 GLU A C 1
ATOM 6071 O O . GLU A 1 741 ? 26.310 4.301 -12.761 1.00 93.25 741 GLU A O 1
ATOM 6076 N N . GLU A 1 742 ? 27.164 4.059 -10.685 1.00 93.62 742 GLU A N 1
ATOM 6077 C CA . GLU A 1 742 ? 28.533 3.734 -11.101 1.00 93.62 742 GLU A CA 1
ATOM 6078 C C . GLU A 1 742 ? 28.583 2.433 -11.906 1.00 93.62 742 GLU A C 1
ATOM 6080 O O . GLU A 1 742 ? 29.221 2.384 -12.958 1.00 93.62 742 GLU A O 1
ATOM 6085 N N . GLU A 1 743 ? 27.851 1.405 -11.474 1.00 93.50 743 GLU A N 1
ATOM 6086 C CA . GLU A 1 743 ? 27.753 0.133 -12.183 1.00 93.50 743 GLU A CA 1
ATOM 6087 C C . GLU A 1 743 ? 27.089 0.311 -13.550 1.00 93.50 743 GLU A C 1
ATOM 6089 O O . GLU A 1 743 ? 27.596 -0.184 -14.557 1.00 93.50 743 GLU A O 1
ATOM 6094 N N . ALA A 1 744 ? 26.006 1.092 -13.631 1.00 93.06 744 ALA A N 1
ATOM 6095 C CA . ALA A 1 744 ? 25.359 1.373 -14.907 1.00 93.06 744 ALA A CA 1
ATOM 6096 C C . ALA A 1 744 ? 26.316 2.061 -15.902 1.00 93.06 744 ALA A C 1
ATOM 6098 O O . ALA A 1 744 ? 26.336 1.730 -17.093 1.00 93.06 744 ALA A O 1
ATOM 6099 N N . ARG A 1 745 ? 27.145 2.992 -15.413 1.00 96.81 745 ARG A N 1
ATOM 6100 C CA . ARG A 1 745 ? 28.192 3.646 -16.208 1.00 96.81 745 ARG A CA 1
ATOM 6101 C C . ARG A 1 745 ? 29.276 2.650 -16.630 1.00 96.81 745 ARG A C 1
ATOM 6103 O O . ARG A 1 745 ? 29.582 2.568 -17.819 1.00 96.81 745 ARG A O 1
ATOM 6110 N N . ARG A 1 746 ? 29.787 1.844 -15.693 1.00 94.94 746 ARG A N 1
ATOM 6111 C CA . ARG A 1 746 ? 30.814 0.820 -15.940 1.00 94.94 746 ARG A CA 1
ATOM 6112 C C . ARG A 1 746 ? 30.382 -0.172 -17.020 1.00 94.94 746 ARG A C 1
ATOM 6114 O O . ARG A 1 746 ? 31.167 -0.475 -17.916 1.00 94.94 746 ARG A O 1
ATOM 6121 N N . MET A 1 747 ? 29.134 -0.644 -16.972 1.00 93.00 747 MET A N 1
ATOM 6122 C CA . MET A 1 747 ? 28.575 -1.558 -17.974 1.00 93.00 747 MET A CA 1
ATOM 6123 C C . MET A 1 747 ? 28.575 -0.943 -19.381 1.00 93.00 747 MET A C 1
ATOM 6125 O O . MET A 1 747 ? 28.875 -1.633 -20.357 1.00 93.00 747 MET A O 1
ATOM 6129 N N . CYS A 1 748 ? 28.259 0.352 -19.499 1.00 95.50 748 CYS A N 1
ATOM 6130 C CA . CYS A 1 748 ? 28.313 1.060 -20.778 1.00 95.50 748 CYS A CA 1
ATOM 6131 C C . CYS A 1 748 ? 29.755 1.179 -21.286 1.00 95.50 748 CYS A C 1
ATOM 6133 O O . CYS A 1 748 ? 30.022 0.825 -22.433 1.00 95.50 748 CYS A O 1
ATOM 6135 N N . ASP A 1 749 ? 30.683 1.608 -20.428 1.00 94.88 749 ASP A N 1
ATOM 6136 C CA . ASP A 1 749 ? 32.099 1.794 -20.775 1.00 94.88 749 ASP A CA 1
ATOM 6137 C C . ASP A 1 749 ? 32.764 0.472 -21.203 1.00 94.88 749 ASP A C 1
ATOM 6139 O O . ASP A 1 749 ? 33.508 0.413 -22.184 1.00 94.88 749 ASP A O 1
ATOM 6143 N N . GLN A 1 750 ? 32.428 -0.630 -20.526 1.00 91.81 750 GLN A N 1
ATOM 6144 C CA . GLN A 1 750 ? 32.904 -1.968 -20.882 1.00 91.81 750 GLN A CA 1
ATOM 6145 C C . GLN A 1 750 ? 32.444 -2.393 -22.284 1.00 91.81 750 GLN A C 1
ATOM 6147 O O . GLN A 1 750 ? 33.185 -3.070 -23.000 1.00 91.81 750 GLN A O 1
ATOM 6152 N N . LYS A 1 751 ? 31.218 -2.031 -22.681 1.00 91.81 751 LYS A N 1
ATOM 6153 C CA . LYS A 1 751 ? 30.652 -2.411 -23.983 1.00 91.81 751 LYS A CA 1
ATOM 6154 C C . LYS A 1 751 ? 31.118 -1.497 -25.110 1.00 91.81 751 LYS A C 1
ATOM 6156 O O . LYS A 1 751 ? 31.320 -1.988 -26.215 1.00 91.81 751 LYS A O 1
ATOM 6161 N N . THR A 1 752 ? 31.339 -0.209 -24.860 1.00 92.25 752 THR A N 1
ATOM 6162 C CA . THR A 1 752 ? 31.893 0.704 -25.876 1.00 92.25 752 THR A CA 1
ATOM 6163 C C . THR A 1 752 ? 33.377 0.441 -26.148 1.00 92.25 752 THR A C 1
ATOM 6165 O O . THR A 1 752 ? 33.832 0.675 -27.271 1.00 92.25 752 THR A O 1
ATOM 6168 N N . GLN A 1 753 ? 34.122 -0.075 -25.157 1.00 91.12 753 GLN A N 1
ATOM 6169 C CA . GLN A 1 753 ? 35.575 -0.300 -25.221 1.00 91.12 753 GLN A CA 1
ATOM 6170 C C . GLN A 1 753 ? 36.328 0.939 -25.728 1.00 91.12 753 GLN A C 1
ATOM 6172 O O . GLN A 1 753 ? 37.161 0.858 -26.639 1.00 91.12 753 GLN A O 1
ATOM 6177 N N . TRP A 1 754 ? 35.978 2.098 -25.176 1.00 93.81 754 TRP A N 1
ATOM 6178 C CA . TRP A 1 754 ? 36.592 3.378 -25.508 1.00 93.81 754 TRP A CA 1
ATOM 6179 C C . TRP A 1 754 ? 37.501 3.858 -24.371 1.00 93.81 754 TRP A C 1
ATOM 6181 O O . TRP A 1 754 ? 37.327 3.455 -23.223 1.00 93.81 754 TRP A O 1
ATOM 6191 N N . ASP A 1 755 ? 38.497 4.679 -24.696 1.00 88.94 755 ASP A N 1
ATOM 6192 C CA . ASP A 1 755 ? 39.518 5.161 -23.754 1.00 88.94 755 ASP A CA 1
ATOM 6193 C C . ASP A 1 755 ? 38.941 6.074 -22.658 1.00 88.94 755 ASP A C 1
ATOM 6195 O O . ASP A 1 755 ? 39.407 6.067 -21.519 1.00 88.94 755 ASP A O 1
ATOM 6199 N N . ARG A 1 756 ? 37.887 6.820 -22.994 1.00 92.44 756 ARG A N 1
ATOM 6200 C CA . ARG A 1 756 ? 37.099 7.654 -22.081 1.00 92.44 756 ARG A CA 1
ATOM 6201 C C . ARG A 1 756 ? 35.645 7.198 -22.013 1.00 92.44 756 ARG A C 1
ATOM 6203 O O . ARG A 1 756 ? 35.081 6.732 -23.003 1.00 92.44 756 ARG A O 1
ATOM 6210 N N . SER A 1 757 ? 35.012 7.418 -20.859 1.00 95.44 757 SER A N 1
ATOM 6211 C CA . SER A 1 757 ? 33.574 7.180 -20.702 1.00 95.44 757 SER A CA 1
ATOM 6212 C C . SER A 1 757 ? 32.781 8.095 -21.633 1.00 95.44 757 SER A C 1
ATOM 6214 O O . SER A 1 757 ? 32.965 9.313 -21.629 1.00 95.44 757 SER A O 1
ATOM 6216 N N . LEU A 1 758 ? 31.885 7.500 -22.420 1.00 97.12 758 LEU A N 1
ATOM 6217 C CA . LEU A 1 758 ? 30.975 8.230 -23.311 1.00 97.12 758 LEU A CA 1
ATOM 6218 C C . LEU A 1 758 ? 29.660 8.603 -22.613 1.00 97.12 758 LEU A C 1
ATOM 6220 O O . LEU A 1 758 ? 28.848 9.343 -23.165 1.00 97.12 758 LEU A O 1
ATOM 6224 N N . VAL A 1 759 ? 29.430 8.090 -21.401 1.00 97.56 759 VAL A N 1
ATOM 6225 C CA . VAL A 1 759 ? 28.231 8.373 -20.609 1.00 97.56 759 VAL A CA 1
ATOM 6226 C C . VAL A 1 759 ? 28.327 9.793 -20.046 1.00 97.56 759 VAL A C 1
ATOM 6228 O O . VAL A 1 759 ? 29.190 10.100 -19.229 1.00 97.56 759 VAL A O 1
ATOM 6231 N N . VAL A 1 760 ? 27.412 10.677 -20.425 1.00 97.12 760 VAL A N 1
ATOM 6232 C CA . VAL A 1 760 ? 27.363 12.054 -19.902 1.00 97.12 760 VAL A CA 1
ATOM 6233 C C . VAL A 1 760 ? 26.407 12.191 -18.722 1.00 97.12 760 VAL A C 1
ATOM 6235 O O . VAL A 1 760 ? 26.580 13.071 -17.883 1.00 97.12 760 VAL A O 1
ATOM 6238 N N . LYS A 1 761 ? 25.407 11.309 -18.623 1.00 96.31 761 LYS A N 1
ATOM 6239 C CA . LYS A 1 761 ? 24.411 11.337 -17.548 1.00 96.31 761 LYS A CA 1
ATOM 6240 C C . LYS A 1 761 ? 23.801 9.960 -17.320 1.00 96.31 761 LYS A C 1
ATOM 6242 O O . LYS A 1 761 ? 23.407 9.307 -18.279 1.00 96.31 761 LYS A O 1
ATOM 6247 N N . CYS A 1 762 ? 23.626 9.575 -16.062 1.00 95.50 762 CYS A N 1
ATOM 6248 C CA . CYS A 1 762 ? 22.794 8.443 -15.671 1.00 95.50 762 CYS A CA 1
ATOM 6249 C C . CYS A 1 762 ? 21.540 8.968 -14.968 1.00 95.50 762 CYS A C 1
ATOM 6251 O O . CYS A 1 762 ? 21.612 9.822 -14.089 1.00 95.50 762 CYS A O 1
ATOM 6253 N N . HIS A 1 763 ? 20.366 8.501 -15.382 1.00 95.88 763 HIS A N 1
ATOM 6254 C CA . HIS A 1 763 ? 19.106 8.817 -14.717 1.00 95.88 763 HIS A CA 1
ATOM 6255 C C . HIS A 1 763 ? 18.516 7.544 -14.123 1.00 95.88 763 HIS A C 1
ATOM 6257 O O . HIS A 1 763 ? 18.236 6.608 -14.873 1.00 95.88 763 HIS A O 1
ATOM 6263 N N . ASN A 1 764 ? 18.320 7.509 -12.803 1.00 95.62 764 ASN A N 1
ATOM 6264 C CA . ASN A 1 764 ? 17.547 6.446 -12.167 1.00 95.62 764 ASN A CA 1
ATOM 6265 C C . ASN A 1 764 ? 16.074 6.592 -12.583 1.00 95.62 764 ASN A C 1
ATOM 6267 O O . ASN A 1 764 ? 15.445 7.614 -12.314 1.00 95.62 764 ASN A O 1
ATOM 6271 N N . VAL A 1 765 ? 15.558 5.586 -13.287 1.00 93.94 765 VAL A N 1
ATOM 6272 C CA . VAL A 1 765 ? 14.192 5.559 -13.823 1.00 93.94 765 VAL A CA 1
ATOM 6273 C C . VAL A 1 765 ? 13.225 5.028 -12.771 1.00 93.94 765 VAL A C 1
ATOM 6275 O O . VAL A 1 765 ? 12.140 5.579 -12.597 1.00 93.94 765 VAL A O 1
ATOM 6278 N N . ARG A 1 766 ? 13.590 3.914 -12.123 1.00 84.88 766 ARG A N 1
ATOM 6279 C CA . ARG A 1 766 ? 12.821 3.276 -11.048 1.00 84.88 766 ARG A CA 1
ATOM 6280 C C . ARG A 1 766 ? 13.589 2.123 -10.405 1.00 84.88 766 ARG A C 1
ATOM 6282 O O . ARG A 1 766 ? 14.288 1.377 -11.098 1.00 84.88 766 ARG A O 1
ATOM 6289 N N . THR A 1 767 ? 13.222 1.829 -9.165 1.00 81.12 767 THR A N 1
ATOM 6290 C CA . THR A 1 767 ? 13.458 0.527 -8.541 1.00 81.12 767 THR A CA 1
ATOM 6291 C C . THR A 1 767 ? 12.649 -0.567 -9.242 1.00 81.12 767 THR A C 1
ATOM 6293 O O . THR A 1 767 ? 11.453 -0.426 -9.543 1.00 81.12 767 THR A O 1
ATOM 6296 N N . VAL A 1 768 ? 13.308 -1.683 -9.548 1.00 72.62 768 VAL A N 1
ATOM 6297 C CA . VAL A 1 768 ? 12.698 -2.874 -10.159 1.00 72.62 768 VAL A CA 1
ATOM 6298 C C . VAL A 1 768 ? 12.385 -3.915 -9.099 1.00 72.62 768 VAL A C 1
ATOM 6300 O O . VAL A 1 768 ? 11.289 -4.471 -9.104 1.00 72.62 768 VAL A O 1
ATOM 6303 N N . SER A 1 769 ? 13.345 -4.151 -8.211 1.00 66.00 769 SER A N 1
ATOM 6304 C CA . SER A 1 769 ? 13.248 -4.949 -6.990 1.00 66.00 769 SER A CA 1
ATOM 6305 C C . SER A 1 769 ? 14.297 -4.438 -5.995 1.00 66.00 769 SER A C 1
ATOM 6307 O O . SER A 1 769 ? 15.099 -3.577 -6.348 1.00 66.00 769 SER A O 1
ATOM 6309 N N . SER A 1 770 ? 14.318 -4.960 -4.766 1.00 57.69 770 SER A N 1
ATOM 6310 C CA . SER A 1 770 ? 15.161 -4.460 -3.662 1.00 57.69 770 SER A CA 1
ATOM 6311 C C . SER A 1 770 ? 16.663 -4.335 -3.958 1.00 57.69 770 SER A C 1
ATOM 6313 O O . SER A 1 770 ? 17.345 -3.613 -3.242 1.00 57.69 770 SER A O 1
ATOM 6315 N N . ARG A 1 771 ? 17.188 -5.024 -4.983 1.00 71.62 771 ARG A N 1
ATOM 6316 C CA . ARG A 1 771 ? 18.604 -4.959 -5.396 1.00 71.62 771 ARG A CA 1
ATOM 6317 C C . ARG A 1 771 ? 18.802 -4.796 -6.903 1.00 71.62 771 ARG A C 1
ATOM 6319 O O . ARG A 1 771 ? 19.804 -5.235 -7.472 1.00 71.62 771 ARG A O 1
ATOM 6326 N N . LYS A 1 772 ? 17.796 -4.242 -7.578 1.00 79.00 772 LYS A N 1
ATOM 6327 C CA . LYS A 1 772 ? 17.800 -4.048 -9.026 1.00 79.00 772 LYS A CA 1
ATOM 6328 C C . LYS A 1 772 ? 17.182 -2.707 -9.359 1.00 79.00 772 LYS A C 1
ATOM 6330 O O . LYS A 1 772 ? 15.975 -2.516 -9.218 1.00 79.00 772 LYS A O 1
ATOM 6335 N N . GLU A 1 773 ? 18.007 -1.831 -9.898 1.00 86.25 773 GLU A N 1
ATOM 6336 C CA . GLU A 1 773 ? 17.631 -0.491 -10.321 1.00 86.25 773 GLU A CA 1
ATOM 6337 C C . GLU A 1 773 ? 17.618 -0.405 -11.849 1.00 86.25 773 GLU A C 1
ATOM 6339 O O . GLU A 1 773 ? 18.418 -1.041 -12.541 1.00 86.25 773 GLU A O 1
ATOM 6344 N N . MET A 1 774 ? 16.677 0.361 -12.397 1.00 92.25 774 MET A N 1
ATOM 6345 C CA . MET A 1 774 ? 16.612 0.657 -13.826 1.00 92.25 774 MET A CA 1
ATOM 6346 C C . MET A 1 774 ? 17.173 2.050 -14.081 1.00 92.25 774 MET A C 1
ATOM 6348 O O . MET A 1 774 ? 16.677 3.025 -13.521 1.00 92.25 774 MET A O 1
ATOM 6352 N N . PHE A 1 775 ? 18.150 2.148 -14.977 1.00 96.88 775 PHE A N 1
ATOM 6353 C CA . PHE A 1 775 ? 18.770 3.406 -15.379 1.00 96.88 775 PHE A CA 1
ATOM 6354 C C . PHE A 1 775 ? 18.557 3.694 -16.864 1.00 96.88 775 PHE A C 1
ATOM 6356 O O . PHE A 1 775 ? 18.450 2.783 -17.683 1.00 96.88 775 PHE A O 1
ATOM 6363 N N . CYS A 1 776 ? 18.544 4.981 -17.205 1.00 98.00 776 CYS A N 1
ATOM 6364 C CA . CYS A 1 776 ? 18.766 5.497 -18.550 1.00 98.00 776 CYS A CA 1
ATOM 6365 C C . CYS A 1 776 ? 20.143 6.174 -18.572 1.00 98.00 776 CYS A C 1
ATOM 6367 O O . CYS A 1 776 ? 20.297 7.278 -18.041 1.00 98.00 776 CYS A O 1
ATOM 6369 N N . ALA A 1 777 ? 21.133 5.527 -19.185 1.00 97.94 777 ALA A N 1
ATOM 6370 C CA . ALA A 1 777 ? 22.432 6.123 -19.471 1.00 97.94 777 ALA A CA 1
ATOM 6371 C C . ALA A 1 777 ? 22.342 6.925 -20.776 1.00 97.94 777 ALA A C 1
ATOM 6373 O O . ALA A 1 777 ? 22.033 6.380 -21.836 1.00 97.94 777 ALA A O 1
ATOM 6374 N N . GLN A 1 778 ? 22.583 8.229 -20.696 1.00 98.06 778 GLN A N 1
ATOM 6375 C CA . GLN A 1 778 ? 22.736 9.104 -21.850 1.00 98.06 778 GLN A CA 1
ATOM 6376 C C . GLN A 1 778 ? 24.212 9.142 -22.240 1.00 98.06 778 GLN A C 1
ATOM 6378 O O . GLN A 1 778 ? 25.049 9.551 -21.433 1.00 98.06 778 GLN A O 1
ATOM 6383 N N . LEU A 1 779 ? 24.514 8.744 -23.471 1.00 98.25 779 LEU A N 1
ATOM 6384 C CA . LEU A 1 779 ? 25.844 8.794 -24.060 1.00 98.25 779 LEU A CA 1
ATOM 6385 C C . LEU A 1 779 ? 25.905 9.882 -25.127 1.00 98.25 779 LEU A C 1
ATOM 6387 O O . LEU A 1 779 ? 24.949 10.068 -25.880 1.00 98.25 779 LEU A O 1
ATOM 6391 N N . GLU A 1 780 ? 27.039 10.567 -25.201 1.00 97.81 780 GLU A N 1
ATOM 6392 C CA . GLU A 1 780 ? 27.364 11.487 -26.287 1.00 97.81 780 GLU A CA 1
ATOM 6393 C C . GLU A 1 780 ? 28.479 10.865 -27.125 1.00 97.81 780 GLU A C 1
ATOM 6395 O O . GLU A 1 780 ? 29.559 10.585 -26.607 1.00 97.81 780 GLU A O 1
ATOM 6400 N N . LEU A 1 781 ? 28.196 10.587 -28.399 1.00 97.50 781 LEU A N 1
ATOM 6401 C CA . LEU A 1 781 ? 29.119 9.858 -29.267 1.00 97.50 781 LEU A CA 1
ATOM 6402 C C . LEU A 1 781 ? 29.940 10.833 -30.122 1.00 97.50 781 LEU A C 1
ATOM 6404 O O . LEU A 1 781 ? 29.372 11.518 -30.977 1.00 97.50 781 LEU A O 1
ATOM 6408 N N . PRO A 1 782 ? 31.264 10.905 -29.923 1.00 95.81 782 PRO A N 1
ATOM 6409 C CA . PRO A 1 782 ? 32.128 11.769 -30.715 1.00 95.81 782 PRO A CA 1
ATOM 6410 C C . PRO A 1 782 ? 32.470 11.138 -32.081 1.00 95.81 782 PRO A C 1
ATOM 6412 O O . PRO A 1 782 ? 32.364 9.926 -32.279 1.00 95.81 782 PRO A O 1
ATOM 6415 N N . TYR A 1 783 ? 32.861 11.960 -33.063 1.00 94.25 783 TYR A N 1
ATOM 6416 C CA . TYR A 1 783 ? 33.106 11.485 -34.437 1.00 94.25 783 TYR A CA 1
ATOM 6417 C C . TYR A 1 783 ? 34.323 10.564 -34.560 1.00 94.25 783 TYR A C 1
ATOM 6419 O O . TYR A 1 783 ? 34.316 9.680 -35.411 1.00 94.25 783 TYR A O 1
ATOM 6427 N N . ASP A 1 784 ? 35.334 10.721 -33.708 1.00 93.94 784 ASP A N 1
ATOM 6428 C CA . ASP A 1 784 ? 36.452 9.779 -33.590 1.00 93.94 784 ASP A CA 1
ATOM 6429 C C . ASP A 1 784 ? 35.959 8.364 -33.246 1.00 93.94 784 ASP A C 1
ATOM 6431 O O . ASP A 1 784 ? 36.407 7.407 -33.871 1.00 93.94 784 ASP A O 1
ATOM 6435 N N . PHE A 1 785 ? 34.971 8.226 -32.355 1.00 95.81 785 PHE A N 1
ATOM 6436 C CA . PHE A 1 785 ? 34.313 6.952 -32.046 1.00 95.81 785 PHE A CA 1
ATOM 6437 C C . PHE A 1 785 ? 33.450 6.437 -33.212 1.00 95.81 785 PHE A C 1
ATOM 6439 O O . PHE A 1 785 ? 33.532 5.264 -33.588 1.00 95.81 785 PHE A O 1
ATOM 6446 N N . LEU A 1 786 ? 32.647 7.308 -33.833 1.00 95.81 786 LEU A N 1
ATOM 6447 C CA . LEU A 1 786 ? 31.766 6.946 -34.957 1.00 95.81 786 LEU A CA 1
ATOM 6448 C C . LEU A 1 786 ? 32.540 6.573 -36.238 1.00 95.81 786 LEU A C 1
ATOM 6450 O O . LEU A 1 786 ? 32.010 5.850 -37.080 1.00 95.81 786 LEU A O 1
ATOM 6454 N N . LEU A 1 787 ? 33.781 7.047 -36.393 1.00 94.31 787 LEU A N 1
ATOM 6455 C CA . LEU A 1 787 ? 34.682 6.780 -37.527 1.00 94.31 787 LEU A CA 1
ATOM 6456 C C . LEU A 1 787 ? 35.835 5.821 -37.174 1.00 94.31 787 LEU A C 1
ATOM 6458 O O . LEU A 1 787 ? 36.701 5.556 -38.023 1.00 94.31 787 LEU A O 1
ATOM 6462 N N . ALA A 1 788 ? 35.869 5.318 -35.935 1.00 94.12 788 ALA A N 1
ATOM 6463 C CA . ALA A 1 788 ? 36.868 4.372 -35.448 1.00 94.12 788 ALA A CA 1
ATOM 6464 C C . ALA A 1 788 ? 36.805 3.035 -36.194 1.00 94.12 788 ALA A C 1
ATOM 6466 O O . ALA A 1 788 ? 35.898 2.772 -36.984 1.00 94.12 788 ALA A O 1
ATOM 6467 N N . GLU A 1 789 ? 37.784 2.163 -35.952 1.00 90.88 789 GLU A N 1
ATOM 6468 C CA . GLU A 1 789 ? 37.652 0.761 -36.354 1.00 90.88 789 GLU A CA 1
ATOM 6469 C C . GLU A 1 789 ? 36.502 0.121 -35.583 1.00 90.88 789 GLU A C 1
ATOM 6471 O O . GLU A 1 789 ? 36.481 0.248 -34.349 1.00 90.88 789 GLU A O 1
ATOM 6476 N N . PRO A 1 790 ? 35.550 -0.534 -36.280 1.00 87.88 790 PRO A N 1
ATOM 6477 C CA . PRO A 1 790 ? 34.570 -1.375 -35.621 1.00 87.88 790 PRO A CA 1
ATOM 6478 C C . PRO A 1 790 ? 35.287 -2.377 -34.722 1.00 87.88 790 PRO A C 1
ATOM 6480 O O . PRO A 1 790 ? 36.386 -2.837 -35.038 1.00 87.88 790 PRO A O 1
ATOM 6483 N N . LEU A 1 791 ? 34.670 -2.715 -33.592 1.00 82.56 791 LEU A N 1
ATOM 6484 C CA . LEU A 1 791 ? 35.174 -3.826 -32.792 1.00 82.56 791 LEU A CA 1
ATOM 6485 C C . LEU A 1 791 ? 35.136 -5.107 -33.642 1.00 82.56 791 LEU A C 1
ATOM 6487 O O . LEU A 1 791 ? 34.199 -5.245 -34.437 1.00 82.56 791 LEU A O 1
ATOM 6491 N N . PRO A 1 792 ? 36.115 -6.021 -33.485 1.00 70.69 792 PRO A N 1
ATOM 6492 C CA . PRO A 1 792 ? 36.081 -7.312 -34.156 1.00 70.69 792 PRO A CA 1
ATOM 6493 C C . PRO A 1 792 ? 34.714 -7.948 -33.925 1.00 70.69 792 PRO A C 1
ATOM 6495 O O . PRO A 1 792 ? 34.255 -8.024 -32.780 1.00 70.69 792 PRO A O 1
ATOM 6498 N N . GLU A 1 793 ? 34.040 -8.350 -34.999 1.00 54.78 793 GLU A N 1
ATOM 6499 C CA . GLU A 1 793 ? 32.867 -9.201 -34.843 1.00 54.78 793 GLU A CA 1
ATOM 6500 C C . GLU A 1 793 ? 33.363 -10.498 -34.191 1.00 54.78 793 GLU A C 1
ATOM 6502 O O . GLU A 1 793 ? 34.390 -11.038 -34.604 1.00 54.78 793 GLU A O 1
ATOM 6507 N N . GLU A 1 794 ? 32.733 -10.933 -33.092 1.00 41.75 794 GLU A N 1
ATOM 6508 C CA . GLU A 1 794 ? 33.093 -12.221 -32.489 1.00 41.75 794 GLU A CA 1
ATOM 6509 C C . GLU A 1 794 ? 32.963 -13.288 -33.594 1.00 41.75 794 GLU A C 1
ATOM 6511 O O . GLU A 1 794 ? 31.906 -13.340 -34.226 1.00 41.75 794 GLU A O 1
ATOM 6516 N N . PRO A 1 795 ? 34.023 -14.060 -33.910 1.00 32.22 795 PRO A N 1
ATOM 6517 C CA . PRO A 1 795 ? 34.037 -14.889 -35.108 1.00 32.22 795 PRO A CA 1
ATOM 6518 C C . PRO A 1 795 ? 32.953 -15.968 -35.046 1.00 32.22 795 PRO A C 1
ATOM 6520 O O . PRO A 1 795 ? 32.884 -16.746 -34.093 1.00 32.22 795 PRO A O 1
ATOM 6523 N N . GLU A 1 796 ? 32.138 -16.027 -36.097 1.00 37.31 796 GLU A N 1
ATOM 6524 C CA . GLU A 1 796 ? 31.329 -17.190 -36.447 1.00 37.31 796 GLU A CA 1
ATOM 6525 C C . GLU A 1 796 ? 32.284 -18.252 -37.025 1.00 37.31 796 GLU A C 1
ATOM 6527 O O . GLU A 1 796 ? 32.934 -18.012 -38.037 1.00 37.31 796 GLU A O 1
ATOM 6532 N N . ASN A 1 797 ? 32.383 -19.414 -36.371 1.00 33.47 797 ASN A N 1
ATOM 6533 C CA . ASN A 1 797 ? 33.227 -20.571 -36.719 1.00 33.47 797 ASN A CA 1
ATOM 6534 C C . ASN A 1 797 ? 34.742 -20.428 -36.459 1.00 33.47 797 ASN A C 1
ATOM 6536 O O . ASN A 1 797 ? 35.493 -19.875 -37.258 1.00 33.47 797 ASN A O 1
ATOM 6540 N N . VAL A 1 798 ? 35.217 -21.073 -35.389 1.00 27.61 798 VAL A N 1
ATOM 6541 C CA . VAL A 1 798 ? 36.596 -21.578 -35.308 1.00 27.61 798 VAL A CA 1
ATOM 6542 C C . VAL A 1 798 ? 36.520 -23.029 -34.835 1.00 27.61 798 VAL A C 1
ATOM 6544 O O . VAL A 1 798 ? 36.183 -23.294 -33.681 1.00 27.61 798 VAL A O 1
ATOM 6547 N N . GLU A 1 799 ? 36.807 -23.966 -35.739 1.00 33.16 799 GLU A N 1
ATOM 6548 C CA . GLU A 1 799 ? 37.256 -25.313 -35.379 1.00 33.16 799 GLU A CA 1
ATOM 6549 C C . GLU A 1 799 ? 38.601 -25.163 -34.655 1.00 33.16 799 GLU A C 1
ATOM 6551 O O . GLU A 1 799 ? 39.543 -24.600 -35.211 1.00 33.16 799 GLU A O 1
ATOM 6556 N N . ILE A 1 800 ? 38.689 -25.594 -33.395 1.00 28.58 800 ILE A N 1
ATOM 6557 C CA . ILE A 1 800 ? 39.928 -25.512 -32.612 1.00 28.58 800 ILE A CA 1
ATOM 6558 C C . ILE A 1 800 ? 40.482 -26.927 -32.448 1.00 28.58 800 ILE A C 1
ATOM 6560 O O . ILE A 1 800 ? 40.009 -27.693 -31.607 1.00 28.58 800 ILE A O 1
ATOM 6564 N N . GLU A 1 801 ? 41.505 -27.251 -33.241 1.00 24.28 801 GLU A N 1
ATOM 6565 C CA . GLU A 1 801 ? 42.543 -28.199 -32.827 1.00 24.28 801 GLU A CA 1
ATOM 6566 C C . GLU A 1 801 ? 43.423 -27.559 -31.732 1.00 24.28 801 GLU A C 1
ATOM 6568 O O . GLU A 1 801 ? 43.582 -26.333 -31.705 1.00 24.28 801 GLU A O 1
ATOM 6573 N N . PRO A 1 802 ? 43.982 -28.348 -30.799 1.00 33.59 802 PRO A N 1
ATOM 6574 C CA . PRO A 1 802 ? 44.695 -27.812 -29.651 1.00 33.59 802 PRO A CA 1
ATOM 6575 C C . PRO A 1 802 ? 46.176 -27.582 -29.978 1.00 33.59 802 PRO A C 1
ATOM 6577 O O . PRO A 1 802 ? 46.856 -28.523 -30.361 1.00 33.59 802 PRO A O 1
ATOM 6580 N N . GLU A 1 803 ? 46.692 -26.368 -29.767 1.00 26.34 803 GLU A N 1
ATOM 6581 C CA . GLU A 1 803 ? 47.786 -26.113 -28.810 1.00 26.34 803 GLU A CA 1
ATOM 6582 C C . GLU A 1 803 ? 48.223 -24.634 -28.735 1.00 26.34 803 GLU A C 1
ATOM 6584 O O . GLU A 1 803 ? 47.888 -23.787 -29.557 1.00 26.34 803 GLU A O 1
ATOM 6589 N N . GLU A 1 804 ? 48.911 -24.375 -27.627 1.00 37.44 804 GLU A N 1
ATOM 6590 C CA . GLU A 1 804 ? 49.365 -23.158 -26.951 1.00 37.44 804 GLU A CA 1
ATOM 6591 C C . GLU A 1 804 ? 49.971 -22.025 -27.810 1.00 37.44 804 GLU A C 1
ATOM 6593 O O . GLU A 1 804 ? 50.877 -22.247 -28.607 1.00 37.44 804 GLU A O 1
ATOM 6598 N N . THR A 1 805 ? 49.576 -20.765 -27.552 1.00 33.81 805 THR A N 1
ATOM 6599 C CA . THR A 1 805 ? 50.409 -19.692 -26.934 1.00 33.81 805 THR A CA 1
ATOM 6600 C C . THR A 1 805 ? 49.736 -18.298 -27.010 1.00 33.81 805 THR A C 1
ATOM 6602 O O . THR A 1 805 ? 49.122 -17.939 -28.007 1.00 33.81 805 THR A O 1
ATOM 6605 N N . ASP A 1 806 ? 49.842 -17.552 -25.897 1.00 35.53 806 ASP A N 1
ATOM 6606 C CA . ASP A 1 806 ? 49.556 -16.123 -25.613 1.00 35.53 806 ASP A CA 1
ATOM 6607 C C . ASP A 1 806 ? 48.204 -15.463 -26.014 1.00 35.53 806 ASP A C 1
ATOM 6609 O O . ASP A 1 806 ? 47.924 -15.156 -27.169 1.00 35.53 806 ASP A O 1
ATOM 6613 N N . GLU A 1 807 ? 47.372 -15.130 -25.001 1.00 27.53 807 GLU A N 1
ATOM 6614 C CA . GLU A 1 807 ? 45.997 -14.591 -25.150 1.00 27.53 807 GLU A CA 1
ATOM 6615 C C . GLU A 1 807 ? 45.802 -13.082 -24.797 1.00 27.53 807 GLU A C 1
ATOM 6617 O O . GLU A 1 807 ? 46.437 -12.577 -23.864 1.00 27.53 807 GLU A O 1
ATOM 6622 N N . PRO A 1 808 ? 44.828 -12.367 -25.427 1.00 34.88 808 PRO A N 1
ATOM 6623 C CA . PRO A 1 808 ? 44.565 -10.926 -25.243 1.00 34.88 808 PRO A CA 1
ATOM 6624 C C . PRO A 1 808 ? 43.655 -10.553 -24.043 1.00 34.88 808 PRO A C 1
ATOM 6626 O O . PRO A 1 808 ? 42.913 -11.363 -23.485 1.00 34.88 808 PRO A O 1
ATOM 6629 N N . SER A 1 809 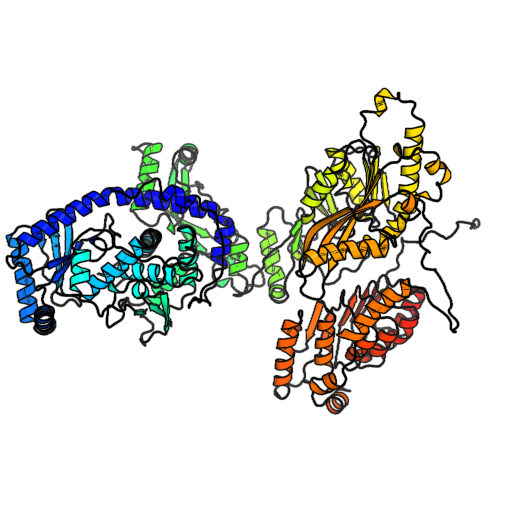? 43.658 -9.264 -23.674 1.00 32.28 809 SER A N 1
ATOM 6630 C CA . SER A 1 809 ? 43.111 -8.680 -22.430 1.00 32.28 809 SER A CA 1
ATOM 6631 C C . SER A 1 809 ? 41.584 -8.738 -22.216 1.00 32.28 809 SER A C 1
ATOM 6633 O O . SER A 1 809 ? 41.149 -8.717 -21.063 1.00 32.28 809 SER A O 1
ATOM 6635 N N . SER A 1 810 ? 40.752 -8.860 -23.257 1.00 30.88 810 SER A N 1
ATOM 6636 C CA . SER A 1 810 ? 39.279 -8.912 -23.126 1.00 30.88 810 SER A CA 1
ATOM 6637 C C . SER A 1 810 ? 38.772 -10.259 -22.592 1.00 30.88 810 SER A C 1
ATOM 6639 O O . SER A 1 810 ? 37.861 -10.304 -21.759 1.00 30.88 810 SER A O 1
ATOM 6641 N N . LYS A 1 811 ? 39.442 -11.360 -22.960 1.00 31.67 811 LYS A N 1
ATOM 6642 C CA . LYS A 1 811 ? 39.236 -12.678 -22.344 1.00 31.67 811 LYS A CA 1
ATOM 6643 C C . LYS A 1 811 ? 39.612 -12.661 -20.862 1.00 31.67 811 LYS A C 1
ATOM 6645 O O . LYS A 1 811 ? 39.002 -13.373 -20.073 1.00 31.67 811 LYS A O 1
ATOM 6650 N N . ARG A 1 812 ? 40.546 -11.796 -20.445 1.00 28.98 812 ARG A N 1
ATOM 6651 C CA . ARG A 1 812 ? 41.018 -11.672 -19.055 1.00 28.98 812 ARG A CA 1
ATOM 6652 C C . ARG A 1 812 ? 39.939 -11.154 -18.093 1.00 28.98 812 ARG A C 1
ATOM 6654 O O . ARG A 1 812 ? 39.951 -11.567 -16.942 1.00 28.98 812 ARG A O 1
ATOM 6661 N N . ILE A 1 813 ? 38.994 -10.316 -18.538 1.00 34.47 813 ILE A N 1
ATOM 6662 C CA . ILE A 1 813 ? 37.952 -9.714 -17.675 1.00 34.47 813 ILE A CA 1
ATOM 6663 C C . ILE A 1 813 ? 36.771 -10.669 -17.454 1.00 34.47 813 ILE A C 1
ATOM 6665 O O . ILE A 1 813 ? 36.447 -10.943 -16.303 1.00 34.47 813 ILE A O 1
ATOM 6669 N N . LYS A 1 814 ? 36.214 -11.280 -18.514 1.00 34.91 814 LYS A N 1
ATOM 6670 C CA . LYS A 1 814 ? 35.220 -12.367 -18.369 1.00 34.91 814 LYS A CA 1
ATOM 6671 C C . LYS A 1 814 ? 35.813 -13.571 -17.628 1.00 34.91 814 LYS A C 1
ATOM 6673 O O . LYS A 1 814 ? 35.139 -14.168 -16.798 1.00 34.91 814 LYS A O 1
ATOM 6678 N N . ARG A 1 815 ? 37.097 -13.891 -17.852 1.00 38.28 815 ARG A N 1
ATOM 6679 C CA . ARG A 1 815 ? 37.837 -14.901 -17.075 1.00 38.28 815 ARG A CA 1
ATOM 6680 C C . ARG A 1 815 ? 38.071 -14.465 -15.630 1.00 38.28 815 ARG A C 1
ATOM 6682 O O . ARG A 1 815 ? 38.172 -15.340 -14.787 1.00 38.28 815 ARG A O 1
ATOM 6689 N N . ASN A 1 816 ? 38.143 -13.169 -15.321 1.00 37.91 816 ASN A N 1
ATOM 6690 C CA . ASN A 1 816 ? 38.275 -12.665 -13.952 1.00 37.91 816 ASN A CA 1
ATOM 6691 C C . ASN A 1 816 ? 36.934 -12.659 -13.205 1.00 37.91 816 ASN A C 1
ATOM 6693 O O . ASN A 1 816 ? 36.919 -13.118 -12.075 1.00 37.91 816 ASN A O 1
ATOM 6697 N N . GLU A 1 817 ? 35.823 -12.230 -13.811 1.00 40.59 817 GLU A N 1
ATOM 6698 C CA . GLU A 1 817 ? 34.474 -12.313 -13.214 1.00 40.59 817 GLU A CA 1
ATOM 6699 C C . GLU A 1 817 ? 34.041 -13.778 -13.037 1.00 40.59 817 GLU A C 1
ATOM 6701 O O . GLU A 1 817 ? 33.618 -14.167 -11.949 1.00 40.59 817 GLU A O 1
ATOM 6706 N N . ARG A 1 818 ? 34.293 -14.629 -14.044 1.00 45.75 818 ARG A N 1
ATOM 6707 C CA . ARG A 1 818 ? 34.165 -16.088 -13.931 1.00 45.75 818 ARG A CA 1
ATOM 6708 C C . ARG A 1 818 ? 35.095 -16.662 -12.860 1.00 45.75 818 ARG A C 1
ATOM 6710 O O . ARG A 1 818 ? 34.618 -17.403 -12.016 1.00 45.75 818 ARG A O 1
ATOM 6717 N N . ARG A 1 819 ? 36.378 -16.268 -12.804 1.00 47.62 819 ARG A N 1
ATOM 6718 C CA . ARG A 1 819 ? 37.301 -16.680 -11.722 1.00 47.62 819 ARG A CA 1
ATOM 6719 C C . ARG A 1 819 ? 36.854 -16.199 -10.348 1.00 47.62 819 ARG A C 1
ATOM 6721 O O . ARG A 1 819 ? 37.186 -16.855 -9.375 1.00 47.62 819 ARG A O 1
ATOM 6728 N N . ILE A 1 820 ? 36.195 -15.049 -10.232 1.00 48.69 820 ILE A N 1
ATOM 6729 C CA . ILE A 1 820 ? 35.696 -14.513 -8.959 1.00 48.69 820 ILE A CA 1
ATOM 6730 C C . ILE A 1 820 ? 34.470 -15.318 -8.517 1.00 48.69 820 ILE A C 1
ATOM 6732 O O . ILE A 1 820 ? 34.437 -15.760 -7.372 1.00 48.69 820 ILE A O 1
ATOM 6736 N N . ALA A 1 821 ? 33.528 -15.595 -9.425 1.00 48.44 821 ALA A N 1
ATOM 6737 C CA . ALA A 1 821 ? 32.395 -16.483 -9.163 1.00 48.44 821 ALA A CA 1
ATOM 6738 C C . ALA A 1 821 ? 32.849 -17.921 -8.831 1.00 48.44 821 ALA A C 1
ATOM 6740 O O . ALA A 1 821 ? 32.341 -18.511 -7.878 1.00 48.44 821 ALA A O 1
ATOM 6741 N N . GLU A 1 822 ? 33.843 -18.455 -9.553 1.00 53.94 822 GLU A N 1
ATOM 6742 C CA . GLU A 1 822 ? 34.502 -19.750 -9.295 1.00 53.94 822 GLU A CA 1
ATOM 6743 C C . GLU A 1 822 ? 35.238 -19.760 -7.939 1.00 53.94 822 GLU A C 1
ATOM 6745 O O . GLU A 1 822 ? 35.156 -20.737 -7.200 1.00 53.94 822 GLU A O 1
ATOM 6750 N N . LYS A 1 823 ? 35.925 -18.670 -7.559 1.00 52.34 823 LYS A N 1
ATOM 6751 C CA . LYS A 1 823 ? 36.719 -18.602 -6.315 1.00 52.34 823 LYS A CA 1
ATOM 6752 C C . LYS A 1 823 ? 35.924 -18.303 -5.045 1.00 52.34 823 LYS A C 1
ATOM 6754 O O . LYS A 1 823 ? 36.439 -18.613 -3.971 1.00 52.34 823 LYS A O 1
ATOM 6759 N N . LEU A 1 824 ? 34.759 -17.661 -5.141 1.00 63.44 824 LEU A N 1
ATOM 6760 C CA . LEU A 1 824 ? 33.970 -17.239 -3.978 1.00 63.44 824 LEU A CA 1
ATOM 6761 C C . LEU A 1 824 ? 32.852 -18.236 -3.661 1.00 63.44 824 LEU A C 1
ATOM 6763 O O . LEU A 1 824 ? 33.012 -19.030 -2.741 1.00 63.44 824 LEU A O 1
ATOM 6767 N N . SER A 1 825 ? 31.749 -18.215 -4.413 1.00 63.97 825 SER A N 1
ATOM 6768 C CA . SER A 1 825 ? 30.554 -19.010 -4.099 1.00 63.97 825 SER A CA 1
ATOM 6769 C C . SER A 1 825 ? 30.528 -20.379 -4.780 1.00 63.97 825 SER A C 1
ATOM 6771 O O . SER A 1 825 ? 29.956 -21.306 -4.232 1.00 63.97 825 SER A O 1
ATOM 6773 N N . ASN A 1 826 ? 31.161 -20.574 -5.944 1.00 76.94 826 ASN A N 1
ATOM 6774 C CA . ASN A 1 826 ? 31.050 -21.841 -6.691 1.00 76.94 826 ASN A CA 1
ATOM 6775 C C . ASN A 1 826 ? 32.068 -22.922 -6.293 1.00 76.94 826 ASN A C 1
ATOM 6777 O O . ASN A 1 826 ? 32.034 -24.023 -6.844 1.00 76.94 826 ASN A O 1
ATOM 6781 N N . LYS A 1 827 ? 32.962 -22.646 -5.337 1.00 82.31 827 LYS A N 1
ATOM 6782 C CA . LYS A 1 827 ? 33.935 -23.638 -4.880 1.00 82.31 827 LYS A CA 1
ATOM 6783 C C . LYS A 1 827 ? 33.232 -24.738 -4.083 1.00 82.31 827 LYS A C 1
ATOM 6785 O O . LYS A 1 827 ? 32.606 -24.472 -3.057 1.00 82.31 827 LYS A O 1
ATOM 6790 N N . TYR A 1 828 ? 33.387 -25.985 -4.522 1.00 85.88 828 TYR A N 1
ATOM 6791 C CA . TYR A 1 828 ? 32.817 -27.135 -3.825 1.00 85.88 828 TYR A CA 1
ATOM 6792 C C . TYR A 1 828 ? 33.483 -27.349 -2.458 1.00 85.88 828 TYR A C 1
ATOM 6794 O O . TYR A 1 828 ? 34.696 -27.560 -2.359 1.00 85.88 828 TYR A O 1
ATOM 6802 N N . ASN A 1 829 ? 32.688 -27.291 -1.393 1.00 89.31 829 ASN A N 1
ATOM 6803 C CA . ASN A 1 829 ? 33.123 -27.478 -0.018 1.00 89.31 829 ASN A CA 1
ATOM 6804 C C . ASN A 1 829 ? 32.697 -28.862 0.473 1.00 89.31 829 ASN A C 1
ATOM 6806 O O . ASN A 1 829 ? 31.641 -29.046 1.072 1.00 89.31 829 ASN A O 1
ATOM 6810 N N . GLU A 1 830 ? 33.564 -29.841 0.240 1.00 90.56 830 GLU A N 1
ATOM 6811 C CA . GLU A 1 830 ? 33.314 -31.230 0.618 1.00 90.56 830 GLU A CA 1
ATOM 6812 C C . GLU A 1 830 ? 33.083 -31.408 2.126 1.00 90.56 830 GLU A C 1
ATOM 6814 O O . GLU A 1 830 ? 32.233 -32.204 2.520 1.00 90.56 830 GLU A O 1
ATOM 6819 N N . LYS A 1 831 ? 33.782 -30.643 2.980 1.00 90.56 831 LYS A N 1
ATOM 6820 C CA . LYS A 1 831 ? 33.583 -30.703 4.438 1.00 90.56 831 LYS A CA 1
ATOM 6821 C C . LYS A 1 831 ? 32.168 -30.281 4.809 1.00 90.56 831 LYS A C 1
ATOM 6823 O O . LYS A 1 831 ? 31.495 -30.994 5.543 1.00 90.56 831 LYS A O 1
ATOM 6828 N N . ARG A 1 832 ? 31.700 -29.170 4.236 1.00 93.44 832 ARG A N 1
ATOM 6829 C CA . ARG A 1 832 ? 30.349 -28.660 4.475 1.00 93.44 832 ARG A CA 1
ATOM 6830 C C . ARG A 1 832 ? 29.284 -29.653 4.020 1.00 93.44 832 ARG A C 1
ATOM 6832 O O . ARG A 1 832 ? 28.343 -29.916 4.758 1.00 93.44 832 ARG A O 1
ATOM 6839 N N . VAL A 1 833 ? 29.476 -30.281 2.862 1.00 93.94 833 VAL A N 1
ATOM 6840 C CA . VAL A 1 833 ? 28.572 -31.332 2.367 1.00 93.94 833 VAL A CA 1
ATOM 6841 C C . VAL A 1 833 ? 28.523 -32.536 3.319 1.00 93.94 833 VAL A C 1
ATOM 6843 O O . VAL A 1 833 ? 27.444 -33.063 3.576 1.00 93.94 833 VAL A O 1
ATOM 6846 N N . HIS A 1 834 ? 29.653 -32.946 3.906 1.00 91.81 834 HIS A N 1
ATOM 6847 C CA . HIS A 1 834 ? 29.679 -34.013 4.918 1.00 91.81 834 HIS A CA 1
ATOM 6848 C C . HIS A 1 834 ? 29.035 -33.609 6.258 1.00 91.81 834 HIS A C 1
ATOM 6850 O O . HIS A 1 834 ? 28.565 -34.482 6.992 1.00 91.81 834 HIS A O 1
ATOM 6856 N N . GLU A 1 835 ? 29.024 -32.318 6.597 1.00 92.62 835 GLU A N 1
ATOM 6857 C CA . GLU A 1 835 ? 28.433 -31.796 7.836 1.00 92.62 835 GLU A CA 1
ATOM 6858 C C . GLU A 1 835 ? 26.905 -31.728 7.775 1.00 92.62 835 GLU A C 1
ATOM 6860 O O . GLU A 1 835 ? 26.247 -32.202 8.698 1.00 92.62 835 GLU A O 1
ATOM 6865 N N . ILE A 1 836 ? 26.350 -31.140 6.708 1.00 93.38 836 ILE A N 1
ATOM 6866 C CA . ILE A 1 836 ? 24.909 -30.828 6.611 1.00 93.38 836 ILE A CA 1
ATOM 6867 C C . ILE A 1 836 ? 24.164 -31.620 5.527 1.00 93.38 836 ILE A C 1
ATOM 6869 O O . ILE A 1 836 ? 22.947 -31.515 5.396 1.00 93.38 836 ILE A O 1
ATOM 6873 N N . GLY A 1 837 ? 24.880 -32.438 4.760 1.00 94.62 837 GLY A N 1
ATOM 6874 C CA . GLY A 1 837 ? 24.334 -33.216 3.654 1.00 94.62 837 GLY A CA 1
ATOM 6875 C C . GLY A 1 837 ? 24.338 -32.472 2.305 1.00 94.62 837 GLY A C 1
ATOM 6876 O O . GLY A 1 837 ? 24.358 -31.237 2.270 1.00 94.62 837 GLY A O 1
ATOM 6877 N N . PRO A 1 838 ? 24.293 -33.213 1.179 1.00 95.38 838 PRO A N 1
ATOM 6878 C CA . PRO A 1 838 ? 24.308 -32.648 -0.176 1.00 95.38 838 PRO A CA 1
ATOM 6879 C C . PRO A 1 838 ? 23.200 -31.639 -0.466 1.00 95.38 838 PRO A C 1
ATOM 6881 O O . PRO A 1 838 ? 23.485 -30.576 -1.009 1.00 95.38 838 PRO A O 1
ATOM 6884 N N . ASP A 1 839 ? 21.954 -31.932 -0.088 1.00 96.06 839 ASP A N 1
ATOM 6885 C CA . ASP A 1 839 ? 20.812 -31.064 -0.391 1.00 96.06 839 ASP A CA 1
ATOM 6886 C C . ASP A 1 839 ? 20.894 -29.708 0.322 1.00 96.06 839 ASP A C 1
ATOM 6888 O O . ASP A 1 839 ? 20.715 -28.673 -0.314 1.00 96.06 839 ASP A O 1
ATOM 6892 N N . LEU A 1 840 ? 21.228 -29.683 1.617 1.00 96.31 840 LEU A N 1
ATOM 6893 C CA . LEU A 1 840 ? 21.347 -28.423 2.357 1.00 96.31 840 LEU A CA 1
ATOM 6894 C C . LEU A 1 840 ? 22.578 -27.612 1.936 1.00 96.31 840 LEU A C 1
ATOM 6896 O O . LEU A 1 840 ? 22.498 -26.389 1.847 1.00 96.31 840 LEU A O 1
ATOM 6900 N N . ALA A 1 841 ? 23.698 -28.271 1.629 1.00 95.94 841 ALA A N 1
ATOM 6901 C CA . ALA A 1 841 ? 24.874 -27.590 1.090 1.00 95.94 841 ALA A CA 1
ATOM 6902 C C . ALA A 1 841 ? 24.618 -27.037 -0.324 1.00 95.94 841 ALA A C 1
ATOM 6904 O O . ALA A 1 841 ? 25.085 -25.952 -0.662 1.00 95.94 841 ALA A O 1
ATOM 6905 N N . CYS A 1 842 ? 23.834 -27.747 -1.142 1.00 96.56 842 CYS A N 1
ATOM 6906 C CA . CYS A 1 842 ? 23.389 -27.255 -2.441 1.00 96.56 842 CYS A CA 1
ATOM 6907 C C . CYS A 1 842 ? 22.430 -26.065 -2.297 1.00 96.56 842 CYS A C 1
ATOM 6909 O O . CYS A 1 842 ? 22.572 -25.092 -3.032 1.00 96.56 842 CYS A O 1
ATOM 6911 N N . LEU A 1 843 ? 21.513 -26.090 -1.324 1.00 96.50 843 LEU A N 1
ATOM 6912 C CA . LEU A 1 843 ? 20.651 -24.953 -0.989 1.00 96.50 843 LEU A CA 1
ATOM 6913 C C . LEU A 1 843 ? 21.483 -23.726 -0.586 1.00 96.50 843 LEU A C 1
ATOM 6915 O O . LEU A 1 843 ? 21.254 -22.637 -1.111 1.00 96.50 843 LEU A O 1
ATOM 6919 N N . GLU A 1 844 ? 22.450 -23.905 0.318 1.00 94.38 844 GLU A N 1
ATOM 6920 C CA . GLU A 1 844 ? 23.376 -22.854 0.760 1.00 94.38 844 GLU A CA 1
ATOM 6921 C C . GLU A 1 844 ? 24.089 -22.229 -0.448 1.00 94.38 844 GLU A C 1
ATOM 6923 O O . GLU A 1 844 ? 23.979 -21.024 -0.680 1.00 94.38 844 GLU A O 1
ATOM 6928 N N . TRP A 1 845 ? 24.692 -23.066 -1.298 1.00 94.50 845 TRP A N 1
ATOM 6929 C CA . TRP A 1 845 ? 25.368 -22.653 -2.528 1.00 94.50 845 TRP A CA 1
ATOM 6930 C C . TRP A 1 845 ? 24.454 -21.922 -3.526 1.00 94.50 845 TRP A C 1
ATOM 6932 O O . TRP A 1 845 ? 24.823 -20.866 -4.047 1.00 94.50 845 TRP A O 1
ATOM 6942 N N . LEU A 1 846 ? 23.258 -22.452 -3.801 1.00 91.69 846 LEU A N 1
ATOM 6943 C CA . LEU A 1 846 ? 22.295 -21.843 -4.723 1.00 91.69 846 LEU A CA 1
ATOM 6944 C C . LEU A 1 846 ? 21.883 -20.450 -4.234 1.00 91.69 846 LEU A C 1
ATOM 6946 O O . LEU A 1 846 ? 21.852 -19.499 -5.016 1.00 91.69 846 LEU A O 1
ATOM 6950 N N . MET A 1 847 ? 21.622 -20.305 -2.934 1.00 88.19 847 MET A N 1
ATOM 6951 C CA . MET A 1 847 ? 21.270 -19.022 -2.318 1.00 88.19 847 MET A CA 1
ATOM 6952 C C . MET A 1 847 ? 22.448 -18.040 -2.295 1.00 88.19 847 MET A C 1
ATOM 6954 O O . MET A 1 847 ? 22.256 -16.833 -2.464 1.00 88.19 847 MET A O 1
ATOM 6958 N N . GLU A 1 848 ? 23.678 -18.525 -2.133 1.00 82.81 848 GLU A N 1
ATOM 6959 C CA . GLU A 1 848 ? 24.897 -17.718 -2.268 1.00 82.81 848 GLU A CA 1
ATOM 6960 C C . GLU A 1 848 ? 25.138 -17.251 -3.709 1.00 82.81 848 GLU A C 1
ATOM 6962 O O . GLU A 1 848 ? 25.587 -16.126 -3.924 1.00 82.81 848 GLU A O 1
ATOM 6967 N N . CYS A 1 849 ? 24.771 -18.068 -4.700 1.00 77.06 849 CYS A N 1
ATOM 6968 C CA . CYS A 1 849 ? 24.839 -17.721 -6.123 1.00 77.06 849 CYS A CA 1
ATOM 6969 C C . CYS A 1 849 ? 23.676 -16.840 -6.608 1.00 77.06 849 CYS A C 1
ATOM 6971 O O . CYS A 1 849 ? 23.689 -16.397 -7.760 1.00 77.06 849 CYS A O 1
ATOM 6973 N N . GLY A 1 850 ? 22.698 -16.559 -5.742 1.00 69.62 850 GLY A N 1
ATOM 6974 C CA . GLY A 1 850 ? 21.574 -15.675 -6.040 1.00 69.62 850 GLY A CA 1
ATOM 6975 C C . GLY A 1 850 ? 20.386 -16.353 -6.720 1.00 69.62 850 GLY A C 1
ATOM 6976 O O . GLY A 1 850 ? 19.679 -15.679 -7.469 1.00 69.62 850 GLY A O 1
ATOM 6977 N N . ALA A 1 851 ? 20.153 -17.645 -6.466 1.00 76.69 851 ALA A N 1
ATOM 6978 C CA . ALA A 1 851 ? 18.958 -18.330 -6.951 1.00 76.69 851 ALA A CA 1
ATOM 6979 C C . ALA A 1 851 ? 17.674 -17.622 -6.500 1.00 76.69 851 ALA A C 1
ATOM 6981 O O . ALA A 1 851 ? 17.566 -17.132 -5.376 1.00 76.69 851 ALA A O 1
ATOM 6982 N N . THR A 1 852 ? 16.708 -17.553 -7.418 1.00 71.12 852 THR A N 1
ATOM 6983 C CA . THR A 1 852 ? 15.424 -16.867 -7.233 1.00 71.12 852 THR A CA 1
ATOM 6984 C C . THR A 1 852 ? 14.566 -17.594 -6.202 1.00 71.12 852 THR A C 1
ATOM 6986 O O . THR A 1 852 ? 13.931 -16.956 -5.366 1.00 71.12 852 THR A O 1
ATOM 6989 N N . SER A 1 853 ? 14.540 -18.926 -6.260 1.00 84.00 853 SER A N 1
ATOM 6990 C CA . SER A 1 853 ? 13.857 -19.754 -5.266 1.00 84.00 853 SER A CA 1
ATOM 6991 C C . SER A 1 853 ? 14.376 -21.189 -5.282 1.00 84.00 853 SER A C 1
ATOM 6993 O O . SER A 1 853 ? 14.773 -21.706 -6.330 1.00 84.00 853 SER A O 1
ATOM 6995 N N . VAL A 1 854 ? 14.352 -21.833 -4.118 1.00 92.12 854 VAL A N 1
ATOM 6996 C CA . VAL A 1 854 ? 14.623 -23.263 -3.946 1.00 92.12 854 VAL A CA 1
ATOM 6997 C C . VAL A 1 854 ? 13.537 -23.855 -3.055 1.00 92.12 854 VAL A C 1
ATOM 6999 O O . VAL A 1 854 ? 13.407 -23.466 -1.897 1.00 92.12 854 VAL A O 1
ATOM 7002 N N . ARG A 1 855 ? 12.745 -24.787 -3.587 1.00 94.44 855 ARG A N 1
ATOM 7003 C CA . ARG A 1 855 ? 11.698 -25.485 -2.834 1.00 94.44 855 ARG A CA 1
ATOM 7004 C C . ARG A 1 855 ? 12.213 -26.807 -2.280 1.00 94.44 855 ARG A C 1
ATOM 7006 O O . ARG A 1 855 ? 12.750 -27.631 -3.024 1.00 94.44 855 ARG A O 1
ATOM 7013 N N . MET A 1 856 ? 11.987 -27.003 -0.988 1.00 94.81 856 MET A N 1
ATOM 7014 C CA . MET A 1 856 ? 12.358 -28.181 -0.215 1.00 94.81 856 MET A CA 1
ATOM 7015 C C . MET A 1 856 ? 11.189 -29.175 -0.130 1.00 94.81 856 MET A C 1
ATOM 7017 O O . MET A 1 856 ? 10.030 -28.837 -0.386 1.00 94.81 856 MET A O 1
ATOM 7021 N N . SER A 1 857 ? 11.484 -30.431 0.204 1.00 92.19 857 SER A N 1
ATOM 7022 C CA . SER A 1 857 ? 10.505 -31.527 0.236 1.00 92.19 857 SER A CA 1
ATOM 7023 C C . SER A 1 857 ? 9.487 -31.440 1.373 1.00 92.19 857 SER A C 1
ATOM 7025 O O . SER A 1 857 ? 8.451 -32.095 1.310 1.00 92.19 857 SER A O 1
ATOM 7027 N N . ASP A 1 858 ? 9.766 -30.638 2.397 1.00 87.62 858 ASP A N 1
ATOM 7028 C CA . ASP A 1 858 ? 8.840 -30.318 3.492 1.00 87.62 858 ASP A CA 1
ATOM 7029 C C . ASP A 1 858 ? 7.811 -29.228 3.120 1.00 87.62 858 ASP A C 1
ATOM 7031 O O . ASP A 1 858 ? 6.967 -28.859 3.935 1.00 87.62 858 ASP A O 1
ATOM 7035 N N . GLY A 1 859 ? 7.861 -28.720 1.883 1.00 84.62 859 GLY A N 1
ATOM 7036 C CA . GLY A 1 859 ? 6.969 -27.686 1.366 1.00 84.62 859 GLY A CA 1
ATOM 7037 C C . GLY A 1 859 ? 7.480 -26.258 1.559 1.00 84.62 859 GLY A C 1
ATOM 7038 O O . GLY A 1 859 ? 6.888 -25.337 0.993 1.00 84.62 859 GLY A O 1
ATOM 7039 N N . GLN A 1 860 ? 8.579 -26.050 2.290 1.00 88.50 860 GLN A N 1
ATOM 7040 C CA . GLN A 1 860 ? 9.166 -24.722 2.448 1.00 88.50 860 GLN A CA 1
ATOM 7041 C C . GLN A 1 860 ? 9.872 -24.283 1.160 1.00 88.50 860 GLN A C 1
ATOM 7043 O O . GLN A 1 860 ? 10.566 -25.064 0.507 1.00 88.50 860 GLN A O 1
ATOM 7048 N N . THR A 1 861 ? 9.702 -23.014 0.789 1.00 89.62 861 THR A N 1
ATOM 7049 C CA . THR A 1 861 ? 10.408 -22.402 -0.341 1.00 89.62 861 THR A CA 1
ATOM 7050 C C . THR A 1 861 ? 11.331 -21.318 0.182 1.00 89.62 861 THR A C 1
ATOM 7052 O O . THR A 1 861 ? 10.895 -20.371 0.827 1.00 89.62 861 THR A O 1
ATOM 7055 N N . VAL A 1 862 ? 12.621 -21.473 -0.094 1.00 77.44 862 VAL A N 1
ATOM 7056 C CA . VAL A 1 862 ? 13.669 -20.553 0.328 1.00 77.44 862 VAL A CA 1
ATOM 7057 C C . VAL A 1 862 ? 13.954 -19.595 -0.820 1.00 77.44 862 VAL A C 1
ATOM 7059 O O . VAL A 1 862 ? 14.370 -20.011 -1.902 1.00 77.44 862 VAL A O 1
ATOM 7062 N N . THR A 1 863 ? 13.721 -18.305 -0.594 1.00 76.88 863 THR A N 1
ATOM 7063 C CA . THR A 1 863 ? 13.894 -17.250 -1.611 1.00 76.88 863 THR A CA 1
ATOM 7064 C C . THR A 1 863 ? 15.011 -16.270 -1.256 1.00 76.88 863 THR A C 1
ATOM 7066 O O . THR A 1 863 ? 15.403 -15.426 -2.066 1.00 76.88 863 THR A O 1
ATOM 7069 N N . ARG A 1 864 ? 15.531 -16.342 -0.022 1.00 71.88 864 ARG A N 1
ATOM 7070 C CA . ARG A 1 864 ? 16.550 -15.424 0.502 1.00 71.88 864 ARG A CA 1
ATOM 7071 C C . ARG A 1 864 ? 17.595 -16.160 1.335 1.00 71.88 864 ARG A C 1
ATOM 7073 O O . ARG A 1 864 ? 17.284 -17.064 2.100 1.00 71.88 864 ARG A O 1
ATOM 7080 N N . GLN A 1 865 ? 18.832 -15.656 1.326 1.00 74.56 865 GLN A N 1
ATOM 7081 C CA . GLN A 1 865 ? 19.919 -16.183 2.169 1.00 74.56 865 GLN A CA 1
ATOM 7082 C C . GLN A 1 865 ? 19.610 -16.155 3.674 1.00 74.56 865 GLN A C 1
ATOM 7084 O O . GLN A 1 865 ? 20.130 -16.977 4.419 1.00 74.56 865 GLN A O 1
ATOM 7089 N N . ARG A 1 866 ? 18.795 -15.202 4.149 1.00 75.12 866 ARG A N 1
ATOM 7090 C CA . ARG A 1 866 ? 18.377 -15.177 5.559 1.00 75.12 866 ARG A CA 1
ATOM 7091 C C . ARG A 1 866 ? 17.495 -16.380 5.891 1.00 75.12 866 ARG A C 1
ATOM 7093 O O . ARG A 1 866 ? 17.778 -17.051 6.869 1.00 75.12 866 ARG A O 1
ATOM 7100 N N . GLU A 1 867 ? 16.492 -16.654 5.058 1.00 81.44 867 GLU A N 1
ATOM 7101 C CA . GLU A 1 867 ? 15.614 -17.822 5.209 1.00 81.44 867 GLU A CA 1
ATOM 7102 C C . GLU A 1 867 ? 16.435 -19.110 5.172 1.00 81.44 867 GLU A C 1
ATOM 7104 O O . GLU A 1 867 ? 16.253 -19.966 6.021 1.00 81.44 867 GLU A O 1
ATOM 7109 N N . MET A 1 868 ? 17.422 -19.203 4.274 1.00 92.12 868 MET A N 1
ATOM 7110 C CA . MET A 1 868 ? 18.375 -20.317 4.242 1.00 92.12 868 MET A CA 1
ATOM 7111 C C . MET A 1 868 ? 19.153 -20.475 5.560 1.00 92.12 868 MET A C 1
ATOM 7113 O O . MET A 1 868 ? 19.245 -21.585 6.084 1.00 92.12 868 MET A O 1
ATOM 7117 N N . ARG A 1 869 ? 19.677 -19.376 6.124 1.00 88.44 869 ARG A N 1
ATOM 7118 C CA . ARG A 1 869 ? 20.415 -19.392 7.401 1.00 88.44 869 ARG A CA 1
ATOM 7119 C C . ARG A 1 869 ? 19.550 -19.811 8.587 1.00 88.44 869 ARG A C 1
ATOM 7121 O O . ARG A 1 869 ? 20.087 -20.398 9.521 1.00 88.44 869 ARG A O 1
ATOM 7128 N N . ASP A 1 870 ? 18.254 -19.522 8.540 1.00 88.38 870 ASP A N 1
ATOM 7129 C CA . ASP A 1 870 ? 17.289 -19.943 9.559 1.00 88.38 870 ASP A CA 1
ATOM 7130 C C . ASP A 1 870 ? 16.840 -21.407 9.326 1.00 88.38 870 ASP A C 1
ATOM 7132 O O . ASP A 1 870 ? 16.696 -22.180 10.274 1.00 88.38 870 ASP A O 1
ATOM 7136 N N . TYR A 1 871 ? 16.697 -21.814 8.059 1.00 92.69 871 TYR A N 1
ATOM 7137 C CA . TYR A 1 871 ? 16.235 -23.137 7.633 1.00 92.69 871 TYR A CA 1
ATOM 7138 C C . TYR A 1 871 ? 17.256 -24.250 7.897 1.00 92.69 871 TYR A C 1
ATOM 7140 O O . TYR A 1 871 ? 16.897 -25.288 8.447 1.00 92.69 871 TYR A O 1
ATOM 7148 N N . ILE A 1 872 ? 18.532 -24.052 7.540 1.00 93.94 872 ILE A N 1
ATOM 7149 C CA . ILE A 1 872 ? 19.564 -25.101 7.649 1.00 93.94 872 ILE A CA 1
ATOM 7150 C C . ILE A 1 872 ? 19.688 -25.639 9.088 1.00 93.94 872 ILE A C 1
ATOM 7152 O O . ILE A 1 872 ? 19.636 -26.858 9.259 1.00 93.94 872 ILE A O 1
ATOM 7156 N N . PRO A 1 873 ? 19.805 -24.803 10.141 1.00 92.50 873 PRO A N 1
ATOM 7157 C CA . PRO A 1 873 ? 19.850 -25.296 11.517 1.00 92.50 873 PRO A CA 1
ATOM 7158 C C . PRO A 1 873 ? 18.581 -26.048 11.935 1.00 92.50 873 PRO A C 1
ATOM 7160 O O . PRO A 1 873 ? 18.676 -27.042 12.653 1.00 92.50 873 PRO A O 1
ATOM 7163 N N . HIS A 1 874 ? 17.409 -25.596 11.481 1.00 89.56 874 HIS A N 1
ATOM 7164 C CA . HIS A 1 874 ? 16.130 -26.232 11.786 1.00 89.56 874 HIS A CA 1
ATOM 7165 C C . HIS A 1 874 ? 16.020 -27.621 11.142 1.00 89.56 874 HIS A C 1
ATOM 7167 O O . HIS A 1 874 ? 15.803 -28.604 11.846 1.00 89.56 874 HIS A O 1
ATOM 7173 N N . ALA A 1 875 ? 16.299 -27.728 9.841 1.00 89.31 875 ALA A N 1
ATOM 7174 C CA . ALA A 1 875 ? 16.316 -28.998 9.117 1.00 89.31 875 ALA A CA 1
ATOM 7175 C C . ALA A 1 875 ? 17.329 -29.999 9.704 1.00 89.31 875 ALA A C 1
ATOM 7177 O O . ALA A 1 875 ? 17.072 -31.202 9.754 1.00 89.31 875 ALA A O 1
ATOM 7178 N N . MET A 1 876 ? 18.475 -29.508 10.189 1.00 90.88 876 MET A N 1
ATOM 7179 C CA . MET A 1 876 ? 19.476 -30.335 10.870 1.00 90.88 876 MET A CA 1
ATOM 7180 C C . MET A 1 876 ? 19.006 -30.834 12.243 1.00 90.88 876 MET A C 1
ATOM 7182 O O . MET A 1 876 ? 19.346 -31.953 12.626 1.00 90.88 876 MET A O 1
ATOM 7186 N N . ALA A 1 877 ? 18.223 -30.039 12.979 1.00 86.62 877 ALA A N 1
ATOM 7187 C CA . ALA A 1 877 ? 17.678 -30.428 14.281 1.00 86.62 877 ALA A CA 1
ATOM 7188 C C . ALA A 1 877 ? 16.586 -31.507 14.169 1.00 86.62 877 ALA A C 1
ATOM 7190 O O . ALA A 1 877 ? 16.447 -32.338 15.064 1.00 86.62 877 ALA A O 1
ATOM 7191 N N . GLU A 1 878 ? 15.840 -31.533 13.064 1.00 79.44 878 GLU A N 1
ATOM 7192 C CA . GLU A 1 878 ? 14.747 -32.490 12.837 1.00 79.44 878 GLU A CA 1
ATOM 7193 C C . GLU A 1 878 ? 15.198 -33.839 12.250 1.00 79.44 878 GLU A C 1
ATOM 7195 O O . GLU A 1 878 ? 14.382 -34.733 12.026 1.00 79.44 878 GLU A O 1
ATOM 7200 N N . LYS A 1 879 ? 16.506 -34.037 12.049 1.00 72.31 879 LYS A N 1
ATOM 7201 C CA . LYS A 1 879 ? 17.093 -35.245 11.444 1.00 72.31 879 LYS A CA 1
ATOM 7202 C C . LYS A 1 879 ? 16.634 -36.570 12.091 1.00 72.31 879 LYS A C 1
ATOM 7204 O O . LYS A 1 879 ? 16.455 -37.569 11.384 1.00 72.31 879 LYS A O 1
ATOM 7209 N N . ASP A 1 880 ? 16.427 -36.579 13.409 1.00 64.00 880 ASP A N 1
ATOM 7210 C CA . ASP A 1 880 ? 16.083 -37.775 14.196 1.00 64.00 880 ASP A CA 1
ATOM 7211 C C . ASP A 1 880 ? 14.567 -37.964 14.429 1.00 64.00 880 ASP A C 1
ATOM 7213 O O . ASP A 1 880 ? 14.148 -38.945 15.052 1.00 64.00 880 ASP A O 1
ATOM 7217 N N . ALA A 1 881 ? 13.718 -37.071 13.903 1.00 61.56 881 ALA A N 1
ATOM 7218 C CA . ALA A 1 881 ? 12.267 -37.222 13.974 1.00 61.56 881 ALA A CA 1
ATOM 7219 C C . ALA A 1 881 ? 11.823 -38.403 13.085 1.00 61.56 881 ALA A C 1
ATOM 7221 O O . ALA A 1 881 ? 11.865 -38.366 11.856 1.00 61.56 881 ALA A O 1
ATOM 7222 N N . THR A 1 882 ? 11.459 -39.515 13.719 1.00 52.94 882 THR A N 1
ATOM 7223 C CA . THR A 1 882 ? 11.326 -40.847 13.098 1.00 52.94 882 THR A CA 1
ATOM 7224 C C . THR A 1 882 ? 9.896 -41.220 12.688 1.00 52.94 882 THR A C 1
ATOM 7226 O O . THR A 1 882 ? 9.664 -42.361 12.295 1.00 52.94 882 THR A O 1
ATOM 7229 N N . ALA A 1 883 ? 8.932 -40.298 12.756 1.00 51.44 883 ALA A N 1
ATOM 7230 C CA . ALA A 1 883 ? 7.518 -40.679 12.777 1.00 51.44 883 ALA A CA 1
ATOM 7231 C C . ALA A 1 883 ? 6.875 -41.004 11.411 1.00 51.44 883 ALA A C 1
ATOM 7233 O O . ALA A 1 883 ? 5.956 -41.809 11.401 1.00 51.44 883 ALA A O 1
ATOM 7234 N N . ASP A 1 884 ? 7.354 -40.475 10.276 1.00 53.38 884 ASP A N 1
ATOM 7235 C CA . ASP A 1 884 ? 6.687 -40.671 8.970 1.00 53.38 884 ASP A CA 1
ATOM 7236 C C . ASP A 1 884 ? 7.675 -40.685 7.787 1.00 53.38 884 ASP A C 1
ATOM 7238 O O . ASP A 1 884 ? 7.611 -39.871 6.864 1.00 53.38 884 ASP A O 1
ATOM 7242 N N . ARG A 1 885 ? 8.647 -41.610 7.790 1.00 63.03 885 ARG A N 1
ATOM 7243 C CA . ARG A 1 885 ? 9.542 -41.760 6.629 1.00 63.03 885 ARG A CA 1
ATOM 7244 C C . ARG A 1 885 ? 8.822 -42.516 5.496 1.00 63.03 885 ARG A C 1
ATOM 7246 O O . ARG A 1 885 ? 8.463 -43.678 5.700 1.00 63.03 885 ARG A O 1
ATOM 7253 N N . PRO A 1 886 ? 8.632 -41.926 4.299 1.00 60.38 886 PRO A N 1
ATOM 7254 C CA . PRO A 1 886 ? 8.126 -42.649 3.136 1.00 60.38 886 PRO A CA 1
ATOM 7255 C C . PRO A 1 886 ? 9.032 -43.835 2.774 1.00 60.38 886 PRO A C 1
ATOM 7257 O O . PRO A 1 886 ? 10.224 -43.859 3.090 1.00 60.38 886 PRO A O 1
ATOM 7260 N N . ALA A 1 887 ? 8.460 -44.837 2.101 1.00 59.62 887 ALA A N 1
ATOM 7261 C CA . ALA A 1 887 ? 9.174 -46.059 1.740 1.00 59.62 887 ALA A CA 1
ATOM 7262 C C . ALA A 1 887 ? 10.480 -45.755 0.974 1.00 59.62 887 ALA A C 1
ATOM 7264 O O . ALA A 1 887 ? 10.476 -45.023 -0.020 1.00 59.62 887 ALA A O 1
ATOM 7265 N N . LEU A 1 888 ? 11.590 -46.340 1.441 1.00 59.44 888 LEU A N 1
ATOM 7266 C CA . LEU A 1 888 ? 12.914 -46.249 0.815 1.00 59.44 888 LEU A CA 1
ATOM 7267 C C . LEU A 1 888 ? 12.836 -46.683 -0.655 1.00 59.44 888 LEU A C 1
ATOM 7269 O O . LEU A 1 888 ? 12.452 -47.816 -0.946 1.00 59.44 888 LEU A O 1
ATOM 7273 N N . GLN A 1 889 ? 13.218 -45.796 -1.578 1.00 65.12 889 GLN A N 1
ATOM 7274 C CA . GLN A 1 889 ? 13.302 -46.129 -3.000 1.00 65.12 889 GLN A CA 1
ATOM 7275 C C . GLN A 1 889 ? 14.700 -46.658 -3.352 1.00 65.12 889 GLN A C 1
ATOM 7277 O O . GLN A 1 889 ? 15.678 -46.492 -2.614 1.00 65.12 889 GLN A O 1
ATOM 7282 N N . THR A 1 890 ? 14.806 -47.321 -4.502 1.00 58.59 890 THR A N 1
ATOM 7283 C CA . THR A 1 890 ? 16.065 -47.855 -5.029 1.00 58.59 890 THR A CA 1
ATOM 7284 C C . THR A 1 890 ? 17.114 -46.738 -5.142 1.00 58.59 890 THR A C 1
ATOM 7286 O O . THR A 1 890 ? 16.898 -45.761 -5.848 1.00 58.59 890 THR A O 1
ATOM 7289 N N . GLY A 1 891 ? 18.252 -46.875 -4.449 1.00 66.88 891 GLY A N 1
ATOM 7290 C CA . GLY A 1 891 ? 19.335 -45.875 -4.431 1.00 66.88 891 GLY A CA 1
ATOM 7291 C C . GLY A 1 891 ? 19.374 -44.960 -3.197 1.00 66.88 891 GLY A C 1
ATOM 7292 O O . GLY A 1 891 ? 20.366 -44.252 -3.001 1.00 66.88 891 GLY A O 1
ATOM 7293 N N . ASP A 1 892 ? 18.364 -44.997 -2.322 1.00 73.69 892 ASP A N 1
ATOM 7294 C CA . ASP A 1 892 ? 18.384 -44.236 -1.061 1.00 73.69 892 ASP A CA 1
ATOM 7295 C C . ASP A 1 892 ? 19.259 -44.908 0.005 1.00 73.69 892 ASP A C 1
ATOM 7297 O O . ASP A 1 892 ? 19.951 -44.231 0.752 1.00 73.69 892 ASP A O 1
ATOM 7301 N N . ILE A 1 893 ? 19.345 -46.242 0.021 1.00 77.88 893 ILE A N 1
ATOM 7302 C CA . ILE A 1 893 ? 20.207 -46.970 0.973 1.00 77.88 893 ILE A CA 1
ATOM 7303 C C . ILE A 1 893 ? 21.690 -46.619 0.769 1.00 77.88 893 ILE A C 1
ATOM 7305 O O . ILE A 1 893 ? 22.433 -46.466 1.736 1.00 77.88 893 ILE A O 1
ATOM 7309 N N . SER A 1 894 ? 22.144 -46.494 -0.483 1.00 80.00 894 SER A N 1
ATOM 7310 C CA . SER A 1 894 ? 23.516 -46.069 -0.785 1.00 80.00 894 SER A CA 1
ATOM 7311 C C . SER A 1 894 ? 23.752 -44.598 -0.446 1.00 80.00 894 SER A C 1
ATOM 7313 O O . SER A 1 894 ? 24.846 -44.260 -0.012 1.00 80.00 894 SER A O 1
ATOM 7315 N N . TYR A 1 895 ? 22.729 -43.748 -0.591 1.00 86.06 895 TYR A N 1
ATOM 7316 C CA . TYR A 1 895 ? 22.789 -42.335 -0.215 1.00 86.06 895 TYR A CA 1
ATOM 7317 C C . TYR A 1 895 ? 23.012 -42.153 1.281 1.00 86.06 895 TYR A C 1
ATOM 7319 O O . TYR A 1 895 ? 23.959 -41.492 1.681 1.00 86.06 895 TYR A O 1
ATOM 7327 N N . GLU A 1 896 ? 22.183 -42.806 2.098 1.00 84.56 896 GLU A N 1
ATOM 7328 C CA . GLU A 1 896 ? 22.257 -42.732 3.561 1.00 84.56 896 GLU A CA 1
ATOM 7329 C C . GLU A 1 896 ? 23.589 -43.286 4.089 1.00 84.56 896 GLU A C 1
ATOM 7331 O O . GLU A 1 896 ? 24.145 -42.777 5.057 1.00 84.56 896 GLU A O 1
ATOM 7336 N N . LYS A 1 897 ? 24.143 -44.314 3.427 1.00 84.69 897 LYS A N 1
ATOM 7337 C CA . LYS A 1 897 ? 25.479 -44.837 3.750 1.00 84.69 897 LYS A CA 1
ATOM 7338 C C . LYS A 1 897 ? 26.598 -43.853 3.413 1.00 84.69 897 LYS A C 1
ATOM 7340 O O . LYS A 1 897 ? 27.586 -43.806 4.137 1.00 84.69 897 LYS A O 1
ATOM 7345 N N . GLN A 1 898 ? 26.469 -43.125 2.307 1.00 88.00 898 GLN A N 1
ATOM 7346 C CA . GLN A 1 898 ? 27.470 -42.162 1.853 1.00 88.00 898 GLN A CA 1
ATOM 7347 C C . GLN A 1 898 ? 27.389 -40.839 2.633 1.00 88.00 898 GLN A C 1
ATOM 7349 O O . GLN A 1 898 ? 28.421 -40.237 2.912 1.00 88.00 898 GLN A O 1
ATOM 7354 N N . TRP A 1 899 ? 26.184 -40.420 3.030 1.00 91.38 899 TRP A N 1
ATOM 7355 C CA . TRP A 1 899 ? 25.905 -39.142 3.687 1.00 91.38 899 TRP A CA 1
ATOM 7356 C C . TRP A 1 899 ? 25.122 -39.335 4.997 1.00 91.38 899 TRP A C 1
ATOM 7358 O O . TRP A 1 899 ? 23.981 -38.889 5.105 1.00 91.38 899 TRP A O 1
ATOM 7368 N N . PRO A 1 900 ? 25.723 -39.949 6.034 1.00 86.19 900 PRO A N 1
ATOM 7369 C CA . PRO A 1 900 ? 25.025 -40.298 7.279 1.00 86.19 900 PRO A CA 1
ATOM 7370 C C . PRO A 1 900 ? 24.537 -39.080 8.082 1.00 86.19 900 PRO A C 1
ATOM 7372 O O . PRO A 1 900 ? 23.741 -39.215 9.014 1.00 86.19 900 PRO A O 1
ATOM 7375 N N . ASN A 1 901 ? 25.033 -37.884 7.752 1.00 86.25 901 ASN A N 1
ATOM 7376 C CA . ASN A 1 901 ? 24.655 -36.626 8.387 1.00 86.25 901 ASN A CA 1
ATOM 7377 C C . ASN A 1 901 ? 23.532 -35.873 7.673 1.00 86.25 901 ASN A C 1
ATOM 7379 O O . ASN A 1 901 ? 22.989 -34.944 8.263 1.00 86.25 901 ASN A O 1
ATOM 7383 N N . ALA A 1 902 ? 23.153 -36.284 6.461 1.00 87.69 902 ALA A N 1
ATOM 7384 C CA . ALA A 1 902 ? 22.114 -35.603 5.705 1.00 87.69 902 ALA A CA 1
ATOM 7385 C C . ALA A 1 902 ? 20.739 -35.770 6.385 1.00 87.69 902 ALA A C 1
ATOM 7387 O O . ALA A 1 902 ? 20.368 -36.892 6.742 1.00 87.69 902 ALA A O 1
ATOM 7388 N N . PRO A 1 903 ? 19.961 -34.689 6.561 1.00 88.75 903 PRO A N 1
ATOM 7389 C CA . PRO A 1 903 ? 18.589 -34.798 7.033 1.00 88.75 903 PRO A CA 1
ATOM 7390 C C . PRO A 1 903 ? 17.679 -35.431 5.974 1.00 88.75 903 PRO A C 1
ATOM 7392 O O . PRO A 1 903 ? 18.019 -35.535 4.791 1.00 88.75 903 PRO A O 1
ATOM 7395 N N . TYR A 1 904 ? 16.489 -35.858 6.402 1.00 85.50 904 TYR A N 1
ATOM 7396 C CA . TYR A 1 904 ? 15.471 -36.427 5.514 1.00 85.50 904 TYR A CA 1
ATOM 7397 C C . TYR A 1 904 ? 14.599 -35.328 4.873 1.00 85.50 904 TYR A C 1
ATOM 7399 O O . TYR A 1 904 ? 13.380 -35.431 4.814 1.00 85.50 904 TYR A O 1
ATOM 7407 N N . THR A 1 905 ? 15.245 -34.262 4.396 1.00 88.75 905 THR A N 1
ATOM 7408 C CA . THR A 1 905 ? 14.660 -33.212 3.552 1.00 88.75 905 THR A CA 1
ATOM 7409 C C . THR A 1 905 ? 15.570 -32.995 2.346 1.00 88.75 905 THR A C 1
ATOM 7411 O O . THR A 1 905 ? 16.786 -33.176 2.448 1.00 88.75 905 THR A O 1
ATOM 7414 N N . TRP A 1 906 ? 15.007 -32.676 1.184 1.00 93.44 906 TRP A N 1
ATOM 7415 C CA . TRP A 1 906 ? 15.766 -32.533 -0.057 1.00 93.44 906 TRP A CA 1
ATOM 7416 C C . TRP A 1 906 ? 15.216 -31.441 -0.966 1.00 93.44 906 TRP A C 1
ATOM 7418 O O . TRP A 1 906 ? 14.071 -31.014 -0.830 1.00 93.44 906 TRP A O 1
ATOM 7428 N N . ILE A 1 907 ? 16.042 -31.006 -1.916 1.00 95.69 907 ILE A N 1
ATOM 7429 C CA . ILE A 1 907 ? 15.640 -30.028 -2.930 1.00 95.69 907 ILE A CA 1
ATOM 7430 C C . ILE A 1 907 ? 14.716 -30.701 -3.944 1.00 95.69 907 ILE A C 1
ATOM 7432 O O . ILE A 1 907 ? 15.068 -31.740 -4.506 1.00 95.69 907 ILE A O 1
ATOM 7436 N N . VAL A 1 908 ? 13.569 -30.082 -4.221 1.00 93.31 908 VAL A N 1
ATOM 7437 C CA . VAL A 1 908 ? 12.600 -30.545 -5.226 1.00 93.31 908 VAL A CA 1
ATOM 7438 C C . VAL A 1 908 ? 12.652 -29.661 -6.469 1.00 93.31 908 VAL A C 1
ATOM 7440 O O . VAL A 1 908 ? 12.783 -30.169 -7.583 1.00 93.31 908 VAL A O 1
ATOM 7443 N N . ASP A 1 909 ? 12.638 -28.336 -6.301 1.00 94.25 909 ASP A N 1
ATOM 7444 C CA . ASP A 1 909 ? 12.626 -27.402 -7.427 1.00 94.25 909 ASP A CA 1
ATOM 7445 C C . ASP A 1 909 ? 13.580 -26.240 -7.214 1.00 94.25 909 ASP A C 1
ATOM 7447 O O . ASP A 1 909 ? 13.671 -25.678 -6.123 1.00 94.25 909 ASP A O 1
ATOM 7451 N N . VAL A 1 910 ? 14.248 -25.854 -8.296 1.00 94.94 910 VAL A N 1
ATOM 7452 C CA . VAL A 1 910 ? 15.195 -24.744 -8.315 1.00 94.94 910 VAL A CA 1
ATOM 7453 C C . VAL A 1 910 ? 14.841 -23.799 -9.454 1.00 94.94 910 VAL A C 1
ATOM 7455 O O . VAL A 1 910 ? 14.900 -24.182 -10.626 1.00 94.94 910 VAL A O 1
ATOM 7458 N N . ASP A 1 911 ? 14.538 -22.547 -9.110 1.00 89.25 911 ASP A N 1
ATOM 7459 C CA . ASP A 1 911 ? 14.621 -21.427 -10.044 1.00 89.25 911 ASP A CA 1
ATOM 7460 C C . ASP A 1 911 ? 15.906 -20.649 -9.759 1.00 89.25 911 ASP A C 1
ATOM 7462 O O . ASP A 1 911 ? 15.980 -19.836 -8.836 1.00 89.25 911 ASP A O 1
ATOM 7466 N N . ALA A 1 912 ? 16.928 -20.912 -10.564 1.00 85.44 912 ALA A N 1
ATOM 7467 C CA . ALA A 1 912 ? 18.210 -20.231 -10.519 1.00 85.44 912 ALA A CA 1
ATOM 7468 C C . ALA A 1 912 ? 18.332 -19.175 -11.628 1.00 85.44 912 ALA A C 1
ATOM 7470 O O . ALA A 1 912 ? 19.437 -18.837 -12.048 1.00 85.44 912 ALA A O 1
ATOM 7471 N N . SER A 1 913 ? 17.212 -18.624 -12.107 1.00 77.00 913 SER A N 1
ATOM 7472 C CA . SER A 1 913 ? 17.251 -17.554 -13.105 1.00 77.00 913 SER A CA 1
ATOM 7473 C C . SER A 1 913 ? 18.119 -16.381 -12.631 1.00 77.00 913 SER A C 1
ATOM 7475 O O . SER A 1 913 ? 18.051 -15.998 -11.464 1.00 77.00 913 SER A O 1
ATOM 7477 N N . ASP A 1 914 ? 18.923 -15.808 -13.532 1.00 65.00 914 ASP A N 1
ATOM 7478 C CA . ASP A 1 914 ? 19.877 -14.716 -13.273 1.00 65.00 914 ASP A CA 1
ATOM 7479 C C . ASP A 1 914 ? 20.984 -15.053 -12.232 1.00 65.00 914 ASP A C 1
ATOM 7481 O O . ASP A 1 914 ? 21.647 -14.145 -11.723 1.00 65.00 914 ASP A O 1
ATOM 7485 N N . SER A 1 915 ? 21.209 -16.333 -11.894 1.00 75.88 915 SER A N 1
ATOM 7486 C CA . SER A 1 915 ? 22.197 -16.731 -10.870 1.00 75.88 915 SER A CA 1
ATOM 7487 C C . SER A 1 915 ? 23.623 -16.854 -11.403 1.00 75.88 915 SER A C 1
ATOM 7489 O O . SER A 1 915 ? 23.855 -17.322 -12.521 1.00 75.88 915 SER A O 1
ATOM 7491 N N . ALA A 1 916 ? 24.602 -16.526 -10.556 1.00 77.19 916 ALA A N 1
ATOM 7492 C CA . ALA A 1 916 ? 26.033 -16.592 -10.860 1.00 77.19 916 ALA A CA 1
ATOM 7493 C C . ALA A 1 916 ? 26.611 -18.016 -10.697 1.00 77.19 916 ALA A C 1
ATOM 7495 O O . ALA A 1 916 ? 27.586 -18.235 -9.977 1.00 77.19 916 ALA A O 1
ATOM 7496 N N . ILE A 1 917 ? 25.983 -18.995 -11.349 1.00 82.31 917 ILE A N 1
ATOM 7497 C CA . ILE A 1 917 ? 26.338 -20.417 -11.275 1.00 82.31 917 ILE A CA 1
ATOM 7498 C C . ILE A 1 917 ? 27.380 -20.752 -12.349 1.00 82.31 917 ILE A C 1
ATOM 7500 O O . ILE A 1 917 ? 27.139 -20.549 -13.540 1.00 82.31 917 ILE A O 1
ATOM 7504 N N . ALA A 1 918 ? 28.516 -21.313 -11.931 1.00 84.00 918 ALA A N 1
ATOM 7505 C CA . ALA A 1 918 ? 29.615 -21.746 -12.795 1.00 84.00 918 ALA A CA 1
ATOM 7506 C C . ALA A 1 918 ? 29.797 -23.275 -12.774 1.00 84.00 918 ALA A C 1
ATOM 7508 O O . ALA A 1 918 ? 29.281 -23.955 -11.889 1.00 84.00 918 ALA A O 1
ATOM 7509 N N . ASN A 1 919 ? 30.570 -23.817 -13.726 1.00 84.38 919 ASN A N 1
ATOM 7510 C CA . ASN A 1 919 ? 30.768 -25.267 -13.904 1.00 84.38 919 ASN A CA 1
ATOM 7511 C C . ASN A 1 919 ? 31.128 -26.015 -12.609 1.00 84.38 919 ASN A C 1
ATOM 7513 O O . ASN A 1 919 ? 30.531 -27.046 -12.328 1.00 84.38 919 ASN A O 1
ATOM 7517 N N . GLU A 1 920 ? 32.085 -25.511 -11.822 1.00 84.19 920 GLU A N 1
ATOM 7518 C CA . GLU A 1 920 ? 32.535 -26.186 -10.592 1.00 84.19 920 GLU A CA 1
ATOM 7519 C C . GLU A 1 920 ? 31.412 -26.320 -9.552 1.00 84.19 920 GLU A C 1
ATOM 7521 O O . GLU A 1 920 ? 31.302 -27.355 -8.889 1.00 84.19 920 GLU A O 1
ATOM 7526 N N . GLY A 1 921 ? 30.532 -25.318 -9.465 1.00 85.94 921 GLY A N 1
ATOM 7527 C CA . GLY A 1 921 ? 29.428 -25.290 -8.510 1.00 85.94 921 GLY A CA 1
ATOM 7528 C C . GLY A 1 921 ? 28.376 -26.370 -8.776 1.00 85.94 921 GLY A C 1
ATOM 7529 O O . GLY A 1 921 ? 27.779 -26.886 -7.835 1.00 85.94 921 GLY A O 1
ATOM 7530 N N . PHE A 1 922 ? 28.223 -26.827 -10.025 1.00 93.00 922 PHE A N 1
ATOM 7531 C CA . PHE A 1 922 ? 27.326 -27.945 -10.350 1.00 93.00 922 PHE A CA 1
ATOM 7532 C C . PHE A 1 922 ? 27.692 -29.249 -9.622 1.00 93.00 922 PHE A C 1
ATOM 7534 O O . PHE A 1 922 ? 26.849 -30.141 -9.516 1.00 93.00 922 PHE A O 1
ATOM 7541 N N . THR A 1 923 ? 28.900 -29.359 -9.058 1.00 93.62 923 THR A N 1
ATOM 7542 C CA . THR A 1 923 ? 29.263 -30.471 -8.168 1.00 93.62 923 THR A CA 1
ATOM 7543 C C . THR A 1 923 ? 28.301 -30.587 -6.979 1.00 93.62 923 THR A C 1
ATOM 7545 O O . THR A 1 923 ? 27.970 -31.704 -6.591 1.00 93.62 923 THR A O 1
ATOM 7548 N N . TYR A 1 924 ? 27.773 -29.472 -6.454 1.00 95.19 924 TYR A N 1
ATOM 7549 C CA . TYR A 1 924 ? 26.758 -29.493 -5.391 1.00 95.19 924 TYR A CA 1
ATOM 7550 C C . TYR A 1 924 ? 25.446 -30.153 -5.829 1.00 95.19 924 TYR A C 1
ATOM 7552 O O . TYR A 1 924 ? 24.790 -30.790 -5.013 1.00 95.19 924 TYR A O 1
ATOM 7560 N N . LEU A 1 925 ? 25.083 -30.056 -7.112 1.00 94.88 925 LEU A N 1
ATOM 7561 C CA . LEU A 1 925 ? 23.887 -30.699 -7.664 1.00 94.88 925 LEU A CA 1
ATOM 7562 C C . LEU A 1 925 ? 24.089 -32.194 -7.933 1.00 94.88 925 LEU A C 1
ATOM 7564 O O . LEU A 1 925 ? 23.111 -32.915 -8.092 1.00 94.88 925 LEU A O 1
ATOM 7568 N N . ARG A 1 926 ? 25.331 -32.688 -8.001 1.00 93.38 926 ARG A N 1
ATOM 7569 C CA . ARG A 1 926 ? 25.618 -34.082 -8.381 1.00 93.38 926 ARG A CA 1
ATOM 7570 C C . ARG A 1 926 ? 24.974 -35.084 -7.424 1.00 93.38 926 ARG A C 1
ATOM 7572 O O . ARG A 1 926 ? 24.420 -36.090 -7.864 1.00 93.38 926 ARG A O 1
ATOM 7579 N N . ASP A 1 927 ? 25.050 -34.805 -6.130 1.00 92.38 927 ASP A N 1
ATOM 7580 C CA . ASP A 1 927 ? 24.670 -35.750 -5.085 1.00 92.38 927 ASP A CA 1
ATOM 7581 C C . ASP A 1 927 ? 23.325 -35.396 -4.420 1.00 92.38 927 ASP A C 1
ATOM 7583 O O . ASP A 1 927 ? 22.934 -36.085 -3.494 1.00 92.38 927 ASP A O 1
ATOM 7587 N N . VAL A 1 928 ? 22.565 -34.397 -4.890 1.00 94.12 928 VAL A N 1
ATOM 7588 C CA . VAL A 1 928 ? 21.241 -34.064 -4.306 1.00 94.12 928 VAL A CA 1
ATOM 7589 C C . VAL A 1 928 ? 20.258 -35.230 -4.408 1.00 94.12 928 VAL A C 1
ATOM 7591 O O . VAL A 1 928 ? 20.263 -35.987 -5.385 1.00 94.12 928 VAL A O 1
ATOM 7594 N N . ARG A 1 929 ? 19.395 -35.400 -3.400 1.00 90.88 929 ARG A N 1
ATOM 7595 C CA . ARG A 1 929 ? 18.630 -36.643 -3.246 1.00 90.88 929 ARG A CA 1
ATOM 7596 C C . ARG A 1 929 ? 17.650 -36.873 -4.398 1.00 90.88 929 ARG A C 1
ATOM 7598 O O . ARG A 1 929 ? 17.681 -37.979 -4.954 1.00 90.88 929 ARG A O 1
ATOM 7605 N N . ARG A 1 930 ? 16.788 -35.885 -4.712 1.00 89.12 930 ARG A N 1
ATOM 7606 C CA . ARG A 1 930 ? 15.698 -35.977 -5.717 1.00 89.12 930 ARG A CA 1
ATOM 7607 C C . ARG A 1 930 ? 15.221 -34.631 -6.295 1.00 89.12 930 ARG A C 1
ATOM 7609 O O . ARG A 1 930 ? 14.040 -34.307 -6.211 1.00 89.12 930 ARG A O 1
ATOM 7616 N N . ILE A 1 931 ? 16.105 -33.875 -6.938 1.00 94.38 931 ILE A N 1
ATOM 7617 C CA . ILE A 1 931 ? 15.677 -32.678 -7.680 1.00 94.38 931 ILE A CA 1
ATOM 7618 C C . ILE A 1 931 ? 14.772 -33.066 -8.858 1.00 94.38 931 ILE A C 1
ATOM 7620 O O . ILE A 1 931 ? 15.144 -33.932 -9.653 1.00 94.38 931 ILE A O 1
ATOM 7624 N N . GLU A 1 932 ? 13.604 -32.432 -8.968 1.00 94.56 932 GLU A N 1
ATOM 7625 C CA . GLU A 1 932 ? 12.595 -32.684 -10.001 1.00 94.56 932 GLU A CA 1
ATOM 7626 C C . GLU A 1 932 ? 12.604 -31.617 -11.094 1.00 94.56 932 GLU A C 1
ATOM 7628 O O . GLU A 1 932 ? 12.465 -31.974 -12.269 1.00 94.56 932 GLU A O 1
ATOM 7633 N N . LYS A 1 933 ? 12.792 -30.337 -10.734 1.00 96.50 933 LYS A N 1
ATOM 7634 C CA . LYS A 1 933 ? 12.823 -29.223 -11.695 1.00 96.50 933 LYS A CA 1
ATOM 7635 C C . LYS A 1 933 ? 14.024 -28.307 -11.512 1.00 96.50 933 LYS A C 1
ATOM 7637 O O . LYS A 1 933 ? 14.358 -27.924 -10.392 1.00 96.50 933 LYS A O 1
ATOM 7642 N N . LEU A 1 934 ? 14.631 -27.913 -12.628 1.00 97.19 934 LEU A N 1
ATOM 7643 C CA . LEU A 1 934 ? 15.796 -27.033 -12.650 1.00 97.19 934 LEU A CA 1
ATOM 7644 C C . LEU A 1 934 ? 15.677 -25.997 -13.771 1.00 97.19 934 LEU A C 1
ATOM 7646 O O . LEU A 1 934 ? 15.706 -26.340 -14.954 1.00 97.19 934 LEU A O 1
ATOM 7650 N N . LYS A 1 935 ? 15.579 -24.723 -13.387 1.00 92.88 935 LYS A N 1
ATOM 7651 C CA . LYS A 1 935 ? 15.505 -23.578 -14.299 1.00 92.88 935 LYS A CA 1
ATOM 7652 C C . LYS A 1 935 ? 16.762 -22.718 -14.180 1.00 92.88 935 LYS A C 1
ATOM 7654 O O . LYS A 1 935 ? 17.093 -22.240 -13.098 1.00 92.88 935 LYS A O 1
ATOM 7659 N N . LEU A 1 936 ? 17.458 -22.543 -15.300 1.00 89.06 936 LEU A N 1
ATOM 7660 C CA . LEU A 1 936 ? 18.787 -21.930 -15.420 1.00 89.06 936 LEU A CA 1
ATOM 7661 C C . LEU A 1 936 ? 18.770 -20.830 -16.491 1.00 89.06 936 LEU A C 1
ATOM 7663 O O . LEU A 1 936 ? 19.533 -20.856 -17.461 1.00 89.06 936 LEU A O 1
ATOM 7667 N N . ASN A 1 937 ? 17.846 -19.884 -16.354 1.00 82.56 937 ASN A N 1
ATOM 7668 C CA . ASN A 1 937 ? 17.659 -18.827 -17.343 1.00 82.56 937 ASN A CA 1
ATOM 7669 C C . ASN A 1 937 ? 18.609 -17.664 -17.065 1.00 82.56 937 ASN A C 1
ATOM 7671 O O . ASN A 1 937 ? 18.709 -17.221 -15.927 1.00 82.56 937 ASN A O 1
ATOM 7675 N N . PHE A 1 938 ? 19.253 -17.115 -18.093 1.00 73.00 938 PHE A N 1
ATOM 7676 C CA . PHE A 1 938 ? 20.190 -15.992 -17.961 1.00 73.00 938 PHE A CA 1
ATOM 7677 C C . PHE A 1 938 ? 21.378 -16.309 -17.028 1.00 73.00 938 PHE A C 1
ATOM 7679 O O . PHE A 1 938 ? 21.878 -15.447 -16.309 1.00 73.00 938 PHE A O 1
ATOM 7686 N N . CYS A 1 939 ? 21.794 -17.578 -16.992 1.00 77.06 939 CYS A N 1
ATOM 7687 C CA . CYS A 1 939 ? 22.937 -18.048 -16.216 1.00 77.06 939 CYS A CA 1
ATOM 7688 C C . CYS A 1 939 ? 24.175 -18.111 -17.112 1.00 77.06 939 CYS A C 1
ATOM 7690 O O . CYS A 1 939 ? 24.350 -19.074 -17.857 1.00 77.06 939 CYS A O 1
ATOM 7692 N N . ASP A 1 940 ? 25.045 -17.106 -17.024 1.00 71.50 940 ASP A N 1
ATOM 7693 C CA . ASP A 1 940 ? 26.065 -16.871 -18.055 1.00 71.50 940 ASP A CA 1
ATOM 7694 C C . ASP A 1 940 ? 27.378 -17.662 -17.886 1.00 71.50 940 ASP A C 1
ATOM 7696 O O . ASP A 1 940 ? 28.209 -17.681 -18.796 1.00 71.50 940 ASP A O 1
ATOM 7700 N N . TYR A 1 941 ? 27.595 -18.309 -16.735 1.00 72.56 941 TYR A N 1
ATOM 7701 C CA . TYR A 1 941 ? 28.933 -18.753 -16.308 1.00 72.56 941 TYR A CA 1
ATOM 7702 C C . TYR A 1 941 ? 29.196 -20.267 -16.389 1.00 72.56 941 TYR A C 1
ATOM 7704 O O . TYR A 1 941 ? 30.308 -20.702 -16.071 1.00 72.56 941 TYR A O 1
ATOM 7712 N N . PHE A 1 942 ? 28.228 -21.078 -16.829 1.00 85.50 942 PHE A N 1
ATOM 7713 C CA . PHE A 1 942 ? 28.396 -22.528 -16.997 1.00 85.50 942 PHE A CA 1
ATOM 7714 C C . PHE A 1 942 ? 28.214 -22.969 -18.454 1.00 85.50 942 PHE A C 1
ATOM 7716 O O . PHE A 1 942 ? 27.409 -22.394 -19.177 1.00 85.50 942 PHE A O 1
ATOM 7723 N N . GLY A 1 943 ? 28.936 -24.011 -18.862 1.00 83.69 943 GLY A N 1
ATOM 7724 C CA . GLY A 1 943 ? 28.836 -24.661 -20.171 1.00 83.69 943 GLY A CA 1
ATOM 7725 C C . GLY A 1 943 ? 28.674 -26.177 -20.033 1.00 83.69 943 GLY A C 1
ATOM 7726 O O . GLY A 1 943 ? 28.182 -26.667 -19.016 1.00 83.69 943 GLY A O 1
ATOM 7727 N N . ASP A 1 944 ? 29.109 -26.935 -21.039 1.00 90.94 944 ASP A N 1
ATOM 7728 C CA . ASP A 1 944 ? 28.831 -28.378 -21.157 1.00 90.94 944 ASP A CA 1
ATOM 7729 C C . ASP A 1 944 ? 29.314 -29.204 -19.947 1.00 90.94 944 ASP A C 1
ATOM 7731 O O . ASP A 1 944 ? 28.639 -30.143 -19.517 1.00 90.94 944 ASP A O 1
ATOM 7735 N N . GLU A 1 945 ? 30.446 -28.820 -19.343 1.00 88.06 945 GLU A N 1
ATOM 7736 C CA . GLU A 1 945 ? 30.979 -29.454 -18.127 1.00 88.06 945 GLU A CA 1
ATOM 7737 C C . GLU A 1 945 ? 30.060 -29.288 -16.904 1.00 88.06 945 GLU A C 1
ATOM 7739 O O . GLU A 1 945 ? 30.037 -30.163 -16.045 1.00 88.06 945 GLU A O 1
ATOM 7744 N N . GLY A 1 946 ? 29.256 -28.224 -16.817 1.00 89.81 946 GLY A N 1
ATOM 7745 C CA . GLY A 1 946 ? 28.241 -28.097 -15.764 1.00 89.81 946 GLY A CA 1
ATOM 7746 C C . GLY A 1 946 ? 27.162 -29.179 -15.893 1.00 89.81 946 GLY A C 1
ATOM 7747 O O . GLY A 1 946 ? 26.824 -29.866 -14.928 1.00 89.81 946 GLY A O 1
ATOM 7748 N N . ILE A 1 947 ? 26.683 -29.415 -17.119 1.00 95.19 947 ILE A N 1
ATOM 7749 C CA . ILE A 1 947 ? 25.658 -30.431 -17.409 1.00 95.19 947 ILE A CA 1
ATOM 7750 C C . ILE A 1 947 ? 26.174 -31.848 -17.139 1.00 95.19 947 ILE A C 1
ATOM 7752 O O . ILE A 1 947 ? 25.421 -32.712 -16.681 1.00 95.19 947 ILE A O 1
ATOM 7756 N N . LYS A 1 948 ? 27.467 -32.095 -17.367 1.00 94.44 948 LYS A N 1
ATOM 7757 C CA . LYS A 1 948 ? 28.121 -33.366 -17.037 1.00 94.44 948 LYS A CA 1
ATOM 7758 C C . LYS A 1 948 ? 27.930 -33.764 -15.572 1.00 94.44 948 LYS A C 1
ATOM 7760 O O . LYS A 1 948 ? 27.649 -34.934 -15.321 1.00 94.44 948 LYS A O 1
ATOM 7765 N N . PHE A 1 949 ? 28.017 -32.834 -14.619 1.00 93.81 949 PHE A N 1
ATOM 7766 C CA . PHE A 1 949 ? 27.796 -33.147 -13.200 1.00 93.81 949 PHE A CA 1
ATOM 7767 C C . PHE A 1 949 ? 26.361 -33.602 -12.914 1.00 93.81 949 PHE A C 1
ATOM 7769 O O . PHE A 1 949 ? 26.166 -34.551 -12.156 1.00 93.81 949 PHE A O 1
ATOM 7776 N N . LEU A 1 950 ? 25.362 -33.003 -13.574 1.00 94.50 950 LEU A N 1
ATOM 7777 C CA . LEU A 1 950 ? 23.971 -33.466 -13.485 1.00 94.50 950 LEU A CA 1
ATOM 7778 C C . LEU A 1 950 ? 23.816 -34.872 -14.072 1.00 94.50 950 LEU A C 1
ATOM 7780 O O . LEU A 1 950 ? 23.177 -35.738 -13.479 1.00 94.50 950 LEU A O 1
ATOM 7784 N N . ALA A 1 951 ? 24.429 -35.097 -15.234 1.00 93.75 951 ALA A N 1
ATOM 7785 C CA . ALA A 1 951 ? 24.368 -36.350 -15.976 1.00 93.75 951 ALA A CA 1
ATOM 7786 C C . ALA A 1 951 ? 25.091 -37.520 -15.286 1.00 93.75 951 ALA A C 1
ATOM 7788 O O . ALA A 1 951 ? 24.727 -38.676 -15.500 1.00 93.75 951 ALA A O 1
ATOM 7789 N N . GLN A 1 952 ? 26.134 -37.239 -14.502 1.00 93.06 952 GLN A N 1
ATOM 7790 C CA . GLN A 1 952 ? 26.902 -38.235 -13.747 1.00 93.06 952 GLN A CA 1
ATOM 7791 C C . GLN A 1 952 ? 26.353 -38.472 -12.334 1.00 93.06 952 GLN A C 1
ATOM 7793 O O . GLN A 1 952 ? 26.727 -39.454 -11.696 1.00 93.06 952 GLN A O 1
ATOM 7798 N N . GLY A 1 953 ? 25.503 -37.571 -11.848 1.00 91.38 953 GLY A N 1
ATOM 7799 C CA . GLY A 1 953 ? 24.945 -37.604 -10.507 1.00 91.38 953 GLY A CA 1
ATOM 7800 C C . GLY A 1 953 ? 23.563 -38.246 -10.410 1.00 91.38 953 GLY A C 1
ATOM 7801 O O . GLY A 1 953 ? 23.013 -38.797 -11.367 1.00 91.38 953 GLY A O 1
ATOM 7802 N N . ARG A 1 954 ? 22.965 -38.107 -9.227 1.00 92.06 954 ARG A N 1
ATOM 7803 C CA . ARG A 1 954 ? 21.573 -38.481 -8.947 1.00 92.06 954 ARG A CA 1
ATOM 7804 C C . ARG A 1 954 ? 20.539 -37.735 -9.809 1.00 92.06 954 ARG A C 1
ATOM 7806 O O . ARG A 1 954 ? 19.576 -38.401 -10.202 1.00 92.06 954 ARG A O 1
ATOM 7813 N N . PRO A 1 955 ? 20.722 -36.449 -10.203 1.00 94.62 955 PRO A N 1
ATOM 7814 C CA . PRO A 1 955 ? 19.769 -35.753 -11.073 1.00 94.62 955 PRO A CA 1
ATOM 7815 C C . PRO A 1 955 ? 19.449 -36.487 -12.377 1.00 94.62 955 PRO A C 1
ATOM 7817 O O . PRO A 1 955 ? 18.336 -36.370 -12.882 1.00 94.62 955 PRO A O 1
ATOM 7820 N N . ALA A 1 956 ? 20.362 -37.315 -12.896 1.00 93.56 956 ALA A N 1
ATOM 7821 C CA . ALA A 1 956 ? 20.111 -38.135 -14.080 1.00 93.56 956 ALA A CA 1
ATOM 7822 C C . ALA A 1 956 ? 18.891 -39.069 -13.949 1.00 93.56 956 ALA A C 1
ATOM 7824 O O . ALA A 1 956 ? 18.284 -39.445 -14.958 1.00 93.56 956 ALA A O 1
ATOM 7825 N N . GLN A 1 957 ? 18.526 -39.436 -12.717 1.00 91.56 957 GLN A N 1
ATOM 7826 C CA . GLN A 1 957 ? 17.402 -40.316 -12.394 1.00 91.56 957 GLN A CA 1
ATOM 7827 C C . GLN A 1 957 ? 16.204 -39.593 -11.774 1.00 91.56 957 GLN A C 1
ATOM 7829 O O . GLN A 1 957 ? 15.160 -40.222 -11.607 1.00 91.56 957 GLN A O 1
ATOM 7834 N N . THR A 1 958 ? 16.321 -38.305 -11.448 1.00 92.75 958 THR A N 1
ATOM 7835 C CA . THR A 1 958 ? 15.281 -37.587 -10.692 1.00 92.75 958 THR A CA 1
ATOM 7836 C C . THR A 1 958 ? 14.778 -36.340 -11.408 1.00 92.75 958 THR A C 1
ATOM 7838 O O . THR A 1 958 ? 13.604 -36.011 -11.281 1.00 92.75 958 THR A O 1
ATOM 7841 N N . LEU A 1 959 ? 15.620 -35.682 -12.211 1.00 96.06 959 LEU A N 1
ATOM 7842 C CA . LEU A 1 959 ? 15.260 -34.446 -12.891 1.00 96.06 959 LEU A CA 1
ATOM 7843 C C . LEU A 1 959 ? 14.268 -34.725 -14.022 1.00 96.06 959 LEU A C 1
ATOM 7845 O O . LEU A 1 959 ? 14.591 -35.408 -14.996 1.00 96.06 959 LEU A O 1
ATOM 7849 N N . THR A 1 960 ? 13.059 -34.183 -13.892 1.00 96.25 960 THR A N 1
ATOM 7850 C CA . THR A 1 960 ? 11.955 -34.367 -14.843 1.00 96.25 960 THR A CA 1
ATOM 7851 C C . THR A 1 960 ? 11.699 -33.134 -15.703 1.00 96.25 960 THR A C 1
ATOM 7853 O O . THR A 1 960 ? 11.267 -33.288 -16.846 1.00 96.25 960 THR A O 1
ATOM 7856 N N . ASP A 1 961 ? 12.006 -31.937 -15.209 1.00 96.38 961 ASP A N 1
ATOM 7857 C CA . ASP A 1 961 ? 11.817 -30.676 -15.925 1.00 96.38 961 ASP A CA 1
ATOM 7858 C C . ASP A 1 961 ? 13.113 -29.862 -15.918 1.00 96.38 961 ASP A C 1
ATOM 7860 O O . ASP A 1 961 ? 13.688 -29.588 -14.864 1.00 96.38 961 ASP A O 1
ATOM 7864 N N . MET A 1 962 ? 13.582 -29.482 -17.101 1.00 95.88 962 MET A N 1
ATOM 7865 C CA . MET A 1 962 ? 14.747 -28.622 -17.255 1.00 95.88 962 MET A CA 1
ATOM 7866 C C . MET A 1 962 ? 14.440 -27.480 -18.209 1.00 95.88 962 MET A C 1
ATOM 7868 O O . MET A 1 962 ? 13.931 -27.689 -19.314 1.00 95.88 962 MET A O 1
ATOM 7872 N N . GLU A 1 963 ? 14.835 -26.280 -17.804 1.00 93.38 963 GLU A N 1
ATOM 7873 C CA . GLU A 1 963 ? 14.745 -25.084 -18.625 1.00 93.38 963 GLU A CA 1
ATOM 7874 C C . GLU A 1 963 ? 16.077 -24.333 -18.626 1.00 93.38 963 GLU A C 1
ATOM 7876 O O . GLU A 1 963 ? 16.615 -24.015 -17.566 1.00 93.38 963 GLU A O 1
ATOM 7881 N N . ILE A 1 964 ? 16.615 -24.068 -19.819 1.00 89.81 964 ILE A N 1
ATOM 7882 C CA . ILE A 1 964 ? 17.830 -23.270 -19.999 1.00 89.81 964 ILE A CA 1
ATOM 7883 C C . ILE A 1 964 ? 17.585 -22.244 -21.099 1.00 89.81 964 ILE A C 1
ATOM 7885 O O . ILE A 1 964 ? 17.375 -22.587 -22.268 1.00 89.81 964 ILE A O 1
ATOM 7889 N N . VAL A 1 965 ? 17.642 -20.972 -20.720 1.00 80.62 965 VAL A N 1
ATOM 7890 C CA . VAL A 1 965 ? 17.389 -19.845 -21.618 1.00 80.62 965 VAL A CA 1
ATOM 7891 C C . VAL A 1 965 ? 18.552 -18.867 -21.570 1.00 80.62 965 VAL A C 1
ATOM 7893 O O . VAL A 1 965 ? 18.990 -18.511 -20.483 1.00 80.62 965 VAL A O 1
ATOM 7896 N N . LEU A 1 966 ? 19.014 -18.387 -22.729 1.00 64.81 966 LEU A N 1
ATOM 7897 C CA . LEU A 1 966 ? 20.051 -17.353 -22.837 1.00 64.81 966 LEU A CA 1
ATOM 7898 C C . LEU A 1 966 ? 21.321 -17.728 -22.050 1.00 64.81 966 LEU A C 1
ATOM 7900 O O . LEU A 1 966 ? 21.781 -16.972 -21.204 1.00 64.81 966 LEU A O 1
ATOM 7904 N N . ASN A 1 967 ? 21.873 -18.915 -22.315 1.00 76.94 967 ASN A N 1
ATOM 7905 C CA . ASN A 1 967 ? 23.177 -19.319 -21.792 1.00 76.94 967 ASN A CA 1
ATOM 7906 C C . ASN A 1 967 ? 24.227 -19.230 -22.921 1.00 76.94 967 ASN A C 1
ATOM 7908 O O . ASN A 1 967 ? 24.145 -19.996 -23.884 1.00 76.94 967 ASN A O 1
ATOM 7912 N N . PRO A 1 968 ? 25.214 -18.323 -22.823 1.00 69.19 968 PRO A N 1
ATOM 7913 C CA . PRO A 1 968 ? 26.229 -18.085 -23.841 1.00 69.19 968 PRO A CA 1
ATOM 7914 C C . PRO A 1 968 ? 27.458 -19.000 -23.707 1.00 69.19 968 PRO A C 1
ATOM 7916 O O . PRO A 1 968 ? 28.522 -18.649 -24.194 1.00 69.19 968 PRO A O 1
ATOM 7919 N N . CYS A 1 969 ? 27.372 -20.136 -23.022 1.00 76.12 969 CYS A N 1
ATOM 7920 C CA . CYS A 1 969 ? 28.524 -21.013 -22.787 1.00 76.12 969 CYS A CA 1
ATOM 7921 C C . CYS A 1 969 ? 28.248 -22.489 -23.133 1.00 76.12 969 CYS A C 1
ATOM 7923 O O . CYS A 1 969 ? 29.191 -23.278 -23.186 1.00 76.12 969 CYS A O 1
ATOM 7925 N N . LEU A 1 970 ? 26.988 -22.873 -23.366 1.00 81.62 970 LEU A N 1
ATOM 7926 C CA . LEU A 1 970 ? 26.597 -24.206 -23.822 1.00 81.62 970 LEU A CA 1
ATOM 7927 C C . LEU A 1 970 ? 26.776 -24.356 -25.329 1.00 81.62 970 LEU A C 1
ATOM 7929 O O . LEU A 1 970 ? 26.324 -23.507 -26.100 1.00 81.62 970 LEU A O 1
ATOM 7933 N N . THR A 1 971 ? 27.374 -25.474 -25.729 1.00 85.00 971 THR A N 1
ATOM 7934 C CA . THR A 1 971 ? 27.643 -25.811 -27.129 1.00 85.00 971 THR A CA 1
ATOM 7935 C C . THR A 1 971 ? 26.831 -27.022 -27.586 1.00 85.00 971 THR A C 1
ATOM 7937 O O . THR A 1 971 ? 26.102 -27.636 -26.800 1.00 85.00 971 THR A O 1
ATOM 7940 N N . ASP A 1 972 ? 26.963 -27.411 -28.859 1.00 81.69 972 ASP A N 1
ATOM 7941 C CA . ASP A 1 972 ? 26.402 -28.672 -29.365 1.00 81.69 972 ASP A CA 1
ATOM 7942 C C . ASP A 1 972 ? 26.823 -29.892 -28.514 1.00 81.69 972 ASP A C 1
ATOM 7944 O O . ASP A 1 972 ? 26.050 -30.841 -28.372 1.00 81.69 972 ASP A O 1
ATOM 7948 N N . GLY A 1 973 ? 28.001 -29.849 -27.875 1.00 86.00 973 GLY A N 1
ATOM 7949 C CA . GLY A 1 973 ? 28.515 -30.904 -26.997 1.00 86.00 973 GLY A CA 1
ATOM 7950 C C . GLY A 1 973 ? 27.641 -31.194 -25.771 1.00 86.00 973 GLY A C 1
ATOM 7951 O O . GLY A 1 973 ? 27.614 -32.333 -25.291 1.00 86.00 973 GLY A O 1
ATOM 7952 N N . ALA A 1 974 ? 26.840 -30.228 -25.307 1.00 91.06 974 ALA A N 1
ATOM 7953 C CA . ALA A 1 974 ? 25.922 -30.411 -24.183 1.00 91.06 974 ALA A CA 1
ATOM 7954 C C . ALA A 1 974 ? 24.928 -31.564 -24.411 1.00 91.06 974 ALA A C 1
ATOM 7956 O O . ALA A 1 974 ? 24.527 -32.238 -23.454 1.00 91.06 974 ALA A O 1
ATOM 7957 N N . VAL A 1 975 ? 24.570 -31.841 -25.673 1.00 93.12 975 VAL A N 1
ATOM 7958 C CA . VAL A 1 975 ? 23.635 -32.911 -26.054 1.00 93.12 975 VAL A CA 1
ATOM 7959 C C . VAL A 1 975 ? 24.079 -34.277 -25.530 1.00 93.12 975 VAL A C 1
ATOM 7961 O O . VAL A 1 975 ? 23.250 -35.069 -25.075 1.00 93.12 975 VAL A O 1
ATOM 7964 N N . TYR A 1 976 ? 25.394 -34.527 -25.509 1.00 94.56 976 TYR A N 1
ATOM 7965 C CA . TYR A 1 976 ? 25.984 -35.789 -25.070 1.00 94.56 976 TYR A CA 1
ATOM 7966 C C . TYR A 1 976 ? 25.731 -36.074 -23.583 1.00 94.56 976 TYR A C 1
ATOM 7968 O O . TYR A 1 976 ? 25.611 -37.239 -23.182 1.00 94.56 976 TYR A O 1
ATOM 7976 N N . TRP A 1 977 ? 25.634 -35.023 -22.769 1.00 96.62 977 TRP A N 1
ATOM 7977 C CA . TRP A 1 977 ? 25.347 -35.121 -21.341 1.00 96.62 977 TRP A CA 1
ATOM 7978 C C . TRP A 1 977 ? 23.846 -35.099 -21.067 1.00 96.62 977 TRP A C 1
ATOM 7980 O O . TRP A 1 977 ? 23.356 -35.936 -20.312 1.00 96.62 977 TRP A O 1
ATOM 7990 N N . LEU A 1 978 ? 23.101 -34.217 -21.736 1.00 95.81 978 LEU A N 1
ATOM 7991 C CA . LEU A 1 978 ? 21.647 -34.099 -21.587 1.00 95.81 978 LEU A CA 1
ATOM 7992 C C . LEU A 1 978 ? 20.916 -35.413 -21.885 1.00 95.81 978 LEU A C 1
ATOM 7994 O O . LEU A 1 978 ? 20.013 -35.792 -21.144 1.00 95.81 978 LEU A O 1
ATOM 7998 N N . GLN A 1 979 ? 21.348 -36.169 -22.900 1.00 95.00 979 GLN A N 1
ATOM 7999 C CA . GLN A 1 979 ? 20.766 -37.480 -23.221 1.00 95.00 979 GLN A CA 1
ATOM 8000 C C . GLN A 1 979 ? 20.896 -38.525 -22.092 1.00 95.00 979 GLN A C 1
ATOM 8002 O O . GLN A 1 979 ? 20.218 -39.551 -22.117 1.00 95.00 979 GLN A O 1
ATOM 8007 N N . LYS A 1 980 ? 21.766 -38.297 -21.097 1.00 95.25 980 LYS A N 1
ATOM 8008 C CA . LYS A 1 980 ? 21.937 -39.188 -19.937 1.00 95.25 980 LYS A CA 1
ATOM 8009 C C . LYS A 1 980 ? 20.944 -38.889 -18.809 1.00 95.25 980 LYS A C 1
ATOM 8011 O O . LYS A 1 980 ? 20.826 -39.704 -17.897 1.00 95.25 980 LYS A O 1
ATOM 8016 N N . LEU A 1 981 ? 20.192 -37.789 -18.887 1.00 94.94 981 LEU A N 1
ATOM 8017 C CA . LEU A 1 981 ? 19.131 -37.431 -17.942 1.00 94.94 981 LEU A CA 1
ATOM 8018 C C . LEU A 1 981 ? 17.854 -38.239 -18.237 1.00 94.94 981 LEU A C 1
ATOM 8020 O O . LEU A 1 981 ? 16.877 -37.741 -18.789 1.00 94.94 981 LEU A O 1
ATOM 8024 N N . ARG A 1 982 ? 17.862 -39.532 -17.898 1.00 91.00 982 ARG A N 1
ATOM 8025 C CA . ARG A 1 982 ? 16.816 -40.505 -18.283 1.00 91.00 982 ARG A CA 1
ATOM 8026 C C . ARG A 1 982 ? 15.434 -40.216 -17.680 1.00 91.00 982 ARG A C 1
ATOM 8028 O O . ARG A 1 982 ? 14.417 -40.684 -18.203 1.00 91.00 982 ARG A O 1
ATOM 8035 N N . ALA A 1 983 ? 15.384 -39.478 -16.574 1.00 93.00 983 ALA A N 1
ATOM 8036 C CA . ALA A 1 983 ? 14.134 -39.082 -15.931 1.00 93.00 983 ALA A CA 1
ATOM 8037 C C . ALA A 1 983 ? 13.438 -37.897 -16.609 1.00 93.00 983 ALA A C 1
ATOM 8039 O O . ALA A 1 983 ? 12.249 -37.693 -16.364 1.00 93.00 983 ALA A O 1
ATOM 8040 N N . LEU A 1 984 ? 14.122 -37.185 -17.510 1.00 95.88 984 LEU A N 1
ATOM 8041 C CA . LEU A 1 984 ? 13.613 -35.962 -18.114 1.00 95.88 984 LEU A CA 1
ATOM 8042 C C . LEU A 1 984 ? 12.307 -36.222 -18.887 1.00 95.88 984 LEU A C 1
ATOM 8044 O O . LEU A 1 984 ? 12.155 -37.218 -19.608 1.00 95.88 984 LEU A O 1
ATOM 8048 N N . ARG A 1 985 ? 11.330 -35.343 -18.674 1.00 94.94 985 ARG A N 1
ATOM 8049 C CA . ARG A 1 985 ? 9.981 -35.348 -19.267 1.00 94.94 985 ARG A CA 1
ATOM 8050 C C . ARG A 1 985 ? 9.688 -34.051 -20.004 1.00 94.94 985 ARG A C 1
ATOM 8052 O O . ARG A 1 985 ? 8.949 -34.080 -20.984 1.00 94.94 985 ARG A O 1
ATOM 8059 N N . ARG A 1 986 ? 10.289 -32.942 -19.579 1.00 95.75 986 ARG A N 1
ATOM 8060 C CA . ARG A 1 986 ? 10.279 -31.658 -20.278 1.00 95.75 986 ARG A CA 1
ATOM 8061 C C . ARG A 1 986 ? 11.702 -31.114 -20.342 1.00 95.75 986 ARG A C 1
ATOM 8063 O O . ARG A 1 986 ? 12.398 -31.075 -19.334 1.00 95.75 986 ARG A O 1
ATOM 8070 N N . ALA A 1 987 ? 12.106 -30.687 -21.533 1.00 91.56 987 ALA A N 1
ATOM 8071 C CA . ALA A 1 987 ? 13.337 -29.943 -21.751 1.00 91.56 987 ALA A CA 1
ATOM 8072 C C . ALA A 1 987 ? 13.018 -28.728 -22.622 1.00 91.56 987 ALA A C 1
ATOM 8074 O O . ALA A 1 987 ? 12.580 -28.881 -23.768 1.00 91.56 987 ALA A O 1
ATOM 8075 N N . HIS A 1 988 ? 13.200 -27.531 -22.077 1.00 89.19 988 HIS A N 1
ATOM 8076 C CA . HIS A 1 988 ? 13.001 -26.284 -22.801 1.00 89.19 988 HIS A CA 1
ATOM 8077 C C . HIS A 1 988 ? 14.327 -25.547 -22.960 1.00 89.19 988 HIS A C 1
ATOM 8079 O O . HIS A 1 988 ? 14.972 -25.181 -21.979 1.00 89.19 988 HIS A O 1
ATOM 8085 N N . PHE A 1 989 ? 14.721 -25.336 -24.211 1.00 88.50 989 PHE A N 1
ATOM 8086 C CA . PHE A 1 989 ? 15.923 -24.603 -24.576 1.00 88.50 989 PHE A CA 1
ATOM 8087 C C . PHE A 1 989 ? 15.544 -23.382 -25.393 1.00 88.50 989 PHE A C 1
ATOM 8089 O O . PHE A 1 989 ? 14.721 -23.470 -26.309 1.00 88.50 989 PHE A O 1
ATOM 8096 N N . TYR A 1 990 ? 16.162 -22.243 -25.096 1.00 75.38 990 TYR A N 1
ATOM 8097 C CA . TYR A 1 990 ? 15.904 -21.032 -25.859 1.00 75.38 990 TYR A CA 1
ATOM 8098 C C . TYR A 1 990 ? 17.115 -20.105 -25.907 1.00 75.38 990 TYR A C 1
ATOM 8100 O O . TYR A 1 990 ? 17.741 -19.831 -24.889 1.00 75.38 990 TYR A O 1
ATOM 8108 N N . PHE A 1 991 ? 17.436 -19.608 -27.105 1.00 63.75 991 PHE A N 1
ATOM 8109 C CA . PHE A 1 991 ? 18.572 -18.713 -27.352 1.00 63.75 991 PHE A CA 1
ATOM 8110 C C . PHE A 1 991 ? 19.893 -19.221 -26.732 1.00 63.75 991 PHE A C 1
ATOM 8112 O O . PHE A 1 991 ? 20.465 -18.599 -25.843 1.00 63.75 991 PHE A O 1
ATOM 8119 N N . LEU A 1 992 ? 20.375 -20.376 -27.197 1.00 75.19 992 LEU A N 1
ATOM 8120 C CA . LEU A 1 992 ? 21.712 -20.888 -26.870 1.00 75.19 992 LEU A CA 1
ATOM 8121 C C . LEU A 1 992 ? 22.643 -20.566 -28.053 1.00 75.19 992 LEU A C 1
ATOM 8123 O O . LEU A 1 992 ? 22.599 -21.286 -29.055 1.00 75.19 992 LEU A O 1
ATOM 8127 N N . PRO A 1 993 ? 23.400 -19.452 -28.016 1.00 56.56 993 PRO A N 1
ATOM 8128 C CA . PRO A 1 993 ? 24.099 -18.927 -29.190 1.00 56.56 993 PRO A CA 1
ATOM 8129 C C . PRO A 1 993 ? 25.194 -19.851 -29.736 1.00 56.56 993 PRO A C 1
ATOM 8131 O O . PRO A 1 993 ? 25.463 -19.786 -30.928 1.00 56.56 993 PRO A O 1
ATOM 8134 N N . TYR A 1 994 ? 25.774 -20.735 -28.916 1.00 69.38 994 TYR A N 1
ATOM 8135 C CA . TYR A 1 994 ? 26.848 -21.650 -29.335 1.00 69.38 994 TYR A CA 1
ATOM 8136 C C . TYR A 1 994 ? 26.376 -23.086 -29.625 1.00 69.38 994 TYR A C 1
ATOM 8138 O O . TYR A 1 994 ? 27.195 -23.963 -29.895 1.00 69.38 994 TYR A O 1
ATOM 8146 N N . VAL A 1 995 ? 25.062 -23.339 -29.612 1.00 76.38 995 VAL A N 1
ATOM 8147 C CA . VAL A 1 995 ? 24.474 -24.578 -30.148 1.00 76.38 995 VAL A CA 1
ATOM 8148 C C . VAL A 1 995 ? 24.148 -24.340 -31.621 1.00 76.38 995 VAL A C 1
ATOM 8150 O O . VAL A 1 995 ? 23.084 -23.799 -31.947 1.00 76.38 995 VAL A O 1
ATOM 8153 N N . ALA A 1 996 ? 25.084 -24.695 -32.504 1.00 70.38 996 ALA A N 1
ATOM 8154 C CA . ALA A 1 996 ? 24.990 -24.405 -33.930 1.00 70.38 996 ALA A CA 1
ATOM 8155 C C . ALA A 1 996 ? 23.973 -25.322 -34.630 1.00 70.38 996 ALA A C 1
ATOM 8157 O O . ALA A 1 996 ? 23.175 -24.866 -35.450 1.00 70.38 996 ALA A O 1
ATOM 8158 N N . HIS A 1 997 ? 23.914 -26.604 -34.258 1.00 78.94 997 HIS A N 1
ATOM 8159 C CA . HIS A 1 997 ? 23.111 -27.619 -34.945 1.00 78.94 997 HIS A CA 1
ATOM 8160 C C . HIS A 1 997 ? 21.812 -27.941 -34.202 1.00 78.94 997 HIS A C 1
ATOM 8162 O O . HIS A 1 997 ? 21.555 -29.085 -33.830 1.00 78.94 997 HIS A O 1
ATOM 8168 N N . ARG A 1 998 ? 20.931 -26.952 -34.015 1.00 77.75 998 ARG A N 1
ATOM 8169 C CA . ARG A 1 998 ? 19.719 -27.085 -33.175 1.00 77.75 998 ARG A CA 1
ATOM 8170 C C . ARG A 1 998 ? 18.778 -28.214 -33.586 1.00 77.75 998 ARG A C 1
ATOM 8172 O O . ARG A 1 998 ? 18.311 -28.963 -32.730 1.00 77.75 998 ARG A O 1
ATOM 8179 N N . GLN A 1 999 ? 18.518 -28.376 -34.884 1.00 78.88 999 GLN A N 1
ATOM 8180 C CA . GLN A 1 999 ? 17.682 -29.479 -35.372 1.00 78.88 999 GLN A CA 1
ATOM 8181 C C . GLN A 1 999 ? 18.315 -30.839 -35.042 1.00 78.88 999 GLN A C 1
ATOM 8183 O O . GLN A 1 999 ? 17.620 -31.750 -34.591 1.00 78.88 999 GLN A O 1
ATOM 8188 N N . GLY A 1 1000 ? 19.639 -30.961 -35.195 1.00 81.81 1000 GLY A N 1
ATOM 8189 C CA . GLY A 1 1000 ? 20.405 -32.140 -34.792 1.00 81.81 1000 GLY A CA 1
ATOM 8190 C C . GLY A 1 1000 ? 20.363 -32.373 -33.282 1.00 81.81 1000 GLY A C 1
ATOM 8191 O O . GLY A 1 1000 ? 20.069 -33.483 -32.846 1.00 81.81 1000 GLY A O 1
ATOM 8192 N N . PHE A 1 1001 ? 20.560 -31.318 -32.494 1.00 88.25 1001 PHE A N 1
ATOM 8193 C CA . PHE A 1 1001 ? 20.508 -31.313 -31.034 1.00 88.25 1001 PHE A CA 1
ATOM 8194 C C . PHE A 1 1001 ? 19.155 -31.822 -30.515 1.00 88.25 1001 PHE A C 1
ATOM 8196 O O . PHE A 1 1001 ? 19.090 -32.781 -29.746 1.00 88.25 1001 PHE A O 1
ATOM 8203 N N . VAL A 1 1002 ? 18.050 -31.250 -31.008 1.00 89.19 1002 VAL A N 1
ATOM 8204 C CA . VAL A 1 1002 ? 16.685 -31.676 -30.661 1.00 89.19 1002 VAL A CA 1
ATOM 8205 C C . VAL A 1 1002 ? 16.425 -33.105 -31.115 1.00 89.19 1002 VAL A C 1
ATOM 8207 O O . VAL A 1 1002 ? 15.855 -33.893 -30.362 1.00 89.19 1002 VAL A O 1
ATOM 8210 N N . ARG A 1 1003 ? 16.827 -33.459 -32.341 1.00 87.75 1003 ARG A N 1
ATOM 8211 C CA . ARG A 1 1003 ? 16.624 -34.804 -32.887 1.00 87.75 1003 ARG A CA 1
ATOM 8212 C C . ARG A 1 1003 ? 17.334 -35.858 -32.042 1.00 87.75 1003 ARG A C 1
ATOM 8214 O O . ARG A 1 1003 ? 16.712 -36.862 -31.709 1.00 87.75 1003 ARG A O 1
ATOM 8221 N N . GLN A 1 1004 ? 18.591 -35.627 -31.666 1.00 92.88 1004 GLN A N 1
ATOM 8222 C CA . GLN A 1 1004 ? 19.355 -36.536 -30.810 1.00 92.88 1004 GLN A CA 1
ATOM 8223 C C . GLN A 1 1004 ? 18.694 -36.706 -29.439 1.00 92.88 1004 GLN A C 1
ATOM 8225 O O . GLN A 1 1004 ? 18.502 -37.839 -28.999 1.00 92.88 1004 GLN A O 1
ATOM 8230 N N . LEU A 1 1005 ? 18.248 -35.615 -28.804 1.00 92.94 1005 LEU A N 1
ATOM 8231 C CA . LEU A 1 1005 ? 17.540 -35.704 -27.523 1.00 92.94 1005 LEU A CA 1
ATOM 8232 C C . LEU A 1 1005 ? 16.197 -36.421 -27.640 1.00 92.94 1005 LEU A C 1
ATOM 8234 O O . LEU A 1 1005 ? 15.886 -37.240 -26.785 1.00 92.94 1005 LEU A O 1
ATOM 8238 N N . LYS A 1 1006 ? 15.419 -36.182 -28.700 1.00 91.19 1006 LYS A N 1
ATOM 8239 C CA . LYS A 1 1006 ? 14.153 -36.898 -28.933 1.00 91.19 1006 LYS A CA 1
ATOM 8240 C C . LYS A 1 1006 ? 14.366 -38.397 -29.158 1.00 91.19 1006 LYS A C 1
ATOM 8242 O O . LYS A 1 1006 ? 13.544 -39.192 -28.715 1.00 91.19 1006 LYS A O 1
ATOM 8247 N N . ILE A 1 1007 ? 15.459 -38.785 -29.822 1.00 90.69 1007 ILE A N 1
ATOM 8248 C CA . ILE A 1 1007 ? 15.825 -40.197 -30.015 1.00 90.69 1007 ILE A CA 1
ATOM 8249 C C . ILE A 1 1007 ? 16.248 -40.829 -28.685 1.00 90.69 1007 ILE A C 1
ATOM 8251 O O . ILE A 1 1007 ? 15.776 -41.912 -28.344 1.00 90.69 1007 ILE A O 1
ATOM 8255 N N . ALA A 1 1008 ? 17.122 -40.166 -27.926 1.00 92.69 1008 ALA A N 1
ATOM 8256 C CA . ALA A 1 1008 ? 17.652 -40.707 -26.677 1.00 92.69 1008 ALA A CA 1
ATOM 8257 C C . ALA A 1 1008 ? 16.640 -40.674 -25.515 1.00 92.69 1008 ALA A C 1
ATOM 8259 O O . ALA A 1 1008 ? 16.665 -41.544 -24.644 1.00 92.69 1008 ALA A O 1
ATOM 8260 N N . LEU A 1 1009 ? 15.737 -39.690 -25.508 1.00 94.06 1009 LEU A N 1
ATOM 8261 C CA . LEU A 1 1009 ? 14.735 -39.437 -24.471 1.00 94.06 1009 LEU A CA 1
ATOM 8262 C C . LEU A 1 1009 ? 13.324 -39.383 -25.093 1.00 94.06 1009 LEU A C 1
ATOM 8264 O O . LEU A 1 1009 ? 12.685 -38.331 -25.101 1.00 94.06 1009 LEU A O 1
ATOM 8268 N N . PRO A 1 1010 ? 12.776 -40.514 -25.576 1.00 87.44 1010 PRO A N 1
ATOM 8269 C CA . PRO A 1 1010 ? 11.515 -40.542 -26.330 1.00 87.44 1010 PRO A CA 1
ATOM 8270 C C . PRO A 1 1010 ? 10.280 -40.130 -25.514 1.00 87.44 1010 PRO A C 1
ATOM 8272 O O . PRO A 1 1010 ? 9.227 -39.847 -26.076 1.00 87.44 1010 PRO A O 1
ATOM 8275 N N . ARG A 1 1011 ? 10.391 -40.109 -24.179 1.00 89.06 1011 ARG A N 1
ATOM 8276 C CA . ARG A 1 1011 ? 9.336 -39.662 -23.251 1.00 89.06 1011 ARG A CA 1
ATOM 8277 C C . ARG A 1 1011 ? 9.497 -38.202 -22.813 1.00 89.06 1011 ARG A C 1
ATOM 8279 O O . ARG A 1 1011 ? 8.739 -37.751 -21.960 1.00 89.06 1011 ARG A O 1
ATOM 8286 N N . CYS A 1 1012 ? 10.496 -37.495 -23.340 1.00 93.31 1012 CYS A N 1
ATOM 8287 C CA . CYS A 1 1012 ? 10.761 -36.100 -23.029 1.00 93.31 1012 CYS A CA 1
ATOM 8288 C C . CYS A 1 1012 ? 10.195 -35.190 -24.122 1.00 93.31 1012 CYS A C 1
ATOM 8290 O O . CYS A 1 1012 ? 10.527 -35.327 -25.301 1.00 93.31 1012 CYS A O 1
ATOM 8292 N N . ASN A 1 1013 ? 9.364 -34.227 -23.729 1.00 90.06 1013 ASN A N 1
ATOM 8293 C CA . ASN A 1 1013 ? 8.961 -33.132 -24.591 1.00 90.06 1013 ASN A CA 1
ATOM 8294 C C . ASN A 1 1013 ? 10.113 -32.125 -24.701 1.00 90.06 1013 ASN A C 1
ATOM 8296 O O . ASN A 1 1013 ? 10.291 -31.262 -23.838 1.00 90.06 1013 ASN A O 1
ATOM 8300 N N . VAL A 1 1014 ? 10.910 -32.274 -25.759 1.00 90.00 1014 VAL A N 1
ATOM 8301 C CA . VAL A 1 1014 ? 12.026 -31.379 -26.073 1.00 90.00 1014 VAL A CA 1
ATOM 8302 C C . VAL A 1 1014 ? 11.532 -30.252 -26.968 1.00 90.00 1014 VAL A C 1
ATOM 8304 O O . VAL A 1 1014 ? 11.120 -30.481 -28.111 1.00 90.00 1014 VAL A O 1
ATOM 8307 N N . THR A 1 1015 ? 11.632 -29.032 -26.455 1.00 83.56 1015 THR A N 1
ATOM 8308 C CA . THR A 1 1015 ? 11.317 -27.803 -27.178 1.00 83.56 1015 THR A CA 1
ATOM 8309 C C . THR A 1 1015 ? 12.577 -26.962 -27.302 1.00 83.56 1015 THR A C 1
ATOM 8311 O O . THR A 1 1015 ? 13.222 -26.631 -26.312 1.00 83.56 1015 THR A O 1
ATOM 8314 N N . PHE A 1 1016 ? 12.929 -26.635 -28.538 1.00 84.25 1016 PHE A N 1
ATOM 8315 C CA . PHE A 1 1016 ? 13.959 -25.657 -28.851 1.00 84.25 1016 PHE A CA 1
ATOM 8316 C C . PHE A 1 1016 ? 13.436 -24.851 -30.041 1.00 84.25 1016 PHE A C 1
ATOM 8318 O O . PHE A 1 1016 ? 13.650 -25.258 -31.182 1.00 84.25 1016 PHE A O 1
ATOM 8325 N N . PRO A 1 1017 ? 12.625 -23.808 -29.784 1.00 66.12 1017 PRO A N 1
ATOM 8326 C CA . PRO A 1 1017 ? 11.965 -23.050 -30.839 1.00 66.12 1017 PRO A CA 1
ATOM 8327 C C . PRO A 1 1017 ? 12.971 -22.550 -31.878 1.00 66.12 1017 PRO A C 1
ATOM 8329 O O . PRO A 1 1017 ? 14.024 -22.012 -31.517 1.00 66.12 1017 PRO A O 1
ATOM 8332 N N . GLU A 1 1018 ? 12.643 -22.732 -33.158 1.00 51.16 1018 GLU A N 1
ATOM 8333 C CA . GLU A 1 1018 ? 13.399 -22.132 -34.251 1.00 51.16 1018 GLU A CA 1
ATOM 8334 C C . GLU A 1 1018 ? 13.341 -20.607 -34.120 1.00 51.16 1018 GLU A C 1
ATOM 8336 O O . GLU A 1 1018 ? 12.321 -20.024 -33.739 1.00 51.16 1018 GLU A O 1
ATOM 8341 N N . VAL A 1 1019 ? 14.463 -19.950 -34.409 1.00 50.03 1019 VAL A N 1
ATOM 8342 C CA . VAL A 1 1019 ? 14.513 -18.487 -34.516 1.00 50.03 1019 VAL A CA 1
ATOM 8343 C C . VAL A 1 1019 ? 14.091 -18.145 -35.941 1.00 50.03 1019 VAL A C 1
ATOM 8345 O O . VAL A 1 1019 ? 14.820 -17.509 -36.694 1.00 50.03 1019 VAL A O 1
ATOM 8348 N N . ASP A 1 1020 ? 12.918 -18.619 -36.348 1.00 37.62 1020 ASP A N 1
ATOM 8349 C CA . ASP A 1 1020 ? 12.424 -18.452 -37.712 1.00 37.62 1020 ASP A CA 1
ATOM 8350 C C . ASP A 1 1020 ? 11.770 -17.079 -37.864 1.00 37.62 1020 ASP A C 1
ATOM 8352 O O . ASP A 1 1020 ? 10.559 -16.924 -37.986 1.00 37.62 1020 ASP A O 1
ATOM 8356 N N . ALA A 1 1021 ? 12.642 -16.076 -37.745 1.00 34.34 1021 ALA A N 1
ATOM 8357 C CA . ALA A 1 1021 ? 12.696 -14.809 -38.467 1.00 34.34 1021 ALA A CA 1
ATOM 8358 C C . ALA A 1 1021 ? 13.841 -13.937 -37.905 1.00 34.34 1021 ALA A C 1
ATOM 8360 O O . ALA A 1 1021 ? 13.664 -12.742 -37.691 1.00 34.34 1021 ALA A O 1
ATOM 8361 N N . ILE A 1 1022 ? 15.019 -14.508 -37.626 1.00 34.31 1022 ILE A N 1
ATOM 8362 C CA . ILE A 1 1022 ? 16.258 -13.723 -37.504 1.00 34.31 1022 ILE A CA 1
ATOM 8363 C C . ILE A 1 1022 ? 17.364 -14.517 -38.191 1.00 34.31 1022 ILE A C 1
ATOM 8365 O O . ILE A 1 1022 ? 18.158 -15.203 -37.554 1.00 34.31 1022 ILE A O 1
ATOM 8369 N N . GLY A 1 1023 ? 17.394 -14.441 -39.520 1.00 29.38 1023 GLY A N 1
ATOM 8370 C CA . GLY A 1 1023 ? 18.646 -14.679 -40.220 1.00 29.38 1023 GLY A CA 1
ATOM 8371 C C . GLY A 1 1023 ? 19.618 -13.561 -39.846 1.00 29.38 1023 GLY A C 1
ATOM 8372 O O . GLY A 1 1023 ? 19.254 -12.384 -39.906 1.00 29.38 1023 GLY A O 1
ATOM 8373 N N . PHE A 1 1024 ? 20.854 -13.901 -39.491 1.00 34.62 1024 PHE A N 1
ATOM 8374 C CA . PHE A 1 1024 ? 21.958 -12.990 -39.775 1.00 34.62 1024 PHE A CA 1
ATOM 8375 C C . PHE A 1 1024 ? 22.086 -12.996 -41.299 1.00 34.62 1024 PHE A C 1
ATOM 8377 O O . PHE A 1 1024 ? 22.485 -13.998 -41.882 1.00 34.62 1024 PHE A O 1
ATOM 8384 N N . GLY A 1 1025 ? 21.576 -11.958 -41.961 1.00 27.67 1025 GLY A N 1
ATOM 8385 C CA . GLY A 1 1025 ? 21.430 -11.905 -43.416 1.00 27.67 1025 GLY A CA 1
ATOM 8386 C C . GLY A 1 1025 ? 22.759 -11.878 -44.176 1.00 27.67 1025 GLY A C 1
ATOM 8387 O O . GLY A 1 1025 ? 23.112 -10.839 -44.721 1.00 27.67 1025 GLY A O 1
ATOM 8388 N N . TYR A 1 1026 ? 23.449 -13.016 -44.262 1.00 35.38 1026 TYR A N 1
ATOM 8389 C CA . TYR A 1 1026 ? 24.646 -13.213 -45.086 1.00 35.38 1026 TYR A CA 1
ATOM 8390 C C . TYR A 1 1026 ? 24.569 -14.448 -45.993 1.00 35.38 1026 TYR A C 1
ATOM 8392 O O . TYR A 1 1026 ? 25.595 -14.973 -46.413 1.00 35.38 1026 TYR A O 1
ATOM 8400 N N . GLU A 1 1027 ? 23.372 -14.892 -46.373 1.00 34.25 1027 GLU A N 1
ATOM 8401 C CA . GLU A 1 1027 ? 23.250 -15.728 -47.569 1.00 34.25 1027 GLU A CA 1
ATOM 8402 C C . GLU A 1 1027 ? 23.019 -14.821 -48.779 1.00 34.25 1027 GLU A C 1
ATOM 8404 O O . GLU A 1 1027 ? 21.936 -14.264 -48.983 1.00 34.25 1027 GLU A O 1
ATOM 8409 N N . GLU A 1 1028 ? 24.078 -14.640 -49.574 1.00 32.88 1028 GLU A N 1
ATOM 8410 C CA . GLU A 1 1028 ? 23.976 -14.069 -50.911 1.00 32.88 1028 GLU A CA 1
ATOM 8411 C C . GLU A 1 1028 ? 22.900 -14.823 -51.698 1.00 32.88 1028 GLU A C 1
ATOM 8413 O O . GLU A 1 1028 ? 23.025 -16.012 -51.997 1.00 32.88 1028 GLU A O 1
ATOM 8418 N N . GLN A 1 1029 ? 21.856 -14.103 -52.108 1.00 33.62 1029 GLN A N 1
ATOM 8419 C CA . GLN A 1 1029 ? 20.928 -14.574 -53.124 1.00 33.62 1029 GLN A CA 1
ATOM 8420 C C . GLN A 1 1029 ? 21.653 -14.675 -54.468 1.00 33.62 1029 GLN A C 1
ATOM 8422 O O . GLN A 1 1029 ? 21.523 -13.809 -55.333 1.00 33.62 1029 GLN A O 1
ATOM 8427 N N . THR A 1 1030 ? 22.377 -15.767 -54.697 1.00 37.06 1030 THR A N 1
ATOM 8428 C CA . THR A 1 1030 ? 22.685 -16.189 -56.058 1.00 37.06 1030 THR A CA 1
ATOM 8429 C C . THR A 1 1030 ? 22.151 -17.586 -56.349 1.00 37.06 1030 THR A C 1
ATOM 8431 O O . THR A 1 1030 ? 22.646 -18.608 -55.901 1.00 37.06 1030 THR A O 1
ATOM 8434 N N . LYS A 1 1031 ? 21.155 -17.567 -57.243 1.00 40.94 1031 LYS A N 1
ATOM 8435 C CA . LYS A 1 1031 ? 20.705 -18.640 -58.136 1.00 40.94 1031 LYS A CA 1
ATOM 8436 C C . LYS A 1 1031 ? 19.927 -19.795 -57.505 1.00 40.94 1031 LYS A C 1
ATOM 8438 O O . LYS A 1 1031 ? 20.467 -20.843 -57.193 1.00 40.94 1031 LYS A O 1
ATOM 8443 N N . THR A 1 1032 ? 18.612 -19.716 -57.685 1.00 29.11 1032 THR A N 1
ATOM 8444 C CA . THR A 1 1032 ? 17.844 -20.855 -58.213 1.00 29.11 1032 THR A CA 1
ATOM 8445 C C . THR A 1 1032 ? 16.720 -20.359 -59.125 1.00 29.11 1032 THR A C 1
ATOM 8447 O O . THR A 1 1032 ? 15.557 -20.242 -58.764 1.00 29.11 1032 THR A O 1
ATOM 8450 N N . LYS A 1 1033 ? 17.086 -20.077 -60.382 1.00 38.19 1033 LYS A N 1
ATOM 8451 C CA . LYS A 1 1033 ? 16.195 -20.348 -61.516 1.00 38.19 1033 LYS A CA 1
ATOM 8452 C C . LYS A 1 1033 ? 16.463 -21.787 -61.947 1.00 38.19 1033 LYS A C 1
ATOM 8454 O O . LYS A 1 1033 ? 17.502 -22.019 -62.560 1.00 38.19 1033 LYS A O 1
ATOM 8459 N N . ARG A 1 1034 ? 15.517 -22.695 -61.707 1.00 36.16 1034 ARG A N 1
ATOM 8460 C CA . ARG A 1 1034 ? 14.894 -23.573 -62.721 1.00 36.16 1034 ARG A CA 1
ATOM 8461 C C . ARG A 1 1034 ? 14.130 -24.726 -62.060 1.00 36.16 1034 ARG A C 1
ATOM 8463 O O . ARG A 1 1034 ? 14.743 -25.504 -61.350 1.00 36.16 1034 ARG A O 1
ATOM 8470 N N . LYS A 1 1035 ? 12.847 -24.771 -62.445 1.00 34.16 1035 LYS A N 1
ATOM 8471 C CA . LYS A 1 1035 ? 11.892 -25.887 -62.564 1.00 34.16 1035 LYS A CA 1
ATOM 8472 C C . LYS A 1 1035 ? 11.810 -26.909 -61.442 1.00 34.16 1035 LYS A C 1
ATOM 8474 O O . LYS A 1 1035 ? 12.742 -27.727 -61.332 1.00 34.16 1035 LYS A O 1
#

Foldseek 3Di:
DPDDPVVVVVLLPDDDDDDDWDDFQLVVQDCPVLVVCCVVQVVVLSVVLVVLVVVVVVQCVCVVVVLVVLVVLLVLLVVLDPDPQWDWFWFDCSQQVLDTPPDATETEIQPGLDPVVLVVVVVCLVPPLVCVQVVLVSSVVSCVVSQQFAWDRWPSVDPFTWTWTQGPVRGIYIYTYSQLLRLLLRVLSNLVCLLDVLLSSQLVVVQVLCVLLVQDDVVVLGDHSSVSSQLSLLLQCRDRQHQDAQQCVQPVCSDPPDRSVVSRVSSVDPDRDDGDDDPDDHDSDDSSSSNSSSLSSLLPDQQQQWATESRNHIDGDPDPDSQWGFYHYPSDPGGPRPRGNVSVSSNCSSVVVVDFFDLVLAQPQADDFASSKDKDKWKKKKDFLVCVVQCVPQQPCQQFFPPDQQPVDDCWADDPDPRMIIRTGDCSSCVDVVSVVVSQVSCCVRPPVPDDIDIDIDIDIRTSRRHALQSSQCSNYHPPDDQDDWDDDAQEIEGDDDPSCVSNLLVNQVSCCVHPPSHAWYWYADPDLFDPQSFGPTDTSDHDPQQFGWDAAPNAIFTARNRQHDDDPLCRVVLCVVLVVAAQLEAEEELAQQLNSNNPSNCVPHNYVAAEYEHQRVRSQVRNVVRCVRRVNDPVRYHYYNAHSLCCQLPVVLVVLLVVLVVVVPPPDDPVVPVPDDARAYEYEYPPADPQLLSLLSQFQSNQVVVVSQVVDDPVNDHKYKYWGKYKQFDLDDDDPVVSQVSVQVSNCLNLVDPDRQFPDKDFSDDPDPGITMITTMGIADVCRNNHDRDPDPDDDDDDDDDDDDDDDNVVVLVVLLVVLCVPLQADDPVVCLQANLFLNLVLSLQSQQWCWWAKPVGDIDRHNVVSVVVSVVQQVCQPVDDDDPDDDPPVVVLCVVRVSYRPMFTAETRSACTQHALSNLLSVQETDAHAYDEAENHAHYELSSLQSCLNGPQLVHHAYYHYYPHAHYALNNLVSLLSSQNYQEYHYEPHPRHPCVVVSQVSSCVSHVNHDYDYDDPVPDDPPDDPPDDDDDD

pLDDT: mean 80.78, std 16.74, range [23.62, 98.5]

Secondary structure (DSSP, 8-state):
----HHHHHHHTTPPP--------TTTT---HHHHHHHHHHHHHHHHHHHHHHHHHHHHHTTHHHHHHHHHHHHHHHHTT---TT-EEEEEGGGTTT---TT--EEEEEES-S-HHHHHHHHHHHHH-HHHHHHHHHHHHHHHHHTT-EEEPPPBTTSSS-EEEEEETTS-EEEEEES-HHHHHHHHHHHHHHHH-HHHHHHHHHHHHHHHHTT-B-GGGTSB-HHHHHHHHHHHHHHSSS-SS--HHHH-GGGSTTS-HHHHHHHHHS--PPP-PPPSSPPP---HHHHHHHHHHHHHS--TTTEEEETTS-EEE-----TT---EE-TT-SS-S---TTHHHHHHHHHHHTS--S-GGGTT-SS--SGGG-EEEEEEEEEEEGGGHHHHHHHS--TTTB-TTTTTTS-SEEE-SSTTEEEEEB-GGGS-SHHHHHHHHHHHHHHH-TTS---EEEEEEEE-GGGS-HHHHHHHHSPTT-----EEEETTEEEE---GGGGGGHHHHHHHHHHHSTT--EEEEE-S---STT-PPPEEEEEE----EEEEEETTEEEEEETTTS---GGGHHHHHHHHTT--TTEEEEETT-TT-TTHHHHHHHT--SEEEEE-S-HHHHHHHHHHHHHTT--GGG-EEE-S-HHHIIIIIIHHHHHHHHHHHHHS---HHHHTTSPPPEEEEEE--TTTGGGGGGGGTTTTGGGHHHHHTS-GGGSPEEEEEEEEEEE-SS---HHHHHHHHHHHHHHHHT-SS--EEEEEEEEEEETTEEEEEEEEEE-HHHHTSPPPPPPPS------------HHHHHHHHHHHHHHHTTSS--HHHHHHH-HHHHHHHHHHHTT-SEEEETTS-EE-SHHHHHHHHHHHHHGGG--S-PPPPPTTHHHHHHH-TT--S--EEEEE-TT----GGGGHHHHT-S---EEE-TT-TT--HHHHHHHHHSTHHHH--EEEEES-TT-BTTHHHHHTT-TT-SEEEEE--TB---HHHHHHHHHHH-TTSEEE----TT---S----------